Protein 2W9M (pdb70)

Solvent-accessible surface area: 43325 Å² total; per-residue (Å²): 132,61,150,134,136,8,10,88,3,0,72,103,0,1,60,16,30,59,7,43,117,192,90,5,159,28,10,77,37,0,0,164,14,18,101,131,66,186,74,143,70,46,82,146,13,48,195,39,8,10,62,40,0,46,83,11,51,208,78,48,54,8,48,5,39,99,35,2,38,8,12,2,5,10,10,0,19,34,0,69,46,5,162,65,21,20,40,131,48,2,94,39,0,6,97,37,11,0,21,6,9,6,63,0,5,58,0,17,65,86,40,70,0,28,69,43,200,64,13,34,82,184,32,6,62,69,7,36,85,6,1,33,117,49,2,100,82,56,125,35,3,14,0,32,0,0,12,6,0,2,92,56,8,21,53,45,0,96,125,11,68,37,30,61,4,3,10,1,70,22,0,10,19,20,0,74,1,2,13,4,2,0,32,21,70,50,104,48,0,48,82,104,9,100,102,11,79,83,131,74,0,29,32,74,44,38,2,0,44,2,30,0,0,20,4,87,65,100,5,22,0,0,4,24,0,26,54,2,8,51,22,7,11,28,76,6,62,52,25,0,105,14,73,32,8,71,6,68,44,61,11,1,29,96,80,147,86,117,51,86,1,61,70,13,37,57,0,10,143,38,3,126,42,74,96,18,11,17,34,2,3,3,21,54,0,46,131,81,31,134,104,20,23,83,41,98,101,4,0,58,54,67,43,0,111,0,0,2,0,4,1,5,75,43,3,0,9,8,4,40,1,125,97,2,1,73,18,1,74,118,56,66,17,63,3,2,0,4,0,3,5,0,137,44,0,92,19,0,51,13,1,30,57,113,68,3,106,104,1,16,86,54,3,143,106,6,56,188,82,59,25,35,0,0,6,1,1,2,0,5,0,64,57,82,1,30,22,26,5,59,89,111,9,0,46,89,8,44,0,0,0,0,0,2,8,38,63,43,134,25,93,22,49,104,0,15,118,2,1,59,134,0,0,55,29,79,36,0,1,0,0,1,2,1,12,1,22,4,27,67,100,56,58,23,12,33,2,14,6,19,30,0,0,23,14,0,70,94,21,43,3,2,0,0,1,0,0,18,0,17,14,2,2,1,10,2,41,1,0,14,83,10,30,139,127,12,69,0,0,0,0,0,7,3,13,1,39,38,3,2,146,12,0,94,15,0,7,39,2,0,42,2,0,0,0,23,42,86,37,1,1,3,25,48,5,67,76,87,3,56,87,42,7,56,163,13,55,78,70,41,128,191,59,16,48,68,92,123,0,6,65,0,0,60,105,1,0,49,22,12,50,2,37,28,86,44,117,140,83,2,145,31,25,107,17,0,3,106,14,4,89,135,42,143,42,70,3,95,101,7,39,88,73,65,0,92,56,24,99,132,11,46,183,47,19,8,45,47,0,6,30,6,7,81,69,47,54,6,48,8,32,87,36,1,38,8,14,3,6,8,10,3,22,33,0,71,45,5,162,65,21,21,26,132,47,1,92,38,0,9,98,38,10,0,22,6,8,6,65,0,4,58,0,16,65,86,39,70,0,27,69,42,201,64,12,32,82,185,32,7,63,68,6,37,86,6,1,33,118,50,2,100,83,56,181,83,2,13,0,32,0,0,11,6,0,1,92,55,7,22,54,45,0,93,125,12,68,35,31,61,3,3,9,1,70,33,0,22,18,21,0,103,2,1,13,4,2,0,32,21,70,38,105,49,0,49,83,105,9,102,102,11,77,68,93,30,131,24,22,0,29,32,76,44,37,2,0,47,2,30,0,0,9,4,89,66,101,4,22,0,0,2,24,0,26,52,2,8,166,72,7,13,38,78,6,62,60,25,0,122,87,105,52,9,72,6,69,34,61,10,1,29,107,79,149,86,116,52,83,1,62,71,14,36,55,0,9,143,38,3,125,42,73,96,17,9,18,33,2,4,4,62,76,0,43,142,79,32,132,102,19,23,83,40,98,100,4,0,60,54,68,43,0,111,0,1,2,0,4,1,5,76,45,2,2,6,9,4,40,1,125,96,1,1,71,17,1,74,117,56,65,17,65,2,3,0,5,0,3,6,0,122,43,0,85,44,0,48,13,1,31,13,87,68,3,43,104,1,16,82,53,3,93,108,6,56,189,81,59,26,34,0,0,5,1,2,2,0,3,0,22,12,14,1,25,17,22,6,14,59,15,7,0,15,31,8,43,0,0,0,0,0,2,8,38,63,43,134,24,93,49,78,45,0,17,64,2,0,50,66,0,0,26,28,60,8,0,1,0,0,1,2,1,27,1,44,4,29,77,124,53,117,24,12,62,34,75,24,58,36,0,0,23,12,0,67,86,20,42,3,2,0,0,0,0,0,19,0,17,14,2,2,1,23,1,71,45,0,14,146,10,30,136,126,12,69,0,0,0,0,1,7,2,15,1,39,36,4,2,148,13,0,93,14,0,8,38,2,0,40,2,0,0,0,24,41,86,38,1,2,4,24,48,4,66,78,88,3,55,87,42,7,55,162,14,51,80,70,39,92

Secondary structure (DSSP, 8-state):
--HHHHHHHHHHHHHHHHH---SHHHHHHHHHHHHS----SSTT--HHHHHHHHHHHHHSS-HHHHHHHHHS-HHHHHHTTSTT--HHHHHHHHHTT--SHHHHHHHHHHTTTTTSTT--HHHHHHHHHHHHHHHHH-SSEEHHHHHHHHHHHHHHTGGG--EE-HHHHHT-SEESSEEEEEES-HHHHHHH-TT-EE--EEEEETTEEEEEEEE-TTTHHHHHHHTS-HHHHHHHHHHHHTTT-EEETTEEEETTEEE---SHHHHHHHTT-----GGG-SGGGTTTTTTSPPGGGS--GGG--EEEEE--TTTT-SS-HHHHHHHHHHTT-SEEEE-EEBTT-GGGTPBPHHHHHHHHHHHHHHHHTT--EE-EEEEEB-TTS-BSS-HHHHTTSSEEEEE--S-TTS-HHHHHHHHHHHHT-SS--EE-STT--BTTTBPPPP--HHHHHHHHHHHTPEEEEE-STTT-BS-HHHHHHHTTT--EEEE---SSGGGGGGHHHHHHHHHHTT--GGGBGGGS-HHHHHHHHHHHHHT--/-PPPHHHHHHHHHHHHHHHHHH---SSHHHHHHHHHTTTTS-SS-HHHHHHTTT-S-TT--HHHHHHHHHHHHHS--HHHHHHHHHS-HHHHHHTTSTT--HHHHHHHHHTT--SHHHHHHHHHHTTTTTSTT--HHHHHHHHHHHHHHHHH-SSEEHHHHHHHHHHHHHHTGGG--EE-HHHHHT-SEESSEEEEEES-HHHHHHH-TT-EE-STTEEEEEETTEEEEEEEE-TTTHHHHHHHTS-HHHHHHHHHHHHTTT-EEETTEEEETTEEE---SHHHHHHHTT-----GGG-SGGGTTTTTTSPPGGGS--GGG--EEEEE--TTTT-SS-HHHHHHHHHHTT-SEEEE-EEBTT-GGGTPBPHHHHHHHHHHHHHHHHTT--EE-EEEEEB-TTS-BSS-HHHHTTSSEEEEE--S-TTS-HHHHHHHHHHHHT-SS--EE-STT--BTTTBPPPP--HHHHHHHHHHHTPEEEEE-STTT-BS-HHHHHHHTTT--EEEE---SSGGGGGGHHHHHHHHHHTT--GGGBGGGS-HHHHHHHHHHHHHT--

B-factor: mean 41.31, std 17.37, range [10.77, 123.45]

Structure (mmCIF, N/CA/C/O backbone):
data_2W9M
#
_entry.id   2W9M
#
_cell.length_a   58.930
_cell.length_b   138.250
_cell.length_c   67.750
_cell.angle_alpha   90.00
_cell.angle_beta   92.25
_cell.angle_gamma   90.00
#
_symmetry.space_group_name_H-M   'P 1 21 1'
#
loop_
_entity.id
_entity.type
_entity.pdbx_description
1 polymer 'POLYMERASE X'
2 non-polymer 'ZINC ION'
3 non-polymer 'MERCURY (II) ION'
4 water water
#
loop_
_atom_site.group_PDB
_atom_site.id
_atom_site.type_symbol
_atom_site.label_atom_id
_atom_site.label_alt_id
_atom_site.label_comp_id
_atom_site.label_asym_id
_atom_site.label_entity_id
_atom_site.label_seq_id
_atom_site.pdbx_PDB_ins_code
_atom_site.Cartn_x
_atom_site.Cartn_y
_atom_site.Cartn_z
_atom_site.occupancy
_atom_site.B_iso_or_equiv
_atom_site.auth_seq_id
_atom_site.auth_comp_id
_atom_site.auth_asym_id
_atom_site.auth_atom_id
_atom_site.pdbx_PDB_model_num
ATOM 1 N N . PRO A 1 8 ? -14.841 145.601 21.388 1.00 74.08 8 PRO A N 1
ATOM 2 C CA . PRO A 1 8 ? -15.677 146.718 21.839 1.00 75.86 8 PRO A CA 1
ATOM 3 C C . PRO A 1 8 ? -17.062 146.261 22.291 1.00 82.30 8 PRO A C 1
ATOM 4 O O . PRO A 1 8 ? -17.454 146.541 23.424 1.00 78.24 8 PRO A O 1
ATOM 8 N N . SER A 1 9 ? -17.784 145.572 21.412 1.00 80.76 9 SER A N 1
ATOM 9 C CA . SER A 1 9 ? -19.137 145.096 21.699 1.00 67.15 9 SER A CA 1
ATOM 10 C C . SER A 1 9 ? -19.338 144.704 23.163 1.00 71.65 9 SER A C 1
ATOM 11 O O . SER A 1 9 ? -18.574 143.914 23.712 1.00 91.41 9 SER A O 1
ATOM 14 N N . ARG A 1 10 ? -20.368 145.263 23.788 1.00 57.69 10 ARG A N 1
ATOM 15 C CA . ARG A 1 10 ? -20.688 144.949 25.177 1.00 58.29 10 ARG A CA 1
ATOM 16 C C . ARG A 1 10 ? -21.122 143.496 25.315 1.00 64.55 10 ARG A C 1
ATOM 17 O O . ARG A 1 10 ? -20.931 142.876 26.361 1.00 67.05 10 ARG A O 1
ATOM 25 N N . HIS A 1 11 ? -21.718 142.963 24.254 1.00 76.28 11 HIS A N 1
ATOM 26 C CA . HIS A 1 11 ? -22.096 141.557 24.209 1.00 73.85 11 HIS A CA 1
ATOM 27 C C . HIS A 1 11 ? -20.846 140.680 24.178 1.00 71.84 11 HIS A C 1
ATOM 28 O O . HIS A 1 11 ? -20.877 139.516 24.581 1.00 67.02 11 HIS A O 1
ATOM 35 N N . ARG A 1 12 ? -19.744 141.253 23.705 1.00 60.29 12 ARG A N 1
ATOM 36 C CA . ARG A 1 12 ? -18.470 140.545 23.650 1.00 78.47 12 ARG A CA 1
ATOM 37 C C . ARG A 1 12 ? -17.802 140.484 25.028 1.00 69.84 12 ARG A C 1
ATOM 38 O O . ARG A 1 12 ? -17.142 139.499 25.365 1.00 72.34 12 ARG A O 1
ATOM 46 N N . LEU A 1 13 ? -17.972 141.546 25.810 1.00 57.68 13 LEU A N 1
ATOM 47 C CA . LEU A 1 13 ? -17.466 141.596 27.178 1.00 49.52 13 LEU A CA 1
ATOM 48 C C . LEU A 1 13 ? -18.175 140.553 28.040 1.00 59.52 13 LEU A C 1
ATOM 49 O O . LEU A 1 13 ? -17.552 139.875 28.861 1.00 43.10 13 LEU A O 1
ATOM 54 N N . VAL A 1 14 ? -19.484 140.428 27.852 1.00 49.55 14 VAL A N 1
ATOM 55 C CA . VAL A 1 14 ? -20.254 139.442 28.594 1.00 44.72 14 VAL A CA 1
ATOM 56 C C . VAL A 1 14 ? -19.727 138.036 28.321 1.00 55.67 14 VAL A C 1
ATOM 57 O O . VAL A 1 14 ? -19.716 137.186 29.210 1.00 62.85 14 VAL A O 1
ATOM 61 N N . HIS A 1 15 ? -19.279 137.801 27.090 1.00 57.16 15 HIS A N 1
ATOM 62 C CA . HIS A 1 15 ? -18.804 136.481 26.682 1.00 54.28 15 HIS A CA 1
ATOM 63 C C . HIS A 1 15 ? -17.450 136.140 27.306 1.00 48.77 15 HIS A C 1
ATOM 64 O O . HIS A 1 15 ? -17.226 135.016 27.754 1.00 47.44 15 HIS A O 1
ATOM 71 N N . ALA A 1 16 ? -16.546 137.112 27.321 1.00 40.27 16 ALA A N 1
ATOM 72 C CA . ALA A 1 16 ? -15.248 136.936 27.962 1.00 49.95 16 ALA A CA 1
ATOM 73 C C . ALA A 1 16 ? -15.422 136.691 29.456 1.00 46.99 16 ALA A C 1
ATOM 74 O O . ALA A 1 16 ? -14.775 135.815 30.025 1.00 58.16 16 ALA A O 1
ATOM 76 N N . LEU A 1 17 ? -16.301 137.467 30.086 1.00 56.04 17 LEU A N 1
ATOM 77 C CA . LEU A 1 17 ? -16.598 137.291 31.507 1.00 53.88 17 LEU A CA 1
ATOM 78 C C . LEU A 1 17 ? -17.180 135.910 31.772 1.00 47.71 17 LEU A C 1
ATOM 79 O O . LEU A 1 17 ? -16.868 135.284 32.782 1.00 47.00 17 LEU A O 1
ATOM 84 N N . GLU A 1 18 ? -18.023 135.441 30.856 1.00 53.94 18 GLU A N 1
ATOM 85 C CA . GLU A 1 18 ? -18.636 134.120 30.968 1.00 53.20 18 GLU A CA 1
ATOM 86 C C . GLU A 1 18 ? -17.662 132.988 30.652 1.00 54.72 18 GLU A C 1
ATOM 87 O O . GLU A 1 18 ? -17.853 131.857 31.097 1.00 55.73 18 GLU A O 1
ATOM 93 N N . ARG A 1 19 ? -16.621 133.290 29.881 1.00 53.85 19 ARG A N 1
ATOM 94 C CA . ARG A 1 19 ? -15.631 132.279 29.525 1.00 47.00 19 ARG A CA 1
ATOM 95 C C . ARG A 1 19 ? -14.587 132.113 30.629 1.00 46.20 19 ARG A C 1
ATOM 96 O O . ARG A 1 19 ? -13.948 131.066 30.732 1.00 54.29 19 ARG A O 1
ATOM 104 N N . THR A 1 20 ? -14.426 133.148 31.452 1.00 37.43 20 THR A N 1
ATOM 105 C CA . THR A 1 20 ? -13.482 133.123 32.568 1.00 30.13 20 THR A CA 1
ATOM 106 C C . THR A 1 20 ? -14.013 132.311 33.748 1.00 41.50 20 THR A C 1
ATOM 107 O O . THR A 1 20 ? -13.251 131.639 34.446 1.00 52.74 20 THR A O 1
ATOM 111 N N . ALA A 1 21 ? -15.319 132.384 33.978 1.00 41.17 21 ALA A N 1
ATOM 112 C CA . ALA A 1 21 ? -15.938 131.611 35.044 1.00 49.76 21 ALA A CA 1
ATOM 113 C C . ALA A 1 21 ? -15.918 130.135 34.679 1.00 44.57 21 ALA A C 1
ATOM 114 O O . ALA A 1 21 ? -15.707 129.283 35.536 1.00 50.95 21 ALA A O 1
ATOM 116 N N . ASP A 1 22 ? -16.138 129.843 33.399 1.00 45.67 22 ASP A N 1
ATOM 117 C CA . ASP A 1 22 ? -16.095 128.471 32.901 1.00 46.94 22 ASP A CA 1
ATOM 118 C C . ASP A 1 22 ? -14.705 127.866 33.075 1.00 44.39 22 ASP A C 1
ATOM 119 O O . ASP A 1 22 ? -14.570 126.697 33.439 1.00 43.46 22 ASP A O 1
ATOM 124 N N . LEU A 1 23 ? -13.677 128.672 32.815 1.00 49.59 23 LEU A N 1
ATOM 125 C CA . LEU A 1 23 ? -12.286 128.252 32.985 1.00 46.15 23 LEU A CA 1
ATOM 126 C C . LEU A 1 23 ? -11.936 127.987 34.453 1.00 45.56 23 LEU A C 1
ATOM 127 O O . LEU A 1 23 ? -11.246 127.015 34.767 1.00 55.44 23 LEU A O 1
ATOM 132 N N . LEU A 1 24 ? -12.410 128.857 35.343 1.00 47.33 24 LEU A N 1
ATOM 133 C CA . LEU A 1 24 ? -12.217 128.674 36.781 1.00 46.01 24 LEU A CA 1
ATOM 134 C C . LEU A 1 24 ? -13.017 127.478 37.293 1.00 47.45 24 LEU A C 1
ATOM 135 O O . LEU A 1 24 ? -12.588 126.778 38.210 1.00 52.51 24 LEU A O 1
ATOM 140 N N . ASP A 1 25 ? -14.179 127.248 36.687 1.00 58.41 25 ASP A N 1
ATOM 141 C CA . ASP A 1 25 ? -14.999 126.080 36.995 1.00 59.31 25 ASP A CA 1
ATOM 142 C C . ASP A 1 25 ? -14.254 124.778 36.711 1.00 50.92 25 ASP A C 1
ATOM 143 O O . ASP A 1 25 ? -14.356 123.818 37.474 1.00 48.77 25 ASP A O 1
ATOM 148 N N . ILE A 1 26 ? -13.514 124.749 35.606 1.00 45.58 26 ILE A N 1
ATOM 149 C CA . ILE A 1 26 ? -12.816 123.537 35.181 1.00 42.96 26 ILE A CA 1
ATOM 150 C C . ILE A 1 26 ? -11.977 122.901 36.292 1.00 41.25 26 ILE A C 1
ATOM 151 O O . ILE A 1 26 ? -12.031 121.689 36.496 1.00 38.96 26 ILE A O 1
ATOM 156 N N . LEU A 1 27 ? -11.214 123.719 37.011 1.00 48.02 27 LEU A N 1
ATOM 157 C CA . LEU A 1 27 ? -10.328 123.212 38.057 1.00 42.36 27 LEU A CA 1
ATOM 158 C C . LEU A 1 27 ? -10.937 123.364 39.445 1.00 52.46 27 LEU A C 1
ATOM 159 O O . LEU A 1 27 ? -10.916 122.428 40.245 1.00 57.12 27 LEU A O 1
ATOM 164 N N . ASP A 1 31 ? -14.982 130.159 42.650 1.00 93.57 31 ASP A N 1
ATOM 165 C CA . ASP A 1 31 ? -16.185 130.228 43.470 1.00 90.93 31 ASP A CA 1
ATOM 166 C C . ASP A 1 31 ? -16.262 131.576 44.183 1.00 91.72 31 ASP A C 1
ATOM 167 O O . ASP A 1 31 ? -17.347 132.058 44.512 1.00 92.45 31 ASP A O 1
ATOM 172 N N . PHE A 1 32 ? -15.101 132.178 44.423 1.00 85.89 32 PHE A N 1
ATOM 173 C CA . PHE A 1 32 ? -15.045 133.539 44.943 1.00 90.60 32 PHE A CA 1
ATOM 174 C C . PHE A 1 32 ? -14.677 134.530 43.842 1.00 86.89 32 PHE A C 1
ATOM 175 O O . PHE A 1 32 ? -14.701 135.743 44.049 1.00 86.66 32 PHE A O 1
ATOM 183 N N . LYS A 1 33 ? -14.331 134.001 42.673 1.00 82.23 33 LYS A N 1
ATOM 184 C CA . LYS A 1 33 ? -14.198 134.823 41.476 1.00 83.46 33 LYS A CA 1
ATOM 185 C C . LYS A 1 33 ? -14.819 134.130 40.268 1.00 82.87 33 LYS A C 1
ATOM 186 O O . LYS A 1 33 ? -15.085 134.767 39.251 1.00 92.16 33 LYS A O 1
ATOM 192 N N . SER A 1 34 ? -15.055 132.826 40.380 1.00 65.52 34 SER A N 1
ATOM 193 C CA . SER A 1 34 ? -15.828 132.129 39.362 1.00 63.97 34 SER A CA 1
ATOM 194 C C . SER A 1 34 ? -17.264 132.627 39.464 1.00 64.95 34 SER A C 1
ATOM 195 O O . SER A 1 34 ? -17.887 132.979 38.461 1.00 61.38 34 SER A O 1
ATOM 198 N N . ARG A 1 35 ? -17.778 132.666 40.690 1.00 67.04 35 ARG A N 1
ATOM 199 C CA . ARG A 1 35 ? -19.077 133.264 40.955 1.00 59.45 35 ARG A CA 1
ATOM 200 C C . ARG A 1 35 ? -19.038 134.758 40.669 1.00 51.12 35 ARG A C 1
ATOM 201 O O . ARG A 1 35 ? -19.980 135.313 40.108 1.00 46.51 35 ARG A O 1
ATOM 209 N N . ALA A 1 36 ? -17.939 135.401 41.053 1.00 40.45 36 ALA A N 1
ATOM 210 C CA . ALA A 1 36 ? -17.783 136.839 40.856 1.00 52.61 36 ALA A CA 1
ATOM 211 C C . ALA A 1 36 ? -17.784 137.223 39.378 1.00 69.80 36 ALA A C 1
ATOM 212 O O . ALA A 1 36 ? -18.324 138.263 39.002 1.00 75.36 36 ALA A O 1
ATOM 214 N N . TYR A 1 37 ? -17.176 136.387 38.541 1.00 58.72 37 TYR A N 1
ATOM 215 C CA . TYR A 1 37 ? -17.153 136.644 37.105 1.00 62.90 37 TYR A CA 1
ATOM 216 C C . TYR A 1 37 ? -18.477 136.267 36.444 1.00 50.98 37 TYR A C 1
ATOM 217 O O . TYR A 1 37 ? -18.920 136.924 35.502 1.00 55.31 37 TYR A O 1
ATOM 226 N N . ARG A 1 38 ? -19.108 135.214 36.949 1.00 41.45 38 ARG A N 1
ATOM 227 C CA . ARG A 1 38 ? -20.373 134.749 36.397 1.00 52.18 38 ARG A CA 1
ATOM 228 C C . ARG A 1 38 ? -21.487 135.749 36.690 1.00 72.95 38 ARG A C 1
ATOM 229 O O . ARG A 1 38 ? -22.341 136.007 35.841 1.00 79.61 38 ARG A O 1
ATOM 237 N N . SER A 1 39 ? -21.467 136.313 37.896 1.00 75.29 39 SER A N 1
ATOM 238 C CA . SER A 1 39 ? -22.472 137.292 38.303 1.00 85.13 39 SER A CA 1
ATOM 239 C C . SER A 1 39 ? -22.268 138.627 37.591 1.00 67.77 39 SER A C 1
ATOM 240 O O . SER A 1 39 ? -23.233 139.325 37.282 1.00 66.44 39 SER A O 1
ATOM 243 N N . ALA A 1 40 ? -21.013 138.980 37.332 1.00 59.31 40 ALA A N 1
ATOM 244 C CA . ALA A 1 40 ? -20.709 140.200 36.591 1.00 74.83 40 ALA A CA 1
ATOM 245 C C . ALA A 1 40 ? -21.197 140.086 35.149 1.00 75.90 40 ALA A C 1
ATOM 246 O O . ALA A 1 40 ? -21.511 141.088 34.507 1.00 67.64 40 ALA A O 1
ATOM 248 N N . ALA A 1 41 ? -21.262 138.859 34.646 1.00 67.77 41 ALA A N 1
ATOM 249 C CA . ALA A 1 41 ? -21.721 138.617 33.285 1.00 67.77 41 ALA A CA 1
ATOM 250 C C . ALA A 1 41 ? -23.233 138.764 33.189 1.00 78.51 41 ALA A C 1
ATOM 251 O O . ALA A 1 41 ? -23.755 139.258 32.190 1.00 81.00 41 ALA A O 1
ATOM 253 N N . ARG A 1 42 ? -23.932 138.332 34.234 1.00 76.28 42 ARG A N 1
ATOM 254 C CA . ARG A 1 42 ? -25.388 138.404 34.262 1.00 71.73 42 ARG A CA 1
ATOM 255 C C . ARG A 1 42 ? -25.877 139.836 34.462 1.00 74.43 42 ARG A C 1
ATOM 256 O O . ARG A 1 42 ? -27.003 140.169 34.101 1.00 91.46 42 ARG A O 1
ATOM 264 N N . SER A 1 43 ? -25.025 140.678 35.041 1.00 76.73 43 SER A N 1
ATOM 265 C CA . SER A 1 43 ? -25.359 142.083 35.264 1.00 58.08 43 SER A CA 1
ATOM 266 C C . SER A 1 43 ? -25.146 142.911 33.998 1.00 69.18 43 SER A C 1
ATOM 267 O O . SER A 1 43 ? -25.983 143.740 33.643 1.00 80.10 43 SER A O 1
ATOM 270 N N . LEU A 1 44 ? -24.025 142.685 33.319 1.00 80.64 44 LEU A N 1
ATOM 271 C CA . LEU A 1 44 ? -23.770 143.334 32.037 1.00 75.71 44 LEU A CA 1
ATOM 272 C C . LEU A 1 44 ? -24.830 142.933 31.022 1.00 83.24 44 LEU A C 1
ATOM 273 O O . LEU A 1 44 ? -24.989 143.580 29.986 1.00 81.24 44 LEU A O 1
ATOM 278 N N . GLU A 1 45 ? -25.548 141.858 31.329 1.00 67.87 45 GLU A N 1
ATOM 279 C CA . GLU A 1 45 ? -26.642 141.396 30.487 1.00 79.35 45 GLU A CA 1
ATOM 280 C C . GLU A 1 45 ? -27.685 142.500 30.324 1.00 91.31 45 GLU A C 1
ATOM 281 O O . GLU A 1 45 ? -27.730 143.173 29.293 1.00 88.20 45 GLU A O 1
ATOM 287 N N . GLU A 1 46 ? -28.516 142.685 31.348 1.00 86.26 46 GLU A N 1
ATOM 288 C CA . GLU A 1 46 ? -29.555 143.713 31.322 1.00 87.72 46 GLU A CA 1
ATOM 289 C C . GLU A 1 46 ? -28.976 145.097 31.603 1.00 80.04 46 GLU A C 1
ATOM 290 O O . GLU A 1 46 ? -28.946 145.545 32.749 1.00 82.55 46 GLU A O 1
ATOM 296 N N . LEU A 1 47 ? -28.522 145.766 30.549 1.00 59.21 47 LEU A N 1
ATOM 297 C CA . LEU A 1 47 ? -27.934 147.096 30.664 1.00 76.35 47 LEU A CA 1
ATOM 298 C C . LEU A 1 47 ? -27.983 147.810 29.322 1.00 80.61 47 LEU A C 1
ATOM 299 O O . LEU A 1 47 ? -27.142 147.578 28.453 1.00 71.47 47 LEU A O 1
ATOM 304 N N . ASN A 1 48 ? -28.972 148.680 29.156 1.00 84.12 48 ASN A N 1
ATOM 305 C CA . ASN A 1 48 ? -29.136 149.404 27.904 1.00 85.75 48 ASN A CA 1
ATOM 306 C C . ASN A 1 48 ? -27.925 150.278 27.595 1.00 70.31 48 ASN A C 1
ATOM 307 O O . ASN A 1 48 ? -27.616 150.536 26.433 1.00 78.02 48 ASN A O 1
ATOM 312 N N . PHE A 1 59 ? -18.081 151.118 33.767 1.00 88.32 59 PHE A N 1
ATOM 313 C CA . PHE A 1 59 ? -17.934 149.905 34.556 1.00 71.02 59 PHE A CA 1
ATOM 314 C C . PHE A 1 59 ? -17.798 150.263 36.029 1.00 83.20 59 PHE A C 1
ATOM 315 O O . PHE A 1 59 ? -18.057 149.443 36.913 1.00 72.70 59 PHE A O 1
ATOM 323 N N . THR A 1 60 ? -17.402 151.505 36.278 1.00 86.48 60 THR A N 1
ATOM 324 C CA . THR A 1 60 ? -17.241 152.012 37.634 1.00 100.22 60 THR A CA 1
ATOM 325 C C . THR A 1 60 ? -18.573 152.144 38.380 1.00 87.09 60 THR A C 1
ATOM 326 O O . THR A 1 60 ? -18.598 152.204 39.610 1.00 75.45 60 THR A O 1
ATOM 330 N N . GLY A 1 61 ? -19.676 152.178 37.639 1.00 81.43 61 GLY A N 1
ATOM 331 C CA . GLY A 1 61 ? -20.989 152.332 38.241 1.00 72.96 61 GLY A CA 1
ATOM 332 C C . GLY A 1 61 ? -21.799 151.051 38.310 1.00 79.10 61 GLY A C 1
ATOM 333 O O . GLY A 1 61 ? -22.578 150.850 39.243 1.00 82.30 61 GLY A O 1
ATOM 334 N N . ILE A 1 62 ? -21.612 150.181 37.321 1.00 89.90 62 ILE A N 1
ATOM 335 C CA . ILE A 1 62 ? -22.386 148.944 37.208 1.00 91.97 62 ILE A CA 1
ATOM 336 C C . ILE A 1 62 ? -22.465 148.180 38.528 1.00 85.28 62 ILE A C 1
ATOM 337 O O . ILE A 1 62 ? -21.527 148.212 39.326 1.00 88.57 62 ILE A O 1
ATOM 342 N N . PRO A 1 63 ? -23.598 147.504 38.767 1.00 69.41 63 PRO A N 1
ATOM 343 C CA . PRO A 1 63 ? -23.755 146.588 39.903 1.00 66.79 63 PRO A CA 1
ATOM 344 C C . PRO A 1 63 ? -22.911 145.322 39.766 1.00 74.43 63 PRO A C 1
ATOM 345 O O . PRO A 1 63 ? -22.682 144.846 38.652 1.00 86.01 63 PRO A O 1
ATOM 349 N N . LYS A 1 64 ? -22.455 144.796 40.901 1.00 81.98 64 LYS A N 1
ATOM 350 C CA . LYS A 1 64 ? -21.754 143.511 40.967 1.00 80.16 64 LYS A CA 1
ATOM 351 C C . LYS A 1 64 ? -20.382 143.493 40.288 1.00 74.05 64 LYS A C 1
ATOM 352 O O . LYS A 1 64 ? -19.745 142.444 40.192 1.00 68.47 64 LYS A O 1
ATOM 358 N N . VAL A 1 65 ? -19.926 144.652 39.827 1.00 65.96 65 VAL A N 1
ATOM 359 C CA . VAL A 1 65 ? -18.617 144.744 39.195 1.00 65.33 65 VAL A CA 1
ATOM 360 C C . VAL A 1 65 ? -17.625 145.482 40.091 1.00 87.22 65 VAL A C 1
ATOM 361 O O . VAL A 1 65 ? -17.339 146.662 39.884 1.00 82.22 65 VAL A O 1
ATOM 365 N N . GLY A 1 66 ? -17.102 144.774 41.089 1.00 95.05 66 GLY A N 1
ATOM 366 C CA . GLY A 1 66 ? -16.149 145.349 42.021 1.00 88.86 66 GLY A CA 1
ATOM 367 C C . GLY A 1 66 ? -14.933 145.948 41.339 1.00 83.94 66 GLY A C 1
ATOM 368 O O . GLY A 1 66 ? -14.812 145.903 40.113 1.00 74.52 66 GLY A O 1
ATOM 369 N N . LYS A 1 67 ? -14.030 146.511 42.138 1.00 95.61 67 LYS A N 1
ATOM 370 C CA . LYS A 1 67 ? -12.810 147.127 41.620 1.00 88.86 67 LYS A CA 1
ATOM 371 C C . LYS A 1 67 ? -12.128 146.252 40.572 1.00 83.29 67 LYS A C 1
ATOM 372 O O . LYS A 1 67 ? -11.532 146.758 39.618 1.00 82.84 67 LYS A O 1
ATOM 378 N N . GLY A 1 68 ? -12.227 144.938 40.753 1.00 77.94 68 GLY A N 1
ATOM 379 C CA . GLY A 1 68 ? -11.588 143.986 39.862 1.00 72.60 68 GLY A CA 1
ATOM 380 C C . GLY A 1 68 ? -12.136 143.996 38.448 1.00 81.64 68 GLY A C 1
ATOM 381 O O . GLY A 1 68 ? -11.462 144.438 37.514 1.00 64.36 68 GLY A O 1
ATOM 382 N N . ILE A 1 69 ? -13.363 143.508 38.294 1.00 82.58 69 ILE A N 1
ATOM 383 C CA . ILE A 1 69 ? -13.991 143.373 36.980 1.00 74.55 69 ILE A CA 1
ATOM 384 C C . ILE A 1 69 ? -14.011 144.678 36.180 1.00 81.88 69 ILE A C 1
ATOM 385 O O . ILE A 1 69 ? -13.790 144.675 34.967 1.00 72.09 69 ILE A O 1
ATOM 390 N N . ALA A 1 70 ? -14.272 145.791 36.859 1.00 80.13 70 ALA A N 1
ATOM 391 C CA . ALA A 1 70 ? -14.348 147.088 36.195 1.00 69.17 70 ALA A CA 1
ATOM 392 C C . ALA A 1 70 ? -13.053 147.436 35.466 1.00 82.49 70 ALA A C 1
ATOM 393 O O . ALA A 1 70 ? -13.070 147.804 34.289 1.00 78.26 70 ALA A O 1
ATOM 395 N N . ALA A 1 71 ? -11.932 147.316 36.169 1.00 77.91 71 ALA A N 1
ATOM 396 C CA . ALA A 1 71 ? -10.642 147.730 35.629 1.00 66.53 71 ALA A CA 1
ATOM 397 C C . ALA A 1 71 ? -10.266 146.962 34.365 1.00 79.94 71 ALA A C 1
ATOM 398 O O . ALA A 1 71 ? -9.833 147.555 33.376 1.00 81.02 71 ALA A O 1
ATOM 400 N N . GLU A 1 72 ? -10.432 145.643 34.406 1.00 82.06 72 GLU A N 1
ATOM 401 C CA . GLU A 1 72 ? -10.064 144.780 33.286 1.00 79.38 72 GLU A CA 1
ATOM 402 C C . GLU A 1 72 ? -10.896 145.076 32.044 1.00 79.43 72 GLU A C 1
ATOM 403 O O . GLU A 1 72 ? -10.375 145.083 30.929 1.00 74.59 72 GLU A O 1
ATOM 409 N N . LEU A 1 73 ? -12.190 145.312 32.242 1.00 76.78 73 LEU A N 1
ATOM 410 C CA . LEU A 1 73 ? -13.090 145.606 31.131 1.00 73.34 73 LEU A CA 1
ATOM 411 C C . LEU A 1 73 ? -12.642 146.853 30.376 1.00 74.69 73 LEU A C 1
ATOM 412 O O . LEU A 1 73 ? -12.528 146.840 29.150 1.00 75.43 73 LEU A O 1
ATOM 417 N N . SER A 1 74 ? -12.383 147.929 31.111 1.00 79.70 74 SER A N 1
ATOM 418 C CA . SER A 1 74 ? -11.863 149.144 30.498 1.00 78.98 74 SER A CA 1
ATOM 419 C C . SER A 1 74 ? -10.616 148.839 29.673 1.00 75.14 74 SER A C 1
ATOM 420 O O . SER A 1 74 ? -10.452 149.360 28.569 1.00 78.32 74 SER A O 1
ATOM 423 N N . ASP A 1 75 ? -9.747 147.983 30.205 1.00 76.40 75 ASP A N 1
ATOM 424 C CA . ASP A 1 75 ? -8.550 147.561 29.480 1.00 93.27 75 ASP A CA 1
ATOM 425 C C . ASP A 1 75 ? -8.895 146.671 28.293 1.00 96.54 75 ASP A C 1
ATOM 426 O O . ASP A 1 75 ? -8.183 146.662 27.289 1.00 80.96 75 ASP A O 1
ATOM 431 N N . PHE A 1 76 ? -9.984 145.919 28.413 1.00 81.68 76 PHE A N 1
ATOM 432 C CA . PHE A 1 76 ? -10.441 145.078 27.315 1.00 75.37 76 PHE A CA 1
ATOM 433 C C . PHE A 1 76 ? -11.005 145.965 26.208 1.00 85.05 76 PHE A C 1
ATOM 434 O O . PHE A 1 76 ? -10.754 145.736 25.022 1.00 80.29 76 PHE A O 1
ATOM 442 N N . ALA A 1 77 ? -11.750 146.992 26.605 1.00 80.27 77 ALA A N 1
ATOM 443 C CA . ALA A 1 77 ? -12.234 147.994 25.666 1.00 77.66 77 ALA A CA 1
ATOM 444 C C . ALA A 1 77 ? -11.048 148.664 24.977 1.00 95.34 77 ALA A C 1
ATOM 445 O O . ALA A 1 77 ? -11.007 148.772 23.750 1.00 93.50 77 ALA A O 1
ATOM 447 N N . ARG A 1 78 ? -10.084 149.103 25.782 1.00 82.46 78 ARG A N 1
ATOM 448 C CA . ARG A 1 78 ? -8.863 149.725 25.281 1.00 80.69 78 ARG A CA 1
ATOM 449 C C . ARG A 1 78 ? -8.011 148.736 24.485 1.00 95.91 78 ARG A C 1
ATOM 450 O O . ARG A 1 78 ? -8.007 148.748 23.253 1.00 84.32 78 ARG A O 1
ATOM 458 N N . SER A 1 79 ? -7.291 147.885 25.212 1.00 90.81 79 SER A N 1
ATOM 459 C CA . SER A 1 79 ? -6.361 146.922 24.627 1.00 91.17 79 SER A CA 1
ATOM 460 C C . SER A 1 79 ? -6.961 146.124 23.471 1.00 100.60 79 SER A C 1
ATOM 461 O O . SER A 1 79 ? -6.316 145.934 22.437 1.00 93.82 79 SER A O 1
ATOM 464 N N . GLY A 1 80 ? -8.197 145.667 23.645 1.00 92.73 80 GLY A N 1
ATOM 465 C CA . GLY A 1 80 ? -8.791 144.729 22.711 1.00 89.46 80 GLY A CA 1
ATOM 466 C C . GLY A 1 80 ? -8.306 143.339 23.071 1.00 94.88 80 GLY A C 1
ATOM 467 O O . GLY A 1 80 ? -8.095 142.486 22.207 1.00 76.39 80 GLY A O 1
ATOM 468 N N . THR A 1 81 ? -8.123 143.129 24.372 1.00 100.78 81 THR A N 1
ATOM 469 C CA . THR A 1 81 ? -7.578 141.889 24.910 1.00 100.81 81 THR A CA 1
ATOM 470 C C . THR A 1 81 ? -7.942 141.758 26.387 1.00 83.03 81 THR A C 1
ATOM 471 O O . THR A 1 81 ? -7.497 142.555 27.214 1.00 78.33 81 THR A O 1
ATOM 475 N N . PHE A 1 82 ? -8.753 140.754 26.713 1.00 69.80 82 PHE A N 1
ATOM 476 C CA . PHE A 1 82 ? -9.219 140.561 28.084 1.00 61.58 82 PHE A CA 1
ATOM 477 C C . PHE A 1 82 ? -8.119 139.975 28.961 1.00 66.43 82 PHE A C 1
ATOM 478 O O . PHE A 1 82 ? -7.633 138.872 28.710 1.00 65.14 82 PHE A O 1
ATOM 486 N N . ALA A 1 83 ? -7.736 140.721 29.992 1.00 73.84 83 ALA A N 1
ATOM 487 C CA . ALA A 1 83 ? -6.604 140.351 30.837 1.00 72.24 83 ALA A CA 1
ATOM 488 C C . ALA A 1 83 ? -6.716 138.943 31.426 1.00 64.48 83 ALA A C 1
ATOM 489 O O . ALA A 1 83 ? -5.847 138.104 31.187 1.00 60.10 83 ALA A O 1
ATOM 491 N N . PRO A 1 84 ? -7.784 138.682 32.197 1.00 43.30 84 PRO A N 1
ATOM 492 C CA . PRO A 1 84 ? -7.961 137.380 32.852 1.00 52.50 84 PRO A CA 1
ATOM 493 C C . PRO A 1 84 ? -7.702 136.171 31.943 1.00 44.00 84 PRO A C 1
ATOM 494 O O . PRO A 1 84 ? -7.139 135.180 32.413 1.00 37.49 84 PRO A O 1
ATOM 498 N N . LEU A 1 85 ? -8.100 136.245 30.675 1.00 33.89 85 LEU A N 1
ATOM 499 C CA . LEU A 1 85 ? -7.880 135.131 29.754 1.00 37.62 85 LEU A CA 1
ATOM 500 C C . LEU A 1 85 ? -6.408 134.969 29.384 1.00 36.17 85 LEU A C 1
ATOM 501 O O . LEU A 1 85 ? -5.936 133.851 29.165 1.00 42.85 85 LEU A O 1
ATOM 506 N N . GLU A 1 86 ? -5.683 136.082 29.320 1.00 35.95 86 GLU A N 1
ATOM 507 C CA . GLU A 1 86 ? -4.250 136.039 29.046 1.00 38.44 86 GLU A CA 1
ATOM 508 C C . GLU A 1 86 ? -3.484 135.415 30.206 1.00 33.18 86 GLU A C 1
ATOM 509 O O . GLU A 1 86 ? -2.543 134.652 30.000 1.00 35.09 86 GLU A O 1
ATOM 515 N N . ALA A 1 87 ? -3.896 135.748 31.424 1.00 28.60 87 ALA A N 1
ATOM 516 C CA . ALA A 1 87 ? -3.315 135.153 32.620 1.00 29.78 87 ALA A CA 1
ATOM 517 C C . ALA A 1 87 ? -3.479 133.642 32.573 1.00 35.42 87 ALA A C 1
ATOM 518 O O . ALA A 1 87 ? -2.529 132.900 32.817 1.00 47.57 87 ALA A O 1
ATOM 520 N N . ALA A 1 88 ? -4.686 133.189 32.245 1.00 30.49 88 ALA A N 1
ATOM 521 C CA . ALA A 1 88 ? -4.977 131.760 32.188 1.00 31.71 88 ALA A CA 1
ATOM 522 C C . ALA A 1 88 ? -4.152 131.031 31.124 1.00 39.07 88 ALA A C 1
ATOM 523 O O . ALA A 1 88 ? -3.725 129.891 31.335 1.00 34.72 88 ALA A O 1
ATOM 525 N N . ALA A 1 89 ? -3.929 131.681 29.984 1.00 25.30 89 ALA A N 1
ATOM 526 C CA . ALA A 1 89 ? -3.138 131.067 28.923 1.00 34.69 89 ALA A CA 1
ATOM 527 C C . ALA A 1 89 ? -1.738 130.730 29.423 1.00 33.35 89 ALA A C 1
ATOM 528 O O . ALA A 1 89 ? -1.132 129.752 28.987 1.00 36.53 89 ALA A O 1
ATOM 530 N N . GLY A 1 90 ? -1.233 131.539 30.348 1.00 30.88 90 GLY A N 1
ATOM 531 C CA . GLY A 1 90 ? 0.112 131.358 30.862 1.00 32.34 90 GLY A CA 1
ATOM 532 C C . GLY A 1 90 ? 0.199 130.426 32.056 1.00 38.12 90 GLY A C 1
ATOM 533 O O . GLY A 1 90 ? 1.287 129.965 32.409 1.00 35.50 90 GLY A O 1
ATOM 534 N N . GLN A 1 91 ? -0.943 130.137 32.675 1.00 33.72 91 GLN A N 1
ATOM 535 C CA . GLN A 1 91 ? -0.958 129.324 33.887 1.00 36.10 91 GLN A CA 1
ATOM 536 C C . GLN A 1 91 ? -1.410 127.893 33.637 1.00 32.38 91 GLN A C 1
ATOM 537 O O . GLN A 1 91 ? -0.912 126.955 34.266 1.00 43.12 91 GLN A O 1
ATOM 543 N N . LEU A 1 92 ? -2.356 127.730 32.717 1.00 30.17 92 LEU A N 1
ATOM 544 C CA . LEU A 1 92 ? -2.941 126.423 32.447 1.00 31.52 92 LEU A CA 1
ATOM 545 C C . LEU A 1 92 ? -1.987 125.485 31.706 1.00 29.42 92 LEU A C 1
ATOM 546 O O . LEU A 1 92 ? -1.111 125.935 30.965 1.00 32.70 92 LEU A O 1
ATOM 551 N N . PRO A 1 93 ? -2.147 124.170 31.923 1.00 29.46 93 PRO A N 1
ATOM 552 C CA . PRO A 1 93 ? -1.332 123.150 31.258 1.00 30.03 93 PRO A CA 1
ATOM 553 C C . PRO A 1 93 ? -1.588 123.155 29.757 1.00 32.31 93 PRO A C 1
ATOM 554 O O . PRO A 1 93 ? -2.711 123.425 29.341 1.00 32.27 93 PRO A O 1
ATOM 558 N N . PRO A 1 94 ? -0.558 122.854 28.955 1.00 30.69 94 PRO A N 1
ATOM 559 C CA . PRO A 1 94 ? -0.646 122.836 27.491 1.00 37.24 94 PRO A CA 1
ATOM 560 C C . PRO A 1 94 ? -1.783 121.955 26.979 1.00 32.05 94 PRO A C 1
ATOM 561 O O . PRO A 1 94 ? -2.504 122.354 26.069 1.00 39.70 94 PRO A O 1
ATOM 565 N N . GLY A 1 95 ? -1.932 120.770 27.559 1.00 29.38 95 GLY A N 1
ATOM 566 C CA . GLY A 1 95 ? -2.951 119.833 27.125 1.00 35.13 95 GLY A CA 1
ATOM 567 C C . GLY A 1 95 ? -4.367 120.295 27.417 1.00 39.71 95 GLY A C 1
ATOM 568 O O . GLY A 1 95 ? -5.301 119.933 26.706 1.00 44.26 95 GLY A O 1
ATOM 569 N N . LEU A 1 96 ? -4.534 121.089 28.469 1.00 30.48 96 LEU A N 1
ATOM 570 C CA . LEU A 1 96 ? -5.845 121.626 28.792 1.00 30.47 96 LEU A CA 1
ATOM 571 C C . LEU A 1 96 ? -6.216 122.726 27.807 1.00 43.90 96 LEU A C 1
ATOM 572 O O . LEU A 1 96 ? -7.365 122.818 27.372 1.00 44.79 96 LEU A O 1
ATOM 577 N N . LEU A 1 97 ? -5.241 123.563 27.462 1.00 39.43 97 LEU A N 1
ATOM 578 C CA . LEU A 1 97 ? -5.443 124.609 26.461 1.00 42.47 97 LEU A CA 1
ATOM 579 C C . LEU A 1 97 ? -5.879 123.998 25.134 1.00 39.24 97 LEU A C 1
ATOM 580 O O . LEU A 1 97 ? -6.632 124.610 24.377 1.00 36.77 97 LEU A O 1
ATOM 585 N N . ASP A 1 98 ? -5.398 122.786 24.864 1.00 28.87 98 ASP A N 1
ATOM 586 C CA . ASP A 1 98 ? -5.762 122.053 23.659 1.00 31.37 98 ASP A CA 1
ATOM 587 C C . ASP A 1 98 ? -7.203 121.558 23.699 1.00 36.49 98 ASP A C 1
ATOM 588 O O . ASP A 1 98 ? -7.964 121.772 22.755 1.00 32.81 98 ASP A O 1
ATOM 593 N N . LEU A 1 99 ? -7.568 120.893 24.792 1.00 42.20 99 LEU A N 1
ATOM 594 C CA . LEU A 1 99 ? -8.923 120.377 24.968 1.00 35.13 99 LEU A CA 1
ATOM 595 C C . LEU A 1 99 ? -9.957 121.495 24.871 1.00 28.27 99 LEU A C 1
ATOM 596 O O . LEU A 1 99 ? -11.072 121.276 24.400 1.00 36.83 99 LEU A O 1
ATOM 601 N N . LEU A 1 100 ? -9.579 122.690 25.320 1.00 37.76 100 LEU A N 1
ATOM 602 C CA . LEU A 1 100 ? -10.462 123.853 25.265 1.00 40.40 100 LEU A CA 1
ATOM 603 C C . LEU A 1 100 ? -10.702 124.309 23.827 1.00 39.21 100 LEU A C 1
ATOM 604 O O . LEU A 1 100 ? -11.513 125.200 23.576 1.00 47.40 100 LEU A O 1
ATOM 609 N N . GLY A 1 101 ? -9.994 123.694 22.886 1.00 39.33 101 GLY A N 1
ATOM 610 C CA . GLY A 1 101 ? -10.152 124.017 21.479 1.00 30.61 101 GLY A CA 1
ATOM 611 C C . GLY A 1 101 ? -10.895 122.943 20.705 1.00 36.94 101 GLY A C 1
ATOM 612 O O . GLY A 1 101 ? -11.134 123.085 19.504 1.00 38.32 101 GLY A O 1
ATOM 613 N N . VAL A 1 102 ? -11.256 121.862 21.392 1.00 36.19 102 VAL A N 1
ATOM 614 C CA . VAL A 1 102 ? -12.023 120.781 20.782 1.00 33.63 102 VAL A CA 1
ATOM 615 C C . VAL A 1 102 ? -13.508 121.133 20.728 1.00 49.60 102 VAL A C 1
ATOM 616 O O . VAL A 1 102 ? -14.195 121.132 21.754 1.00 57.25 102 VAL A O 1
ATOM 620 N N . ARG A 1 103 ? -13.997 121.436 19.530 1.00 41.78 103 ARG A N 1
ATOM 621 C CA . ARG A 1 103 ? -15.397 121.801 19.341 1.00 51.82 103 ARG A CA 1
ATOM 622 C C . ARG A 1 103 ? -16.321 120.744 19.943 1.00 49.38 103 ARG A C 1
ATOM 623 O O . ARG A 1 103 ? -16.225 119.564 19.605 1.00 43.98 103 ARG A O 1
ATOM 631 N N . GLY A 1 104 ? -17.203 121.166 20.845 1.00 45.45 104 GLY A N 1
ATOM 632 C CA . GLY A 1 104 ? -18.169 120.260 21.441 1.00 42.08 104 GLY A CA 1
ATOM 633 C C . GLY A 1 104 ? -17.886 119.829 22.873 1.00 65.04 104 GLY A C 1
ATOM 634 O O . GLY A 1 104 ? -18.692 119.121 23.480 1.00 69.25 104 GLY A O 1
ATOM 635 N N . LEU A 1 105 ? -16.747 120.243 23.421 1.00 55.94 105 LEU A N 1
ATOM 636 C CA . LEU A 1 105 ? -16.418 119.918 24.809 1.00 53.41 105 LEU A CA 1
ATOM 637 C C . LEU A 1 105 ? -16.766 121.061 25.765 1.00 59.01 105 LEU A C 1
ATOM 638 O O . LEU A 1 105 ? -16.126 122.117 25.750 1.00 53.88 105 LEU A O 1
ATOM 643 N N . GLY A 1 106 ? -17.782 120.843 26.595 1.00 55.40 106 GLY A N 1
ATOM 644 C CA . GLY A 1 106 ? -18.166 121.816 27.601 1.00 52.92 106 GLY A CA 1
ATOM 645 C C . GLY A 1 106 ? -17.264 121.761 28.823 1.00 62.64 106 GLY A C 1
ATOM 646 O O . GLY A 1 106 ? -16.430 120.862 28.945 1.00 62.54 106 GLY A O 1
ATOM 647 N N . PRO A 1 107 ? -17.427 122.725 29.740 1.00 63.43 107 PRO A N 1
ATOM 648 C CA . PRO A 1 107 ? -16.622 122.792 30.965 1.00 54.11 107 PRO A CA 1
ATOM 649 C C . PRO A 1 107 ? -16.708 121.506 31.780 1.00 52.20 107 PRO A C 1
ATOM 650 O O . PRO A 1 107 ? -15.686 121.002 32.248 1.00 52.64 107 PRO A O 1
ATOM 654 N N . LYS A 1 108 ? -17.922 120.989 31.940 1.00 57.41 108 LYS A N 1
ATOM 655 C CA . LYS A 1 108 ? -18.163 119.792 32.741 1.00 62.15 108 LYS A CA 1
ATOM 656 C C . LYS A 1 108 ? -17.499 118.553 32.142 1.00 52.70 108 LYS A C 1
ATOM 657 O O . LYS A 1 108 ? -17.032 117.674 32.869 1.00 55.12 108 LYS A O 1
ATOM 663 N N . LYS A 1 109 ? -17.460 118.489 30.814 1.00 47.84 109 LYS A N 1
ATOM 664 C CA . LYS A 1 109 ? -16.851 117.362 30.121 1.00 47.02 109 LYS A CA 1
ATOM 665 C C . LYS A 1 109 ? -15.329 117.443 30.181 1.00 44.61 109 LYS A C 1
ATOM 666 O O . LYS A 1 109 ? -14.656 116.449 30.453 1.00 36.95 109 LYS A O 1
ATOM 672 N N . ILE A 1 110 ? -14.790 118.631 29.928 1.00 43.67 110 ILE A N 1
ATOM 673 C CA . ILE A 1 110 ? -13.352 118.835 30.018 1.00 30.30 110 ILE A CA 1
ATOM 674 C C . ILE A 1 110 ? -12.864 118.516 31.424 1.00 36.62 110 ILE A C 1
ATOM 675 O O . ILE A 1 110 ? -11.774 117.982 31.608 1.00 37.13 110 ILE A O 1
ATOM 680 N N . ARG A 1 111 ? -13.688 118.827 32.416 1.00 38.07 111 ARG A N 1
ATOM 681 C CA . ARG A 1 111 ? -13.335 118.542 33.797 1.00 39.61 111 ARG A CA 1
ATOM 682 C C . ARG A 1 111 ? -13.384 117.049 34.109 1.00 33.81 111 ARG A C 1
ATOM 683 O O . ARG A 1 111 ? -12.582 116.551 34.895 1.00 43.19 111 ARG A O 1
ATOM 691 N N . SER A 1 112 ? -14.314 116.330 33.491 1.00 31.47 112 SER A N 1
ATOM 692 C CA . SER A 1 112 ? -14.419 114.896 33.737 1.00 35.10 112 SER A CA 1
ATOM 693 C C . SER A 1 112 ? -13.361 114.119 32.953 1.00 38.25 112 SER A C 1
ATOM 694 O O . SER A 1 112 ? -12.922 113.047 33.380 1.00 43.92 112 SER A O 1
ATOM 697 N N . LEU A 1 113 ? -12.951 114.659 31.808 1.00 27.40 113 LEU A N 1
ATOM 698 C CA . LEU A 1 113 ? -11.845 114.071 31.060 1.00 32.39 113 LEU A CA 1
ATOM 699 C C . LEU A 1 113 ? -10.568 114.186 31.889 1.00 34.45 113 LEU A C 1
ATOM 700 O O . LEU A 1 113 ? -9.811 113.222 32.028 1.00 30.80 113 LEU A O 1
ATOM 705 N N . TRP A 1 114 ? -10.346 115.371 32.452 1.00 25.31 114 TRP A N 1
ATOM 706 C CA . TRP A 1 114 ? -9.174 115.620 33.283 1.00 29.00 114 TRP A CA 1
ATOM 707 C C . TRP A 1 114 ? -9.139 114.660 34.472 1.00 32.94 114 TRP A C 1
ATOM 708 O O . TRP A 1 114 ? -8.111 114.036 34.738 1.00 30.33 114 TRP A O 1
ATOM 719 N N . LEU A 1 115 ? -10.262 114.530 35.177 1.00 25.87 115 LEU A N 1
ATOM 720 C CA . LEU A 1 115 ? -10.317 113.650 36.341 1.00 28.36 115 LEU A CA 1
ATOM 721 C C . LEU A 1 115 ? -10.190 112.185 35.937 1.00 30.25 115 LEU A C 1
ATOM 722 O O . LEU A 1 115 ? -9.851 111.334 36.759 1.00 42.19 115 LEU A O 1
ATOM 727 N N . ALA A 1 116 ? -10.453 111.897 34.667 1.00 31.84 116 ALA A N 1
ATOM 728 C CA . ALA A 1 116 ? -10.339 110.536 34.149 1.00 28.41 116 ALA A CA 1
ATOM 729 C C . ALA A 1 116 ? -8.936 110.234 33.616 1.00 34.09 116 ALA A C 1
ATOM 730 O O . ALA A 1 116 ? -8.670 109.126 33.148 1.00 40.44 116 ALA A O 1
ATOM 732 N N . GLY A 1 117 ? -8.049 111.224 33.675 1.00 28.71 117 GLY A N 1
ATOM 733 C CA . GLY A 1 117 ? -6.670 111.042 33.258 1.00 22.73 117 GLY A CA 1
ATOM 734 C C . GLY A 1 117 ? -6.403 111.336 31.791 1.00 35.96 117 GLY A C 1
ATOM 735 O O . GLY A 1 117 ? -5.358 110.953 31.255 1.00 33.39 117 GLY A O 1
ATOM 736 N N . ILE A 1 118 ? -7.348 112.008 31.138 1.00 27.53 118 ILE A N 1
ATOM 737 C CA . ILE A 1 118 ? -7.185 112.391 29.739 1.00 27.64 118 ILE A CA 1
ATOM 738 C C . ILE A 1 118 ? -6.767 113.856 29.660 1.00 33.17 118 ILE A C 1
ATOM 739 O O . ILE A 1 118 ? -7.578 114.755 29.875 1.00 39.63 118 ILE A O 1
ATOM 744 N N . ASP A 1 119 ? -5.497 114.087 29.343 1.00 29.50 119 ASP A N 1
ATOM 745 C CA . ASP A 1 119 ? -4.893 115.403 29.506 1.00 28.88 119 ASP A CA 1
ATOM 746 C C . ASP A 1 119 ? -4.333 116.013 28.222 1.00 39.26 119 ASP A C 1
ATOM 747 O O . ASP A 1 119 ? -3.718 117.078 28.267 1.00 41.00 119 ASP A O 1
ATOM 752 N N . SER A 1 120 ? -4.523 115.349 27.085 1.00 31.56 120 SER A N 1
ATOM 753 C CA . SER A 1 120 ? -4.025 115.893 25.822 1.00 29.23 120 SER A CA 1
ATOM 754 C C . SER A 1 120 ? -4.815 115.412 24.617 1.00 27.80 120 SER A C 1
ATOM 755 O O . SER A 1 120 ? -5.545 114.428 24.692 1.00 39.51 120 SER A O 1
ATOM 758 N N . LEU A 1 121 ? -4.668 116.123 23.506 1.00 29.87 121 LEU A N 1
ATOM 759 C CA . LEU A 1 121 ? -5.314 115.744 22.259 1.00 26.81 121 LEU A CA 1
ATOM 760 C C . LEU A 1 121 ? -4.996 114.304 21.879 1.00 32.64 121 LEU A C 1
ATOM 761 O O . LEU A 1 121 ? -5.884 113.530 21.514 1.00 28.20 121 LEU A O 1
ATOM 766 N N . GLU A 1 122 ? -3.721 113.951 21.967 1.00 22.09 122 GLU A N 1
ATOM 767 C CA . GLU A 1 122 ? -3.284 112.608 21.618 1.00 31.71 122 GLU A CA 1
ATOM 768 C C . GLU A 1 122 ? -3.897 111.546 22.529 1.00 29.16 122 GLU A C 1
ATOM 769 O O . GLU A 1 122 ? -4.345 110.499 22.063 1.00 38.68 122 GLU A O 1
ATOM 775 N N . ARG A 1 123 ? -3.907 111.821 23.829 1.00 28.35 123 ARG A N 1
ATOM 776 C CA . ARG A 1 123 ? -4.477 110.903 24.813 1.00 34.58 123 ARG A CA 1
ATOM 777 C C . ARG A 1 123 ? -6.005 110.807 24.684 1.00 34.68 123 ARG A C 1
ATOM 778 O O . ARG A 1 123 ? -6.597 109.766 24.979 1.00 31.25 123 ARG A O 1
ATOM 786 N N . LEU A 1 124 ? -6.633 111.895 24.243 1.00 26.86 124 LEU A N 1
ATOM 787 C CA . LEU A 1 124 ? -8.063 111.902 23.960 1.00 25.28 124 LEU A CA 1
ATOM 788 C C . LEU A 1 124 ? -8.330 111.013 22.755 1.00 31.34 124 LEU A C 1
ATOM 789 O O . LEU A 1 124 ? -9.295 110.248 22.734 1.00 34.50 124 LEU A O 1
ATOM 794 N N . ARG A 1 125 ? -7.468 111.117 21.748 1.00 33.14 125 ARG A N 1
ATOM 795 C CA . ARG A 1 125 ? -7.628 110.337 20.526 1.00 27.54 125 ARG A CA 1
ATOM 796 C C . ARG A 1 125 ? -7.509 108.843 20.802 1.00 32.60 125 ARG A C 1
ATOM 797 O O . ARG A 1 125 ? -8.217 108.033 20.206 1.00 47.94 125 ARG A O 1
ATOM 805 N N . GLU A 1 126 ? -6.613 108.483 21.710 1.00 26.95 126 GLU A N 1
ATOM 806 C CA . GLU A 1 126 ? -6.462 107.089 22.103 1.00 32.59 126 GLU A CA 1
ATOM 807 C C . GLU A 1 126 ? -7.675 106.611 22.896 1.00 37.93 126 GLU A C 1
ATOM 808 O O . GLU A 1 126 ? -8.134 105.479 22.725 1.00 37.10 126 GLU A O 1
ATOM 814 N N . ALA A 1 127 ? -8.193 107.476 23.763 1.00 33.55 127 ALA A N 1
ATOM 815 C CA . ALA A 1 127 ? -9.359 107.132 24.570 1.00 34.76 127 ALA A CA 1
ATOM 816 C C . ALA A 1 127 ? -10.558 106.846 23.680 1.00 32.80 127 ALA A C 1
ATOM 817 O O . ALA A 1 127 ? -11.346 105.947 23.962 1.00 36.20 127 ALA A O 1
ATOM 819 N N . ALA A 1 128 ? -10.685 107.612 22.602 1.00 32.67 128 ALA A N 1
ATOM 820 C CA . ALA A 1 128 ? -11.753 107.393 21.636 1.00 35.84 128 ALA A CA 1
ATOM 821 C C . ALA A 1 128 ? -11.547 106.048 20.944 1.00 37.05 128 ALA A C 1
ATOM 822 O O . ALA A 1 128 ? -12.482 105.264 20.783 1.00 50.45 128 ALA A O 1
ATOM 824 N N . GLU A 1 129 ? -10.306 105.796 20.547 1.00 46.09 129 GLU A N 1
ATOM 825 C CA . GLU A 1 129 ? -9.917 104.573 19.857 1.00 38.91 129 GLU A CA 1
ATOM 826 C C . GLU A 1 129 ? -10.296 103.321 20.651 1.00 44.32 129 GLU A C 1
ATOM 827 O O . GLU A 1 129 ? -10.797 102.348 20.093 1.00 44.15 129 GLU A O 1
ATOM 833 N N . SER A 1 130 ? -10.056 103.357 21.958 1.00 34.45 130 SER A N 1
ATOM 834 C CA . SER A 1 130 ? -10.108 102.152 22.783 1.00 36.60 130 SER A CA 1
ATOM 835 C C . SER A 1 130 ? -11.453 101.888 23.451 1.00 46.78 130 SER A C 1
ATOM 836 O O . SER A 1 130 ? -11.635 100.856 24.097 1.00 47.72 130 SER A O 1
ATOM 839 N N . GLY A 1 131 ? -12.388 102.820 23.306 1.00 46.55 131 GLY A N 1
ATOM 840 C CA . GLY A 1 131 ? -13.680 102.700 23.953 1.00 28.41 131 GLY A CA 1
ATOM 841 C C . GLY A 1 131 ? -13.681 103.312 25.343 1.00 42.20 131 GLY A C 1
ATOM 842 O O . GLY A 1 131 ? -14.726 103.440 25.979 1.00 38.25 131 GLY A O 1
ATOM 843 N N . GLU A 1 132 ? -12.500 103.692 25.819 1.00 44.95 132 GLU A N 1
ATOM 844 C CA . GLU A 1 132 ? -12.368 104.289 27.145 1.00 41.93 132 GLU A CA 1
ATOM 845 C C . GLU A 1 132 ? -13.198 105.567 27.272 1.00 39.34 132 GLU A C 1
ATOM 846 O O . GLU A 1 132 ? -13.827 105.816 28.303 1.00 38.08 132 GLU A O 1
ATOM 852 N N . LEU A 1 133 ? -13.198 106.368 26.210 1.00 39.26 133 LEU A N 1
ATOM 853 C CA . LEU A 1 133 ? -13.923 107.631 26.188 1.00 31.36 133 LEU A CA 1
ATOM 854 C C . LEU A 1 133 ? -15.416 107.384 26.326 1.00 37.04 133 LEU A C 1
ATOM 855 O O . LEU A 1 133 ? -16.077 107.983 27.176 1.00 42.43 133 LEU A O 1
ATOM 860 N N . ALA A 1 134 ? -15.943 106.499 25.485 1.00 38.13 134 ALA A N 1
ATOM 861 C CA . ALA A 1 134 ? -17.368 106.182 25.499 1.00 41.16 134 ALA A CA 1
ATOM 862 C C . ALA A 1 134 ? -17.805 105.662 26.867 1.00 44.18 134 ALA A C 1
ATOM 863 O O . ALA A 1 134 ? -18.941 105.875 27.285 1.00 35.50 134 ALA A O 1
ATOM 865 N N . GLY A 1 135 ? -16.887 104.995 27.563 1.00 44.61 135 GLY A N 1
ATOM 866 C CA . GLY A 1 135 ? -17.184 104.383 28.846 1.00 27.25 135 GLY A CA 1
ATOM 867 C C . GLY A 1 135 ? -17.374 105.366 29.984 1.00 40.38 135 GLY A C 1
ATOM 868 O O . GLY A 1 135 ? -17.816 104.988 31.070 1.00 52.03 135 GLY A O 1
ATOM 869 N N . LEU A 1 136 ? -17.038 106.628 29.743 1.00 38.33 136 LEU A N 1
ATOM 870 C CA . LEU A 1 136 ? -17.220 107.669 30.750 1.00 49.68 136 LEU A CA 1
ATOM 871 C C . LEU A 1 136 ? -18.676 108.120 30.864 1.00 51.28 136 LEU A C 1
ATOM 872 O O . LEU A 1 136 ? -19.428 108.079 29.888 1.00 47.63 136 LEU A O 1
ATOM 877 N N . LYS A 1 137 ? -19.060 108.554 32.063 1.00 52.28 137 LYS A N 1
ATOM 878 C CA . LYS A 1 137 ? -20.342 109.216 32.274 1.00 39.74 137 LYS A CA 1
ATOM 879 C C . LYS A 1 137 ? -20.445 110.452 31.391 1.00 53.38 137 LYS A C 1
ATOM 880 O O . LYS A 1 137 ? -19.570 111.320 31.428 1.00 65.80 137 LYS A O 1
ATOM 886 N N . GLY A 1 138 ? -21.516 110.539 30.608 1.00 58.00 138 GLY A N 1
ATOM 887 C CA . GLY A 1 138 ? -21.747 111.701 29.766 1.00 40.53 138 GLY A CA 1
ATOM 888 C C . GLY A 1 138 ? -21.287 111.496 28.336 1.00 55.68 138 GLY A C 1
ATOM 889 O O . GLY A 1 138 ? -21.674 112.241 27.434 1.00 46.06 138 GLY A O 1
ATOM 890 N N . PHE A 1 139 ? -20.446 110.486 28.133 1.00 51.06 139 PHE A N 1
ATOM 891 C CA . PHE A 1 139 ? -20.022 110.096 26.796 1.00 45.46 139 PHE A CA 1
ATOM 892 C C . PHE A 1 139 ? -20.573 108.718 26.465 1.00 50.67 139 PHE A C 1
ATOM 893 O O . PHE A 1 139 ? -20.701 107.860 27.340 1.00 58.48 139 PHE A O 1
ATOM 901 N N . GLY A 1 140 ? -20.893 108.511 25.195 1.00 44.76 140 GLY A N 1
ATOM 902 C CA . GLY A 1 140 ? -21.288 107.205 24.709 1.00 35.90 140 GLY A CA 1
ATOM 903 C C . GLY A 1 140 ? -20.555 106.947 23.415 1.00 39.40 140 GLY A C 1
ATOM 904 O O . GLY A 1 140 ? -19.721 107.756 23.014 1.00 46.42 140 GLY A O 1
ATOM 905 N N . ALA A 1 141 ? -20.863 105.834 22.758 1.00 37.69 141 ALA A N 1
ATOM 906 C CA . ALA A 1 141 ? -20.215 105.496 21.498 1.00 31.38 141 ALA A CA 1
ATOM 907 C C . ALA A 1 141 ? -20.314 106.641 20.495 1.00 37.69 141 ALA A C 1
ATOM 908 O O . ALA A 1 141 ? -19.345 106.964 19.805 1.00 49.20 141 ALA A O 1
ATOM 910 N N . LYS A 1 142 ? -21.486 107.260 20.424 1.00 36.23 142 LYS A N 1
ATOM 911 C CA . LYS A 1 142 ? -21.736 108.295 19.427 1.00 39.18 142 LYS A CA 1
ATOM 912 C C . LYS A 1 142 ? -20.956 109.588 19.672 1.00 40.84 142 LYS A C 1
ATOM 913 O O . LYS A 1 142 ? -20.334 110.123 18.753 1.00 47.20 142 LYS A O 1
ATOM 919 N N . SER A 1 143 ? -20.988 110.088 20.902 1.00 36.72 143 SER A N 1
ATOM 920 C CA . SER A 1 143 ? -20.257 111.305 21.235 1.00 37.89 143 SER A CA 1
ATOM 921 C C . SER A 1 143 ? -18.746 111.075 21.178 1.00 37.77 143 SER A C 1
ATOM 922 O O . SER A 1 143 ? -17.979 111.990 20.876 1.00 38.49 143 SER A O 1
ATOM 925 N N . ALA A 1 144 ? -18.325 109.848 21.463 1.00 29.08 144 ALA A N 1
ATOM 926 C CA . ALA A 1 144 ? -16.911 109.489 21.394 1.00 41.20 144 ALA A CA 1
ATOM 927 C C . ALA A 1 144 ? -16.374 109.531 19.964 1.00 40.45 144 ALA A C 1
ATOM 928 O O . ALA A 1 144 ? -15.180 109.736 19.751 1.00 44.51 144 ALA A O 1
ATOM 930 N N . ALA A 1 145 ? -17.253 109.333 18.987 1.00 35.34 145 ALA A N 1
ATOM 931 C CA . ALA A 1 145 ? -16.850 109.369 17.585 1.00 31.95 145 ALA A CA 1
ATOM 932 C C . ALA A 1 145 ? -16.897 110.795 17.045 1.00 38.24 145 ALA A C 1
ATOM 933 O O . ALA A 1 145 ? -16.143 111.152 16.138 1.00 35.46 145 ALA A O 1
ATOM 935 N N . THR A 1 146 ? -17.791 111.605 17.604 1.00 36.60 146 THR A N 1
ATOM 936 C CA . THR A 1 146 ? -17.901 113.003 17.215 1.00 39.05 146 THR A CA 1
ATOM 937 C C . THR A 1 146 ? -16.657 113.730 17.701 1.00 41.96 146 THR A C 1
ATOM 938 O O . THR A 1 146 ? -16.058 114.524 16.975 1.00 31.52 146 THR A O 1
ATOM 942 N N . ILE A 1 147 ? -16.265 113.436 18.934 1.00 31.04 147 ILE A N 1
ATOM 943 C CA . ILE A 1 147 ? -15.080 114.041 19.512 1.00 29.64 147 ILE A CA 1
ATOM 944 C C . ILE A 1 147 ? -13.825 113.635 18.738 1.00 36.57 147 ILE A C 1
ATOM 945 O O . ILE A 1 147 ? -12.940 114.458 18.505 1.00 35.37 147 ILE A O 1
ATOM 950 N N . LEU A 1 148 ? -13.757 112.373 18.329 1.00 35.04 148 LEU A N 1
ATOM 951 C CA . LEU A 1 148 ? -12.625 111.900 17.544 1.00 32.87 148 LEU A CA 1
ATOM 952 C C . LEU A 1 148 ? -12.556 112.635 16.209 1.00 35.57 148 LEU A C 1
ATOM 953 O O . LEU A 1 148 ? -11.474 112.970 15.727 1.00 38.37 148 LEU A O 1
ATOM 958 N N . GLU A 1 149 ? -13.718 112.881 15.615 1.00 35.39 149 GLU A N 1
ATOM 959 C CA . GLU A 1 149 ? -13.801 113.665 14.391 1.00 34.93 149 GLU A CA 1
ATOM 960 C C . GLU A 1 149 ? -13.245 115.068 14.620 1.00 39.15 149 GLU A C 1
ATOM 961 O O . GLU A 1 149 ? -12.458 115.572 13.821 1.00 32.86 149 GLU A O 1
ATOM 967 N N . ASN A 1 150 ? -13.651 115.691 15.723 1.00 35.20 150 ASN A N 1
ATOM 968 C CA . ASN A 1 150 ? -13.225 117.051 16.026 1.00 35.90 150 ASN A CA 1
ATOM 969 C C . ASN A 1 150 ? -11.738 117.160 16.350 1.00 36.19 150 ASN A C 1
ATOM 970 O O . ASN A 1 150 ? -11.119 118.186 16.082 1.00 37.80 150 ASN A O 1
ATOM 975 N N . VAL A 1 151 ? -11.169 116.102 16.924 1.00 37.01 151 VAL A N 1
ATOM 976 C CA . VAL A 1 151 ? -9.734 116.063 17.192 1.00 30.04 151 VAL A CA 1
ATOM 977 C C . VAL A 1 151 ? -8.966 115.924 15.883 1.00 33.58 151 VAL A C 1
ATOM 978 O O . VAL A 1 151 ? -7.906 116.526 15.710 1.00 34.51 151 VAL A O 1
ATOM 982 N N . VAL A 1 152 ? -9.509 115.141 14.956 1.00 26.38 152 VAL A N 1
ATOM 983 C CA . VAL A 1 152 ? -8.902 115.008 13.635 1.00 28.04 152 VAL A CA 1
ATOM 984 C C . VAL A 1 152 ? -8.782 116.362 12.934 1.00 33.83 152 VAL A C 1
ATOM 985 O O . VAL A 1 152 ? -7.840 116.597 12.184 1.00 38.41 152 VAL A O 1
ATOM 989 N N . PHE A 1 153 ? -9.734 117.253 13.186 1.00 34.45 153 PHE A N 1
ATOM 990 C CA . PHE A 1 153 ? -9.692 118.586 12.598 1.00 31.92 153 PHE A CA 1
ATOM 991 C C . PHE A 1 153 ? -8.532 119.400 13.159 1.00 42.87 153 PHE A C 1
ATOM 992 O O . PHE A 1 153 ? -7.831 120.082 12.409 1.00 36.91 153 PHE A O 1
ATOM 1000 N N . LEU A 1 154 ? -8.337 119.336 14.476 1.00 37.88 154 LEU A N 1
ATOM 1001 C CA . LEU A 1 154 ? -7.243 120.062 15.110 1.00 31.11 154 LEU A CA 1
ATOM 1002 C C . LEU A 1 154 ? -5.910 119.623 14.514 1.00 38.06 154 LEU A C 1
ATOM 1003 O O . LEU A 1 154 ? -5.056 120.456 14.203 1.00 38.20 154 LEU A O 1
ATOM 1008 N N . PHE A 1 155 ? -5.747 118.314 14.343 1.00 32.49 155 PHE A N 1
ATOM 1009 C CA . PHE A 1 155 ? -4.501 117.755 13.831 1.00 30.33 155 PHE A CA 1
ATOM 1010 C C . PHE A 1 155 ? -4.202 118.172 12.392 1.00 39.48 155 PHE A C 1
ATOM 1011 O O . PHE A 1 155 ? -3.057 118.469 12.053 1.00 41.79 155 PHE A O 1
ATOM 1019 N N . GLU A 1 156 ? -5.225 118.189 11.547 1.00 42.23 156 GLU A N 1
ATOM 1020 C CA . GLU A 1 156 ? -5.031 118.526 10.139 1.00 40.95 156 GLU A CA 1
ATOM 1021 C C . GLU A 1 156 ? -4.717 120.007 9.941 1.00 38.56 156 GLU A C 1
ATOM 1022 O O . GLU A 1 156 ? -4.112 120.391 8.944 1.00 53.66 156 GLU A O 1
ATOM 1028 N N . ALA A 1 157 ? -5.118 120.828 10.905 1.00 40.83 157 ALA A N 1
ATOM 1029 C CA . ALA A 1 157 ? -4.822 122.255 10.878 1.00 44.46 157 ALA A CA 1
ATOM 1030 C C . ALA A 1 157 ? -3.320 122.499 10.994 1.00 51.53 157 ALA A C 1
ATOM 1031 O O . ALA A 1 157 ? -2.727 123.205 10.177 1.00 66.72 157 ALA A O 1
ATOM 1033 N N . ARG A 1 158 ? -2.718 121.911 12.023 1.00 47.87 158 ARG A N 1
ATOM 1034 C CA . ARG A 1 158 ? -1.280 122.000 12.262 1.00 45.20 158 ARG A CA 1
ATOM 1035 C C . ARG A 1 158 ? -0.459 121.674 11.011 1.00 50.16 158 ARG A C 1
ATOM 1036 O O . ARG A 1 158 ? -0.819 120.791 10.230 1.00 47.18 158 ARG A O 1
ATOM 1044 N N . GLN A 1 159 ? 0.640 122.397 10.818 1.00 52.76 159 GLN A N 1
ATOM 1045 C CA . GLN A 1 159 ? 1.555 122.099 9.722 1.00 59.16 159 GLN A CA 1
ATOM 1046 C C . GLN A 1 159 ? 2.498 120.986 10.144 1.00 56.89 159 GLN A C 1
ATOM 1047 O O . GLN A 1 159 ? 2.934 120.177 9.329 1.00 53.70 159 GLN A O 1
ATOM 1053 N N . ARG A 1 160 ? 2.810 120.961 11.433 1.00 42.56 160 ARG A N 1
ATOM 1054 C CA . ARG A 1 160 ? 3.654 119.924 12.000 1.00 34.19 160 ARG A CA 1
ATOM 1055 C C . ARG A 1 160 ? 3.002 119.346 13.257 1.00 40.29 160 ARG A C 1
ATOM 1056 O O . ARG A 1 160 ? 2.268 120.041 13.962 1.00 51.17 160 ARG A O 1
ATOM 1064 N N . GLN A 1 161 ? 3.254 118.069 13.521 1.00 35.13 161 GLN A N 1
ATOM 1065 C CA . GLN A 1 161 ? 2.647 117.377 14.653 1.00 26.68 161 GLN A CA 1
ATOM 1066 C C . GLN A 1 161 ? 3.586 117.345 15.854 1.00 31.44 161 GLN A C 1
ATOM 1067 O O . GLN A 1 161 ? 4.796 117.493 15.706 1.00 32.93 161 GLN A O 1
ATOM 1073 N N . SER A 1 162 ? 3.026 117.154 17.045 1.00 30.45 162 SER A N 1
ATOM 1074 C CA . SER A 1 162 ? 3.840 117.013 18.244 1.00 25.67 162 SER A CA 1
ATOM 1075 C C . SER A 1 162 ? 4.533 115.661 18.211 1.00 24.37 162 SER A C 1
ATOM 1076 O O . SER A 1 162 ? 4.049 114.730 17.570 1.00 24.71 162 SER A O 1
ATOM 1079 N N . LEU A 1 163 ? 5.668 115.557 18.894 1.00 29.95 163 LEU A N 1
ATOM 1080 C CA . LEU A 1 163 ? 6.392 114.294 18.966 1.00 22.58 163 LEU A CA 1
ATOM 1081 C C . LEU A 1 163 ? 5.498 113.190 19.518 1.00 36.85 163 LEU A C 1
ATOM 1082 O O . LEU A 1 163 ? 5.627 112.029 19.135 1.00 33.67 163 LEU A O 1
ATOM 1087 N N . ARG A 1 164 ? 4.590 113.558 20.419 1.00 32.13 164 ARG A N 1
ATOM 1088 C CA . ARG A 1 164 ? 3.696 112.590 21.048 1.00 28.96 164 ARG A CA 1
ATOM 1089 C C . ARG A 1 164 ? 2.755 111.935 20.036 1.00 30.09 164 ARG A C 1
ATOM 1090 O O . ARG A 1 164 ? 2.678 110.714 19.961 1.00 30.38 164 ARG A O 1
ATOM 1098 N N . ALA A 1 165 ? 2.044 112.753 19.264 1.00 28.46 165 ALA A N 1
ATOM 1099 C CA . ALA A 1 165 ? 1.118 112.247 18.251 1.00 30.02 165 ALA A CA 1
ATOM 1100 C C . ALA A 1 165 ? 1.823 111.426 17.175 1.00 23.89 165 ALA A C 1
ATOM 1101 O O . ALA A 1 165 ? 1.376 110.336 16.826 1.00 36.36 165 ALA A O 1
ATOM 1103 N N . GLY A 1 166 ? 2.922 111.953 16.647 1.00 25.88 166 GLY A N 1
ATOM 1104 C CA . GLY A 1 166 ? 3.679 111.254 15.623 1.00 28.37 166 GLY A CA 1
ATOM 1105 C C . GLY A 1 166 ? 4.206 109.909 16.094 1.00 29.18 166 GLY A C 1
ATOM 1106 O O . GLY A 1 166 ? 4.153 108.916 15.372 1.00 32.80 166 GLY A O 1
ATOM 1107 N N . LEU A 1 167 ? 4.717 109.875 17.317 1.00 21.32 167 LEU A N 1
ATOM 1108 C CA . LEU A 1 167 ? 5.291 108.652 17.870 1.00 30.82 167 LEU A CA 1
ATOM 1109 C C . LEU A 1 167 ? 4.206 107.628 18.194 1.00 36.08 167 LEU A C 1
ATOM 1110 O O . LEU A 1 167 ? 4.366 106.439 17.924 1.00 34.34 167 LEU A O 1
ATOM 1115 N N . ALA A 1 168 ? 3.102 108.096 18.772 1.00 32.39 168 ALA A N 1
ATOM 1116 C CA . ALA A 1 168 ? 1.966 107.228 19.076 1.00 27.43 168 ALA A CA 1
ATOM 1117 C C . ALA A 1 168 ? 1.408 106.576 17.814 1.00 27.45 168 ALA A C 1
ATOM 1118 O O . ALA A 1 168 ? 1.162 105.373 17.789 1.00 30.29 168 ALA A O 1
ATOM 1120 N N . VAL A 1 169 ? 1.209 107.373 16.769 1.00 26.47 169 VAL A N 1
ATOM 1121 C CA . VAL A 1 169 ? 0.675 106.854 15.514 1.00 32.42 169 VAL A CA 1
ATOM 1122 C C . VAL A 1 169 ? 1.635 105.862 14.855 1.00 31.34 169 VAL A C 1
ATOM 1123 O O . VAL A 1 169 ? 1.213 104.809 14.379 1.00 32.75 169 VAL A O 1
ATOM 1127 N N . ALA A 1 170 ? 2.923 106.186 14.839 1.00 26.63 170 ALA A N 1
ATOM 1128 C CA . ALA A 1 170 ? 3.912 105.268 14.279 1.00 27.74 170 ALA A CA 1
ATOM 1129 C C . ALA A 1 170 ? 3.949 103.955 15.060 1.00 25.65 170 ALA A C 1
ATOM 1130 O O . ALA A 1 170 ? 4.034 102.875 14.472 1.00 27.92 170 ALA A O 1
ATOM 1132 N N . GLU A 1 171 ? 3.881 104.046 16.384 1.00 25.98 171 GLU A N 1
ATOM 1133 C CA . GLU A 1 171 ? 3.842 102.848 17.226 1.00 27.22 171 GLU A CA 1
ATOM 1134 C C . GLU A 1 171 ? 2.597 101.997 16.961 1.00 34.30 171 GLU A C 1
ATOM 1135 O O . GLU A 1 171 ? 2.674 100.770 16.922 1.00 31.09 171 GLU A O 1
ATOM 1141 N N . GLU A 1 172 ? 1.459 102.654 16.758 1.00 34.54 172 GLU A N 1
ATOM 1142 C CA . GLU A 1 172 ? 0.203 101.961 16.489 1.00 28.68 172 GLU A CA 1
ATOM 1143 C C . GLU A 1 172 ? 0.210 101.250 15.135 1.00 32.76 172 GLU A C 1
ATOM 1144 O O . GLU A 1 172 ? -0.221 100.101 15.034 1.00 34.18 172 GLU A O 1
ATOM 1150 N N . LEU A 1 173 ? 0.687 101.934 14.097 1.00 33.91 173 LEU A N 1
ATOM 1151 C CA . LEU A 1 173 ? 0.736 101.351 12.755 1.00 30.90 173 LEU A CA 1
ATOM 1152 C C . LEU A 1 173 ? 1.741 100.212 12.670 1.00 30.22 173 LEU A C 1
ATOM 1153 O O . LEU A 1 173 ? 1.545 99.261 11.916 1.00 35.28 173 LEU A O 1
ATOM 1158 N N . ALA A 1 174 ? 2.822 100.312 13.437 1.00 28.20 174 ALA A N 1
ATOM 1159 C CA . ALA A 1 174 ? 3.789 99.226 13.505 1.00 25.53 174 ALA A CA 1
ATOM 1160 C C . ALA A 1 174 ? 3.079 97.949 13.942 1.00 37.68 174 ALA A C 1
ATOM 1161 O O . ALA A 1 174 ? 3.373 96.860 13.442 1.00 38.89 174 ALA A O 1
ATOM 1163 N N . GLY A 1 175 ? 2.132 98.095 14.867 1.00 39.29 175 GLY A N 1
ATOM 1164 C CA . GLY A 1 175 ? 1.339 96.977 15.351 1.00 19.89 175 GLY A CA 1
ATOM 1165 C C . GLY A 1 175 ? 0.691 96.171 14.238 1.00 37.79 175 GLY A C 1
ATOM 1166 O O . GLY A 1 175 ? 0.555 94.951 14.344 1.00 41.51 175 GLY A O 1
ATOM 1167 N N . ALA A 1 176 ? 0.296 96.851 13.164 1.00 34.12 176 ALA A N 1
ATOM 1168 C CA . ALA A 1 176 ? -0.369 96.197 12.038 1.00 38.97 176 ALA A CA 1
ATOM 1169 C C . ALA A 1 176 ? 0.621 95.663 11.004 1.00 35.22 176 ALA A C 1
ATOM 1170 O O . ALA A 1 176 ? 0.234 94.966 10.067 1.00 40.99 176 ALA A O 1
ATOM 1172 N N . LEU A 1 177 ? 1.897 95.988 11.189 1.00 42.51 177 LEU A N 1
ATOM 1173 C CA . LEU A 1 177 ? 2.943 95.627 10.236 1.00 41.88 177 LEU A CA 1
ATOM 1174 C C . LEU A 1 177 ? 3.980 94.703 10.858 1.00 43.06 177 LEU A C 1
ATOM 1175 O O . LEU A 1 177 ? 5.136 94.685 10.432 1.00 43.56 177 LEU A O 1
ATOM 1180 N N . THR A 1 178 ? 3.561 93.929 11.855 1.00 51.49 178 THR A N 1
ATOM 1181 C CA . THR A 1 178 ? 4.493 93.185 12.709 1.00 50.36 178 THR A CA 1
ATOM 1182 C C . THR A 1 178 ? 5.489 92.286 11.965 1.00 57.21 178 THR A C 1
ATOM 1183 O O . THR A 1 178 ? 6.682 92.277 12.288 1.00 51.66 178 THR A O 1
ATOM 1187 N N . ASP A 1 179 ? 5.010 91.527 10.982 1.00 44.26 179 ASP A N 1
ATOM 1188 C CA . ASP A 1 179 ? 5.883 90.585 10.278 1.00 41.61 179 ASP A CA 1
ATOM 1189 C C . ASP A 1 179 ? 6.762 91.220 9.200 1.00 54.33 179 ASP A C 1
ATOM 1190 O O . ASP A 1 179 ? 7.513 90.519 8.521 1.00 45.60 179 ASP A O 1
ATOM 1195 N N . LEU A 1 180 ? 6.666 92.540 9.052 1.00 55.66 180 LEU A N 1
ATOM 1196 C CA . LEU A 1 180 ? 7.514 93.277 8.120 1.00 34.44 180 LEU A CA 1
ATOM 1197 C C . LEU A 1 180 ? 8.636 93.976 8.878 1.00 31.96 180 LEU A C 1
ATOM 1198 O O . LEU A 1 180 ? 9.348 94.811 8.326 1.00 36.67 180 LEU A O 1
ATOM 1203 N N . SER A 1 181 ? 8.779 93.629 10.153 1.00 35.02 181 SER A N 1
ATOM 1204 C CA . SER A 1 181 ? 9.838 94.184 10.998 1.00 41.36 181 SER A CA 1
ATOM 1205 C C . SER A 1 181 ? 9.845 95.710 11.055 1.00 35.64 181 SER A C 1
ATOM 1206 O O . SER A 1 181 ? 10.848 96.335 10.718 1.00 31.92 181 SER A O 1
ATOM 1209 N N . PRO A 1 182 ? 8.740 96.309 11.530 1.00 43.27 182 PRO A N 1
ATOM 1210 C CA . PRO A 1 182 ? 8.565 97.767 11.540 1.00 30.95 182 PRO A CA 1
ATOM 1211 C C . PRO A 1 182 ? 9.614 98.454 12.402 1.00 31.12 182 PRO A C 1
ATOM 1212 O O . PRO A 1 182 ? 10.140 97.836 13.327 1.00 37.72 182 PRO A O 1
ATOM 1216 N N . ALA A 1 183 ? 9.901 99.719 12.104 1.00 29.97 183 ALA A N 1
ATOM 1217 C CA . ALA A 1 183 ? 10.832 100.516 12.897 1.00 32.51 183 ALA A CA 1
ATOM 1218 C C . ALA A 1 183 ? 10.589 102.000 12.654 1.00 38.13 183 ALA A C 1
ATOM 1219 O O . ALA A 1 183 ? 10.491 102.432 11.506 1.00 37.56 183 ALA A O 1
ATOM 1221 N N . PRO A 1 184 ? 10.479 102.787 13.735 1.00 38.71 184 PRO A N 1
ATOM 1222 C CA . PRO A 1 184 ? 10.304 104.236 13.584 1.00 34.38 184 PRO A CA 1
ATOM 1223 C C . PRO A 1 184 ? 11.405 104.818 12.705 1.00 28.67 184 PRO A C 1
ATOM 1224 O O . PRO A 1 184 ? 12.536 104.338 12.747 1.00 28.65 184 PRO A O 1
ATOM 1228 N N . ALA A 1 185 ? 11.077 105.832 11.915 1.00 27.86 185 ALA A N 1
ATOM 1229 C CA . ALA A 1 185 ? 12.069 106.455 11.057 1.00 22.03 185 ALA A CA 1
ATOM 1230 C C . ALA A 1 185 ? 11.956 107.966 11.128 1.00 38.88 185 ALA A C 1
ATOM 1231 O O . ALA A 1 185 ? 11.088 108.502 11.821 1.00 37.19 185 ALA A O 1
ATOM 1233 N N . GLY A 1 186 ? 12.843 108.647 10.411 1.00 30.84 186 GLY A N 1
ATOM 1234 C CA . GLY A 1 186 ? 12.799 110.091 10.310 1.00 33.45 186 GLY A CA 1
ATOM 1235 C C . GLY A 1 186 ? 12.672 110.809 11.638 1.00 31.68 186 GLY A C 1
ATOM 1236 O O . GLY A 1 186 ? 13.401 110.525 12.587 1.00 28.63 186 GLY A O 1
ATOM 1237 N N . ASP A 1 187 ? 11.727 111.739 11.699 1.00 35.12 187 ASP A N 1
ATOM 1238 C CA . ASP A 1 187 ? 11.631 112.670 12.817 1.00 30.48 187 ASP A CA 1
ATOM 1239 C C . ASP A 1 187 ? 11.273 112.016 14.153 1.00 30.43 187 ASP A C 1
ATOM 1240 O O . ASP A 1 187 ? 11.856 112.358 15.180 1.00 39.76 187 ASP A O 1
ATOM 1245 N N . VAL A 1 188 ? 10.333 111.074 14.146 1.00 22.62 188 VAL A N 1
ATOM 1246 C CA . VAL A 1 188 ? 9.945 110.401 15.386 1.00 31.87 188 VAL A CA 1
ATOM 1247 C C . VAL A 1 188 ? 11.074 109.527 15.940 1.00 31.97 188 VAL A C 1
ATOM 1248 O O . VAL A 1 188 ? 11.251 109.429 17.155 1.00 36.64 188 VAL A O 1
ATOM 1252 N N . ARG A 1 189 ? 11.845 108.911 15.048 1.00 34.97 189 ARG A N 1
ATOM 1253 C CA . ARG A 1 189 ? 12.936 108.031 15.462 1.00 31.58 189 ARG A CA 1
ATOM 1254 C C . ARG A 1 189 ? 14.063 108.757 16.203 1.00 35.05 189 ARG A C 1
ATOM 1255 O O . ARG A 1 189 ? 14.711 108.175 17.075 1.00 37.58 189 ARG A O 1
ATOM 1263 N N . ARG A 1 190 ? 14.309 110.017 15.856 1.00 32.09 190 ARG A N 1
ATOM 1264 C CA . ARG A 1 190 ? 15.393 110.753 16.497 1.00 46.46 190 ARG A CA 1
ATOM 1265 C C . ARG A 1 190 ? 14.913 111.838 17.462 1.00 47.53 190 ARG A C 1
ATOM 1266 O O . ARG A 1 190 ? 15.718 112.597 18.005 1.00 43.70 190 ARG A O 1
ATOM 1274 N N . GLY A 1 191 ? 13.602 111.898 17.675 1.00 47.71 191 GLY A N 1
ATOM 1275 C CA . GLY A 1 191 ? 13.038 112.681 18.762 1.00 35.96 191 GLY A CA 1
ATOM 1276 C C . GLY A 1 191 ? 12.841 114.160 18.505 1.00 34.17 191 GLY A C 1
ATOM 1277 O O . GLY A 1 191 ? 12.826 114.960 19.439 1.00 39.06 191 GLY A O 1
ATOM 1278 N N . LEU A 1 192 ? 12.683 114.529 17.242 1.00 31.47 192 LEU A N 1
ATOM 1279 C CA . LEU A 1 192 ? 12.436 115.919 16.903 1.00 49.54 192 LEU A CA 1
ATOM 1280 C C . LEU A 1 192 ? 11.249 116.425 17.724 1.00 45.03 192 LEU A C 1
ATOM 1281 O O . LEU A 1 192 ? 10.172 115.834 17.690 1.00 48.31 192 LEU A O 1
ATOM 1286 N N . GLU A 1 193 ? 11.450 117.508 18.471 1.00 47.54 193 GLU A N 1
ATOM 1287 C CA . GLU A 1 193 ? 10.390 118.066 19.315 1.00 50.37 193 GLU A CA 1
ATOM 1288 C C . GLU A 1 193 ? 9.094 118.277 18.529 1.00 35.11 193 GLU A C 1
ATOM 1289 O O . GLU A 1 193 ? 7.995 118.165 19.071 1.00 44.61 193 GLU A O 1
ATOM 1295 N N . THR A 1 194 ? 9.240 118.578 17.247 1.00 36.82 194 THR A N 1
ATOM 1296 C CA . THR A 1 194 ? 8.108 118.693 16.343 1.00 34.44 194 THR A CA 1
ATOM 1297 C C . THR A 1 194 ? 8.359 117.785 15.136 1.00 46.40 194 THR A C 1
ATOM 1298 O O . THR A 1 194 ? 9.507 117.573 14.746 1.00 42.39 194 THR A O 1
ATOM 1302 N N . VAL A 1 195 ? 7.291 117.241 14.557 1.00 38.86 195 VAL A N 1
ATOM 1303 C CA . VAL A 1 195 ? 7.414 116.151 13.591 1.00 29.83 195 VAL A CA 1
ATOM 1304 C C . VAL A 1 195 ? 6.559 116.337 12.335 1.00 38.68 195 VAL A C 1
ATOM 1305 O O . VAL A 1 195 ? 5.367 116.637 12.423 1.00 43.47 195 VAL A O 1
ATOM 1309 N N . ARG A 1 196 ? 7.166 116.144 11.166 1.00 31.49 196 ARG A N 1
ATOM 1310 C CA . ARG A 1 196 ? 6.459 116.344 9.902 1.00 42.13 196 ARG A CA 1
ATOM 1311 C C . ARG A 1 196 ? 5.446 115.241 9.612 1.00 37.44 196 ARG A C 1
ATOM 1312 O O . ARG A 1 196 ? 4.430 115.478 8.958 1.00 35.41 196 ARG A O 1
ATOM 1320 N N . ALA A 1 197 ? 5.728 114.036 10.094 1.00 33.77 197 ALA A N 1
ATOM 1321 C CA . ALA A 1 197 ? 4.832 112.909 9.876 1.00 28.34 197 ALA A CA 1
ATOM 1322 C C . ALA A 1 197 ? 5.188 111.713 10.748 1.00 30.63 197 ALA A C 1
ATOM 1323 O O . ALA A 1 197 ? 6.290 111.630 11.288 1.00 34.05 197 ALA A O 1
ATOM 1325 N N . ALA A 1 198 ? 4.243 110.788 10.886 1.00 32.32 198 ALA A N 1
ATOM 1326 C CA . ALA A 1 198 ? 4.535 109.496 11.490 1.00 32.81 198 ALA A CA 1
ATOM 1327 C C . ALA A 1 198 ? 5.275 108.652 10.460 1.00 35.34 198 ALA A C 1
ATOM 1328 O O . ALA A 1 198 ? 4.663 108.091 9.552 1.00 34.96 198 ALA A O 1
ATOM 1330 N N . GLU A 1 199 ? 6.595 108.582 10.595 1.00 24.15 199 GLU A N 1
ATOM 1331 C CA . GLU A 1 199 ? 7.424 107.856 9.643 1.00 35.26 199 GLU A CA 1
ATOM 1332 C C . GLU A 1 199 ? 7.825 106.484 10.172 1.00 37.20 199 GLU A C 1
ATOM 1333 O O . GLU A 1 199 ? 8.228 106.334 11.326 1.00 37.11 199 GLU A O 1
ATOM 1339 N N . LEU A 1 200 ? 7.714 105.484 9.310 1.00 33.16 200 LEU A N 1
ATOM 1340 C CA . LEU A 1 200 ? 7.991 104.107 9.680 1.00 27.73 200 LEU A CA 1
ATOM 1341 C C . LEU A 1 200 ? 8.889 103.496 8.611 1.00 29.04 200 LEU A C 1
ATOM 1342 O O . LEU A 1 200 ? 8.854 103.894 7.447 1.00 23.71 200 LEU A O 1
ATOM 1347 N N . THR A 1 201 ? 9.705 102.533 9.005 1.00 34.41 201 THR A N 1
ATOM 1348 C CA . THR A 1 201 ? 10.511 101.807 8.038 1.00 29.02 201 THR A CA 1
ATOM 1349 C C . THR A 1 201 ? 10.141 100.321 8.110 1.00 32.95 201 THR A C 1
ATOM 1350 O O . THR A 1 201 ? 9.713 99.829 9.153 1.00 39.42 201 THR A O 1
ATOM 1354 N N . VAL A 1 202 ? 10.287 99.614 6.997 1.00 35.65 202 VAL A N 1
ATOM 1355 C CA . VAL A 1 202 ? 9.706 98.281 6.861 1.00 22.40 202 VAL A CA 1
ATOM 1356 C C . VAL A 1 202 ? 10.424 97.486 5.761 1.00 37.44 202 VAL A C 1
ATOM 1357 O O . VAL A 1 202 ? 10.855 98.064 4.763 1.00 32.52 202 VAL A O 1
ATOM 1361 N N . THR A 1 203 ? 10.575 96.174 5.944 1.00 30.56 203 THR A N 1
ATOM 1362 C CA . THR A 1 203 ? 11.084 95.322 4.868 1.00 29.50 203 THR A CA 1
ATOM 1363 C C . THR A 1 203 ? 9.934 94.574 4.200 1.00 37.99 203 THR A C 1
ATOM 1364 O O . THR A 1 203 ? 9.046 94.049 4.872 1.00 46.42 203 THR A O 1
ATOM 1368 N N . GLY A 1 204 ? 9.956 94.526 2.874 1.00 34.09 204 GLY A N 1
ATOM 1369 C CA . GLY A 1 204 ? 8.873 93.924 2.122 1.00 31.83 204 GLY A CA 1
ATOM 1370 C C . GLY A 1 204 ? 8.513 94.811 0.950 1.00 38.77 204 GLY A C 1
ATOM 1371 O O . GLY A 1 204 ? 9.249 95.736 0.624 1.00 40.94 204 GLY A O 1
ATOM 1372 N N . THR A 1 205 ? 7.379 94.535 0.320 1.00 40.21 205 THR A N 1
ATOM 1373 C CA . THR A 1 205 ? 6.959 95.290 -0.854 1.00 42.23 205 THR A CA 1
ATOM 1374 C C . THR A 1 205 ? 5.719 96.134 -0.553 1.00 44.96 205 THR A C 1
ATOM 1375 O O . THR A 1 205 ? 4.981 95.845 0.391 1.00 44.72 205 THR A O 1
ATOM 1379 N N . PRO A 1 206 ? 5.490 97.186 -1.356 1.00 44.36 206 PRO A N 1
ATOM 1380 C CA . PRO A 1 206 ? 4.334 98.074 -1.163 1.00 42.64 206 PRO A CA 1
ATOM 1381 C C . PRO A 1 206 ? 3.001 97.322 -1.121 1.00 53.29 206 PRO A C 1
ATOM 1382 O O . PRO A 1 206 ? 2.004 97.866 -0.645 1.00 53.78 206 PRO A O 1
ATOM 1386 N N . ASP A 1 207 ? 2.984 96.089 -1.617 1.00 59.74 207 ASP A N 1
ATOM 1387 C CA . ASP A 1 207 ? 1.784 95.259 -1.569 1.00 52.37 207 ASP A CA 1
ATOM 1388 C C . ASP A 1 207 ? 1.650 94.597 -0.200 1.00 54.27 207 ASP A C 1
ATOM 1389 O O . ASP A 1 207 ? 0.544 94.423 0.310 1.00 56.65 207 ASP A O 1
ATOM 1394 N N . ASP A 1 208 ? 2.782 94.219 0.385 1.00 51.14 208 ASP A N 1
ATOM 1395 C CA . ASP A 1 208 ? 2.802 93.668 1.733 1.00 46.28 208 ASP A CA 1
ATOM 1396 C C . ASP A 1 208 ? 2.194 94.672 2.706 1.00 57.12 208 ASP A C 1
ATOM 1397 O O . ASP A 1 208 ? 1.373 94.316 3.552 1.00 59.27 208 ASP A O 1
ATOM 1402 N N . VAL A 1 209 ? 2.604 95.931 2.569 1.00 47.40 209 VAL A N 1
ATOM 1403 C CA . VAL A 1 209 ? 2.117 97.013 3.414 1.00 38.28 209 VAL A CA 1
ATOM 1404 C C . VAL A 1 209 ? 0.665 97.344 3.094 1.00 48.92 209 VAL A C 1
ATOM 1405 O O . VAL A 1 209 ? -0.136 97.618 3.988 1.00 52.95 209 VAL A O 1
ATOM 1409 N N . LEU A 1 210 ? 0.334 97.313 1.809 1.00 47.93 210 LEU A N 1
ATOM 1410 C CA . LEU A 1 210 ? -0.998 97.674 1.345 1.00 47.09 210 LEU A CA 1
ATOM 1411 C C . LEU A 1 210 ? -2.039 96.637 1.774 1.00 52.97 210 LEU A C 1
ATOM 1412 O O . LEU A 1 210 ? -3.238 96.919 1.799 1.00 63.63 210 LEU A O 1
ATOM 1417 N N . ALA A 1 211 ? -1.570 95.441 2.120 1.00 52.42 211 ALA A N 1
ATOM 1418 C CA . ALA A 1 211 ? -2.450 94.351 2.533 1.00 45.15 211 ALA A CA 1
ATOM 1419 C C . ALA A 1 211 ? -2.845 94.446 4.007 1.00 55.01 211 ALA A C 1
ATOM 1420 O O . ALA A 1 211 ? -3.869 93.894 4.416 1.00 54.03 211 ALA A O 1
ATOM 1422 N N . ARG A 1 212 ? -2.030 95.136 4.802 1.00 53.04 212 ARG A N 1
ATOM 1423 C CA . ARG A 1 212 ? -2.313 95.302 6.227 1.00 43.54 212 ARG A CA 1
ATOM 1424 C C . ARG A 1 212 ? -2.824 96.711 6.500 1.00 42.36 212 ARG A C 1
ATOM 1425 O O . ARG A 1 212 ? -3.508 96.955 7.495 1.00 51.10 212 ARG A O 1
ATOM 1433 N N . LEU A 1 213 ? -2.487 97.634 5.604 1.00 45.86 213 LEU A N 1
ATOM 1434 C CA . LEU A 1 213 ? -2.991 99.001 5.667 1.00 42.86 213 LEU A CA 1
ATOM 1435 C C . LEU A 1 213 ? -3.487 99.415 4.289 1.00 54.85 213 LEU A C 1
ATOM 1436 O O . LEU A 1 213 ? -2.758 100.047 3.523 1.00 51.29 213 LEU A O 1
ATOM 1441 N N . PRO A 1 214 ? -4.736 99.052 3.966 1.00 67.11 214 PRO A N 1
ATOM 1442 C CA . PRO A 1 214 ? -5.318 99.288 2.637 1.00 61.61 214 PRO A CA 1
ATOM 1443 C C . PRO A 1 214 ? -5.487 100.775 2.333 1.00 57.47 214 PRO A C 1
ATOM 1444 O O . PRO A 1 214 ? -5.504 101.174 1.168 1.00 57.90 214 PRO A O 1
ATOM 1448 N N . GLU A 1 215 ? -5.605 101.578 3.384 1.00 60.02 215 GLU A N 1
ATOM 1449 C CA . GLU A 1 215 ? -5.846 103.013 3.261 1.00 52.45 215 GLU A CA 1
ATOM 1450 C C . GLU A 1 215 ? -4.784 103.711 2.412 1.00 57.29 215 GLU A C 1
ATOM 1451 O O . GLU A 1 215 ? -5.101 104.516 1.537 1.00 72.61 215 GLU A O 1
ATOM 1457 N N . LEU A 1 216 ? -3.524 103.395 2.689 1.00 53.74 216 LEU A N 1
ATOM 1458 C CA . LEU A 1 216 ? -2.389 104.125 2.135 1.00 41.53 216 LEU A CA 1
ATOM 1459 C C . LEU A 1 216 ? -2.365 104.180 0.610 1.00 46.20 216 LEU A C 1
ATOM 1460 O O . LEU A 1 216 ? -3.076 103.438 -0.068 1.00 44.95 216 LEU A O 1
ATOM 1465 N N . THR A 1 217 ? -1.534 105.077 0.087 1.00 39.15 217 THR A N 1
ATOM 1466 C CA . THR A 1 217 ? -1.376 105.275 -1.349 1.00 33.68 217 THR A CA 1
ATOM 1467 C C . THR A 1 217 ? 0.095 105.190 -1.723 1.00 44.84 217 THR A C 1
ATOM 1468 O O . THR A 1 217 ? 0.934 105.853 -1.113 1.00 41.06 217 THR A O 1
ATOM 1472 N N . VAL A 1 218 ? 0.414 104.383 -2.729 1.00 49.53 218 VAL A N 1
ATOM 1473 C CA . VAL A 1 218 ? 1.809 104.233 -3.125 1.00 52.25 218 VAL A CA 1
ATOM 1474 C C . VAL A 1 218 ? 2.323 105.404 -3.956 1.00 54.51 218 VAL A C 1
ATOM 1475 O O . VAL A 1 218 ? 1.671 105.850 -4.898 1.00 68.26 218 VAL A O 1
ATOM 1479 N N . GLN A 1 219 ? 3.478 105.929 -3.559 1.00 53.86 219 GLN A N 1
ATOM 1480 C CA . GLN A 1 219 ? 4.102 107.036 -4.270 1.00 52.48 219 GLN A CA 1
ATOM 1481 C C . GLN A 1 219 ? 5.303 106.537 -5.058 1.00 60.18 219 GLN A C 1
ATOM 1482 O O . GLN A 1 219 ? 6.154 107.324 -5.462 1.00 71.16 219 GLN A O 1
ATOM 1488 N N . VAL A 1 223 ? 8.007 103.871 -1.427 1.00 35.80 223 VAL A N 1
ATOM 1489 C CA . VAL A 1 223 ? 7.326 104.453 -0.276 1.00 39.76 223 VAL A CA 1
ATOM 1490 C C . VAL A 1 223 ? 5.818 104.581 -0.456 1.00 43.47 223 VAL A C 1
ATOM 1491 O O . VAL A 1 223 ? 5.323 104.711 -1.573 1.00 50.00 223 VAL A O 1
ATOM 1495 N N . LEU A 1 224 ? 5.101 104.525 0.664 1.00 37.46 224 LEU A N 1
ATOM 1496 C CA . LEU A 1 224 ? 3.659 104.726 0.688 1.00 32.67 224 LEU A CA 1
ATOM 1497 C C . LEU A 1 224 ? 3.332 105.842 1.674 1.00 38.68 224 LEU A C 1
ATOM 1498 O O . LEU A 1 224 ? 4.049 106.041 2.656 1.00 34.50 224 LEU A O 1
ATOM 1503 N N . SER A 1 225 ? 2.255 106.575 1.412 1.00 40.45 225 SER A N 1
ATOM 1504 C CA . SER A 1 225 ? 1.860 107.671 2.289 1.00 33.89 225 SER A CA 1
ATOM 1505 C C . SER A 1 225 ? 0.345 107.746 2.460 1.00 39.16 225 SER A C 1
ATOM 1506 O O . SER A 1 225 ? -0.409 107.088 1.743 1.00 37.45 225 SER A O 1
ATOM 1509 N N . GLY A 1 226 ? -0.094 108.552 3.418 1.00 32.51 226 GLY A N 1
ATOM 1510 C CA . GLY A 1 226 ? -1.502 108.649 3.741 1.00 22.76 226 GLY A CA 1
ATOM 1511 C C . GLY A 1 226 ? -1.737 109.547 4.937 1.00 36.49 226 GLY A C 1
ATOM 1512 O O . GLY A 1 226 ? -0.913 110.404 5.255 1.00 37.19 226 GLY A O 1
ATOM 1513 N N . ASP A 1 227 ? -2.861 109.338 5.612 1.00 40.70 227 ASP A N 1
ATOM 1514 C CA . ASP A 1 227 ? -3.261 110.185 6.722 1.00 27.85 227 ASP A CA 1
ATOM 1515 C C . ASP A 1 227 ? -4.030 109.328 7.714 1.00 37.46 227 ASP A C 1
ATOM 1516 O O . ASP A 1 227 ? -5.124 108.849 7.408 1.00 51.91 227 ASP A O 1
ATOM 1521 N N . TYR A 1 228 ? -3.460 109.120 8.896 1.00 27.26 228 TYR A N 1
ATOM 1522 C CA . TYR A 1 228 ? -4.162 108.372 9.930 1.00 26.89 228 TYR A CA 1
ATOM 1523 C C . TYR A 1 228 ? -4.710 109.285 11.025 1.00 40.46 228 TYR A C 1
ATOM 1524 O O . TYR A 1 228 ? -3.964 109.762 11.883 1.00 39.23 228 TYR A O 1
ATOM 1533 N N . GLU A 1 229 ? -6.019 109.518 10.983 1.00 26.04 229 GLU A N 1
ATOM 1534 C CA . GLU A 1 229 ? -6.691 110.372 11.954 1.00 32.89 229 GLU A CA 1
ATOM 1535 C C . GLU A 1 229 ? -6.028 111.739 12.089 1.00 27.74 229 GLU A C 1
ATOM 1536 O O . GLU A 1 229 ? -5.754 112.200 13.197 1.00 24.42 229 GLU A O 1
ATOM 1542 N N . GLY A 1 230 ? -5.774 112.377 10.947 1.00 33.60 230 GLY A N 1
ATOM 1543 C CA . GLY A 1 230 ? -5.221 113.720 10.918 1.00 28.92 230 GLY A CA 1
ATOM 1544 C C . GLY A 1 230 ? -3.705 113.768 10.922 1.00 27.88 230 GLY A C 1
ATOM 1545 O O . GLY A 1 230 ? -3.111 114.789 10.576 1.00 36.31 230 GLY A O 1
ATOM 1546 N N . VAL A 1 231 ? -3.078 112.664 11.317 1.00 32.06 231 VAL A N 1
ATOM 1547 C CA . VAL A 1 231 ? -1.625 112.587 11.389 1.00 24.63 231 VAL A CA 1
ATOM 1548 C C . VAL A 1 231 ? -1.048 112.012 10.098 1.00 28.33 231 VAL A C 1
ATOM 1549 O O . VAL A 1 231 ? -1.288 110.848 9.774 1.00 27.96 231 VAL A O 1
ATOM 1553 N N . PRO A 1 232 ? -0.287 112.830 9.352 1.00 30.60 232 PRO A N 1
ATOM 1554 C CA . PRO A 1 232 ? 0.341 112.379 8.103 1.00 30.05 232 PRO A CA 1
ATOM 1555 C C . PRO A 1 232 ? 1.246 111.168 8.338 1.00 37.73 232 PRO A C 1
ATOM 1556 O O . PRO A 1 232 ? 1.964 111.110 9.341 1.00 27.44 232 PRO A O 1
ATOM 1560 N N . VAL A 1 233 ? 1.204 110.211 7.417 1.00 33.44 233 VAL A N 1
ATOM 1561 C CA . VAL A 1 233 ? 1.938 108.965 7.573 1.00 28.50 233 VAL A CA 1
ATOM 1562 C C . VAL A 1 233 ? 2.786 108.657 6.348 1.00 30.95 233 VAL A C 1
ATOM 1563 O O . VAL A 1 233 ? 2.343 108.842 5.219 1.00 37.15 233 VAL A O 1
ATOM 1567 N N . GLU A 1 234 ? 4.008 108.190 6.582 1.00 24.86 234 GLU A N 1
ATOM 1568 C CA . GLU A 1 234 ? 4.877 107.738 5.503 1.00 40.06 234 GLU A CA 1
ATOM 1569 C C . GLU A 1 234 ? 5.528 106.418 5.869 1.00 37.87 234 GLU A C 1
ATOM 1570 O O . GLU A 1 234 ? 6.131 106.285 6.932 1.00 34.23 234 GLU A O 1
ATOM 1576 N N . ILE A 1 235 ? 5.399 105.442 4.981 1.00 34.64 235 ILE A N 1
ATOM 1577 C CA . ILE A 1 235 ? 5.994 104.138 5.199 1.00 34.17 235 ILE A CA 1
ATOM 1578 C C . ILE A 1 235 ? 6.876 103.815 4.010 1.00 30.12 235 ILE A C 1
ATOM 1579 O O . ILE A 1 235 ? 6.420 103.818 2.870 1.00 39.25 235 ILE A O 1
ATOM 1584 N N . ALA A 1 236 ? 8.154 103.581 4.279 1.00 27.79 236 ALA A N 1
ATOM 1585 C CA . ALA A 1 236 ? 9.099 103.233 3.231 1.00 27.73 236 ALA A CA 1
ATOM 1586 C C . ALA A 1 236 ? 9.542 101.797 3.433 1.00 27.67 236 ALA A C 1
ATOM 1587 O O . ALA A 1 236 ? 9.864 101.395 4.550 1.00 34.64 236 ALA A O 1
ATOM 1589 N N . CYS A 1 237 ? 9.553 101.024 2.354 1.00 34.35 237 CYS A N 1
ATOM 1590 C CA . CYS A 1 237 ? 9.935 99.622 2.435 1.00 32.02 237 CYS A CA 1
ATOM 1591 C C . CYS A 1 237 ? 11.119 99.283 1.530 1.00 36.77 237 CYS A C 1
ATOM 1592 O O . CYS A 1 237 ? 11.502 100.073 0.668 1.00 35.98 237 CYS A O 1
ATOM 1595 N N . ALA A 1 238 ? 11.691 98.101 1.742 1.00 42.09 238 ALA A N 1
ATOM 1596 C CA . ALA A 1 238 ? 12.876 97.660 1.018 1.00 33.21 238 ALA A CA 1
ATOM 1597 C C . ALA A 1 238 ? 13.047 96.154 1.178 1.00 41.12 238 ALA A C 1
ATOM 1598 O O . ALA A 1 238 ? 12.515 95.565 2.120 1.00 35.57 238 ALA A O 1
ATOM 1600 N N . PRO A 1 239 ? 13.778 95.522 0.250 1.00 42.59 239 PRO A N 1
ATOM 1601 C CA . PRO A 1 239 ? 14.137 94.109 0.399 1.00 29.93 239 PRO A CA 1
ATOM 1602 C C . PRO A 1 239 ? 15.025 93.934 1.619 1.00 30.44 239 PRO A C 1
ATOM 1603 O O . PRO A 1 239 ? 15.721 94.875 1.991 1.00 43.80 239 PRO A O 1
ATOM 1607 N N . ALA A 1 240 ? 15.007 92.753 2.228 1.00 29.92 240 ALA A N 1
ATOM 1608 C CA . ALA A 1 240 ? 15.789 92.507 3.435 1.00 36.40 240 ALA A CA 1
ATOM 1609 C C . ALA A 1 240 ? 17.249 92.932 3.285 1.00 31.30 240 ALA A C 1
ATOM 1610 O O . ALA A 1 240 ? 17.878 93.356 4.251 1.00 45.78 240 ALA A O 1
ATOM 1612 N N . GLU A 1 241 ? 17.779 92.819 2.072 1.00 35.12 241 GLU A N 1
ATOM 1613 C CA . GLU A 1 241 ? 19.194 93.097 1.821 1.00 54.43 241 GLU A CA 1
ATOM 1614 C C . GLU A 1 241 ? 19.499 94.585 1.675 1.00 53.14 241 GLU A C 1
ATOM 1615 O O . GLU A 1 241 ? 20.663 94.993 1.680 1.00 44.83 241 GLU A O 1
ATOM 1621 N N . ALA A 1 242 ? 18.453 95.392 1.534 1.00 47.14 242 ALA A N 1
ATOM 1622 C CA . ALA A 1 242 ? 18.622 96.831 1.367 1.00 36.71 242 ALA A CA 1
ATOM 1623 C C . ALA A 1 242 ? 18.167 97.599 2.600 1.00 33.90 242 ALA A C 1
ATOM 1624 O O . ALA A 1 242 ? 18.442 98.794 2.726 1.00 29.42 242 ALA A O 1
ATOM 1626 N N . ARG A 1 243 ? 17.484 96.907 3.510 1.00 32.30 243 ARG A N 1
ATOM 1627 C CA . ARG A 1 243 ? 16.908 97.547 4.690 1.00 27.76 243 ARG A CA 1
ATOM 1628 C C . ARG A 1 243 ? 17.887 98.487 5.390 1.00 33.59 243 ARG A C 1
ATOM 1629 O O . ARG A 1 243 ? 17.528 99.609 5.738 1.00 33.47 243 ARG A O 1
ATOM 1637 N N . GLY A 1 244 ? 19.121 98.033 5.586 1.00 42.52 244 GLY A N 1
ATOM 1638 C CA . GLY A 1 244 ? 20.128 98.841 6.253 1.00 36.03 244 GLY A CA 1
ATOM 1639 C C . GLY A 1 244 ? 20.330 100.204 5.618 1.00 34.00 244 GLY A C 1
ATOM 1640 O O . GLY A 1 244 ? 20.511 101.194 6.322 1.00 37.60 244 GLY A O 1
ATOM 1641 N N . ALA A 1 245 ? 20.299 100.253 4.286 1.00 36.20 245 ALA A N 1
ATOM 1642 C CA . ALA A 1 245 ? 20.503 101.499 3.547 1.00 35.57 245 ALA A CA 1
ATOM 1643 C C . ALA A 1 245 ? 19.260 102.374 3.610 1.00 38.32 245 ALA A C 1
ATOM 1644 O O . ALA A 1 245 ? 19.352 103.595 3.737 1.00 33.72 245 ALA A O 1
ATOM 1646 N N . LEU A 1 246 ? 18.098 101.738 3.503 1.00 38.58 246 LEU A N 1
ATOM 1647 C CA . LEU A 1 246 ? 16.824 102.427 3.641 1.00 32.38 246 LEU A CA 1
ATOM 1648 C C . LEU A 1 246 ? 16.750 103.121 5.000 1.00 36.21 246 LEU A C 1
ATOM 1649 O O . LEU A 1 246 ? 16.281 104.251 5.105 1.00 30.36 246 LEU A O 1
ATOM 1654 N N . ASP A 1 247 ? 17.227 102.440 6.038 1.00 28.58 247 ASP A N 1
ATOM 1655 C CA . ASP A 1 247 ? 17.182 102.979 7.391 1.00 28.30 247 ASP A CA 1
ATOM 1656 C C . ASP A 1 247 ? 18.066 104.210 7.545 1.00 34.73 247 ASP A C 1
ATOM 1657 O O . ASP A 1 247 ? 17.702 105.158 8.238 1.00 43.81 247 ASP A O 1
ATOM 1662 N N . LEU A 1 248 ? 19.224 104.201 6.894 1.00 40.01 248 LEU A N 1
ATOM 1663 C CA . LEU A 1 248 ? 20.112 105.357 6.930 1.00 35.77 248 LEU A CA 1
ATOM 1664 C C . LEU A 1 248 ? 19.490 106.540 6.196 1.00 31.71 248 LEU A C 1
ATOM 1665 O O . LEU A 1 248 ? 19.454 107.654 6.717 1.00 35.41 248 LEU A O 1
ATOM 1670 N N . LEU A 1 249 ? 18.996 106.292 4.987 1.00 31.79 249 LEU A N 1
ATOM 1671 C CA . LEU A 1 249 ? 18.432 107.358 4.161 1.00 36.80 249 LEU A CA 1
ATOM 1672 C C . LEU A 1 249 ? 17.177 107.987 4.761 1.00 30.27 249 LEU A C 1
ATOM 1673 O O . LEU A 1 249 ? 16.936 109.177 4.581 1.00 39.56 249 LEU A O 1
ATOM 1678 N N . ARG A 1 250 ? 16.388 107.194 5.479 1.00 33.87 250 ARG A N 1
ATOM 1679 C CA . ARG A 1 250 ? 15.161 107.695 6.093 1.00 29.17 250 ARG A CA 1
ATOM 1680 C C . ARG A 1 250 ? 15.383 108.131 7.547 1.00 34.47 250 ARG A C 1
ATOM 1681 O O . ARG A 1 250 ? 14.525 107.912 8.399 1.00 47.91 250 ARG A O 1
ATOM 1689 N N . SER A 1 251 ? 16.526 108.754 7.825 1.00 43.76 251 SER A N 1
ATOM 1690 C CA . SER A 1 251 ? 16.868 109.175 9.187 1.00 36.60 251 SER A CA 1
ATOM 1691 C C . SER A 1 251 ? 16.361 110.555 9.638 1.00 44.41 251 SER A C 1
ATOM 1692 O O . SER A 1 251 ? 15.888 110.682 10.768 1.00 64.68 251 SER A O 1
ATOM 1695 N N . GLY A 1 252 ? 16.463 111.586 8.796 1.00 42.87 252 GLY A N 1
ATOM 1696 C CA . GLY A 1 252 ? 17.005 111.483 7.457 1.00 43.10 252 GLY A CA 1
ATOM 1697 C C . GLY A 1 252 ? 17.555 112.777 6.876 1.00 44.97 252 GLY A C 1
ATOM 1698 O O . GLY A 1 252 ? 18.730 113.087 7.062 1.00 53.56 252 GLY A O 1
ATOM 1699 N N . GLU A 1 253 ? 16.699 113.537 6.193 1.00 38.91 253 GLU A N 1
ATOM 1700 C CA . GLU A 1 253 ? 17.132 114.598 5.266 1.00 45.33 253 GLU A CA 1
ATOM 1701 C C . GLU A 1 253 ? 18.570 115.108 5.408 1.00 44.74 253 GLU A C 1
ATOM 1702 O O . GLU A 1 253 ? 19.405 114.835 4.546 1.00 47.75 253 GLU A O 1
ATOM 1708 N N . HIS A 1 254 ? 18.866 115.841 6.476 1.00 37.34 254 HIS A N 1
ATOM 1709 C CA . HIS A 1 254 ? 20.217 116.369 6.641 1.00 36.46 254 HIS A CA 1
ATOM 1710 C C . HIS A 1 254 ? 21.262 115.261 6.663 1.00 49.31 254 HIS A C 1
ATOM 1711 O O . HIS A 1 254 ? 22.273 115.338 5.963 1.00 54.15 254 HIS A O 1
ATOM 1718 N N . PHE A 1 255 ? 21.022 114.240 7.477 1.00 36.92 255 PHE A N 1
ATOM 1719 C CA . PHE A 1 255 ? 21.958 113.130 7.592 1.00 40.34 255 PHE A CA 1
ATOM 1720 C C . PHE A 1 255 ? 22.053 112.324 6.292 1.00 35.20 255 PHE A C 1
ATOM 1721 O O . PHE A 1 255 ? 23.141 111.923 5.883 1.00 34.50 255 PHE A O 1
ATOM 1729 N N . ALA A 1 256 ? 20.910 112.085 5.657 1.00 35.78 256 ALA A N 1
ATOM 1730 C CA . ALA A 1 256 ? 20.863 111.360 4.393 1.00 34.67 256 ALA A CA 1
ATOM 1731 C C . ALA A 1 256 ? 21.819 111.976 3.377 1.00 37.61 256 ALA A C 1
ATOM 1732 O O . ALA A 1 256 ? 22.612 111.274 2.752 1.00 36.88 256 ALA A O 1
ATOM 1734 N N . GLY A 1 257 ? 21.736 113.293 3.210 1.00 42.32 257 GLY A N 1
ATOM 1735 C CA . GLY A 1 257 ? 22.627 114.000 2.311 1.00 31.97 257 GLY A CA 1
ATOM 1736 C C . GLY A 1 257 ? 24.075 113.808 2.716 1.00 36.37 257 GLY A C 1
ATOM 1737 O O . GLY A 1 257 ? 24.949 113.622 1.873 1.00 48.73 257 GLY A O 1
ATOM 1738 N N . GLN A 1 258 ? 24.325 113.848 4.018 1.00 38.41 258 GLN A N 1
ATOM 1739 C CA . GLN A 1 258 ? 25.668 113.663 4.548 1.00 44.48 258 GLN A CA 1
ATOM 1740 C C . GLN A 1 258 ? 26.242 112.301 4.165 1.00 35.37 258 GLN A C 1
ATOM 1741 O O . GLN A 1 258 ? 27.367 112.206 3.682 1.00 43.42 258 GLN A O 1
ATOM 1747 N N . VAL A 1 259 ? 25.458 111.250 4.382 1.00 34.84 259 VAL A N 1
ATOM 1748 C CA . VAL A 1 259 ? 25.945 109.886 4.226 1.00 35.53 259 VAL A CA 1
ATOM 1749 C C . VAL A 1 259 ? 26.066 109.490 2.755 1.00 36.74 259 VAL A C 1
ATOM 1750 O O . VAL A 1 259 ? 26.889 108.648 2.395 1.00 43.74 259 VAL A O 1
ATOM 1754 N N . GLN A 1 260 ? 25.244 110.102 1.910 1.00 38.19 260 GLN A N 1
ATOM 1755 C CA . GLN A 1 260 ? 25.346 109.903 0.471 1.00 48.11 260 GLN A CA 1
ATOM 1756 C C . GLN A 1 260 ? 26.602 110.578 -0.068 1.00 43.30 260 GLN A C 1
ATOM 1757 O O . GLN A 1 260 ? 27.337 109.997 -0.866 1.00 57.14 260 GLN A O 1
ATOM 1763 N N . ALA A 1 261 ? 26.840 111.808 0.379 1.00 40.14 261 ALA A N 1
ATOM 1764 C CA . ALA A 1 261 ? 28.058 112.534 0.042 1.00 50.17 261 ALA A CA 1
ATOM 1765 C C . ALA A 1 261 ? 29.277 111.699 0.406 1.00 49.50 261 ALA A C 1
ATOM 1766 O O . ALA A 1 261 ? 30.230 111.598 -0.366 1.00 46.45 261 ALA A O 1
ATOM 1768 N N . ALA A 1 262 ? 29.230 111.099 1.591 1.00 42.22 262 ALA A N 1
ATOM 1769 C CA . ALA A 1 262 ? 30.313 110.266 2.090 1.00 47.53 262 ALA A CA 1
ATOM 1770 C C . ALA A 1 262 ? 30.498 109.026 1.226 1.00 49.75 262 ALA A C 1
ATOM 1771 O O . ALA A 1 262 ? 31.621 108.580 1.008 1.00 55.20 262 ALA A O 1
ATOM 1773 N N . ALA A 1 263 ? 29.392 108.476 0.737 1.00 41.97 263 ALA A N 1
ATOM 1774 C CA . ALA A 1 263 ? 29.436 107.270 -0.079 1.00 48.28 263 ALA A CA 1
ATOM 1775 C C . ALA A 1 263 ? 30.033 107.556 -1.453 1.00 54.43 263 ALA A C 1
ATOM 1776 O O . ALA A 1 263 ? 30.944 106.856 -1.896 1.00 54.93 263 ALA A O 1
ATOM 1778 N N . GLN A 1 264 ? 29.519 108.586 -2.120 1.00 48.21 264 GLN A N 1
ATOM 1779 C CA . GLN A 1 264 ? 30.011 108.977 -3.437 1.00 57.16 264 GLN A CA 1
ATOM 1780 C C . GLN A 1 264 ? 31.494 109.343 -3.415 1.00 48.86 264 GLN A C 1
ATOM 1781 O O . GLN A 1 264 ? 32.227 109.057 -4.360 1.00 55.36 264 GLN A O 1
ATOM 1787 N N . ALA A 1 265 ? 31.927 109.976 -2.331 1.00 48.35 265 ALA A N 1
ATOM 1788 C CA . ALA A 1 265 ? 33.318 110.382 -2.183 1.00 48.82 265 ALA A CA 1
ATOM 1789 C C . ALA A 1 265 ? 34.241 109.171 -2.119 1.00 50.74 265 ALA A C 1
ATOM 1790 O O . ALA A 1 265 ? 35.461 109.313 -2.129 1.00 53.09 265 ALA A O 1
ATOM 1792 N N . ARG A 1 266 ? 33.652 107.982 -2.061 1.00 48.15 266 ARG A N 1
ATOM 1793 C CA . ARG A 1 266 ? 34.426 106.757 -1.902 1.00 53.09 266 ARG A CA 1
ATOM 1794 C C . ARG A 1 266 ? 34.130 105.724 -2.981 1.00 47.41 266 ARG A C 1
ATOM 1795 O O . ARG A 1 266 ? 34.576 104.578 -2.892 1.00 52.29 266 ARG A O 1
ATOM 1803 N N . GLY A 1 267 ? 33.375 106.133 -3.996 1.00 36.09 267 GLY A N 1
ATOM 1804 C CA . GLY A 1 267 ? 33.139 105.291 -5.155 1.00 41.86 267 GLY A CA 1
ATOM 1805 C C . GLY A 1 267 ? 31.860 104.486 -5.093 1.00 52.40 267 GLY A C 1
ATOM 1806 O O . GLY A 1 267 ? 31.550 103.731 -6.016 1.00 55.63 267 GLY A O 1
ATOM 1807 N N . PHE A 1 268 ? 31.113 104.643 -4.005 1.00 50.40 268 PHE A N 1
ATOM 1808 C CA . PHE A 1 268 ? 29.847 103.938 -3.848 1.00 51.18 268 PHE A CA 1
ATOM 1809 C C . PHE A 1 268 ? 28.684 104.817 -4.274 1.00 39.30 268 PHE A C 1
ATOM 1810 O O . PHE A 1 268 ? 28.812 106.037 -4.348 1.00 45.23 268 PHE A O 1
ATOM 1818 N N . THR A 1 269 ? 27.550 104.187 -4.557 1.00 47.14 269 THR A N 1
ATOM 1819 C CA . THR A 1 269 ? 26.297 104.906 -4.739 1.00 57.33 269 THR A CA 1
ATOM 1820 C C . THR A 1 269 ? 25.280 104.387 -3.725 1.00 52.53 269 THR A C 1
ATOM 1821 O O . THR A 1 269 ? 24.890 103.219 -3.773 1.00 53.40 269 THR A O 1
ATOM 1825 N N . LEU A 1 270 ? 24.868 105.249 -2.797 1.00 56.74 270 LEU A N 1
ATOM 1826 C CA . LEU A 1 270 ? 23.920 104.852 -1.756 1.00 45.46 270 LEU A CA 1
ATOM 1827 C C . LEU A 1 270 ? 22.499 105.228 -2.156 1.00 40.94 270 LEU A C 1
ATOM 1828 O O . LEU A 1 270 ? 22.210 106.387 -2.442 1.00 51.03 270 LEU A O 1
ATOM 1833 N N . THR A 1 271 ? 21.617 104.236 -2.173 1.00 46.45 271 THR A N 1
ATOM 1834 C CA . THR A 1 271 ? 20.233 104.435 -2.583 1.00 41.34 271 THR A CA 1
ATOM 1835 C C . THR A 1 271 ? 19.318 103.568 -1.721 1.00 44.89 271 THR A C 1
ATOM 1836 O O . THR A 1 271 ? 19.776 102.619 -1.086 1.00 48.28 271 THR A O 1
ATOM 1840 N N . ALA A 1 272 ? 18.032 103.906 -1.682 1.00 59.56 272 ALA A N 1
ATOM 1841 C CA . ALA A 1 272 ? 17.050 103.100 -0.963 1.00 48.45 272 ALA A CA 1
ATOM 1842 C C . ALA A 1 272 ? 17.050 101.675 -1.497 1.00 49.83 272 ALA A C 1
ATOM 1843 O O . ALA A 1 272 ? 16.625 100.744 -0.817 1.00 50.46 272 ALA A O 1
ATOM 1845 N N . GLY A 1 273 ? 17.536 101.518 -2.724 1.00 52.05 273 GLY A N 1
ATOM 1846 C CA . GLY A 1 273 ? 17.643 100.215 -3.352 1.00 42.47 273 GLY A CA 1
ATOM 1847 C C . GLY A 1 273 ? 18.855 99.437 -2.880 1.00 41.65 273 GLY A C 1
ATOM 1848 O O . GLY A 1 273 ? 18.983 98.244 -3.156 1.00 58.86 273 GLY A O 1
ATOM 1849 N N . GLY A 1 274 ? 19.752 100.114 -2.173 1.00 37.27 274 GLY A N 1
ATOM 1850 C CA . GLY A 1 274 ? 20.906 99.455 -1.594 1.00 43.08 274 GLY A CA 1
ATOM 1851 C C . GLY A 1 274 ? 22.216 100.184 -1.815 1.00 42.44 274 GLY A C 1
ATOM 1852 O O . GLY A 1 274 ? 22.249 101.285 -2.367 1.00 35.74 274 GLY A O 1
ATOM 1853 N N . LEU A 1 275 ? 23.302 99.560 -1.370 1.00 38.37 275 LEU A N 1
ATOM 1854 C CA . LEU A 1 275 ? 24.639 100.107 -1.545 1.00 43.77 275 LEU A CA 1
ATOM 1855 C C . LEU A 1 275 ? 25.318 99.422 -2.728 1.00 53.86 275 LEU A C 1
ATOM 1856 O O . LEU A 1 275 ? 25.336 98.193 -2.814 1.00 53.94 275 LEU A O 1
ATOM 1861 N N . SER A 1 276 ? 25.872 100.212 -3.642 1.00 55.66 276 SER A N 1
ATOM 1862 C CA . SER A 1 276 ? 26.511 99.648 -4.828 1.00 60.79 276 SER A CA 1
ATOM 1863 C C . SER A 1 276 ? 27.888 100.248 -5.098 1.00 61.28 276 SER A C 1
ATOM 1864 O O . SER A 1 276 ? 28.300 101.206 -4.444 1.00 56.35 276 SER A O 1
ATOM 1867 N N . ARG A 1 277 ? 28.587 99.669 -6.071 1.00 71.15 277 ARG A N 1
ATOM 1868 C CA . ARG A 1 277 ? 29.918 100.119 -6.464 1.00 72.87 277 ARG A CA 1
ATOM 1869 C C . ARG A 1 277 ? 30.212 99.680 -7.895 1.00 67.34 277 ARG A C 1
ATOM 1870 O O . ARG A 1 277 ? 30.863 98.661 -8.118 1.00 68.12 277 ARG A O 1
ATOM 1878 N N . GLY A 1 278 ? 29.730 100.451 -8.863 1.00 63.77 278 GLY A N 1
ATOM 1879 C CA . GLY A 1 278 ? 29.811 100.051 -10.255 1.00 74.24 278 GLY A CA 1
ATOM 1880 C C . GLY A 1 278 ? 28.966 98.813 -10.486 1.00 85.13 278 GLY A C 1
ATOM 1881 O O . GLY A 1 278 ? 27.741 98.861 -10.378 1.00 81.90 278 GLY A O 1
ATOM 1882 N N . ASP A 1 279 ? 29.621 97.701 -10.804 1.00 90.79 279 ASP A N 1
ATOM 1883 C CA . ASP A 1 279 ? 28.936 96.416 -10.913 1.00 97.89 279 ASP A CA 1
ATOM 1884 C C . ASP A 1 279 ? 28.489 95.945 -9.538 1.00 79.59 279 ASP A C 1
ATOM 1885 O O . ASP A 1 279 ? 27.387 95.428 -9.373 1.00 70.50 279 ASP A O 1
ATOM 1890 N N . GLU A 1 280 ? 29.363 96.137 -8.555 1.00 77.50 280 GLU A N 1
ATOM 1891 C CA . GLU A 1 280 ? 29.170 95.598 -7.214 1.00 85.63 280 GLU A CA 1
ATOM 1892 C C . GLU A 1 280 ? 27.870 96.034 -6.544 1.00 69.70 280 GLU A C 1
ATOM 1893 O O . GLU A 1 280 ? 27.547 97.218 -6.487 1.00 63.87 280 GLU A O 1
ATOM 1899 N N . VAL A 1 281 ? 27.128 95.054 -6.041 1.00 53.63 281 VAL A N 1
ATOM 1900 C CA . VAL A 1 281 ? 25.992 95.313 -5.173 1.00 61.63 281 VAL A CA 1
ATOM 1901 C C . VAL A 1 281 ? 26.252 94.649 -3.828 1.00 58.80 281 VAL A C 1
ATOM 1902 O O . VAL A 1 281 ? 26.084 93.438 -3.682 1.00 64.75 281 VAL A O 1
ATOM 1906 N N . LEU A 1 282 ? 26.680 95.442 -2.852 1.00 41.90 282 LEU A N 1
ATOM 1907 C CA . LEU A 1 282 ? 26.985 94.917 -1.525 1.00 62.31 282 LEU A CA 1
ATOM 1908 C C . LEU A 1 282 ? 25.719 94.732 -0.685 1.00 53.45 282 LEU A C 1
ATOM 1909 O O . LEU A 1 282 ? 24.896 95.640 -0.587 1.00 53.45 282 LEU A O 1
ATOM 1914 N N . PRO A 1 283 ? 25.560 93.544 -0.081 1.00 53.94 283 PRO A N 1
ATOM 1915 C CA . PRO A 1 283 ? 24.419 93.273 0.797 1.00 51.09 283 PRO A CA 1
ATOM 1916 C C . PRO A 1 283 ? 24.417 94.230 1.981 1.00 55.60 283 PRO A C 1
ATOM 1917 O O . PRO A 1 283 ? 25.445 94.406 2.636 1.00 40.10 283 PRO A O 1
ATOM 1921 N N . THR A 1 284 ? 23.267 94.840 2.248 1.00 52.01 284 THR A N 1
ATOM 1922 C CA . THR A 1 284 ? 23.152 95.832 3.306 1.00 51.59 284 THR A CA 1
ATOM 1923 C C . THR A 1 284 ? 21.934 95.549 4.189 1.00 51.20 284 THR A C 1
ATOM 1924 O O . THR A 1 284 ? 20.898 96.204 4.065 1.00 59.76 284 THR A O 1
ATOM 1928 N N . PRO A 1 285 ? 22.051 94.553 5.080 1.00 44.70 285 PRO A N 1
ATOM 1929 C CA . PRO A 1 285 ? 20.935 94.137 5.939 1.00 42.88 285 PRO A CA 1
ATOM 1930 C C . PRO A 1 285 ? 20.724 95.076 7.125 1.00 42.61 285 PRO A C 1
ATOM 1931 O O . PRO A 1 285 ? 19.596 95.213 7.599 1.00 42.79 285 PRO A O 1
ATOM 1935 N N . THR A 1 286 ? 21.798 95.710 7.590 1.00 48.99 286 THR A N 1
ATOM 1936 C CA . THR A 1 286 ? 21.743 96.562 8.772 1.00 43.29 286 THR A CA 1
ATOM 1937 C C . THR A 1 286 ? 22.506 97.858 8.542 1.00 46.67 286 THR A C 1
ATOM 1938 O O . THR A 1 286 ? 23.433 97.902 7.733 1.00 47.25 286 THR A O 1
ATOM 1942 N N . GLU A 1 287 ? 22.109 98.911 9.251 1.00 37.77 287 GLU A N 1
ATOM 1943 C CA . GLU A 1 287 ? 22.844 100.168 9.221 1.00 38.30 287 GLU A CA 1
ATOM 1944 C C . GLU A 1 287 ? 24.332 99.919 9.443 1.00 41.23 287 GLU A C 1
ATOM 1945 O O . GLU A 1 287 ? 25.175 100.399 8.684 1.00 42.20 287 GLU A O 1
ATOM 1951 N N . ALA A 1 288 ? 24.648 99.160 10.488 1.00 49.01 288 ALA A N 1
ATOM 1952 C CA . ALA A 1 288 ? 26.037 98.906 10.867 1.00 49.53 288 ALA A CA 1
ATOM 1953 C C . ALA A 1 288 ? 26.881 98.426 9.689 1.00 47.77 288 ALA A C 1
ATOM 1954 O O . ALA A 1 288 ? 28.057 98.774 9.571 1.00 41.81 288 ALA A O 1
ATOM 1956 N N . VAL A 1 289 ? 26.274 97.623 8.823 1.00 38.35 289 VAL A N 1
ATOM 1957 C CA . VAL A 1 289 ? 26.979 97.064 7.675 1.00 36.95 289 VAL A CA 1
ATOM 1958 C C . VAL A 1 289 ? 27.386 98.151 6.676 1.00 52.32 289 VAL A C 1
ATOM 1959 O O . VAL A 1 289 ? 28.482 98.108 6.115 1.00 55.25 289 VAL A O 1
ATOM 1963 N N . VAL A 1 290 ? 26.506 99.126 6.459 1.00 48.99 290 VAL A N 1
ATOM 1964 C CA . VAL A 1 290 ? 26.802 100.237 5.557 1.00 39.17 290 VAL A CA 1
ATOM 1965 C C . VAL A 1 290 ? 27.987 101.052 6.057 1.00 45.75 290 VAL A C 1
ATOM 1966 O O . VAL A 1 290 ? 28.865 101.425 5.282 1.00 46.08 290 VAL A O 1
ATOM 1970 N N . PHE A 1 291 ? 28.003 101.336 7.354 1.00 47.16 291 PHE A N 1
ATOM 1971 C CA . PHE A 1 291 ? 29.112 102.072 7.950 1.00 48.00 291 PHE A CA 1
ATOM 1972 C C . PHE A 1 291 ? 30.426 101.311 7.777 1.00 55.01 291 PHE A C 1
ATOM 1973 O O . PHE A 1 291 ? 31.446 101.900 7.423 1.00 64.63 291 PHE A O 1
ATOM 1981 N N . HIS A 1 292 ? 30.399 100.004 8.027 1.00 49.03 292 HIS A N 1
ATOM 1982 C CA . HIS A 1 292 ? 31.587 99.171 7.846 1.00 61.44 292 HIS A CA 1
ATOM 1983 C C . HIS A 1 292 ? 32.096 99.237 6.412 1.00 56.41 292 HIS A C 1
ATOM 1984 O O . HIS A 1 292 ? 33.299 99.324 6.176 1.00 60.84 292 HIS A O 1
ATOM 1991 N N . ALA A 1 293 ? 31.170 99.198 5.460 1.00 50.41 293 ALA A N 1
ATOM 1992 C CA . ALA A 1 293 ? 31.514 99.196 4.041 1.00 50.91 293 ALA A CA 1
ATOM 1993 C C . ALA A 1 293 ? 32.159 100.504 3.586 1.00 47.09 293 ALA A C 1
ATOM 1994 O O . ALA A 1 293 ? 32.945 100.521 2.641 1.00 55.64 293 ALA A O 1
ATOM 1996 N N . LEU A 1 294 ? 31.817 101.598 4.257 1.00 53.45 294 LEU A N 1
ATOM 1997 C CA . LEU A 1 294 ? 32.354 102.904 3.906 1.00 48.68 294 LEU A CA 1
ATOM 1998 C C . LEU A 1 294 ? 33.518 103.253 4.823 1.00 52.65 294 LEU A C 1
ATOM 1999 O O . LEU A 1 294 ? 34.026 104.373 4.790 1.00 51.68 294 LEU A O 1
ATOM 2004 N N . ASP A 1 295 ? 33.937 102.284 5.636 1.00 48.96 295 ASP A N 1
ATOM 2005 C CA . ASP A 1 295 ? 34.975 102.505 6.645 1.00 61.59 295 ASP A CA 1
ATOM 2006 C C . ASP A 1 295 ? 34.694 103.745 7.492 1.00 61.48 295 ASP A C 1
ATOM 2007 O O . ASP A 1 295 ? 35.567 104.592 7.688 1.00 63.08 295 ASP A O 1
ATOM 2012 N N . LEU A 1 296 ? 33.466 103.835 7.990 1.00 59.75 296 LEU A N 1
ATOM 2013 C CA . LEU A 1 296 ? 33.036 104.950 8.822 1.00 48.19 296 LEU A CA 1
ATOM 2014 C C . LEU A 1 296 ? 32.670 104.469 10.219 1.00 44.00 296 LEU A C 1
ATOM 2015 O O . LEU A 1 296 ? 32.209 103.338 10.392 1.00 45.34 296 LEU A O 1
ATOM 2020 N N . PRO A 1 297 ? 32.892 105.324 11.226 1.00 49.46 297 PRO A N 1
ATOM 2021 C CA . PRO A 1 297 ? 32.451 105.047 12.599 1.00 44.35 297 PRO A CA 1
ATOM 2022 C C . PRO A 1 297 ? 30.932 105.115 12.688 1.00 45.02 297 PRO A C 1
ATOM 2023 O O . PRO A 1 297 ? 30.329 106.016 12.106 1.00 50.79 297 PRO A O 1
ATOM 2027 N N . PHE A 1 298 ? 30.319 104.174 13.399 1.00 47.11 298 PHE A N 1
ATOM 2028 C CA . PHE A 1 298 ? 28.869 104.166 13.533 1.00 40.84 298 PHE A CA 1
ATOM 2029 C C . PHE A 1 298 ? 28.402 105.428 14.236 1.00 43.16 298 PHE A C 1
ATOM 2030 O O . PHE A 1 298 ? 28.932 105.792 15.286 1.00 46.65 298 PHE A O 1
ATOM 2038 N N . ARG A 1 299 ? 27.415 106.094 13.645 1.00 41.36 299 ARG A N 1
ATOM 2039 C CA . ARG A 1 299 ? 26.871 107.333 14.196 1.00 39.79 299 ARG A CA 1
ATOM 2040 C C . ARG A 1 299 ? 25.438 107.111 14.673 1.00 40.84 299 ARG A C 1
ATOM 2041 O O . ARG A 1 299 ? 24.519 106.978 13.860 1.00 35.06 299 ARG A O 1
ATOM 2049 N N . PRO A 1 300 ? 25.246 107.066 16.002 1.00 47.59 300 PRO A N 1
ATOM 2050 C CA . PRO A 1 300 ? 23.948 106.766 16.624 1.00 41.25 300 PRO A CA 1
ATOM 2051 C C . PRO A 1 300 ? 22.858 107.736 16.172 1.00 39.49 300 PRO A C 1
ATOM 2052 O O . PRO A 1 300 ? 23.134 108.923 15.999 1.00 38.23 300 PRO A O 1
ATOM 2056 N N . ALA A 1 301 ? 21.638 107.235 15.990 1.00 41.43 301 ALA A N 1
ATOM 2057 C CA . ALA A 1 301 ? 20.528 108.060 15.517 1.00 42.00 301 ALA A CA 1
ATOM 2058 C C . ALA A 1 301 ? 20.312 109.297 16.385 1.00 42.37 301 ALA A C 1
ATOM 2059 O O . ALA A 1 301 ? 19.797 110.310 15.911 1.00 36.27 301 ALA A O 1
ATOM 2061 N N . GLU A 1 302 ? 20.705 109.209 17.653 1.00 39.27 302 GLU A N 1
ATOM 2062 C CA . GLU A 1 302 ? 20.573 110.336 18.570 1.00 34.45 302 GLU A CA 1
ATOM 2063 C C . GLU A 1 302 ? 21.432 111.518 18.136 1.00 38.05 302 GLU A C 1
ATOM 2064 O O . GLU A 1 302 ? 21.124 112.664 18.463 1.00 36.45 302 GLU A O 1
ATOM 2070 N N . TYR A 1 303 ? 22.510 111.233 17.405 1.00 42.24 303 TYR A N 1
ATOM 2071 C CA . TYR A 1 303 ? 23.494 112.256 17.048 1.00 36.18 303 TYR A CA 1
ATOM 2072 C C . TYR A 1 303 ? 23.477 112.658 15.573 1.00 34.46 303 TYR A C 1
ATOM 2073 O O . TYR A 1 303 ? 24.475 113.162 15.058 1.00 44.91 303 TYR A O 1
ATOM 2082 N N . ARG A 1 304 ? 22.352 112.450 14.896 1.00 31.97 304 ARG A N 1
ATOM 2083 C CA . ARG A 1 304 ? 22.279 112.711 13.459 1.00 29.96 304 ARG A CA 1
ATOM 2084 C C . ARG A 1 304 ? 21.602 114.029 13.101 1.00 32.15 304 ARG A C 1
ATOM 2085 O O . ARG A 1 304 ? 21.017 114.157 12.028 1.00 34.08 304 ARG A O 1
ATOM 2093 N N . GLU A 1 305 ? 21.689 115.007 13.996 1.00 34.37 305 GLU A N 1
ATOM 2094 C CA . GLU A 1 305 ? 21.201 116.353 13.715 1.00 35.96 305 GLU A CA 1
ATOM 2095 C C . GLU A 1 305 ? 22.354 117.214 13.214 1.00 35.59 305 GLU A C 1
ATOM 2096 O O . GLU A 1 305 ? 23.517 116.898 13.461 1.00 43.73 305 GLU A O 1
ATOM 2102 N N . PRO A 1 306 ? 22.040 118.313 12.516 1.00 40.16 306 PRO A N 1
ATOM 2103 C CA . PRO A 1 306 ? 23.099 119.220 12.059 1.00 34.34 306 PRO A CA 1
ATOM 2104 C C . PRO A 1 306 ? 24.014 119.683 13.197 1.00 37.90 306 PRO A C 1
ATOM 2105 O O . PRO A 1 306 ? 25.231 119.706 13.029 1.00 43.95 306 PRO A O 1
ATOM 2109 N N . GLU A 1 307 ? 23.435 120.038 14.340 1.00 46.73 307 GLU A N 1
ATOM 2110 C CA . GLU A 1 307 ? 24.202 120.577 15.465 1.00 31.74 307 GLU A CA 1
ATOM 2111 C C . GLU A 1 307 ? 25.244 119.587 15.984 1.00 33.96 307 GLU A C 1
ATOM 2112 O O . GLU A 1 307 ? 26.130 119.955 16.760 1.00 37.36 307 GLU A O 1
ATOM 2118 N N . HIS A 1 308 ? 25.130 118.334 15.556 1.00 30.98 308 HIS A N 1
ATOM 2119 C CA . HIS A 1 308 ? 26.033 117.273 15.998 1.00 34.86 308 HIS A CA 1
ATOM 2120 C C . HIS A 1 308 ? 27.223 117.056 15.055 1.00 39.56 308 HIS A C 1
ATOM 2121 O O . HIS A 1 308 ? 28.193 116.393 15.420 1.00 44.69 308 HIS A O 1
ATOM 2128 N N . ASP A 1 309 ? 27.142 117.602 13.846 1.00 33.74 309 ASP A N 1
ATOM 2129 C CA . ASP A 1 309 ? 28.120 117.306 12.795 1.00 41.01 309 ASP A CA 1
ATOM 2130 C C . ASP A 1 309 ? 29.583 117.339 13.244 1.00 40.95 309 ASP A C 1
ATOM 2131 O O . ASP A 1 309 ? 30.374 116.483 12.851 1.00 37.37 309 ASP A O 1
ATOM 2136 N N . ASP A 1 310 ? 29.943 118.319 14.064 1.00 39.91 310 ASP A N 1
ATOM 2137 C CA . ASP A 1 310 ? 31.335 118.478 14.478 1.00 47.79 310 ASP A CA 1
ATOM 2138 C C . ASP A 1 310 ? 31.588 118.038 15.923 1.00 53.44 310 ASP A C 1
ATOM 2139 O O . ASP A 1 310 ? 32.733 118.006 16.376 1.00 60.15 310 ASP A O 1
ATOM 2144 N N . LEU A 1 311 ? 30.520 117.688 16.637 1.00 49.71 311 LEU A N 1
ATOM 2145 C CA . LEU A 1 311 ? 30.609 117.368 18.062 1.00 36.88 311 LEU A CA 1
ATOM 2146 C C . LEU A 1 311 ? 30.485 115.880 18.390 1.00 37.85 311 LEU A C 1
ATOM 2147 O O . LEU A 1 311 ? 31.071 115.408 19.361 1.00 37.64 311 LEU A O 1
ATOM 2152 N N . TRP A 1 312 ? 29.717 115.148 17.588 1.00 42.50 312 TRP A N 1
ATOM 2153 C CA . TRP A 1 312 ? 29.166 113.861 18.021 1.00 34.35 312 TRP A CA 1
ATOM 2154 C C . TRP A 1 312 ? 30.141 112.771 18.493 1.00 31.68 312 TRP A C 1
ATOM 2155 O O . TRP A 1 312 ? 29.724 111.854 19.204 1.00 40.01 312 TRP A O 1
ATOM 2166 N N . GLN A 1 313 ? 31.418 112.860 18.118 1.00 48.51 313 GLN A N 1
ATOM 2167 C CA . GLN A 1 313 ? 32.410 111.863 18.546 1.00 44.18 313 GLN A CA 1
ATOM 2168 C C . GLN A 1 313 ? 32.992 112.196 19.924 1.00 45.39 313 GLN A C 1
ATOM 2169 O O . GLN A 1 313 ? 33.750 111.416 20.507 1.00 46.06 313 GLN A O 1
ATOM 2175 N N . THR A 1 314 ? 32.612 113.362 20.434 1.00 38.55 314 THR A N 1
ATOM 2176 C CA . THR A 1 314 ? 32.969 113.804 21.775 1.00 31.74 314 THR A CA 1
ATOM 2177 C C . THR A 1 314 ? 31.965 113.278 22.802 1.00 36.62 314 THR A C 1
ATOM 2178 O O . THR A 1 314 ? 32.266 113.175 23.991 1.00 35.94 314 THR A O 1
ATOM 2182 N N . LEU A 1 315 ? 30.773 112.933 22.326 1.00 35.41 315 LEU A N 1
ATOM 2183 C CA . LEU A 1 315 ? 29.669 112.548 23.199 1.00 32.87 315 LEU A CA 1
ATOM 2184 C C . LEU A 1 315 ? 29.699 111.069 23.575 1.00 37.96 315 LEU A C 1
ATOM 2185 O O . LEU A 1 315 ? 30.286 110.249 22.861 1.00 43.33 315 LEU A O 1
ATOM 2190 N N . PRO A 1 316 ? 29.054 110.724 24.701 1.00 38.45 316 PRO A N 1
ATOM 2191 C CA . PRO A 1 316 ? 29.044 109.364 25.255 1.00 36.01 316 PRO A CA 1
ATOM 2192 C C . PRO A 1 316 ? 28.446 108.331 24.307 1.00 43.82 316 PRO A C 1
ATOM 2193 O O . PRO A 1 316 ? 27.643 108.665 23.433 1.00 35.66 316 PRO A O 1
ATOM 2197 N N . ASP A 1 317 ? 28.854 107.079 24.488 1.00 38.97 317 ASP A N 1
ATOM 2198 C CA . ASP A 1 317 ? 28.253 105.955 23.786 1.00 37.15 317 ASP A CA 1
ATOM 2199 C C . ASP A 1 317 ? 26.800 105.863 24.232 1.00 41.71 317 ASP A C 1
ATOM 2200 O O . ASP A 1 317 ? 26.490 106.108 25.396 1.00 37.50 317 ASP A O 1
ATOM 2205 N N . PRO A 1 318 ? 25.899 105.528 23.302 1.00 38.07 318 PRO A N 1
ATOM 2206 C CA . PRO A 1 318 ? 24.472 105.434 23.620 1.00 40.70 318 PRO A CA 1
ATOM 2207 C C . PRO A 1 318 ? 24.196 104.632 24.892 1.00 37.13 318 PRO A C 1
ATOM 2208 O O . PRO A 1 318 ? 23.298 104.990 25.657 1.00 44.66 318 PRO A O 1
ATOM 2212 N N . ALA A 1 319 ? 24.964 103.572 25.116 1.00 41.86 319 ALA A N 1
ATOM 2213 C CA . ALA A 1 319 ? 24.760 102.702 26.272 1.00 38.29 319 ALA A CA 1
ATOM 2214 C C . ALA A 1 319 ? 25.097 103.378 27.602 1.00 37.58 319 ALA A C 1
ATOM 2215 O O . ALA A 1 319 ? 24.804 102.836 28.668 1.00 44.95 319 ALA A O 1
ATOM 2217 N N . GLU A 1 320 ? 25.707 104.558 27.537 1.00 31.55 320 GLU A N 1
ATOM 2218 C CA . GLU A 1 320 ? 26.046 105.320 28.738 1.00 36.06 320 GLU A CA 1
ATOM 2219 C C . GLU A 1 320 ? 25.022 106.413 29.035 1.00 31.84 320 GLU A C 1
ATOM 2220 O O . GLU A 1 320 ? 25.002 106.965 30.132 1.00 30.65 320 GLU A O 1
ATOM 2226 N N . LEU A 1 321 ? 24.180 106.726 28.054 1.00 33.33 321 LEU A N 1
ATOM 2227 C CA . LEU A 1 321 ? 23.235 107.834 28.177 1.00 30.67 321 LEU A CA 1
ATOM 2228 C C . LEU A 1 321 ? 22.040 107.502 29.077 1.00 30.08 321 LEU A C 1
ATOM 2229 O O . LEU A 1 321 ? 21.702 106.335 29.283 1.00 23.74 321 LEU A O 1
ATOM 2234 N N . VAL A 1 322 ? 21.407 108.540 29.612 1.00 19.61 322 VAL A N 1
ATOM 2235 C CA . VAL A 1 322 ? 20.276 108.360 30.513 1.00 29.10 322 VAL A CA 1
ATOM 2236 C C . VAL A 1 322 ? 19.116 107.636 29.824 1.00 37.87 322 VAL A C 1
ATOM 2237 O O . VAL A 1 322 ? 18.918 107.767 28.614 1.00 31.62 322 VAL A O 1
ATOM 2241 N N . THR A 1 323 ? 18.366 106.859 30.599 1.00 36.21 323 THR A N 1
ATOM 2242 C CA . THR A 1 323 ? 17.164 106.198 30.101 1.00 29.64 323 THR A CA 1
ATOM 2243 C C . THR A 1 323 ? 16.023 106.420 31.082 1.00 30.96 323 THR A C 1
ATOM 2244 O O . THR A 1 323 ? 16.250 106.853 32.212 1.00 37.48 323 THR A O 1
ATOM 2248 N N . VAL A 1 324 ? 14.800 106.122 30.653 1.00 33.74 324 VAL A N 1
ATOM 2249 C CA . VAL A 1 324 ? 13.631 106.277 31.514 1.00 32.07 324 VAL A CA 1
ATOM 2250 C C . VAL A 1 324 ? 13.799 105.478 32.807 1.00 33.26 324 VAL A C 1
ATOM 2251 O O . VAL A 1 324 ? 13.303 105.874 33.866 1.00 35.81 324 VAL A O 1
ATOM 2255 N N . GLY A 1 325 ? 14.517 104.363 32.720 1.00 36.63 325 GLY A N 1
ATOM 2256 C CA . GLY A 1 325 ? 14.757 103.516 33.876 1.00 32.73 325 GLY A CA 1
ATOM 2257 C C . GLY A 1 325 ? 15.729 104.103 34.887 1.00 38.29 325 GLY A C 1
ATOM 2258 O O . GLY A 1 325 ? 15.770 103.663 36.034 1.00 47.21 325 GLY A O 1
ATOM 2259 N N . ASP A 1 326 ? 16.512 105.093 34.464 1.00 30.82 326 ASP A N 1
ATOM 2260 C CA . ASP A 1 326 ? 17.477 105.752 35.342 1.00 28.32 326 ASP A CA 1
ATOM 2261 C C . ASP A 1 326 ? 16.822 106.842 36.181 1.00 38.31 326 ASP A C 1
ATOM 2262 O O . ASP A 1 326 ? 17.468 107.467 37.020 1.00 37.20 326 ASP A O 1
ATOM 2267 N N . LEU A 1 327 ? 15.540 107.079 35.941 1.00 33.74 327 LEU A N 1
ATOM 2268 C CA . LEU A 1 327 ? 14.826 108.131 36.645 1.00 33.54 327 LEU A CA 1
ATOM 2269 C C . LEU A 1 327 ? 14.165 107.584 37.906 1.00 32.49 327 LEU A C 1
ATOM 2270 O O . LEU A 1 327 ? 12.989 107.229 37.899 1.00 35.02 327 LEU A O 1
ATOM 2275 N N . ARG A 1 328 ? 14.932 107.513 38.985 1.00 34.17 328 ARG A N 1
ATOM 2276 C CA . ARG A 1 328 ? 14.407 107.028 40.255 1.00 33.12 328 ARG A CA 1
ATOM 2277 C C . ARG A 1 328 ? 13.391 108.005 40.836 1.00 28.75 328 ARG A C 1
ATOM 2278 O O . ARG A 1 328 ? 12.333 107.603 41.317 1.00 32.53 328 ARG A O 1
ATOM 2286 N N . GLY A 1 329 ? 13.713 109.291 40.785 1.00 25.45 329 GLY A N 1
ATOM 2287 C CA . GLY A 1 329 ? 12.844 110.309 41.341 1.00 23.72 329 GLY A CA 1
ATOM 2288 C C . GLY A 1 329 ? 12.031 111.024 40.284 1.00 30.91 329 GLY A C 1
ATOM 2289 O O . GLY A 1 329 ? 12.591 111.602 39.351 1.00 25.73 329 GLY A O 1
ATOM 2290 N N . MET A 1 330 ? 10.710 110.982 40.429 1.00 25.51 330 MET A N 1
ATOM 2291 C CA . MET A 1 330 ? 9.810 111.671 39.506 1.00 28.01 330 MET A CA 1
ATOM 2292 C C . MET A 1 330 ? 9.284 112.966 40.117 1.00 29.70 330 MET A C 1
ATOM 2293 O O . MET A 1 330 ? 8.210 112.992 40.718 1.00 26.57 330 MET A O 1
ATOM 2298 N N . ILE A 1 331 ? 10.044 114.044 39.961 1.00 25.57 331 ILE A N 1
ATOM 2299 C CA . ILE A 1 331 ? 9.705 115.295 40.631 1.00 30.69 331 ILE A CA 1
ATOM 2300 C C . ILE A 1 331 ? 8.969 116.269 39.719 1.00 35.08 331 ILE A C 1
ATOM 2301 O O . ILE A 1 331 ? 8.871 116.055 38.506 1.00 29.29 331 ILE A O 1
ATOM 2306 N N . HIS A 1 332 ? 8.454 117.335 40.325 1.00 24.58 332 HIS A N 1
ATOM 2307 C CA . HIS A 1 332 ? 7.638 118.320 39.629 1.00 22.36 332 HIS A CA 1
ATOM 2308 C C . HIS A 1 332 ? 6.396 117.679 39.004 1.00 23.16 332 HIS A C 1
ATOM 2309 O O . HIS A 1 332 ? 6.262 117.603 37.789 1.00 23.52 332 HIS A O 1
ATOM 2316 N N . THR A 1 333 ? 5.495 117.211 39.860 1.00 27.68 333 THR A N 1
ATOM 2317 C CA . THR A 1 333 ? 4.226 116.648 39.423 1.00 20.69 333 THR A CA 1
ATOM 2318 C C . THR A 1 333 ? 3.095 117.448 40.065 1.00 32.20 333 THR A C 1
ATOM 2319 O O . THR A 1 333 ? 3.301 118.102 41.086 1.00 31.02 333 THR A O 1
ATOM 2323 N N . HIS A 1 334 ? 1.907 117.408 39.469 1.00 29.42 334 HIS A N 1
ATOM 2324 C CA . HIS A 1 334 ? 0.771 118.156 40.004 1.00 26.98 334 HIS A CA 1
ATOM 2325 C C . HIS A 1 334 ? -0.359 117.239 40.455 1.00 31.54 334 HIS A C 1
ATOM 2326 O O . HIS A 1 334 ? -0.538 116.148 39.919 1.00 38.40 334 HIS A O 1
ATOM 2333 N N . SER A 1 335 ? -1.111 117.693 41.452 1.00 22.94 335 SER A N 1
ATOM 2334 C CA . SER A 1 335 ? -2.194 116.906 42.023 1.00 25.87 335 SER A CA 1
ATOM 2335 C C . SER A 1 335 ? -3.496 117.696 42.039 1.00 32.50 335 SER A C 1
ATOM 2336 O O . SER A 1 335 ? -3.555 118.844 41.595 1.00 28.47 335 SER A O 1
ATOM 2339 N N . THR A 1 336 ? -4.534 117.070 42.578 1.00 36.67 336 THR A N 1
ATOM 2340 C CA . THR A 1 336 ? -5.834 117.706 42.748 1.00 33.93 336 THR A CA 1
ATOM 2341 C C . THR A 1 336 ? -5.772 119.002 43.567 1.00 34.56 336 THR A C 1
ATOM 2342 O O . THR A 1 336 ? -6.599 119.896 43.379 1.00 31.77 336 THR A O 1
ATOM 2346 N N . TRP A 1 337 ? -4.787 119.105 44.460 1.00 31.78 337 TRP A N 1
ATOM 2347 C CA . TRP A 1 337 ? -4.572 120.325 45.241 1.00 29.65 337 TRP A CA 1
ATOM 2348 C C . TRP A 1 337 ? -4.422 121.559 44.352 1.00 34.04 337 TRP A C 1
ATOM 2349 O O . TRP A 1 337 ? -4.814 122.663 44.729 1.00 29.45 337 TRP A O 1
ATOM 2360 N N . SER A 1 338 ? -3.839 121.366 43.174 1.00 30.39 338 SER A N 1
ATOM 2361 C CA . SER A 1 338 ? -3.585 122.460 42.247 1.00 31.35 338 SER A CA 1
ATOM 2362 C C . SER A 1 338 ? -4.493 122.324 41.022 1.00 38.77 338 SER A C 1
ATOM 2363 O O . SER A 1 338 ? -5.721 122.376 41.133 1.00 34.96 338 SER A O 1
ATOM 2366 N N . ASP A 1 339 ? -3.881 122.137 39.856 1.00 27.54 339 ASP A N 1
ATOM 2367 C CA . ASP A 1 339 ? -4.630 121.922 38.629 1.00 25.55 339 ASP A CA 1
ATOM 2368 C C . ASP A 1 339 ? -4.387 120.530 38.045 1.00 20.39 339 ASP A C 1
ATOM 2369 O O . ASP A 1 339 ? -4.509 120.327 36.844 1.00 25.46 339 ASP A O 1
ATOM 2374 N N . GLY A 1 340 ? -4.051 119.574 38.904 1.00 21.31 340 GLY A N 1
ATOM 2375 C CA . GLY A 1 340 ? -3.920 118.188 38.489 1.00 15.95 340 GLY A CA 1
ATOM 2376 C C . GLY A 1 340 ? -5.258 117.475 38.514 1.00 25.43 340 GLY A C 1
ATOM 2377 O O . GLY A 1 340 ? -6.268 118.048 38.929 1.00 33.97 340 GLY A O 1
ATOM 2378 N N . GLY A 1 341 ? -5.273 116.222 38.073 1.00 25.71 341 GLY A N 1
ATOM 2379 C CA . GLY A 1 341 ? -6.512 115.467 37.994 1.00 30.43 341 GLY A CA 1
ATOM 2380 C C . GLY A 1 341 ? -6.573 114.261 38.915 1.00 35.69 341 GLY A C 1
ATOM 2381 O O . GLY A 1 341 ? -7.574 113.545 38.949 1.00 37.79 341 GLY A O 1
ATOM 2382 N N . ALA A 1 342 ? -5.499 114.031 39.660 1.00 29.00 342 ALA A N 1
ATOM 2383 C CA . ALA A 1 342 ? -5.432 112.899 40.570 1.00 33.29 342 ALA A CA 1
ATOM 2384 C C . ALA A 1 342 ? -4.930 113.332 41.945 1.00 34.87 342 ALA A C 1
ATOM 2385 O O . ALA A 1 342 ? -4.296 114.377 42.083 1.00 37.54 342 ALA A O 1
ATOM 2387 N N . SER A 1 343 ? -5.223 112.526 42.960 1.00 35.34 343 SER A N 1
ATOM 2388 C CA . SER A 1 343 ? -4.737 112.796 44.305 1.00 31.92 343 SER A CA 1
ATOM 2389 C C . SER A 1 343 ? -3.251 112.491 44.361 1.00 30.36 343 SER A C 1
ATOM 2390 O O . SER A 1 343 ? -2.712 111.846 43.464 1.00 39.17 343 SER A O 1
ATOM 2393 N N . ILE A 1 344 ? -2.594 112.949 45.420 1.00 28.90 344 ILE A N 1
ATOM 2394 C CA . ILE A 1 344 ? -1.178 112.670 45.624 1.00 25.94 344 ILE A CA 1
ATOM 2395 C C . ILE A 1 344 ? -0.918 111.169 45.755 1.00 32.55 344 ILE A C 1
ATOM 2396 O O . ILE A 1 344 ? 0.114 110.671 45.301 1.00 39.63 344 ILE A O 1
ATOM 2401 N N . ARG A 1 345 ? -1.856 110.448 46.366 1.00 35.17 345 ARG A N 1
ATOM 2402 C CA . ARG A 1 345 ? -1.705 109.004 46.531 1.00 41.29 345 ARG A CA 1
ATOM 2403 C C . ARG A 1 345 ? -1.737 108.280 45.186 1.00 35.60 345 ARG A C 1
ATOM 2404 O O . ARG A 1 345 ? -0.899 107.420 44.930 1.00 40.17 345 ARG A O 1
ATOM 2412 N N . GLU A 1 346 ? -2.699 108.626 44.333 1.00 24.64 346 GLU A N 1
ATOM 2413 C CA . GLU A 1 346 ? -2.803 108.012 43.011 1.00 39.30 346 GLU A CA 1
ATOM 2414 C C . GLU A 1 346 ? -1.521 108.251 42.211 1.00 38.48 346 GLU A C 1
ATOM 2415 O O . GLU A 1 346 ? -1.007 107.342 41.559 1.00 27.51 346 GLU A O 1
ATOM 2421 N N . MET A 1 347 ? -1.008 109.478 42.270 1.00 30.21 347 MET A N 1
ATOM 2422 C CA . MET A 1 347 ? 0.230 109.830 41.577 1.00 27.49 347 MET A CA 1
ATOM 2423 C C . MET A 1 347 ? 1.422 109.043 42.120 1.00 33.48 347 MET A C 1
ATOM 2424 O O . MET A 1 347 ? 2.206 108.495 41.349 1.00 38.07 347 MET A O 1
ATOM 2429 N N . ALA A 1 348 ? 1.554 108.974 43.442 1.00 29.25 348 ALA A N 1
ATOM 2430 C CA . ALA A 1 348 ? 2.641 108.210 44.054 1.00 26.24 348 ALA A CA 1
ATOM 2431 C C . ALA A 1 348 ? 2.575 106.726 43.689 1.00 29.20 348 ALA A C 1
ATOM 2432 O O . ALA A 1 348 ? 3.576 106.138 43.283 1.00 35.39 348 ALA A O 1
ATOM 2434 N N . GLU A 1 349 ? 1.398 106.124 43.843 1.00 30.85 349 GLU A N 1
ATOM 2435 C CA . GLU A 1 349 ? 1.180 104.744 43.412 1.00 35.29 349 GLU A CA 1
ATOM 2436 C C . GLU A 1 349 ? 1.560 104.575 41.947 1.00 29.32 349 GLU A C 1
ATOM 2437 O O . GLU A 1 349 ? 2.177 103.583 41.569 1.00 42.12 349 GLU A O 1
ATOM 2443 N N . ALA A 1 350 ? 1.183 105.550 41.126 1.00 31.18 350 ALA A N 1
ATOM 2444 C CA . ALA A 1 350 ? 1.474 105.503 39.698 1.00 35.46 350 ALA A CA 1
ATOM 2445 C C . ALA A 1 350 ? 2.978 105.474 39.412 1.00 42.92 350 ALA A C 1
ATOM 2446 O O . ALA A 1 350 ? 3.432 104.706 38.558 1.00 40.66 350 ALA A O 1
ATOM 2448 N N . THR A 1 351 ? 3.755 106.298 40.117 1.00 29.50 351 THR A N 1
ATOM 2449 C CA . THR A 1 351 ? 5.191 106.357 39.840 1.00 32.89 351 THR A CA 1
ATOM 2450 C C . THR A 1 351 ? 5.885 105.071 40.275 1.00 33.78 351 THR A C 1
ATOM 2451 O O . THR A 1 351 ? 6.954 104.736 39.771 1.00 38.90 351 THR A O 1
ATOM 2455 N N . LEU A 1 352 ? 5.265 104.350 41.204 1.00 38.17 352 LEU A N 1
ATOM 2456 C CA . LEU A 1 352 ? 5.810 103.081 41.673 1.00 30.11 352 LEU A CA 1
ATOM 2457 C C . LEU A 1 352 ? 5.548 101.945 40.686 1.00 34.81 352 LEU A C 1
ATOM 2458 O O . LEU A 1 352 ? 6.427 101.121 40.441 1.00 34.18 352 LEU A O 1
ATOM 2463 N N . THR A 1 353 ? 4.346 101.897 40.117 1.00 34.02 353 THR A N 1
ATOM 2464 C CA . THR A 1 353 ? 4.017 100.824 39.178 1.00 40.25 353 THR A CA 1
ATOM 2465 C C . THR A 1 353 ? 4.632 101.066 37.798 1.00 44.90 353 THR A C 1
ATOM 2466 O O . THR A 1 353 ? 4.580 100.195 36.929 1.00 37.63 353 THR A O 1
ATOM 2470 N N . LEU A 1 354 ? 5.212 102.249 37.604 1.00 40.89 354 LEU A N 1
ATOM 2471 C CA . LEU A 1 354 ? 5.935 102.554 36.373 1.00 34.66 354 LEU A CA 1
ATOM 2472 C C . LEU A 1 354 ? 7.412 102.207 36.526 1.00 44.56 354 LEU A C 1
ATOM 2473 O O . LEU A 1 354 ? 8.168 102.225 35.554 1.00 37.22 354 LEU A O 1
ATOM 2478 N N . GLY A 1 355 ? 7.816 101.901 37.755 1.00 36.06 355 GLY A N 1
ATOM 2479 C CA . GLY A 1 355 ? 9.156 101.405 38.016 1.00 27.27 355 GLY A CA 1
ATOM 2480 C C . GLY A 1 355 ? 10.106 102.391 38.665 1.00 37.12 355 GLY A C 1
ATOM 2481 O O . GLY A 1 355 ? 11.307 102.141 38.740 1.00 42.54 355 GLY A O 1
ATOM 2482 N N . HIS A 1 356 ? 9.580 103.515 39.137 1.00 33.23 356 HIS A N 1
ATOM 2483 C CA . HIS A 1 356 ? 10.424 104.539 39.739 1.00 21.17 356 HIS A CA 1
ATOM 2484 C C . HIS A 1 356 ? 10.442 104.396 41.257 1.00 31.78 356 HIS A C 1
ATOM 2485 O O . HIS A 1 356 ? 9.773 103.526 41.813 1.00 35.14 356 HIS A O 1
ATOM 2492 N N . GLU A 1 357 ? 11.206 105.252 41.924 1.00 31.30 357 GLU A N 1
ATOM 2493 C CA . GLU A 1 357 ? 11.449 105.100 43.353 1.00 22.43 357 GLU A CA 1
ATOM 2494 C C . GLU A 1 357 ? 10.622 106.035 44.235 1.00 28.98 357 GLU A C 1
ATOM 2495 O O . GLU A 1 357 ? 10.069 105.602 45.241 1.00 46.24 357 GLU A O 1
ATOM 2501 N N . PHE A 1 358 ? 10.535 107.309 43.869 1.00 24.99 358 PHE A N 1
ATOM 2502 C CA . PHE A 1 358 ? 9.800 108.267 44.693 1.00 32.72 358 PHE A CA 1
ATOM 2503 C C . PHE A 1 358 ? 9.148 109.389 43.882 1.00 28.74 358 PHE A C 1
ATOM 2504 O O . PHE A 1 358 ? 9.532 109.653 42.743 1.00 30.93 358 PHE A O 1
ATOM 2512 N N . LEU A 1 359 ? 8.151 110.034 44.483 1.00 38.53 359 LEU A N 1
ATOM 2513 C CA . LEU A 1 359 ? 7.393 111.089 43.817 1.00 31.06 359 LEU A CA 1
ATOM 2514 C C . LEU A 1 359 ? 7.741 112.461 44.369 1.00 35.61 359 LEU A C 1
ATOM 2515 O O . LEU A 1 359 ? 7.847 112.650 45.577 1.00 34.82 359 LEU A O 1
ATOM 2520 N N . GLY A 1 360 ? 7.908 113.420 43.469 1.00 40.58 360 GLY A N 1
ATOM 2521 C CA . GLY A 1 360 ? 8.147 114.794 43.854 1.00 28.19 360 GLY A CA 1
ATOM 2522 C C . GLY A 1 360 ? 6.913 115.650 43.661 1.00 33.25 360 GLY A C 1
ATOM 2523 O O . GLY A 1 360 ? 6.493 115.931 42.538 1.00 36.68 360 GLY A O 1
ATOM 2524 N N . THR A 1 361 ? 6.324 116.056 44.775 1.00 33.22 361 THR A N 1
ATOM 2525 C CA . THR A 1 361 ? 5.180 116.954 44.782 1.00 30.21 361 THR A CA 1
ATOM 2526 C C . THR A 1 361 ? 5.610 118.355 44.358 1.00 30.59 361 THR A C 1
ATOM 2527 O O . THR A 1 361 ? 6.713 118.785 44.684 1.00 36.91 361 THR A O 1
ATOM 2531 N N . ALA A 1 362 ? 4.749 119.063 43.630 1.00 26.40 362 ALA A N 1
ATOM 2532 C CA . ALA A 1 362 ? 5.078 120.413 43.164 1.00 23.11 362 ALA A CA 1
ATOM 2533 C C . ALA A 1 362 ? 3.893 121.155 42.544 1.00 26.53 362 ALA A C 1
ATOM 2534 O O . ALA A 1 362 ? 3.907 121.479 41.357 1.00 31.87 362 ALA A O 1
ATOM 2536 N N . ASP A 1 363 ? 2.876 121.432 43.352 1.00 26.08 363 ASP A N 1
ATOM 2537 C CA . ASP A 1 363 ? 1.700 122.161 42.884 1.00 25.41 363 ASP A CA 1
ATOM 2538 C C . ASP A 1 363 ? 1.977 123.663 42.830 1.00 22.65 363 ASP A C 1
ATOM 2539 O O . ASP A 1 363 ? 2.931 124.143 43.442 1.00 22.69 363 ASP A O 1
ATOM 2544 N N . HIS A 1 364 ? 1.158 124.403 42.086 1.00 19.60 364 HIS A N 1
ATOM 2545 C CA . HIS A 1 364 ? 1.376 125.837 41.926 1.00 19.64 364 HIS A CA 1
ATOM 2546 C C . HIS A 1 364 ? 1.114 126.584 43.221 1.00 28.66 364 HIS A C 1
ATOM 2547 O O . HIS A 1 364 ? 0.563 126.031 44.175 1.00 28.89 364 HIS A O 1
ATOM 2554 N N . SER A 1 365 ? 1.483 127.860 43.227 1.00 24.25 365 SER A N 1
ATOM 2555 C CA . SER A 1 365 ? 1.332 128.704 44.401 1.00 32.09 365 SER A CA 1
ATOM 2556 C C . SER A 1 365 ? 0.330 129.832 44.173 1.00 30.26 365 SER A C 1
ATOM 2557 O O . SER A 1 365 ? -0.074 130.087 43.042 1.00 36.78 365 SER A O 1
ATOM 2560 N N . ARG A 1 366 ? -0.073 130.479 45.266 1.00 36.81 366 ARG A N 1
ATOM 2561 C CA . ARG A 1 366 ? -0.883 131.703 45.252 1.00 31.00 366 ARG A CA 1
ATOM 2562 C C . ARG A 1 366 ? -1.125 132.305 43.869 1.00 36.85 366 ARG A C 1
ATOM 2563 O O . ARG A 1 366 ? -2.230 132.240 43.334 1.00 37.81 366 ARG A O 1
ATOM 2571 N N . ALA A 1 367 ? -0.078 132.901 43.305 1.00 31.58 367 ALA A N 1
ATOM 2572 C CA . ALA A 1 367 ? -0.198 133.738 42.113 1.00 39.06 367 ALA A CA 1
ATOM 2573 C C . ALA A 1 367 ? -0.900 133.068 40.930 1.00 36.60 367 ALA A C 1
ATOM 2574 O O . ALA A 1 367 ? -1.634 133.724 40.189 1.00 35.60 367 ALA A O 1
ATOM 2576 N N . ALA A 1 368 ? -0.663 131.774 40.742 1.00 32.56 368 ALA A N 1
ATOM 2577 C CA . ALA A 1 368 ? -1.316 131.038 39.666 1.00 36.58 368 ALA A CA 1
ATOM 2578 C C . ALA A 1 368 ? -2.787 130.840 40.005 1.00 29.37 368 ALA A C 1
ATOM 2579 O O . ALA A 1 368 ? -3.201 129.756 40.411 1.00 27.78 368 ALA A O 1
ATOM 2581 N N . TYR A 1 369 ? -3.570 131.899 39.823 1.00 37.04 369 TYR A N 1
ATOM 2582 C CA . TYR A 1 369 ? -4.972 131.919 40.223 1.00 39.24 369 TYR A CA 1
ATOM 2583 C C . TYR A 1 369 ? -5.863 131.005 39.381 1.00 38.17 369 TYR A C 1
ATOM 2584 O O . TYR A 1 369 ? -6.749 130.333 39.909 1.00 39.77 369 TYR A O 1
ATOM 2593 N N . TYR A 1 370 ? -5.629 130.983 38.074 1.00 37.62 370 TYR A N 1
ATOM 2594 C CA . TYR A 1 370 ? -6.469 130.208 37.170 1.00 34.70 370 TYR A CA 1
ATOM 2595 C C . TYR A 1 370 ? -6.059 128.744 37.126 1.00 33.11 370 TYR A C 1
ATOM 2596 O O . TYR A 1 370 ? -6.673 127.942 36.426 1.00 49.34 370 TYR A O 1
ATOM 2605 N N . ALA A 1 371 ? -5.025 128.401 37.887 1.00 36.46 371 ALA A N 1
ATOM 2606 C CA . ALA A 1 371 ? -4.561 127.021 37.975 1.00 21.86 371 ALA A CA 1
ATOM 2607 C C . ALA A 1 371 ? -4.746 126.471 39.389 1.00 33.76 371 ALA A C 1
ATOM 2608 O O . ALA A 1 371 ? -4.136 125.469 39.760 1.00 28.62 371 ALA A O 1
ATOM 2610 N N . ASN A 1 372 ? -5.587 127.142 40.173 1.00 36.01 372 ASN A N 1
ATOM 2611 C CA . ASN A 1 372 ? -5.917 126.701 41.523 1.00 24.88 372 ASN A CA 1
ATOM 2612 C C . ASN A 1 372 ? -4.695 126.616 42.433 1.00 24.38 372 ASN A C 1
ATOM 2613 O O . ASN A 1 372 ? -4.523 125.645 43.170 1.00 26.91 372 ASN A O 1
ATOM 2618 N N . GLY A 1 373 ? -3.851 127.640 42.375 1.00 22.41 373 GLY A N 1
ATOM 2619 C CA . GLY A 1 373 ? -2.639 127.682 43.170 1.00 21.90 373 GLY A CA 1
ATOM 2620 C C . GLY A 1 373 ? -2.918 127.641 44.661 1.00 28.49 373 GLY A C 1
ATOM 2621 O O . GLY A 1 373 ? -3.990 128.026 45.111 1.00 29.22 373 GLY A O 1
ATOM 2622 N N . LEU A 1 374 ? -1.935 127.182 45.428 1.00 29.15 374 LEU A N 1
ATOM 2623 C CA . LEU A 1 374 ? -2.082 127.019 46.866 1.00 25.03 374 LEU A CA 1
ATOM 2624 C C . LEU A 1 374 ? -1.692 128.263 47.665 1.00 27.34 374 LEU A C 1
ATOM 2625 O O . LEU A 1 374 ? -0.581 128.765 47.543 1.00 31.80 374 LEU A O 1
ATOM 2630 N N . THR A 1 375 ? -2.617 128.751 48.485 1.00 28.38 375 THR A N 1
ATOM 2631 C CA . THR A 1 375 ? -2.298 129.755 49.489 1.00 24.66 375 THR A CA 1
ATOM 2632 C C . THR A 1 375 ? -1.340 129.131 50.501 1.00 33.54 375 THR A C 1
ATOM 2633 O O . THR A 1 375 ? -1.110 127.919 50.478 1.00 33.49 375 THR A O 1
ATOM 2637 N N . ILE A 1 376 ? -0.780 129.944 51.390 1.00 33.16 376 ILE A N 1
ATOM 2638 C CA . ILE A 1 376 ? 0.111 129.417 52.421 1.00 28.73 376 ILE A CA 1
ATOM 2639 C C . ILE A 1 376 ? -0.615 128.402 53.304 1.00 30.35 376 ILE A C 1
ATOM 2640 O O . ILE A 1 376 ? -0.075 127.346 53.624 1.00 35.71 376 ILE A O 1
ATOM 2645 N N . GLU A 1 377 ? -1.847 128.725 53.682 1.00 34.33 377 GLU A N 1
ATOM 2646 C CA . GLU A 1 377 ? -2.650 127.855 54.539 1.00 35.91 377 GLU A CA 1
ATOM 2647 C C . GLU A 1 377 ? -2.993 126.517 53.882 1.00 28.74 377 GLU A C 1
ATOM 2648 O O . GLU A 1 377 ? -2.948 125.472 54.530 1.00 29.72 377 GLU A O 1
ATOM 2654 N N . ARG A 1 378 ? -3.337 126.547 52.599 1.00 25.19 378 ARG A N 1
ATOM 2655 C CA . ARG A 1 378 ? -3.619 125.311 51.873 1.00 34.58 378 ARG A CA 1
ATOM 2656 C C . ARG A 1 378 ? -2.359 124.468 51.678 1.00 34.72 378 ARG A C 1
ATOM 2657 O O . ARG A 1 378 ? -2.420 123.238 51.657 1.00 31.32 378 ARG A O 1
ATOM 2665 N N . LEU A 1 379 ? -1.218 125.132 51.526 1.00 30.96 379 LEU A N 1
ATOM 2666 C CA . LEU A 1 379 ? 0.051 124.424 51.429 1.00 32.57 379 LEU A CA 1
ATOM 2667 C C . LEU A 1 379 ? 0.341 123.669 52.722 1.00 34.81 379 LEU A C 1
ATOM 2668 O O . LEU A 1 379 ? 0.836 122.544 52.694 1.00 33.41 379 LEU A O 1
ATOM 2673 N N . ARG A 1 380 ? 0.034 124.291 53.858 1.00 26.63 380 ARG A N 1
ATOM 2674 C CA . ARG A 1 380 ? 0.267 123.647 55.145 1.00 32.99 380 ARG A CA 1
ATOM 2675 C C . ARG A 1 380 ? -0.614 122.412 55.275 1.00 33.83 380 ARG A C 1
ATOM 2676 O O . ARG A 1 380 ? -0.188 121.389 55.812 1.00 32.19 380 ARG A O 1
ATOM 2684 N N . GLU A 1 381 ? -1.837 122.506 54.758 1.00 28.83 381 GLU A N 1
ATOM 2685 C CA . GLU A 1 381 ? -2.747 121.365 54.727 1.00 34.42 381 GLU A CA 1
ATOM 2686 C C . GLU A 1 381 ? -2.245 120.243 53.815 1.00 35.43 381 GLU A C 1
ATOM 2687 O O . GLU A 1 381 ? -2.388 119.062 54.140 1.00 41.90 381 GLU A O 1
ATOM 2693 N N . GLN A 1 382 ? -1.657 120.606 52.679 1.00 31.54 382 GLN A N 1
ATOM 2694 C CA . GLN A 1 382 ? -1.082 119.601 51.789 1.00 33.49 382 GLN A CA 1
ATOM 2695 C C . GLN A 1 382 ? 0.059 118.860 52.483 1.00 31.83 382 GLN A C 1
ATOM 2696 O O . GLN A 1 382 ? 0.169 117.637 52.385 1.00 32.02 382 GLN A O 1
ATOM 2702 N N . LEU A 1 383 ? 0.901 119.610 53.189 1.00 28.07 383 LEU A N 1
ATOM 2703 C CA . LEU A 1 383 ? 2.045 119.030 53.884 1.00 30.11 383 LEU A CA 1
ATOM 2704 C C . LEU A 1 383 ? 1.606 118.030 54.955 1.00 40.52 383 LEU A C 1
ATOM 2705 O O . LEU A 1 383 ? 2.249 116.996 55.143 1.00 43.91 383 LEU A O 1
ATOM 2710 N N . LYS A 1 384 ? 0.506 118.329 55.644 1.00 33.93 384 LYS A N 1
ATOM 2711 C CA . LYS A 1 384 ? -0.057 117.385 56.606 1.00 39.23 384 LYS A CA 1
ATOM 2712 C C . LYS A 1 384 ? -0.458 116.085 55.912 1.00 44.74 384 LYS A C 1
ATOM 2713 O O . LYS A 1 384 ? -0.153 114.994 56.395 1.00 39.35 384 LYS A O 1
ATOM 2719 N N . GLU A 1 385 ? -1.141 116.206 54.777 1.00 36.26 385 GLU A N 1
ATOM 2720 C CA . GLU A 1 385 ? -1.536 115.032 54.003 1.00 35.95 385 GLU A CA 1
ATOM 2721 C C . GLU A 1 385 ? -0.334 114.218 53.538 1.00 35.54 385 GLU A C 1
ATOM 2722 O O . GLU A 1 385 ? -0.356 112.990 53.586 1.00 34.72 385 GLU A O 1
ATOM 2728 N N . ILE A 1 386 ? 0.715 114.902 53.089 1.00 38.63 386 ILE A N 1
ATOM 2729 C CA . ILE A 1 386 ? 1.921 114.216 52.636 1.00 40.27 386 ILE A CA 1
ATOM 2730 C C . ILE A 1 386 ? 2.582 113.435 53.773 1.00 35.75 386 ILE A C 1
ATOM 2731 O O . ILE A 1 386 ? 3.054 112.314 53.569 1.00 38.30 386 ILE A O 1
ATOM 2736 N N . ARG A 1 387 ? 2.609 114.023 54.965 1.00 40.77 387 ARG A N 1
ATOM 2737 C CA . ARG A 1 387 ? 3.151 113.334 56.135 1.00 46.27 387 ARG A CA 1
ATOM 2738 C C . ARG A 1 387 ? 2.403 112.028 56.414 1.00 43.19 387 ARG A C 1
ATOM 2739 O O . ARG A 1 387 ? 3.018 111.013 56.742 1.00 42.32 387 ARG A O 1
ATOM 2747 N N . GLU A 1 388 ? 1.080 112.060 56.271 1.00 27.94 388 GLU A N 1
ATOM 2748 C CA . GLU A 1 388 ? 0.250 110.872 56.465 1.00 43.99 388 GLU A CA 1
ATOM 2749 C C . GLU A 1 388 ? 0.572 109.767 55.459 1.00 38.78 388 GLU A C 1
ATOM 2750 O O . GLU A 1 388 ? 0.784 108.618 55.844 1.00 44.75 388 GLU A O 1
ATOM 2756 N N . LEU A 1 389 ? 0.608 110.119 54.175 1.00 40.09 389 LEU A N 1
ATOM 2757 C CA . LEU A 1 389 ? 0.980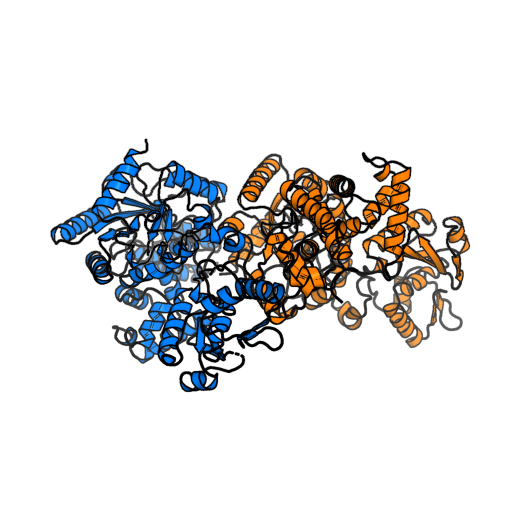 109.173 53.122 1.00 31.51 389 LEU A CA 1
ATOM 2758 C C . LEU A 1 389 ? 2.361 108.562 53.358 1.00 44.92 389 LEU A C 1
ATOM 2759 O O . LEU A 1 389 ? 2.595 107.396 53.043 1.00 47.76 389 LEU A O 1
ATOM 2764 N N . GLN A 1 390 ? 3.275 109.358 53.904 1.00 32.82 390 GLN A N 1
ATOM 2765 C CA . GLN A 1 390 ? 4.608 108.872 54.236 1.00 28.72 390 GLN A CA 1
ATOM 2766 C C . GLN A 1 390 ? 4.582 107.850 55.375 1.00 44.76 390 GLN A C 1
ATOM 2767 O O . GLN A 1 390 ? 5.274 106.833 55.314 1.00 45.71 390 GLN A O 1
ATOM 2773 N N . ARG A 1 391 ? 3.789 108.120 56.411 1.00 45.19 391 ARG A N 1
ATOM 2774 C CA . ARG A 1 391 ? 3.602 107.157 57.495 1.00 42.36 391 ARG A CA 1
ATOM 2775 C C . ARG A 1 391 ? 3.129 105.828 56.925 1.00 46.23 391 ARG A C 1
ATOM 2776 O O . ARG A 1 391 ? 3.573 104.762 57.351 1.00 53.82 391 ARG A O 1
ATOM 2784 N N . ALA A 1 392 ? 2.219 105.905 55.959 1.00 37.58 392 ALA A N 1
ATOM 2785 C CA . ALA A 1 392 ? 1.660 104.720 55.319 1.00 43.04 392 ALA A CA 1
ATOM 2786 C C . ALA A 1 392 ? 2.646 104.039 54.365 1.00 42.75 392 ALA A C 1
ATOM 2787 O O . ALA A 1 392 ? 2.311 103.046 53.724 1.00 57.32 392 ALA A O 1
ATOM 2789 N N . GLY A 1 393 ? 3.855 104.584 54.266 1.00 37.67 393 GLY A N 1
ATOM 2790 C CA . GLY A 1 393 ? 4.912 103.947 53.503 1.00 46.64 393 GLY A CA 1
ATOM 2791 C C . GLY A 1 393 ? 5.084 104.410 52.066 1.00 53.23 393 GLY A C 1
ATOM 2792 O O . GLY A 1 393 ? 5.765 103.747 51.284 1.00 53.35 393 GLY A O 1
ATOM 2793 N N . LEU A 1 394 ? 4.480 105.540 51.709 1.00 41.71 394 LEU A N 1
ATOM 2794 C CA . LEU A 1 394 ? 4.637 106.089 50.362 1.00 39.47 394 LEU A CA 1
ATOM 2795 C C . LEU A 1 394 ? 5.859 107.003 50.246 1.00 46.12 394 LEU A C 1
ATOM 2796 O O . LEU A 1 394 ? 6.030 107.922 51.048 1.00 47.26 394 LEU A O 1
ATOM 2801 N N . PRO A 1 395 ? 6.710 106.753 49.238 1.00 34.49 395 PRO A N 1
ATOM 2802 C CA . PRO A 1 395 ? 7.958 107.500 49.048 1.00 33.81 395 PRO A CA 1
ATOM 2803 C C . PRO A 1 395 ? 7.703 108.848 48.381 1.00 34.11 395 PRO A C 1
ATOM 2804 O O . PRO A 1 395 ? 7.617 108.909 47.155 1.00 36.58 395 PRO A O 1
ATOM 2808 N N . ILE A 1 396 ? 7.590 109.908 49.179 1.00 34.83 396 ILE A N 1
ATOM 2809 C CA . ILE A 1 396 ? 7.272 111.234 48.664 1.00 28.64 396 ILE A CA 1
ATOM 2810 C C . ILE A 1 396 ? 8.234 112.305 49.181 1.00 35.94 396 ILE A C 1
ATOM 2811 O O . ILE A 1 396 ? 8.705 112.245 50.317 1.00 32.96 396 ILE A O 1
ATOM 2816 N N . VAL A 1 397 ? 8.514 113.282 48.326 1.00 42.93 397 VAL A N 1
ATOM 2817 C CA . VAL A 1 397 ? 9.299 114.452 48.688 1.00 30.61 397 VAL A CA 1
ATOM 2818 C C . VAL A 1 397 ? 8.433 115.686 48.415 1.00 32.10 397 VAL A C 1
ATOM 2819 O O . VAL A 1 397 ? 7.911 115.853 47.318 1.00 37.97 397 VAL A O 1
ATOM 2823 N N . ALA A 1 398 ? 8.255 116.536 49.420 1.00 32.02 398 ALA A N 1
ATOM 2824 C CA . ALA A 1 398 ? 7.334 117.661 49.297 1.00 27.77 398 ALA A CA 1
ATOM 2825 C C . ALA A 1 398 ? 7.983 118.870 48.647 1.00 27.22 398 ALA A C 1
ATOM 2826 O O . ALA A 1 398 ? 9.026 119.350 49.089 1.00 30.21 398 ALA A O 1
ATOM 2828 N N . GLY A 1 399 ? 7.355 119.367 47.594 1.00 26.25 399 GLY A N 1
ATOM 2829 C CA . GLY A 1 399 ? 7.850 120.554 46.933 1.00 28.74 399 GLY A CA 1
ATOM 2830 C C . GLY A 1 399 ? 6.731 121.493 46.544 1.00 29.36 399 GLY A C 1
ATOM 2831 O O . GLY A 1 399 ? 5.568 121.289 46.901 1.00 30.95 399 GLY A O 1
ATOM 2832 N N . SER A 1 400 ? 7.090 122.535 45.807 1.00 21.79 400 SER A N 1
ATOM 2833 C CA . SER A 1 400 ? 6.113 123.478 45.294 1.00 20.64 400 SER A CA 1
ATOM 2834 C C . SER A 1 400 ? 6.666 124.119 44.035 1.00 23.47 400 SER A C 1
ATOM 2835 O O . SER A 1 400 ? 7.872 124.318 43.920 1.00 27.77 400 SER A O 1
ATOM 2838 N N . GLU A 1 401 ? 5.797 124.426 43.080 1.00 29.34 401 GLU A N 1
ATOM 2839 C CA . GLU A 1 401 ? 6.228 125.207 41.930 1.00 21.06 401 GLU A CA 1
ATOM 2840 C C . GLU A 1 401 ? 5.923 126.671 42.197 1.00 19.68 401 GLU A C 1
ATOM 2841 O O . GLU A 1 401 ? 4.824 127.146 41.918 1.00 29.93 401 GLU A O 1
ATOM 2847 N N . VAL A 1 402 ? 6.909 127.373 42.746 1.00 20.47 402 VAL A N 1
ATOM 2848 C CA . VAL A 1 402 ? 6.745 128.753 43.170 1.00 19.55 402 VAL A CA 1
ATOM 2849 C C . VAL A 1 402 ? 6.825 129.701 41.979 1.00 30.56 402 VAL A C 1
ATOM 2850 O O . VAL A 1 402 ? 7.802 129.684 41.227 1.00 29.81 402 VAL A O 1
ATOM 2854 N N . ASP A 1 403 ? 5.790 130.519 41.810 1.00 26.80 403 ASP A N 1
ATOM 2855 C CA . ASP A 1 403 ? 5.735 131.476 40.712 1.00 25.78 403 ASP A CA 1
ATOM 2856 C C . ASP A 1 403 ? 6.755 132.582 40.955 1.00 33.15 403 ASP A C 1
ATOM 2857 O O . ASP A 1 403 ? 6.950 133.015 42.088 1.00 29.76 403 ASP A O 1
ATOM 2862 N N . ILE A 1 404 ? 7.418 133.018 39.888 1.00 29.82 404 ILE A N 1
ATOM 2863 C CA . ILE A 1 404 ? 8.352 134.133 39.960 1.00 21.76 404 ILE A CA 1
ATOM 2864 C C . ILE A 1 404 ? 7.612 135.428 39.642 1.00 31.18 404 ILE A C 1
ATOM 2865 O O . ILE A 1 404 ? 7.176 135.638 38.508 1.00 28.78 404 ILE A O 1
ATOM 2870 N N . LEU A 1 405 ? 7.449 136.286 40.646 1.00 29.57 405 LEU A N 1
ATOM 2871 C CA . LEU A 1 405 ? 6.761 137.559 40.451 1.00 25.82 405 LEU A CA 1
ATOM 2872 C C . LEU A 1 405 ? 7.527 138.391 39.429 1.00 40.89 405 LEU A C 1
ATOM 2873 O O . LEU A 1 405 ? 8.710 138.141 39.187 1.00 35.89 405 LEU A O 1
ATOM 2878 N N . ASP A 1 406 ? 6.856 139.368 38.824 1.00 50.71 406 ASP A N 1
ATOM 2879 C CA . ASP A 1 406 ? 7.422 140.083 37.679 1.00 43.47 406 ASP A CA 1
ATOM 2880 C C . ASP A 1 406 ? 8.707 140.849 37.989 1.00 48.89 406 ASP A C 1
ATOM 2881 O O . ASP A 1 406 ? 9.402 141.286 37.074 1.00 55.65 406 ASP A O 1
ATOM 2886 N N . ASP A 1 407 ? 9.028 141.002 39.270 1.00 34.64 407 ASP A N 1
ATOM 2887 C CA . ASP A 1 407 ? 10.247 141.710 39.655 1.00 36.55 407 ASP A CA 1
ATOM 2888 C C . ASP A 1 407 ? 11.406 140.771 40.004 1.00 38.58 407 ASP A C 1
ATOM 2889 O O . ASP A 1 407 ? 12.519 141.224 40.276 1.00 46.32 407 ASP A O 1
ATOM 2894 N N . GLY A 1 408 ? 11.146 139.467 39.991 1.00 31.86 408 GLY A N 1
ATOM 2895 C CA . GLY A 1 408 ? 12.176 138.485 40.284 1.00 30.21 408 GLY A CA 1
ATOM 2896 C C . GLY A 1 408 ? 12.029 137.807 41.636 1.00 33.22 408 GLY A C 1
ATOM 2897 O O . GLY A 1 408 ? 12.712 136.823 41.925 1.00 29.70 408 GLY A O 1
ATOM 2898 N N . SER A 1 409 ? 11.134 138.330 42.468 1.00 23.92 409 SER A N 1
ATOM 2899 C CA . SER A 1 409 ? 10.897 137.760 43.790 1.00 28.72 409 SER A CA 1
ATOM 2900 C C . SER A 1 409 ? 9.982 136.539 43.703 1.00 28.54 409 SER A C 1
ATOM 2901 O O . SER A 1 409 ? 9.328 136.321 42.686 1.00 29.66 409 SER A O 1
ATOM 2904 N N . LEU A 1 410 ? 9.941 135.751 44.775 1.00 32.79 410 LEU A N 1
ATOM 2905 C CA . LEU A 1 410 ? 9.200 134.490 44.787 1.00 27.43 410 LEU A CA 1
ATOM 2906 C C . LEU A 1 410 ? 7.824 134.602 45.453 1.00 31.60 410 LEU A C 1
ATOM 2907 O O . LEU A 1 410 ? 7.618 135.403 46.365 1.00 31.46 410 LEU A O 1
ATOM 2912 N N . ASP A 1 411 ? 6.891 133.777 44.987 1.00 29.51 411 ASP A N 1
ATOM 2913 C CA . ASP A 1 411 ? 5.495 133.842 45.411 1.00 29.18 411 ASP A CA 1
ATOM 2914 C C . ASP A 1 411 ? 5.269 133.477 46.889 1.00 30.52 411 ASP A C 1
ATOM 2915 O O . ASP A 1 411 ? 4.291 133.910 47.496 1.00 44.68 411 ASP A O 1
ATOM 2920 N N . PHE A 1 412 ? 6.167 132.681 47.462 1.00 27.47 412 PHE A N 1
ATOM 2921 C CA . PHE A 1 412 ? 6.076 132.317 48.877 1.00 31.26 412 PHE A CA 1
ATOM 2922 C C . PHE A 1 412 ? 7.183 132.974 49.698 1.00 29.76 412 PHE A C 1
ATOM 2923 O O . PHE A 1 412 ? 8.288 133.184 49.202 1.00 32.37 412 PHE A O 1
ATOM 2931 N N . PRO A 1 413 ? 6.889 133.296 50.966 1.00 42.59 413 PRO A N 1
ATOM 2932 C CA . PRO A 1 413 ? 7.900 133.854 51.871 1.00 33.10 413 PRO A CA 1
ATOM 2933 C C . PRO A 1 413 ? 8.995 132.825 52.153 1.00 35.49 413 PRO A C 1
ATOM 2934 O O . PRO A 1 413 ? 8.750 131.625 52.016 1.00 41.02 413 PRO A O 1
ATOM 2938 N N . ASP A 1 414 ? 10.179 133.285 52.546 1.00 30.96 414 ASP A N 1
ATOM 2939 C CA . ASP A 1 414 ? 11.313 132.391 52.793 1.00 25.95 414 ASP A CA 1
ATOM 2940 C C . ASP A 1 414 ? 11.027 131.318 53.844 1.00 36.08 414 ASP A C 1
ATOM 2941 O O . ASP A 1 414 ? 11.461 130.176 53.701 1.00 36.13 414 ASP A O 1
ATOM 2946 N N . ASP A 1 415 ? 10.312 131.686 54.903 1.00 28.45 415 ASP A N 1
ATOM 2947 C CA . ASP A 1 415 ? 10.013 130.735 55.971 1.00 39.02 415 ASP A CA 1
ATOM 2948 C C . ASP A 1 415 ? 9.121 129.599 55.478 1.00 36.30 415 ASP A C 1
ATOM 2949 O O . ASP A 1 415 ? 9.265 128.460 55.915 1.00 38.22 415 ASP A O 1
ATOM 2954 N N . VAL A 1 416 ? 8.203 129.916 54.569 1.00 29.42 416 VAL A N 1
ATOM 2955 C CA . VAL A 1 416 ? 7.336 128.908 53.973 1.00 26.41 416 VAL A CA 1
ATOM 2956 C C . VAL A 1 416 ? 8.125 127.980 53.052 1.00 41.19 416 VAL A C 1
ATOM 2957 O O . VAL A 1 416 ? 7.939 126.763 53.085 1.00 35.52 416 VAL A O 1
ATOM 2961 N N . LEU A 1 417 ? 9.001 128.560 52.234 1.00 26.43 417 LEU A N 1
ATOM 2962 C CA . LEU A 1 417 ? 9.869 127.786 51.352 1.00 26.63 417 LEU A CA 1
ATOM 2963 C C . LEU A 1 417 ? 10.778 126.866 52.156 1.00 28.93 417 LEU A C 1
ATOM 2964 O O . LEU A 1 417 ? 11.277 125.865 51.639 1.00 31.87 417 LEU A O 1
ATOM 2969 N N . GLY A 1 418 ? 10.999 127.217 53.420 1.00 30.37 418 GLY A N 1
ATOM 2970 C CA . GLY A 1 418 ? 11.878 126.452 54.290 1.00 17.41 418 GLY A CA 1
ATOM 2971 C C . GLY A 1 418 ? 11.282 125.144 54.782 1.00 28.05 418 GLY A C 1
ATOM 2972 O O . GLY A 1 418 ? 12.010 124.260 55.233 1.00 30.02 418 GLY A O 1
ATOM 2973 N N . GLU A 1 419 ? 9.958 125.021 54.702 1.00 27.49 419 GLU A N 1
ATOM 2974 C CA . GLU A 1 419 ? 9.268 123.801 55.113 1.00 34.64 419 GLU A CA 1
ATOM 2975 C C . GLU A 1 419 ? 9.364 122.709 54.051 1.00 41.15 419 GLU A C 1
ATOM 2976 O O . GLU A 1 419 ? 9.132 121.532 54.332 1.00 39.70 419 GLU A O 1
ATOM 2982 N N . LEU A 1 420 ? 9.702 123.107 52.830 1.00 22.90 420 LEU A N 1
ATOM 2983 C CA . LEU A 1 420 ? 9.679 122.199 51.691 1.00 24.97 420 LEU A CA 1
ATOM 2984 C C . LEU A 1 420 ? 10.978 121.401 51.558 1.00 29.62 420 LEU A C 1
ATOM 2985 O O . LEU A 1 420 ? 12.052 121.850 51.967 1.00 29.28 420 LEU A O 1
ATOM 2990 N N . ASP A 1 421 ? 10.873 120.211 50.982 1.00 20.66 421 ASP A N 1
ATOM 2991 C CA . ASP A 1 421 ? 12.048 119.391 50.727 1.00 26.84 421 ASP A CA 1
ATOM 2992 C C . ASP A 1 421 ? 12.808 119.909 49.511 1.00 30.56 421 ASP A C 1
ATOM 2993 O O . ASP A 1 421 ? 14.026 119.767 49.425 1.00 29.45 421 ASP A O 1
ATOM 2998 N N . TYR A 1 422 ? 12.077 120.513 48.577 1.00 24.65 422 TYR A N 1
ATOM 2999 C CA . TYR A 1 422 ? 12.683 121.134 47.406 1.00 30.30 422 TYR A CA 1
ATOM 3000 C C . TYR A 1 422 ? 11.746 122.161 46.777 1.00 27.82 422 TYR A C 1
ATOM 3001 O O . TYR A 1 422 ? 10.526 122.055 46.898 1.00 32.63 422 TYR A O 1
ATOM 3010 N N . VAL A 1 423 ? 12.334 123.154 46.113 1.00 19.86 423 VAL A N 1
ATOM 3011 C CA . VAL A 1 423 ? 11.592 124.247 45.503 1.00 20.23 423 VAL A CA 1
ATOM 3012 C C . VAL A 1 423 ? 11.859 124.357 44.004 1.00 24.56 423 VAL A C 1
ATOM 3013 O O . VAL A 1 423 ? 13.008 124.436 43.581 1.00 27.66 423 VAL A O 1
ATOM 3017 N N . VAL A 1 424 ? 10.794 124.367 43.207 1.00 28.29 424 VAL A N 1
ATOM 3018 C CA . VAL A 1 424 ? 10.898 124.658 41.780 1.00 14.57 424 VAL A CA 1
ATOM 3019 C C . VAL A 1 424 ? 10.433 126.091 41.552 1.00 23.71 424 VAL A C 1
ATOM 3020 O O . VAL A 1 424 ? 9.426 126.510 42.123 1.00 26.54 424 VAL A O 1
ATOM 3024 N N . VAL A 1 425 ? 11.163 126.848 40.736 1.00 20.25 425 VAL A N 1
ATOM 3025 C CA . VAL A 1 425 ? 10.723 128.192 40.360 1.00 18.63 425 VAL A CA 1
ATOM 3026 C C . VAL A 1 425 ? 10.398 128.262 38.876 1.00 20.98 425 VAL A C 1
ATOM 3027 O O . VAL A 1 425 ? 11.046 127.611 38.057 1.00 27.72 425 VAL A O 1
ATOM 3031 N N . SER A 1 426 ? 9.387 129.052 38.530 1.00 18.09 426 SER A N 1
ATOM 3032 C CA . SER A 1 426 ? 8.892 129.086 37.160 1.00 21.82 426 SER A CA 1
ATOM 3033 C C . SER A 1 426 ? 8.172 130.386 36.849 1.00 25.19 426 SER A C 1
ATOM 3034 O O . SER A 1 426 ? 7.627 131.031 37.744 1.00 33.28 426 SER A O 1
ATOM 3037 N N . VAL A 1 427 ? 8.167 130.755 35.573 1.00 22.73 427 VAL A N 1
ATOM 3038 C CA . VAL A 1 427 ? 7.387 131.887 35.091 1.00 21.02 427 VAL A CA 1
ATOM 3039 C C . VAL A 1 427 ? 6.037 131.401 34.570 1.00 22.44 427 VAL A C 1
ATOM 3040 O O . VAL A 1 427 ? 5.971 130.458 33.783 1.00 26.90 427 VAL A O 1
ATOM 3044 N N . HIS A 1 428 ? 4.965 132.043 35.022 1.00 32.06 428 HIS A N 1
ATOM 3045 C CA . HIS A 1 428 ? 3.615 131.723 34.568 1.00 37.14 428 HIS A CA 1
ATOM 3046 C C . HIS A 1 428 ? 2.808 133.001 34.326 1.00 35.30 428 HIS A C 1
ATOM 3047 O O . HIS A 1 428 ? 1.582 132.966 34.183 1.00 47.71 428 HIS A O 1
ATOM 3054 N N . SER A 1 429 ? 3.511 134.127 34.283 1.00 34.17 429 SER A N 1
ATOM 3055 C CA . SER A 1 429 ? 2.893 135.431 34.105 1.00 30.81 429 SER A CA 1
ATOM 3056 C C . SER A 1 429 ? 3.896 136.387 33.470 1.00 38.16 429 SER A C 1
ATOM 3057 O O . SER A 1 429 ? 5.102 136.149 33.522 1.00 33.93 429 SER A O 1
ATOM 3060 N N . ASN A 1 430 ? 3.394 137.466 32.873 1.00 40.41 430 ASN A N 1
ATOM 3061 C CA . ASN A 1 430 ? 4.252 138.498 32.292 1.00 37.70 430 ASN A CA 1
ATOM 3062 C C . ASN A 1 430 ? 5.191 137.984 31.206 1.00 31.46 430 ASN A C 1
ATOM 3063 O O . ASN A 1 430 ? 6.410 138.078 31.333 1.00 36.48 430 ASN A O 1
ATOM 3068 N N . PHE A 1 431 ? 4.623 137.453 30.132 1.00 33.03 431 PHE A N 1
ATOM 3069 C CA . PHE A 1 431 ? 5.434 136.900 29.054 1.00 43.18 431 PHE A CA 1
ATOM 3070 C C . PHE A 1 431 ? 5.928 137.974 28.089 1.00 45.12 431 PHE A C 1
ATOM 3071 O O . PHE A 1 431 ? 6.728 137.694 27.194 1.00 40.19 431 PHE A O 1
ATOM 3079 N N . THR A 1 432 ? 5.457 139.203 28.271 1.00 38.61 432 THR A N 1
ATOM 3080 C CA . THR A 1 432 ? 5.773 140.267 27.323 1.00 46.32 432 THR A CA 1
ATOM 3081 C C . THR A 1 432 ? 6.699 141.357 27.874 1.00 47.69 432 THR A C 1
ATOM 3082 O O . THR A 1 432 ? 6.884 142.400 27.245 1.00 42.99 432 THR A O 1
ATOM 3086 N N . LEU A 1 433 ? 7.284 141.115 29.041 1.00 35.77 433 LEU A N 1
ATOM 3087 C CA . LEU A 1 433 ? 8.334 141.989 29.541 1.00 25.72 433 LEU A CA 1
ATOM 3088 C C . LEU A 1 433 ? 9.451 142.070 28.503 1.00 39.92 433 LEU A C 1
ATOM 3089 O O . LEU A 1 433 ? 9.705 141.104 27.782 1.00 39.53 433 LEU A O 1
ATOM 3094 N N . ASP A 1 434 ? 10.116 143.218 28.420 1.00 32.39 434 ASP A N 1
ATOM 3095 C CA . ASP A 1 434 ? 11.256 143.358 27.518 1.00 34.42 434 ASP A CA 1
ATOM 3096 C C . ASP A 1 434 ? 12.383 142.412 27.929 1.00 44.11 434 ASP A C 1
ATOM 3097 O O . ASP A 1 434 ? 12.465 142.009 29.089 1.00 34.42 434 ASP A O 1
ATOM 3102 N N . ALA A 1 435 ? 13.245 142.064 26.976 1.00 27.08 435 ALA A N 1
ATOM 3103 C CA . ALA A 1 435 ? 14.303 141.089 27.216 1.00 25.36 435 ALA A CA 1
ATOM 3104 C C . ALA A 1 435 ? 15.119 141.365 28.481 1.00 29.87 435 ALA A C 1
ATOM 3105 O O . ALA A 1 435 ? 15.333 140.467 29.295 1.00 43.30 435 ALA A O 1
ATOM 3107 N N . ALA A 1 436 ? 15.573 142.604 28.646 1.00 29.18 436 ALA A N 1
ATOM 3108 C CA . ALA A 1 436 ? 16.450 142.952 29.764 1.00 39.34 436 ALA A CA 1
ATOM 3109 C C . ALA A 1 436 ? 15.759 142.845 31.127 1.00 34.04 436 ALA A C 1
ATOM 3110 O O . ALA A 1 436 ? 16.380 142.459 32.120 1.00 30.43 436 ALA A O 1
ATOM 3112 N N . ARG A 1 437 ? 14.478 143.192 31.174 1.00 25.90 437 ARG A N 1
ATOM 3113 C CA . ARG A 1 437 ? 13.704 143.042 32.402 1.00 32.28 437 ARG A CA 1
ATOM 3114 C C . ARG A 1 437 ? 13.442 141.572 32.728 1.00 36.94 437 ARG A C 1
ATOM 3115 O O . ARG A 1 437 ? 13.479 141.165 33.890 1.00 42.09 437 ARG A O 1
ATOM 3123 N N . GLN A 1 438 ? 13.184 140.780 31.692 1.00 30.17 438 GLN A N 1
ATOM 3124 C CA . GLN A 1 438 ? 12.884 139.364 31.853 1.00 24.24 438 GLN A CA 1
ATOM 3125 C C . GLN A 1 438 ? 14.115 138.596 32.326 1.00 35.09 438 GLN A C 1
ATOM 3126 O O . GLN A 1 438 ? 14.023 137.725 33.193 1.00 35.78 438 GLN A O 1
ATOM 3132 N N . THR A 1 439 ? 15.265 138.919 31.744 1.00 22.84 439 THR A N 1
ATOM 3133 C CA . THR A 1 439 ? 16.521 138.292 32.131 1.00 29.14 439 THR A CA 1
ATOM 3134 C C . THR A 1 439 ? 16.858 138.571 33.596 1.00 36.53 439 THR A C 1
ATOM 3135 O O . THR A 1 439 ? 17.222 137.658 34.341 1.00 30.95 439 THR A O 1
ATOM 3139 N N . GLU A 1 440 ? 16.739 139.833 34.002 1.00 33.02 440 GLU A N 1
ATOM 3140 C CA . GLU A 1 440 ? 17.009 140.223 35.383 1.00 44.46 440 GLU A CA 1
ATOM 3141 C C . GLU A 1 440 ? 16.080 139.478 36.338 1.00 37.15 440 GLU A C 1
ATOM 3142 O O . GLU A 1 440 ? 16.486 139.061 37.420 1.00 32.90 440 GLU A O 1
ATOM 3148 N N . ARG A 1 441 ? 14.832 139.311 35.913 1.00 34.97 441 ARG A N 1
ATOM 3149 C CA . ARG A 1 441 ? 13.820 138.607 36.691 1.00 28.27 441 ARG A CA 1
ATOM 3150 C C . ARG A 1 441 ? 14.243 137.174 37.009 1.00 31.21 441 ARG A C 1
ATOM 3151 O O . ARG A 1 441 ? 14.199 136.743 38.161 1.00 31.96 441 ARG A O 1
ATOM 3159 N N . LEU A 1 442 ? 14.662 136.443 35.984 1.00 25.77 442 LEU A N 1
ATOM 3160 C CA . LEU A 1 442 ? 15.023 135.039 36.145 1.00 28.74 442 LEU A CA 1
ATOM 3161 C C . LEU A 1 442 ? 16.369 134.841 36.847 1.00 33.03 442 LEU A C 1
ATOM 3162 O O . LEU A 1 442 ? 16.535 133.890 37.616 1.00 25.18 442 LEU A O 1
ATOM 3167 N N . ILE A 1 443 ? 17.322 135.733 36.588 1.00 29.16 443 ILE A N 1
ATOM 3168 C CA . ILE A 1 443 ? 18.604 135.693 37.286 1.00 26.04 443 ILE A CA 1
ATOM 3169 C C . ILE A 1 443 ? 18.382 135.851 38.785 1.00 26.41 443 ILE A C 1
ATOM 3170 O O . ILE A 1 443 ? 18.998 135.154 39.594 1.00 28.07 443 ILE A O 1
ATOM 3175 N N . ARG A 1 444 ? 17.492 136.773 39.140 1.00 24.65 444 ARG A N 1
ATOM 3176 C CA . ARG A 1 444 ? 17.131 137.020 40.529 1.00 26.09 444 ARG A CA 1
ATOM 3177 C C . ARG A 1 444 ? 16.516 135.780 41.178 1.00 31.17 444 ARG A C 1
ATOM 3178 O O . ARG A 1 444 ? 16.854 135.430 42.309 1.00 40.23 444 ARG A O 1
ATOM 3186 N N . ALA A 1 445 ? 15.623 135.111 40.456 1.00 22.29 445 ALA A N 1
ATOM 3187 C CA . ALA A 1 445 ? 14.926 133.944 40.992 1.00 21.88 445 ALA A CA 1
ATOM 3188 C C . ALA A 1 445 ? 15.827 132.721 41.155 1.00 28.87 445 ALA A C 1
ATOM 3189 O O . ALA A 1 445 ? 15.722 132.009 42.150 1.00 29.96 445 ALA A O 1
ATOM 3191 N N . VAL A 1 446 ? 16.703 132.470 40.185 1.00 24.65 446 VAL A N 1
ATOM 3192 C CA . VAL A 1 446 ? 17.592 131.311 40.259 1.00 24.60 446 VAL A CA 1
ATOM 3193 C C . VAL A 1 446 ? 18.773 131.563 41.192 1.00 26.26 446 VAL A C 1
ATOM 3194 O O . VAL A 1 446 ? 19.569 130.664 41.449 1.00 26.27 446 VAL A O 1
ATOM 3198 N N . SER A 1 447 ? 18.877 132.787 41.700 1.00 26.83 447 SER A N 1
ATOM 3199 C CA . SER A 1 447 ? 19.942 133.144 42.635 1.00 27.64 447 SER A CA 1
ATOM 3200 C C . SER A 1 447 ? 19.491 133.021 44.090 1.00 27.12 447 SER A C 1
ATOM 3201 O O . SER A 1 447 ? 20.275 133.246 45.013 1.00 31.39 447 SER A O 1
ATOM 3204 N N . HIS A 1 448 ? 18.223 132.673 44.289 1.00 28.27 448 HIS A N 1
ATOM 3205 C CA . HIS A 1 448 ? 17.658 132.548 45.631 1.00 30.22 448 HIS A CA 1
ATOM 3206 C C . HIS A 1 448 ? 18.372 131.421 46.374 1.00 21.54 448 HIS A C 1
ATOM 3207 O O . HIS A 1 448 ? 18.760 130.427 45.771 1.00 31.28 448 HIS A O 1
ATOM 3214 N N . PRO A 1 449 ? 18.570 131.583 47.686 1.00 28.87 449 PRO A N 1
ATOM 3215 C CA . PRO A 1 449 ? 19.271 130.575 48.494 1.00 32.04 449 PRO A CA 1
ATOM 3216 C C . PRO A 1 449 ? 18.531 129.237 48.587 1.00 29.82 449 PRO A C 1
ATOM 3217 O O . PRO A 1 449 ? 19.175 128.206 48.771 1.00 34.94 449 PRO A O 1
ATOM 3221 N N . LEU A 1 450 ? 17.207 129.252 48.465 1.00 29.68 450 LEU A N 1
ATOM 3222 C CA . LEU A 1 450 ? 16.411 128.046 48.689 1.00 32.95 450 LEU A CA 1
ATOM 3223 C C . LEU A 1 450 ? 15.958 127.333 47.406 1.00 34.86 450 LEU A C 1
ATOM 3224 O O . LEU A 1 450 ? 15.495 126.195 47.453 1.00 40.38 450 LEU A O 1
ATOM 3229 N N . VAL A 1 451 ? 16.096 127.998 46.266 1.00 33.98 451 VAL A N 1
ATOM 3230 C CA . VAL A 1 451 ? 15.674 127.429 44.990 1.00 29.77 451 VAL A CA 1
ATOM 3231 C C . VAL A 1 451 ? 16.520 126.225 44.614 1.00 35.11 451 VAL A C 1
ATOM 3232 O O . VAL A 1 451 ? 17.740 126.276 44.710 1.00 43.75 451 VAL A O 1
ATOM 3236 N N . THR A 1 452 ? 15.881 125.146 44.173 1.00 23.39 452 THR A N 1
ATOM 3237 C CA . THR A 1 452 ? 16.637 123.974 43.747 1.00 19.85 452 THR A CA 1
ATOM 3238 C C . THR A 1 452 ? 16.580 123.706 42.240 1.00 29.63 452 THR A C 1
ATOM 3239 O O . THR A 1 452 ? 17.583 123.318 41.646 1.00 22.55 452 THR A O 1
ATOM 3243 N N . VAL A 1 453 ? 15.421 123.930 41.624 1.00 29.11 453 VAL A N 1
ATOM 3244 C CA . VAL A 1 453 ? 15.263 123.703 40.190 1.00 12.02 453 VAL A CA 1
ATOM 3245 C C . VAL A 1 453 ? 14.579 124.868 39.480 1.00 20.17 453 VAL A C 1
ATOM 3246 O O . VAL A 1 453 ? 13.616 125.438 39.993 1.00 30.33 453 VAL A O 1
ATOM 3250 N N . LEU A 1 454 ? 15.080 125.211 38.295 1.00 22.57 454 LEU A N 1
ATOM 3251 C CA . LEU A 1 454 ? 14.412 126.160 37.407 1.00 24.52 454 LEU A CA 1
ATOM 3252 C C . LEU A 1 454 ? 13.474 125.425 36.440 1.00 22.68 454 LEU A C 1
ATOM 3253 O O . LEU A 1 454 ? 13.931 124.655 35.595 1.00 30.41 454 LEU A O 1
ATOM 3258 N N . GLY A 1 455 ? 12.169 125.661 36.562 1.00 18.50 455 GLY A N 1
ATOM 3259 C CA . GLY A 1 455 ? 11.193 125.013 35.696 1.00 22.54 455 GLY A CA 1
ATOM 3260 C C . GLY A 1 455 ? 11.170 125.574 34.278 1.00 26.50 455 GLY A C 1
ATOM 3261 O O . GLY A 1 455 ? 11.464 126.751 34.079 1.00 30.93 455 GLY A O 1
ATOM 3262 N N . HIS A 1 456 ? 10.816 124.730 33.306 1.00 23.77 456 HIS A N 1
ATOM 3263 C CA . HIS A 1 456 ? 10.764 125.091 31.879 1.00 28.11 456 HIS A CA 1
ATOM 3264 C C . HIS A 1 456 ? 11.289 126.492 31.548 1.00 25.53 456 HIS A C 1
ATOM 3265 O O . HIS A 1 456 ? 10.510 127.416 31.316 1.00 26.74 456 HIS A O 1
ATOM 3272 N N . ALA A 1 457 ? 12.611 126.629 31.503 1.00 20.83 457 ALA A N 1
ATOM 3273 C CA . ALA A 1 457 ? 13.274 127.936 31.413 1.00 29.29 457 ALA A CA 1
ATOM 3274 C C . ALA A 1 457 ? 12.614 128.982 30.507 1.00 33.45 457 ALA A C 1
ATOM 3275 O O . ALA A 1 457 ? 12.494 130.150 30.883 1.00 28.85 457 ALA A O 1
ATOM 3277 N N . THR A 1 458 ? 12.187 128.561 29.323 1.00 27.23 458 THR A N 1
ATOM 3278 C CA . THR A 1 458 ? 11.821 129.497 28.262 1.00 26.25 458 THR A CA 1
ATOM 3279 C C . THR A 1 458 ? 10.329 129.822 28.155 1.00 33.53 458 THR A C 1
ATOM 3280 O O . THR A 1 458 ? 9.949 130.832 27.560 1.00 35.51 458 THR A O 1
ATOM 3284 N N . GLY A 1 459 ? 9.487 128.973 28.734 1.00 22.48 459 GLY A N 1
ATOM 3285 C CA . GLY A 1 459 ? 8.053 129.195 28.706 1.00 27.77 459 GLY A CA 1
ATOM 3286 C C . GLY A 1 459 ? 7.419 128.862 27.366 1.00 34.78 459 GLY A C 1
ATOM 3287 O O . GLY A 1 459 ? 6.223 129.071 27.162 1.00 39.13 459 GLY A O 1
ATOM 3288 N N . ARG A 1 460 ? 8.227 128.348 26.447 1.00 33.51 460 ARG A N 1
ATOM 3289 C CA . ARG A 1 460 ? 7.751 127.962 25.123 1.00 30.91 460 ARG A CA 1
ATOM 3290 C C . ARG A 1 460 ? 6.660 126.888 25.188 1.00 27.04 460 ARG A C 1
ATOM 3291 O O . ARG A 1 460 ? 6.672 126.038 26.075 1.00 29.21 460 ARG A O 1
ATOM 3299 N N . LEU A 1 461 ? 5.719 126.934 24.247 1.00 27.23 461 LEU A N 1
ATOM 3300 C CA . LEU A 1 461 ? 4.750 125.854 24.061 1.00 24.55 461 LEU A CA 1
ATOM 3301 C C . LEU A 1 461 ? 4.689 125.437 22.594 1.00 16.50 461 LEU A C 1
ATOM 3302 O O . LEU A 1 461 ? 4.118 126.144 21.771 1.00 26.97 461 LEU A O 1
ATOM 3307 N N . LEU A 1 462 ? 5.274 124.288 22.272 1.00 19.68 462 LEU A N 1
ATOM 3308 C CA . LEU A 1 462 ? 5.340 123.823 20.888 1.00 25.36 462 LEU A CA 1
ATOM 3309 C C . LEU A 1 462 ? 3.991 123.893 20.163 1.00 31.40 462 LEU A C 1
ATOM 3310 O O . LEU A 1 462 ? 2.992 123.364 20.646 1.00 24.48 462 LEU A O 1
ATOM 3315 N N . LEU A 1 463 ? 3.986 124.541 18.999 1.00 33.23 463 LEU A N 1
ATOM 3316 C CA . LEU A 1 463 ? 2.808 124.629 18.132 1.00 31.92 463 LEU A CA 1
ATOM 3317 C C . LEU A 1 463 ? 1.741 125.598 18.633 1.00 26.00 463 LEU A C 1
ATOM 3318 O O . LEU A 1 463 ? 0.631 125.619 18.105 1.00 44.24 463 LEU A O 1
ATOM 3323 N N . ARG A 1 464 ? 2.070 126.396 19.644 1.00 31.87 464 ARG A N 1
ATOM 3324 C CA . ARG A 1 464 ? 1.108 127.349 20.196 1.00 23.17 464 ARG A CA 1
ATOM 3325 C C . ARG A 1 464 ? 1.681 128.757 20.356 1.00 21.40 464 ARG A C 1
ATOM 3326 O O . ARG A 1 464 ? 1.116 129.725 19.852 1.00 31.33 464 ARG A O 1
ATOM 3334 N N . ARG A 1 465 ? 2.800 128.865 21.065 1.00 23.53 465 ARG A N 1
ATOM 3335 C CA . ARG A 1 465 ? 3.455 130.150 21.289 1.00 26.90 465 ARG A CA 1
ATOM 3336 C C . ARG A 1 465 ? 4.947 129.951 21.540 1.00 23.82 465 ARG A C 1
ATOM 3337 O O . ARG A 1 465 ? 5.342 129.026 22.244 1.00 33.79 465 ARG A O 1
ATOM 3345 N N . PRO A 1 466 ? 5.785 130.817 20.956 1.00 32.22 466 PRO A N 1
ATOM 3346 C CA . PRO A 1 466 ? 7.218 130.820 21.271 1.00 27.83 466 PRO A CA 1
ATOM 3347 C C . PRO A 1 466 ? 7.441 131.230 22.724 1.00 32.91 466 PRO A C 1
ATOM 3348 O O . PRO A 1 466 ? 6.512 131.715 23.369 1.00 33.33 466 PRO A O 1
ATOM 3352 N N . GLY A 1 467 ? 8.654 131.038 23.232 1.00 33.57 467 GLY A N 1
ATOM 3353 C CA . GLY A 1 467 ? 8.974 131.442 24.588 1.00 24.91 467 GLY A CA 1
ATOM 3354 C C . GLY A 1 467 ? 9.111 132.947 24.683 1.00 33.44 467 GLY A C 1
ATOM 3355 O O . GLY A 1 467 ? 9.156 133.635 23.661 1.00 32.69 467 GLY A O 1
ATOM 3356 N N . TYR A 1 468 ? 9.173 133.467 25.904 1.00 31.77 468 TYR A N 1
ATOM 3357 C CA . TYR A 1 468 ? 9.381 134.897 26.094 1.00 23.21 468 TYR A CA 1
ATOM 3358 C C . TYR A 1 468 ? 10.798 135.285 25.700 1.00 29.59 468 TYR A C 1
ATOM 3359 O O . TYR A 1 468 ? 11.705 134.449 25.691 1.00 37.74 468 TYR A O 1
ATOM 3368 N N . ALA A 1 469 ? 10.977 136.559 25.368 1.00 33.82 469 ALA A N 1
ATOM 3369 C CA . ALA A 1 469 ? 12.280 137.086 24.991 1.00 38.71 469 ALA A CA 1
ATOM 3370 C C . ALA A 1 469 ? 13.176 137.251 26.215 1.00 37.72 469 ALA A C 1
ATOM 3371 O O . ALA A 1 469 ? 12.862 138.020 27.126 1.00 40.75 469 ALA A O 1
ATOM 3373 N N . LEU A 1 470 ? 14.287 136.522 26.234 1.00 28.44 470 LEU A N 1
ATOM 3374 C CA . LEU A 1 470 ? 15.267 136.650 27.310 1.00 33.56 470 LEU A CA 1
ATOM 3375 C C . LEU A 1 470 ? 16.652 136.237 26.823 1.00 34.98 470 LEU A C 1
ATOM 3376 O O . LEU A 1 470 ? 16.801 135.697 25.725 1.00 39.36 470 LEU A O 1
ATOM 3381 N N . ASP A 1 471 ? 17.660 136.503 27.647 1.00 34.18 471 ASP A N 1
ATOM 3382 C CA . ASP A 1 471 ? 19.030 136.112 27.348 1.00 31.31 471 ASP A CA 1
ATOM 3383 C C . ASP A 1 471 ? 19.371 134.820 28.081 1.00 35.01 471 ASP A C 1
ATOM 3384 O O . ASP A 1 471 ? 19.889 134.846 29.197 1.00 37.41 471 ASP A O 1
ATOM 3389 N N . LEU A 1 472 ? 19.086 133.691 27.442 1.00 31.38 472 LEU A N 1
ATOM 3390 C CA . LEU A 1 472 ? 19.195 132.396 28.101 1.00 26.96 472 LEU A CA 1
ATOM 3391 C C . LEU A 1 472 ? 20.573 132.166 28.722 1.00 34.29 472 LEU A C 1
ATOM 3392 O O . LEU A 1 472 ? 20.677 131.679 29.849 1.00 42.37 472 LEU A O 1
ATOM 3397 N N . ASP A 1 473 ? 21.627 132.522 27.995 1.00 33.99 473 ASP A N 1
ATOM 3398 C CA . ASP A 1 473 ? 22.995 132.294 28.468 1.00 36.71 473 ASP A CA 1
ATOM 3399 C C . ASP A 1 473 ? 23.298 133.009 29.784 1.00 36.12 473 ASP A C 1
ATOM 3400 O O . ASP A 1 473 ? 23.974 132.459 30.655 1.00 32.02 473 ASP A O 1
ATOM 3405 N N . ALA A 1 474 ? 22.804 134.235 29.924 1.00 29.73 474 ALA A N 1
ATOM 3406 C CA . ALA A 1 474 ? 22.947 134.968 31.176 1.00 25.12 474 ALA A CA 1
ATOM 3407 C C . ALA A 1 474 ? 22.241 134.229 32.310 1.00 33.14 474 ALA A C 1
ATOM 3408 O O . ALA A 1 474 ? 22.802 134.058 33.397 1.00 31.91 474 ALA A O 1
ATOM 3410 N N . VAL A 1 475 ? 21.011 133.789 32.051 1.00 23.95 475 VAL A N 1
ATOM 3411 C CA . VAL A 1 475 ? 20.222 133.091 33.064 1.00 26.59 475 VAL A CA 1
ATOM 3412 C C . VAL A 1 475 ? 20.878 131.775 33.469 1.00 26.70 475 VAL A C 1
ATOM 3413 O O . VAL A 1 475 ? 21.012 131.483 34.657 1.00 29.61 475 VAL A O 1
ATOM 3417 N N . LEU A 1 476 ? 21.291 130.991 32.477 1.00 29.58 476 LEU A N 1
ATOM 3418 C CA . LEU A 1 476 ? 21.956 129.718 32.734 1.00 25.58 476 LEU A CA 1
ATOM 3419 C C . LEU A 1 476 ? 23.253 129.917 33.514 1.00 24.61 476 LEU A C 1
ATOM 3420 O O . LEU A 1 476 ? 23.599 129.108 34.374 1.00 26.63 476 LEU A O 1
ATOM 3425 N N . GLY A 1 477 ? 23.966 130.996 33.211 1.00 39.26 477 GLY A N 1
ATOM 3426 C CA . GLY A 1 477 ? 25.169 131.343 33.947 1.00 26.18 477 GLY A CA 1
ATOM 3427 C C . GLY A 1 477 ? 24.847 131.564 35.413 1.00 33.68 477 GLY A C 1
ATOM 3428 O O . GLY A 1 477 ? 25.580 131.117 36.297 1.00 27.36 477 GLY A O 1
ATOM 3429 N N . ALA A 1 478 ? 23.735 132.248 35.669 1.00 34.73 478 ALA A N 1
ATOM 3430 C CA . ALA A 1 478 ? 23.281 132.487 37.033 1.00 20.12 478 ALA A CA 1
ATOM 3431 C C . ALA A 1 478 ? 22.922 131.178 37.737 1.00 35.24 478 ALA A C 1
ATOM 3432 O O . ALA A 1 478 ? 23.092 131.050 38.950 1.00 32.26 478 ALA A O 1
ATOM 3434 N N . CYS A 1 479 ? 22.434 130.204 36.974 1.00 29.48 479 CYS A N 1
ATOM 3435 C CA . CYS A 1 479 ? 22.130 128.886 37.529 1.00 30.10 479 CYS A CA 1
ATOM 3436 C C . CYS A 1 479 ? 23.415 128.193 37.952 1.00 33.63 479 CYS A C 1
ATOM 3437 O O . CYS A 1 479 ? 23.498 127.620 39.040 1.00 30.51 479 CYS A O 1
ATOM 3440 N N . GLU A 1 480 ? 24.413 128.246 37.076 1.00 29.11 480 GLU A N 1
ATOM 3441 C CA . GLU A 1 480 ? 25.701 127.621 37.339 1.00 31.07 480 GLU A CA 1
ATOM 3442 C C . GLU A 1 480 ? 26.333 128.206 38.597 1.00 30.96 480 GLU A C 1
ATOM 3443 O O . GLU A 1 480 ? 26.869 127.476 39.430 1.00 25.96 480 GLU A O 1
ATOM 3449 N N . ALA A 1 481 ? 26.251 129.527 38.730 1.00 27.70 481 ALA A N 1
ATOM 3450 C CA . ALA A 1 481 ? 26.866 130.242 39.844 1.00 24.25 481 ALA A CA 1
ATOM 3451 C C . ALA A 1 481 ? 26.187 129.935 41.174 1.00 34.87 481 ALA A C 1
ATOM 3452 O O . ALA A 1 481 ? 26.800 130.052 42.234 1.00 41.18 481 ALA A O 1
ATOM 3454 N N . ASN A 1 482 ? 24.918 129.549 41.119 1.00 36.93 482 ASN A N 1
ATOM 3455 C CA . ASN A 1 482 ? 24.184 129.230 42.335 1.00 32.00 482 ASN A CA 1
ATOM 3456 C C . ASN A 1 482 ? 23.962 127.732 42.502 1.00 25.58 482 ASN A C 1
ATOM 3457 O O . ASN A 1 482 ? 23.334 127.290 43.458 1.00 25.24 482 ASN A O 1
ATOM 3462 N N . GLY A 1 483 ? 24.489 126.952 41.568 1.00 24.91 483 GLY A N 1
ATOM 3463 C CA . GLY A 1 483 ? 24.338 125.511 41.620 1.00 25.14 483 GLY A CA 1
ATOM 3464 C C . GLY A 1 483 ? 22.890 125.062 41.531 1.00 29.68 483 GLY A C 1
ATOM 3465 O O . GLY A 1 483 ? 22.553 123.952 41.941 1.00 27.84 483 GLY A O 1
ATOM 3466 N N . THR A 1 484 ? 22.025 125.917 40.998 1.00 16.92 484 THR A N 1
ATOM 3467 C CA . THR A 1 484 ? 20.639 125.523 40.795 1.00 23.81 484 THR A CA 1
ATOM 3468 C C . THR A 1 484 ? 20.480 124.683 39.528 1.00 28.72 484 THR A C 1
ATOM 3469 O O . THR A 1 484 ? 20.988 125.046 38.464 1.00 25.84 484 THR A O 1
ATOM 3473 N N . VAL A 1 485 ? 19.803 123.543 39.656 1.00 25.15 485 VAL A N 1
ATOM 3474 C CA . VAL A 1 485 ? 19.636 122.627 38.530 1.00 21.80 485 VAL A CA 1
ATOM 3475 C C . VAL A 1 485 ? 18.544 123.099 37.580 1.00 24.87 485 VAL A C 1
ATOM 3476 O O . VAL A 1 485 ? 17.524 123.625 38.011 1.00 27.54 485 VAL A O 1
ATOM 3480 N N . VAL A 1 486 ? 18.783 122.938 36.282 1.00 22.09 486 VAL A N 1
ATOM 3481 C CA . VAL A 1 486 ? 17.858 123.424 35.270 1.00 21.60 486 VAL A CA 1
ATOM 3482 C C . VAL A 1 486 ? 17.028 122.273 34.710 1.00 22.23 486 VAL A C 1
ATOM 3483 O O . VAL A 1 486 ? 17.543 121.182 34.461 1.00 22.47 486 VAL A O 1
ATOM 3487 N N . GLU A 1 487 ? 15.735 122.517 34.533 1.00 18.90 487 GLU A N 1
ATOM 3488 C CA . GLU A 1 487 ? 14.806 121.459 34.167 1.00 18.84 487 GLU A CA 1
ATOM 3489 C C . GLU A 1 487 ? 14.742 121.238 32.663 1.00 24.00 487 GLU A C 1
ATOM 3490 O O . GLU A 1 487 ? 14.746 122.186 31.880 1.00 20.75 487 GLU A O 1
ATOM 3496 N N . ILE A 1 488 ? 14.706 119.973 32.269 1.00 22.11 488 ILE A N 1
ATOM 3497 C CA . ILE A 1 488 ? 14.336 119.602 30.916 1.00 19.41 488 ILE A CA 1
ATOM 3498 C C . ILE A 1 488 ? 12.928 119.037 31.008 1.00 21.38 488 ILE A C 1
ATOM 3499 O O . ILE A 1 488 ? 12.733 117.869 31.342 1.00 19.76 488 ILE A O 1
ATOM 3504 N N . ASN A 1 489 ? 11.944 119.888 30.742 1.00 30.41 489 ASN A N 1
ATOM 3505 C CA . ASN A 1 489 ? 10.550 119.525 30.932 1.00 16.75 489 ASN A CA 1
ATOM 3506 C C . ASN A 1 489 ? 10.127 118.498 29.898 1.00 20.21 489 ASN A C 1
ATOM 3507 O O . ASN A 1 489 ? 10.120 118.773 28.698 1.00 28.36 489 ASN A O 1
ATOM 3512 N N . ALA A 1 490 ? 9.789 117.307 30.375 1.00 21.33 490 ALA A N 1
ATOM 3513 C CA . ALA A 1 490 ? 9.486 116.180 29.501 1.00 24.37 490 ALA A CA 1
ATOM 3514 C C . ALA A 1 490 ? 8.117 116.256 28.823 1.00 30.37 490 ALA A C 1
ATOM 3515 O O . ALA A 1 490 ? 7.849 115.495 27.895 1.00 29.37 490 ALA A O 1
ATOM 3517 N N . ASN A 1 491 ? 7.247 117.154 29.280 1.00 23.91 491 ASN A N 1
ATOM 3518 C CA . ASN A 1 491 ? 5.945 117.314 28.631 1.00 30.99 491 ASN A CA 1
ATOM 3519 C C . ASN A 1 491 ? 6.137 117.632 27.151 1.00 26.42 491 ASN A C 1
ATOM 3520 O O . ASN A 1 491 ? 6.849 118.572 26.807 1.00 30.73 491 ASN A O 1
ATOM 3525 N N . ALA A 1 492 ? 5.502 116.843 26.287 1.00 30.67 492 ALA A N 1
ATOM 3526 C CA . ALA A 1 492 ? 5.701 116.932 24.835 1.00 27.07 492 ALA A CA 1
ATOM 3527 C C . ALA A 1 492 ? 5.425 118.312 24.234 1.00 31.25 492 ALA A C 1
ATOM 3528 O O . ALA A 1 492 ? 5.896 118.619 23.138 1.00 34.50 492 ALA A O 1
ATOM 3530 N N . ALA A 1 493 ? 4.663 119.141 24.938 1.00 27.36 493 ALA A N 1
ATOM 3531 C CA . ALA A 1 493 ? 4.364 120.479 24.439 1.00 25.63 493 ALA A CA 1
ATOM 3532 C C . ALA A 1 493 ? 5.398 121.489 24.906 1.00 24.65 493 ALA A C 1
ATOM 3533 O O . ALA A 1 493 ? 5.362 122.654 24.509 1.00 36.35 493 ALA A O 1
ATOM 3535 N N . ARG A 1 494 ? 6.324 121.047 25.745 1.00 21.85 494 ARG A N 1
ATOM 3536 C CA . ARG A 1 494 ? 7.365 121.942 26.233 1.00 22.24 494 ARG A CA 1
ATOM 3537 C C . ARG A 1 494 ? 8.754 121.559 25.725 1.00 23.90 494 ARG A C 1
ATOM 3538 O O . ARG A 1 494 ? 9.372 122.321 24.978 1.00 25.88 494 ARG A O 1
ATOM 3546 N N . LEU A 1 495 ? 9.231 120.381 26.125 1.00 24.13 495 LEU A N 1
ATOM 3547 C CA . LEU A 1 495 ? 10.567 119.919 25.755 1.00 20.63 495 LEU A CA 1
ATOM 3548 C C . LEU A 1 495 ? 11.557 121.073 25.886 1.00 27.20 495 LEU A C 1
ATOM 3549 O O . LEU A 1 495 ? 12.222 121.470 24.928 1.00 31.60 495 LEU A O 1
ATOM 3554 N N . ASP A 1 496 ? 11.646 121.593 27.103 1.00 24.45 496 ASP A N 1
ATOM 3555 C CA . ASP A 1 496 ? 12.319 122.849 27.383 1.00 32.87 496 ASP A CA 1
ATOM 3556 C C . ASP A 1 496 ? 12.779 122.745 28.828 1.00 30.32 496 ASP A C 1
ATOM 3557 O O . ASP A 1 496 ? 11.959 122.458 29.696 1.00 36.59 496 ASP A O 1
ATOM 3562 N N . LEU A 1 497 ? 14.061 122.964 29.124 1.00 23.55 497 LEU A N 1
ATOM 3563 C CA . LEU A 1 497 ? 15.114 123.449 28.220 1.00 23.26 497 LEU A CA 1
ATOM 3564 C C . LEU A 1 497 ? 15.328 122.685 26.908 1.00 25.18 497 LEU A C 1
ATOM 3565 O O . LEU A 1 497 ? 15.364 121.455 26.889 1.00 28.51 497 LEU A O 1
ATOM 3570 N N . ASP A 1 498 ? 15.488 123.430 25.816 1.00 27.93 498 ASP A N 1
ATOM 3571 C CA . ASP A 1 498 ? 15.743 122.838 24.505 1.00 27.62 498 ASP A CA 1
ATOM 3572 C C . ASP A 1 498 ? 17.016 121.999 24.538 1.00 30.41 498 ASP A C 1
ATOM 3573 O O . ASP A 1 498 ? 17.982 122.366 25.208 1.00 27.81 498 ASP A O 1
ATOM 3578 N N . TRP A 1 499 ? 17.023 120.878 23.819 1.00 26.46 499 TRP A N 1
ATOM 3579 C CA . TRP A 1 499 ? 18.182 119.985 23.838 1.00 27.01 499 TRP A CA 1
ATOM 3580 C C . TRP A 1 499 ? 19.412 120.655 23.237 1.00 31.41 499 TRP A C 1
ATOM 3581 O O . TRP A 1 499 ? 20.540 120.290 23.556 1.00 30.32 499 TRP A O 1
ATOM 3592 N N . ARG A 1 500 ? 19.191 121.646 22.379 1.00 29.09 500 ARG A N 1
ATOM 3593 C CA . ARG A 1 500 ? 20.298 122.374 21.774 1.00 25.11 500 ARG A CA 1
ATOM 3594 C C . ARG A 1 500 ? 21.057 123.179 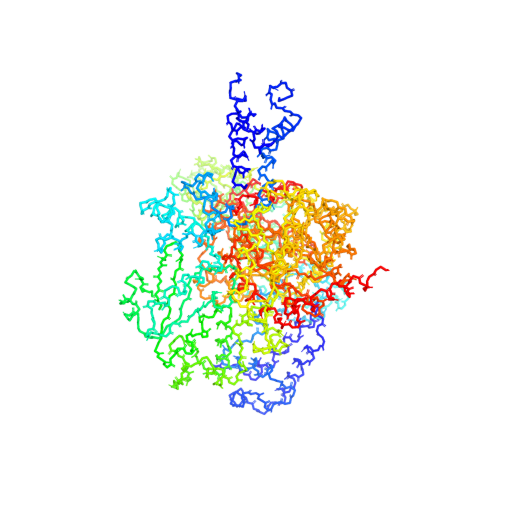22.812 1.00 20.99 500 ARG A C 1
ATOM 3595 O O . ARG A 1 500 ? 22.279 123.240 22.777 1.00 30.41 500 ARG A O 1
ATOM 3603 N N . GLU A 1 501 ? 20.333 123.795 23.739 1.00 28.32 501 GLU A N 1
ATOM 3604 C CA . GLU A 1 501 ? 20.967 124.565 24.805 1.00 21.73 501 GLU A CA 1
ATOM 3605 C C . GLU A 1 501 ? 21.592 123.653 25.860 1.00 21.52 501 GLU A C 1
ATOM 3606 O O . GLU A 1 501 ? 22.629 123.981 26.434 1.00 41.00 501 GLU A O 1
ATOM 3612 N N . ALA A 1 502 ? 20.961 122.509 26.104 1.00 22.21 502 ALA A N 1
ATOM 3613 C CA . ALA A 1 502 ? 21.506 121.499 27.007 1.00 28.02 502 ALA A CA 1
ATOM 3614 C C . ALA A 1 502 ? 22.820 120.933 26.472 1.00 26.88 502 ALA A C 1
ATOM 3615 O O . ALA A 1 502 ? 23.739 120.649 27.234 1.00 29.01 502 ALA A O 1
ATOM 3617 N N . LEU A 1 503 ? 22.895 120.763 25.156 1.00 31.22 503 LEU A N 1
ATOM 3618 C CA . LEU A 1 503 ? 24.111 120.281 24.507 1.00 34.29 503 LEU A CA 1
ATOM 3619 C C . LEU A 1 503 ? 25.269 121.241 24.758 1.00 28.07 503 LEU A C 1
ATOM 3620 O O . LEU A 1 503 ? 26.388 120.816 25.025 1.00 34.13 503 LEU A O 1
ATOM 3625 N N . ARG A 1 504 ? 24.988 122.537 24.679 1.00 25.61 504 ARG A N 1
ATOM 3626 C CA . ARG A 1 504 ? 26.011 123.557 24.883 1.00 24.00 504 ARG A CA 1
ATOM 3627 C C . ARG A 1 504 ? 26.458 123.677 26.337 1.00 24.51 504 ARG A C 1
ATOM 3628 O O . ARG A 1 504 ? 27.583 124.086 26.611 1.00 31.30 504 ARG A O 1
ATOM 3636 N N . TRP A 1 505 ? 25.574 123.325 27.268 1.00 37.04 505 TRP A N 1
ATOM 3637 C CA . TRP A 1 505 ? 25.823 123.550 28.693 1.00 28.95 505 TRP A CA 1
ATOM 3638 C C . TRP A 1 505 ? 26.031 122.265 29.492 1.00 26.48 505 TRP A C 1
ATOM 3639 O O . TRP A 1 505 ? 26.118 122.308 30.721 1.00 25.12 505 TRP A O 1
ATOM 3650 N N . ARG A 1 506 ? 26.117 121.132 28.800 1.00 27.07 506 ARG A N 1
ATOM 3651 C CA . ARG A 1 506 ? 26.204 119.831 29.465 1.00 27.73 506 ARG A CA 1
ATOM 3652 C C . ARG A 1 506 ? 27.375 119.692 30.434 1.00 30.42 506 ARG A C 1
ATOM 3653 O O . ARG A 1 506 ? 27.346 118.844 31.326 1.00 42.31 506 ARG A O 1
ATOM 3661 N N . GLU A 1 507 ? 28.400 120.517 30.258 1.00 38.96 507 GLU A N 1
ATOM 3662 C CA . GLU A 1 507 ? 29.588 120.451 31.101 1.00 37.63 507 GLU A CA 1
ATOM 3663 C C . GLU A 1 507 ? 29.438 121.314 32.345 1.00 35.35 507 GLU A C 1
ATOM 3664 O O . GLU A 1 507 ? 30.196 121.166 33.302 1.00 32.88 507 GLU A O 1
ATOM 3670 N N . ARG A 1 508 ? 28.456 122.212 32.333 1.00 31.14 508 ARG A N 1
ATOM 3671 C CA . ARG A 1 508 ? 28.379 123.257 33.351 1.00 32.54 508 ARG A CA 1
ATOM 3672 C C . ARG A 1 508 ? 27.146 123.195 34.258 1.00 32.54 508 ARG A C 1
ATOM 3673 O O . ARG A 1 508 ? 27.091 123.867 35.285 1.00 28.32 508 ARG A O 1
ATOM 3681 N N . LEU A 1 509 ? 26.160 122.390 33.887 1.00 29.13 509 LEU A N 1
ATOM 3682 C CA . LEU A 1 509 ? 24.932 122.316 34.670 1.00 31.93 509 LEU A CA 1
ATOM 3683 C C . LEU A 1 509 ? 24.571 120.885 35.042 1.00 27.11 509 LEU A C 1
ATOM 3684 O O . LEU A 1 509 ? 24.965 119.932 34.365 1.00 28.45 509 LEU A O 1
ATOM 3689 N N . LYS A 1 510 ? 23.829 120.747 36.136 1.00 28.15 510 LYS A N 1
ATOM 3690 C CA . LYS A 1 510 ? 23.121 119.513 36.422 1.00 24.69 510 LYS A CA 1
ATOM 3691 C C . LYS A 1 510 ? 21.693 119.709 35.945 1.00 20.11 510 LYS A C 1
ATOM 3692 O O . LYS A 1 510 ? 21.133 120.791 36.081 1.00 22.80 510 LYS A O 1
ATOM 3698 N N . PHE A 1 511 ? 21.101 118.672 35.376 1.00 18.34 511 PHE A N 1
ATOM 3699 C CA . PHE A 1 511 ? 19.761 118.802 34.825 1.00 18.38 511 PHE A CA 1
ATOM 3700 C C . PHE A 1 511 ? 18.760 117.943 35.578 1.00 26.67 511 PHE A C 1
ATOM 3701 O O . PHE A 1 511 ? 19.132 117.036 36.325 1.00 27.08 511 PHE A O 1
ATOM 3709 N N . ALA A 1 512 ? 17.483 118.241 35.375 1.00 20.29 512 ALA A N 1
ATOM 3710 C CA . ALA A 1 512 ? 16.417 117.418 35.909 1.00 24.43 512 ALA A CA 1
ATOM 3711 C C . ALA A 1 512 ? 15.399 117.122 34.806 1.00 21.07 512 ALA A C 1
ATOM 3712 O O . ALA A 1 512 ? 14.804 118.041 34.239 1.00 30.06 512 ALA A O 1
ATOM 3714 N N . ILE A 1 513 ? 15.213 115.846 34.490 1.00 18.84 513 ILE A N 1
ATOM 3715 C CA . ILE A 1 513 ? 14.206 115.452 33.513 1.00 23.96 513 ILE A CA 1
ATOM 3716 C C . ILE A 1 513 ? 12.868 115.253 34.214 1.00 20.28 513 ILE A C 1
ATOM 3717 O O . ILE A 1 513 ? 12.615 114.206 34.805 1.00 34.37 513 ILE A O 1
ATOM 3722 N N . ASN A 1 514 ? 12.020 116.275 34.147 1.00 25.77 514 ASN A N 1
ATOM 3723 C CA . ASN A 1 514 ? 10.754 116.294 34.880 1.00 20.02 514 ASN A CA 1
ATOM 3724 C C . ASN A 1 514 ? 9.546 116.259 33.949 1.00 29.76 514 ASN A C 1
ATOM 3725 O O . ASN A 1 514 ? 9.500 116.981 32.954 1.00 32.73 514 ASN A O 1
ATOM 3730 N N . THR A 1 515 ? 8.565 115.430 34.286 1.00 19.69 515 THR A N 1
ATOM 3731 C CA . THR A 1 515 ? 7.400 115.222 33.433 1.00 20.19 515 THR A CA 1
ATOM 3732 C C . THR A 1 515 ? 6.373 116.356 33.527 1.00 26.19 515 THR A C 1
ATOM 3733 O O . THR A 1 515 ? 5.623 116.605 32.578 1.00 23.70 515 THR A O 1
ATOM 3737 N N . ASP A 1 516 ? 6.336 117.037 34.670 1.00 23.96 516 ASP A N 1
ATOM 3738 C CA . ASP A 1 516 ? 5.322 118.056 34.918 1.00 19.33 516 ASP A CA 1
ATOM 3739 C C . ASP A 1 516 ? 3.926 117.452 34.785 1.00 18.93 516 ASP A C 1
ATOM 3740 O O . ASP A 1 516 ? 2.996 118.105 34.308 1.00 24.48 516 ASP A O 1
ATOM 3745 N N . ALA A 1 517 ? 3.788 116.199 35.210 1.00 21.41 517 ALA A N 1
ATOM 3746 C CA . ALA A 1 517 ? 2.529 115.463 35.082 1.00 26.94 517 ALA A CA 1
ATOM 3747 C C . ALA A 1 517 ? 1.357 116.112 35.823 1.00 23.91 517 ALA A C 1
ATOM 3748 O O . ALA A 1 517 ? 1.442 116.395 37.017 1.00 27.14 517 ALA A O 1
ATOM 3750 N N . HIS A 1 518 ? 0.262 116.339 35.107 1.00 22.58 518 HIS A N 1
ATOM 3751 C CA . HIS A 1 518 ? -0.964 116.833 35.722 1.00 35.34 518 HIS A CA 1
ATOM 3752 C C . HIS A 1 518 ? -1.979 115.703 35.884 1.00 20.60 518 HIS A C 1
ATOM 3753 O O . HIS A 1 518 ? -3.102 115.911 36.334 1.00 25.99 518 HIS A O 1
ATOM 3760 N N . VAL A 1 519 ? -1.543 114.503 35.530 1.00 30.55 519 VAL A N 1
ATOM 3761 C CA . VAL A 1 519 ? -2.388 113.326 35.475 1.00 25.78 519 VAL A CA 1
ATOM 3762 C C . VAL A 1 519 ? -1.454 112.118 35.551 1.00 29.17 519 VAL A C 1
ATOM 3763 O O . VAL A 1 519 ? -0.308 112.204 35.126 1.00 23.00 519 VAL A O 1
ATOM 3767 N N . PRO A 1 520 ? -1.927 110.996 36.116 1.00 30.95 520 PRO A N 1
ATOM 3768 C CA . PRO A 1 520 ? -1.048 109.833 36.311 1.00 33.36 520 PRO A CA 1
ATOM 3769 C C . PRO A 1 520 ? -0.359 109.378 35.018 1.00 29.40 520 PRO A C 1
ATOM 3770 O O . PRO A 1 520 ? 0.822 109.032 35.029 1.00 32.50 520 PRO A O 1
ATOM 3774 N N . GLY A 1 521 ? -1.092 109.383 33.912 1.00 28.49 521 GLY A N 1
ATOM 3775 C CA . GLY A 1 521 ? -0.528 108.986 32.637 1.00 26.03 521 GLY A CA 1
ATOM 3776 C C . GLY A 1 521 ? 0.547 109.947 32.174 1.00 35.78 521 GLY A C 1
ATOM 3777 O O . GLY A 1 521 ? 1.351 109.619 31.304 1.00 40.26 521 GLY A O 1
ATOM 3778 N N . GLY A 1 522 ? 0.560 111.140 32.759 1.00 24.27 522 GLY A N 1
ATOM 3779 C CA . GLY A 1 522 ? 1.542 112.154 32.422 1.00 22.79 522 GLY A CA 1
ATOM 3780 C C . GLY A 1 522 ? 2.951 111.742 32.807 1.00 32.68 522 GLY A C 1
ATOM 3781 O O . GLY A 1 522 ? 3.930 112.293 32.302 1.00 31.14 522 GLY A O 1
ATOM 3782 N N . LEU A 1 523 ? 3.053 110.765 33.702 1.00 24.67 523 LEU A N 1
ATOM 3783 C CA . LEU A 1 523 ? 4.348 110.272 34.162 1.00 30.51 523 LEU A CA 1
ATOM 3784 C C . LEU A 1 523 ? 5.054 109.476 33.070 1.00 23.27 523 LEU A C 1
ATOM 3785 O O . LEU A 1 523 ? 6.266 109.273 33.124 1.00 39.01 523 LEU A O 1
ATOM 3790 N N . ARG A 1 524 ? 4.291 109.033 32.076 1.00 29.43 524 ARG A N 1
ATOM 3791 C CA . ARG A 1 524 ? 4.857 108.298 30.948 1.00 35.09 524 ARG A CA 1
ATOM 3792 C C . ARG A 1 524 ? 5.456 109.245 29.904 1.00 31.02 524 ARG A C 1
ATOM 3793 O O . ARG A 1 524 ? 5.954 108.803 28.870 1.00 32.63 524 ARG A O 1
ATOM 3801 N N . ASP A 1 525 ? 5.401 110.545 30.176 1.00 28.12 525 ASP A N 1
ATOM 3802 C CA . ASP A 1 525 ? 6.000 111.530 29.285 1.00 29.01 525 ASP A CA 1
ATOM 3803 C C . ASP A 1 525 ? 7.516 111.552 29.446 1.00 27.66 525 ASP A C 1
ATOM 3804 O O . ASP A 1 525 ? 8.230 112.053 28.579 1.00 24.51 525 ASP A O 1
ATOM 3809 N N . ALA A 1 526 ? 7.999 111.006 30.559 1.00 25.38 526 ALA A N 1
ATOM 3810 C CA . ALA A 1 526 ? 9.432 110.966 30.843 1.00 23.40 526 ALA A CA 1
ATOM 3811 C C . ALA A 1 526 ? 10.220 110.527 29.614 1.00 26.66 526 ALA A C 1
ATOM 3812 O O . ALA A 1 526 ? 11.315 111.019 29.350 1.00 28.29 526 ALA A O 1
ATOM 3814 N N . ARG A 1 527 ? 9.638 109.597 28.868 1.00 23.96 527 ARG A N 1
ATOM 3815 C CA . ARG A 1 527 ? 10.224 109.061 27.647 1.00 26.57 527 ARG A CA 1
ATOM 3816 C C . ARG A 1 527 ? 10.553 110.132 26.602 1.00 31.42 527 ARG A C 1
ATOM 3817 O O . ARG A 1 527 ? 11.511 109.986 25.847 1.00 24.80 527 ARG A O 1
ATOM 3825 N N . TYR A 1 528 ? 9.768 111.205 26.565 1.00 25.03 528 TYR A N 1
ATOM 3826 C CA . TYR A 1 528 ? 10.017 112.298 25.626 1.00 18.58 528 TYR A CA 1
ATOM 3827 C C . TYR A 1 528 ? 11.148 113.203 26.101 1.00 18.76 528 TYR A C 1
ATOM 3828 O O . TYR A 1 528 ? 11.949 113.675 25.299 1.00 27.17 528 TYR A O 1
ATOM 3837 N N . GLY A 1 529 ? 11.201 113.450 27.405 1.00 19.34 529 GLY A N 1
ATOM 3838 C CA . GLY A 1 529 ? 12.284 114.217 27.991 1.00 20.15 529 GLY A CA 1
ATOM 3839 C C . GLY A 1 529 ? 13.611 113.500 27.830 1.00 24.81 529 GLY A C 1
ATOM 3840 O O . GLY A 1 529 ? 14.633 114.119 27.544 1.00 27.84 529 GLY A O 1
ATOM 3841 N N . VAL A 1 530 ? 13.590 112.185 28.012 1.00 20.30 530 VAL A N 1
ATOM 3842 C CA . VAL A 1 530 ? 14.792 111.372 27.865 1.00 22.60 530 VAL A CA 1
ATOM 3843 C C . VAL A 1 530 ? 15.346 111.418 26.436 1.00 30.22 530 VAL A C 1
ATOM 3844 O O . VAL A 1 530 ? 16.561 111.452 26.244 1.00 31.68 530 VAL A O 1
ATOM 3848 N N . MET A 1 531 ? 14.462 111.426 25.441 1.00 26.70 531 MET A N 1
ATOM 3849 C CA . MET A 1 531 ? 14.887 111.511 24.043 1.00 25.07 531 MET A CA 1
ATOM 3850 C C . MET A 1 531 ? 15.632 112.815 23.777 1.00 25.16 531 MET A C 1
ATOM 3851 O O . MET A 1 531 ? 16.589 112.844 23.005 1.00 31.51 531 MET A O 1
ATOM 3856 N N . GLN A 1 532 ? 15.181 113.891 24.417 1.00 23.95 532 GLN A N 1
ATOM 3857 C CA . GLN A 1 532 ? 15.844 115.187 24.317 1.00 24.00 532 GLN A CA 1
ATOM 3858 C C . GLN A 1 532 ? 17.186 115.173 25.055 1.00 30.17 532 GLN A C 1
ATOM 3859 O O . GLN A 1 532 ? 18.190 115.678 24.548 1.00 31.47 532 GLN A O 1
ATOM 3865 N N . ALA A 1 533 ? 17.198 114.596 26.253 1.00 21.63 533 ALA A N 1
ATOM 3866 C CA . ALA A 1 533 ? 18.418 114.520 27.053 1.00 29.57 533 ALA A CA 1
ATOM 3867 C C . ALA A 1 533 ? 19.517 113.717 26.352 1.00 29.64 533 ALA A C 1
ATOM 3868 O O . ALA A 1 533 ? 20.696 114.056 26.439 1.00 30.50 533 ALA A O 1
ATOM 3870 N N . ARG A 1 534 ? 19.128 112.656 25.655 1.00 21.82 534 ARG A N 1
ATOM 3871 C CA . ARG A 1 534 ? 20.101 111.795 24.990 1.00 32.79 534 ARG A CA 1
ATOM 3872 C C . ARG A 1 534 ? 20.772 112.477 23.794 1.00 33.49 534 ARG A C 1
ATOM 3873 O O . ARG A 1 534 ? 21.945 112.243 23.515 1.00 25.27 534 ARG A O 1
ATOM 3881 N N . LYS A 1 535 ? 20.031 113.329 23.099 1.00 29.38 535 LYS A N 1
ATOM 3882 C CA . LYS A 1 535 ? 20.614 114.105 22.012 1.00 27.95 535 LYS A CA 1
ATOM 3883 C C . LYS A 1 535 ? 21.615 115.119 22.557 1.00 34.37 535 LYS A C 1
ATOM 3884 O O . LYS A 1 535 ? 22.555 115.503 21.868 1.00 33.95 535 LYS A O 1
ATOM 3890 N N . ALA A 1 536 ? 21.414 115.548 23.798 1.00 26.66 536 ALA A N 1
ATOM 3891 C CA . ALA A 1 536 ? 22.335 116.483 24.422 1.00 22.04 536 ALA A CA 1
ATOM 3892 C C . ALA A 1 536 ? 23.550 115.741 24.977 1.00 26.09 536 ALA A C 1
ATOM 3893 O O . ALA A 1 536 ? 24.544 116.353 25.360 1.00 37.62 536 ALA A O 1
ATOM 3895 N N . GLY A 1 537 ? 23.466 114.416 25.015 1.00 29.18 537 GLY A N 1
ATOM 3896 C CA . GLY A 1 537 ? 24.575 113.599 25.478 1.00 34.20 537 GLY A CA 1
ATOM 3897 C C . GLY A 1 537 ? 24.635 113.440 26.989 1.00 32.49 537 GLY A C 1
ATOM 3898 O O . GLY A 1 537 ? 25.710 113.257 27.561 1.00 29.35 537 GLY A O 1
ATOM 3899 N N . LEU A 1 538 ? 23.479 113.491 27.640 1.00 22.19 538 LEU A N 1
ATOM 3900 C CA . LEU A 1 538 ? 23.440 113.419 29.095 1.00 28.34 538 LEU A CA 1
ATOM 3901 C C . LEU A 1 538 ? 23.455 111.980 29.598 1.00 29.22 538 LEU A C 1
ATOM 3902 O O . LEU A 1 538 ? 22.806 111.101 29.027 1.00 31.22 538 LEU A O 1
ATOM 3907 N N . THR A 1 539 ? 24.209 111.754 30.669 1.00 20.85 539 THR A N 1
ATOM 3908 C CA . THR A 1 539 ? 24.249 110.463 31.348 1.00 29.87 539 THR A CA 1
ATOM 3909 C C . THR A 1 539 ? 23.468 110.557 32.660 1.00 32.67 539 THR A C 1
ATOM 3910 O O . THR A 1 539 ? 23.088 111.651 33.083 1.00 28.23 539 THR A O 1
ATOM 3914 N N . PRO A 1 540 ? 23.222 109.413 33.314 1.00 32.81 540 PRO A N 1
ATOM 3915 C CA . PRO A 1 540 ? 22.534 109.476 34.607 1.00 27.85 540 PRO A CA 1
ATOM 3916 C C . PRO A 1 540 ? 23.238 110.415 35.581 1.00 30.06 540 PRO A C 1
ATOM 3917 O O . PRO A 1 540 ? 22.591 110.954 36.478 1.00 34.04 540 PRO A O 1
ATOM 3921 N N . ALA A 1 541 ? 24.542 110.615 35.401 1.00 32.05 541 ALA A N 1
ATOM 3922 C CA . ALA A 1 541 ? 25.313 111.465 36.307 1.00 32.08 541 ALA A CA 1
ATOM 3923 C C . ALA A 1 541 ? 25.049 112.959 36.099 1.00 32.03 541 ALA A C 1
ATOM 3924 O O . ALA A 1 541 ? 25.343 113.771 36.975 1.00 30.59 541 ALA A O 1
ATOM 3926 N N . HIS A 1 542 ? 24.498 113.315 34.941 1.00 30.25 542 HIS A N 1
ATOM 3927 C CA . HIS A 1 542 ? 24.139 114.703 34.655 1.00 26.01 542 HIS A CA 1
ATOM 3928 C C . HIS A 1 542 ? 22.748 115.036 35.184 1.00 24.21 542 HIS A C 1
ATOM 3929 O O . HIS A 1 542 ? 22.366 116.205 35.247 1.00 25.88 542 HIS A O 1
ATOM 3936 N N . VAL A 1 543 ? 21.992 114.005 35.552 1.00 18.73 543 VAL A N 1
ATOM 3937 C CA . VAL A 1 543 ? 20.584 114.161 35.900 1.00 22.28 543 VAL A CA 1
ATOM 3938 C C . VAL A 1 543 ? 20.297 113.800 37.360 1.00 27.45 543 VAL A C 1
ATOM 3939 O O . VAL A 1 543 ? 20.452 112.644 37.755 1.00 27.53 543 VAL A O 1
ATOM 3943 N N . VAL A 1 544 ? 19.857 114.779 38.150 1.00 24.59 544 VAL A N 1
ATOM 3944 C CA . VAL A 1 544 ? 19.555 114.548 39.567 1.00 30.70 544 VAL A CA 1
ATOM 3945 C C . VAL A 1 544 ? 18.475 113.492 39.809 1.00 30.08 544 VAL A C 1
ATOM 3946 O O . VAL A 1 544 ? 18.471 112.850 40.852 1.00 40.70 544 VAL A O 1
ATOM 3950 N N . ASN A 1 545 ? 17.561 113.316 38.858 1.00 26.16 545 ASN A N 1
ATOM 3951 C CA . ASN A 1 545 ? 16.509 112.309 38.990 1.00 25.23 545 ASN A CA 1
ATOM 3952 C C . ASN A 1 545 ? 17.054 110.899 39.198 1.00 30.30 545 ASN A C 1
ATOM 3953 O O . ASN A 1 545 ? 16.326 110.010 39.640 1.00 40.09 545 ASN A O 1
ATOM 3958 N N . SER A 1 546 ? 18.324 110.693 38.862 1.00 23.75 546 SER A N 1
ATOM 3959 C CA . SER A 1 546 ? 18.932 109.367 38.940 1.00 29.50 546 SER A CA 1
ATOM 3960 C C . SER A 1 546 ? 19.316 109.011 40.374 1.00 27.57 546 SER A C 1
ATOM 3961 O O . SER A 1 546 ? 19.699 107.879 40.664 1.00 32.71 546 SER A O 1
ATOM 3964 N N . LEU A 1 547 ? 19.214 109.993 41.263 1.00 30.23 547 LEU A N 1
ATOM 3965 C CA . LEU A 1 547 ? 19.498 109.800 42.678 1.00 28.79 547 LEU A CA 1
ATOM 3966 C C . LEU A 1 547 ? 18.297 109.184 43.380 1.00 27.54 547 LEU A C 1
ATOM 3967 O O . LEU A 1 547 ? 17.153 109.508 43.060 1.00 35.58 547 LEU A O 1
ATOM 3972 N N . GLY A 1 548 ? 18.560 108.297 44.335 1.00 35.68 548 GLY A N 1
ATOM 3973 C CA . GLY A 1 548 ? 17.507 107.738 45.164 1.00 27.14 548 GLY A CA 1
ATOM 3974 C C . GLY A 1 548 ? 16.963 108.811 46.087 1.00 25.96 548 GLY A C 1
ATOM 3975 O O . GLY A 1 548 ? 17.517 109.907 46.153 1.00 32.87 548 GLY A O 1
ATOM 3976 N N . ARG A 1 549 ? 15.888 108.502 46.804 1.00 26.88 549 ARG A N 1
ATOM 3977 C CA . ARG A 1 549 ? 15.215 109.503 47.628 1.00 26.43 549 ARG A CA 1
ATOM 3978 C C . ARG A 1 549 ? 16.157 110.161 48.633 1.00 29.15 549 ARG A C 1
ATOM 3979 O O . ARG A 1 549 ? 16.300 111.381 48.649 1.00 30.83 549 ARG A O 1
ATOM 3987 N N . ALA A 1 550 ? 16.803 109.350 49.463 1.00 37.31 550 ALA A N 1
ATOM 3988 C CA . ALA A 1 550 ? 17.703 109.873 50.487 1.00 32.18 550 ALA A CA 1
ATOM 3989 C C . ALA A 1 550 ? 18.902 110.602 49.878 1.00 33.09 550 ALA A C 1
ATOM 3990 O O . ALA A 1 550 ? 19.357 111.612 50.416 1.00 37.65 550 ALA A O 1
ATOM 3992 N N . GLU A 1 551 ? 19.415 110.084 48.764 1.00 32.71 551 GLU A N 1
ATOM 3993 C CA . GLU A 1 551 ? 20.499 110.744 48.036 1.00 28.76 551 GLU A CA 1
ATOM 3994 C C . GLU A 1 551 ? 20.046 112.108 47.526 1.00 30.78 551 GLU A C 1
ATOM 3995 O O . GLU A 1 551 ? 20.834 113.047 47.450 1.00 33.36 551 GLU A O 1
ATOM 4001 N N . PHE A 1 552 ? 18.768 112.209 47.173 1.00 31.97 552 PHE A N 1
ATOM 4002 C CA . PHE A 1 552 ? 18.215 113.452 46.655 1.00 24.58 552 PHE A CA 1
ATOM 4003 C C . PHE A 1 552 ? 18.103 114.493 47.755 1.00 27.92 552 PHE A C 1
ATOM 4004 O O . PHE A 1 552 ? 18.438 115.658 47.554 1.00 26.79 552 PHE A O 1
ATOM 4012 N N . LEU A 1 553 ? 17.634 114.067 48.923 1.00 33.31 553 LEU A N 1
ATOM 4013 C CA . LEU A 1 553 ? 17.392 114.993 50.020 1.00 31.32 553 LEU A CA 1
ATOM 4014 C C . LEU A 1 553 ? 18.668 115.661 50.528 1.00 30.20 553 LEU A C 1
ATOM 4015 O O . LEU A 1 553 ? 18.628 116.799 50.998 1.00 38.45 553 LEU A O 1
ATOM 4020 N N . ASP A 1 554 ? 19.803 114.975 50.432 1.00 25.44 554 ASP A N 1
ATOM 4021 C CA . ASP A 1 554 ? 21.047 115.597 50.870 1.00 42.52 554 ASP A CA 1
ATOM 4022 C C . ASP A 1 554 ? 21.825 116.240 49.719 1.00 41.12 554 ASP A C 1
ATOM 4023 O O . ASP A 1 554 ? 22.778 116.984 49.952 1.00 34.12 554 ASP A O 1
ATOM 4028 N N . PHE A 1 555 ? 21.414 115.968 48.483 1.00 35.92 555 PHE A N 1
ATOM 4029 C CA . PHE A 1 555 ? 21.926 116.735 47.355 1.00 28.24 555 PHE A CA 1
ATOM 4030 C C . PHE A 1 555 ? 21.501 118.184 47.506 1.00 31.60 555 PHE A C 1
ATOM 4031 O O . PHE A 1 555 ? 22.306 119.094 47.316 1.00 33.79 555 PHE A O 1
ATOM 4039 N N . VAL A 1 556 ? 20.227 118.395 47.836 1.00 27.47 556 VAL A N 1
ATOM 4040 C CA . VAL A 1 556 ? 19.706 119.749 48.018 1.00 30.74 556 VAL A CA 1
ATOM 4041 C C . VAL A 1 556 ? 20.170 120.364 49.335 1.00 30.21 556 VAL A C 1
ATOM 4042 O O . VAL A 1 556 ? 20.170 121.583 49.490 1.00 43.62 556 VAL A O 1
ATOM 4046 N N . ALA A 1 557 ? 20.589 119.522 50.273 1.00 38.84 557 ALA A N 1
ATOM 4047 C CA . ALA A 1 557 ? 21.150 120.020 51.523 1.00 29.96 557 ALA A CA 1
ATOM 4048 C C . ALA A 1 557 ? 22.561 120.521 51.263 1.00 39.81 557 ALA A C 1
ATOM 4049 O O . ALA A 1 557 ? 22.989 121.535 51.816 1.00 34.86 557 ALA A O 1
ATOM 4051 N N . ARG A 1 558 ? 23.277 119.794 50.412 1.00 36.91 558 ARG A N 1
ATOM 4052 C CA . ARG A 1 558 ? 24.627 120.167 50.014 1.00 39.50 558 ARG A CA 1
ATOM 4053 C C . ARG A 1 558 ? 24.556 121.392 49.104 1.00 41.78 558 ARG A C 1
ATOM 4054 O O . ARG A 1 558 ? 25.339 122.330 49.240 1.00 47.03 558 ARG A O 1
ATOM 4062 N N . GLN A 1 559 ? 23.601 121.373 48.181 1.00 40.36 559 GLN A N 1
ATOM 4063 C CA . GLN A 1 559 ? 23.363 122.489 47.271 1.00 28.37 559 GLN A CA 1
ATOM 4064 C C . GLN A 1 559 ? 23.120 123.793 48.033 1.00 32.69 559 GLN A C 1
ATOM 4065 O O . GLN A 1 559 ? 23.627 124.849 47.654 1.00 32.23 559 GLN A O 1
ATOM 4071 N N . ARG A 1 560 ? 22.334 123.720 49.105 1.00 37.24 560 ARG A N 1
ATOM 4072 C CA . ARG A 1 560 ? 22.009 124.908 49.889 1.00 35.74 560 ARG A CA 1
ATOM 4073 C C . ARG A 1 560 ? 23.157 125.308 50.808 1.00 44.30 560 ARG A C 1
ATOM 4074 O O . ARG A 1 560 ? 23.311 126.483 51.143 1.00 48.04 560 ARG A O 1
ATOM 4082 N N . ALA A 1 561 ? 23.960 124.325 51.210 1.00 48.47 561 ALA A N 1
ATOM 4083 C CA . ALA A 1 561 ? 25.119 124.567 52.065 1.00 39.82 561 ALA A CA 1
ATOM 4084 C C . ALA A 1 561 ? 26.235 125.251 51.287 1.00 49.18 561 ALA A C 1
ATOM 4085 O O . ALA A 1 561 ? 27.029 126.002 51.852 1.00 56.47 561 ALA A O 1
ATOM 4087 N N . ALA A 1 562 ? 26.285 124.993 49.985 1.00 43.23 562 ALA A N 1
ATOM 4088 C CA . ALA A 1 562 ? 27.343 125.534 49.138 1.00 44.53 562 ALA A CA 1
ATOM 4089 C C . ALA A 1 562 ? 27.205 127.032 48.865 1.00 47.97 562 ALA A C 1
ATOM 4090 O O . ALA A 1 562 ? 28.095 127.637 48.272 1.00 64.56 562 ALA A O 1
ATOM 4092 N N . ARG A 1 563 ? 26.098 127.632 49.289 1.00 33.22 563 ARG A N 1
ATOM 4093 C CA . ARG A 1 563 ? 25.905 129.063 49.075 1.00 31.83 563 ARG A CA 1
ATOM 4094 C C . ARG A 1 563 ? 25.785 129.870 50.369 1.00 45.51 563 ARG A C 1
ATOM 4095 O O . ARG A 1 563 ? 25.849 129.320 51.471 1.00 49.26 563 ARG A O 1
ATOM 4103 N N . GLY A 1 564 ? 25.631 131.182 50.226 1.00 43.44 564 GLY A N 1
ATOM 4104 C CA . GLY A 1 564 ? 25.578 132.072 51.371 1.00 62.84 564 GLY A CA 1
ATOM 4105 C C . GLY A 1 564 ? 26.939 132.264 52.015 1.00 60.24 564 GLY A C 1
ATOM 4106 O O . GLY A 1 564 ? 27.671 133.197 51.683 1.00 50.96 564 GLY A O 1
ATOM 4107 N N . ASP B 1 6 ? 36.482 113.248 -17.446 1.00 87.53 6 ASP B N 1
ATOM 4108 C CA . ASP B 1 6 ? 37.823 113.819 -17.341 1.00 74.65 6 ASP B CA 1
ATOM 4109 C C . ASP B 1 6 ? 38.081 114.438 -15.966 1.00 69.90 6 ASP B C 1
ATOM 4110 O O . ASP B 1 6 ? 37.861 115.634 -15.752 1.00 50.96 6 ASP B O 1
ATOM 4115 N N . ALA B 1 7 ? 38.550 113.604 -15.041 1.00 65.20 7 ALA B N 1
ATOM 4116 C CA . ALA B 1 7 ? 38.837 114.025 -13.672 1.00 72.20 7 ALA B CA 1
ATOM 4117 C C . ALA B 1 7 ? 39.788 115.211 -13.648 1.00 66.64 7 ALA B C 1
ATOM 4118 O O . ALA B 1 7 ? 40.597 115.377 -14.558 1.00 66.39 7 ALA B O 1
ATOM 4120 N N . PRO B 1 8 ? 39.698 116.041 -12.598 1.00 66.02 8 PRO B N 1
ATOM 4121 C CA . PRO B 1 8 ? 40.605 117.186 -12.487 1.00 56.26 8 PRO B CA 1
ATOM 4122 C C . PRO B 1 8 ? 42.049 116.697 -12.451 1.00 58.67 8 PRO B C 1
ATOM 4123 O O . PRO B 1 8 ? 42.324 115.644 -11.870 1.00 45.04 8 PRO B O 1
ATOM 4127 N N . SER B 1 9 ? 42.952 117.443 -13.078 1.00 54.75 9 SER B N 1
ATOM 4128 C CA . SER B 1 9 ? 44.361 117.079 -13.090 1.00 51.75 9 SER B CA 1
ATOM 4129 C C . SER B 1 9 ? 44.996 117.456 -11.762 1.00 54.26 9 SER B C 1
ATOM 4130 O O . SER B 1 9 ? 44.417 118.209 -10.979 1.00 43.16 9 SER B O 1
ATOM 4133 N N . ARG B 1 10 ? 46.195 116.941 -11.515 1.00 44.80 10 ARG B N 1
ATOM 4134 C CA . ARG B 1 10 ? 46.913 117.260 -10.291 1.00 48.16 10 ARG B CA 1
ATOM 4135 C C . ARG B 1 10 ? 47.032 118.774 -10.134 1.00 48.27 10 ARG B C 1
ATOM 4136 O O . ARG B 1 10 ? 46.961 119.299 -9.024 1.00 55.20 10 ARG B O 1
ATOM 4144 N N . HIS B 1 11 ? 47.207 119.469 -11.253 1.00 47.31 11 HIS B N 1
ATOM 4145 C CA . HIS B 1 11 ? 47.396 120.912 -11.243 1.00 53.75 11 HIS B CA 1
ATOM 4146 C C . HIS B 1 11 ? 46.104 121.588 -10.803 1.00 48.09 11 HIS B C 1
ATOM 4147 O O . HIS B 1 11 ? 46.122 122.674 -10.221 1.00 40.69 11 HIS B O 1
ATOM 4154 N N . ARG B 1 12 ? 44.985 120.931 -11.095 1.00 37.49 12 ARG B N 1
ATOM 4155 C CA . ARG B 1 12 ? 43.675 121.379 -10.640 1.00 42.56 12 ARG B CA 1
ATOM 4156 C C . ARG B 1 12 ? 43.525 121.223 -9.128 1.00 33.43 12 ARG B C 1
ATOM 4157 O O . ARG B 1 12 ? 43.030 122.124 -8.451 1.00 37.11 12 ARG B O 1
ATOM 4165 N N . LEU B 1 13 ? 43.961 120.082 -8.603 1.00 35.80 13 LEU B N 1
ATOM 4166 C CA . LEU B 1 13 ? 43.890 119.828 -7.168 1.00 34.53 13 LEU B CA 1
ATOM 4167 C C . LEU B 1 13 ? 44.748 120.826 -6.389 1.00 42.79 13 LEU B C 1
ATOM 4168 O O . LEU B 1 13 ? 44.327 121.353 -5.355 1.00 42.19 13 LEU B O 1
ATOM 4173 N N . VAL B 1 14 ? 45.951 121.078 -6.893 1.00 30.14 14 VAL B N 1
ATOM 4174 C CA . VAL B 1 14 ? 46.876 122.006 -6.253 1.00 40.00 14 VAL B CA 1
ATOM 4175 C C . VAL B 1 14 ? 46.321 123.430 -6.176 1.00 44.21 14 VAL B C 1
ATOM 4176 O O . VAL B 1 14 ? 46.389 124.070 -5.124 1.00 47.11 14 VAL B O 1
ATOM 4180 N N . HIS B 1 15 ? 45.772 123.921 -7.285 1.00 38.34 15 HIS B N 1
ATOM 4181 C CA . HIS B 1 15 ? 45.198 125.270 -7.322 1.00 52.20 15 HIS B CA 1
ATOM 4182 C C . HIS B 1 15 ? 43.956 125.403 -6.444 1.00 38.68 15 HIS B C 1
ATOM 4183 O O . HIS B 1 15 ? 43.682 126.469 -5.893 1.00 34.05 15 HIS B O 1
ATOM 4190 N N . ALA B 1 16 ? 43.203 124.318 -6.325 1.00 25.93 16 ALA B N 1
ATOM 4191 C CA . ALA B 1 16 ? 41.993 124.328 -5.524 1.00 34.60 16 ALA B CA 1
ATOM 4192 C C . ALA B 1 16 ? 42.353 124.492 -4.051 1.00 39.08 16 ALA B C 1
ATOM 4193 O O . ALA B 1 16 ? 41.704 125.249 -3.326 1.00 38.28 16 ALA B O 1
ATOM 4195 N N . LEU B 1 17 ? 43.392 123.782 -3.618 1.00 32.61 17 LEU B N 1
ATOM 4196 C CA . LEU B 1 17 ? 43.888 123.894 -2.252 1.00 28.06 17 LEU B CA 1
ATOM 4197 C C . LEU B 1 17 ? 44.448 125.292 -2.011 1.00 26.04 17 LEU B C 1
ATOM 4198 O O . LEU B 1 17 ? 44.162 125.909 -0.986 1.00 29.72 17 LEU B O 1
ATOM 4203 N N . GLU B 1 18 ? 45.240 125.785 -2.963 1.00 33.63 18 GLU B N 1
ATOM 4204 C CA . GLU B 1 18 ? 45.802 127.136 -2.886 1.00 32.11 18 GLU B CA 1
ATOM 4205 C C . GLU B 1 18 ? 44.699 128.177 -2.739 1.00 46.26 18 GLU B C 1
ATOM 4206 O O . GLU B 1 18 ? 44.710 128.986 -1.809 1.00 48.70 18 GLU B O 1
ATOM 4212 N N . ARG B 1 19 ? 43.748 128.151 -3.669 1.00 34.65 19 ARG B N 1
ATOM 4213 C CA . ARG B 1 19 ? 42.667 129.126 -3.688 1.00 32.19 19 ARG B CA 1
ATOM 4214 C C . ARG B 1 19 ? 41.849 129.048 -2.402 1.00 32.11 19 ARG B C 1
ATOM 4215 O O . ARG B 1 19 ? 41.311 130.053 -1.944 1.00 50.36 19 ARG B O 1
ATOM 4223 N N . THR B 1 20 ? 41.766 127.854 -1.817 1.00 36.75 20 THR B N 1
ATOM 4224 C CA . THR B 1 20 ? 41.074 127.668 -0.541 1.00 45.00 20 THR B CA 1
ATOM 4225 C C . THR B 1 20 ? 41.825 128.351 0.600 1.00 35.20 20 THR B C 1
ATOM 4226 O O . THR B 1 20 ? 41.222 129.009 1.447 1.00 36.45 20 THR B O 1
ATOM 4230 N N . ALA B 1 21 ? 43.142 128.185 0.619 1.00 34.68 21 ALA B N 1
ATOM 4231 C CA . ALA B 1 21 ? 43.978 128.827 1.625 1.00 34.40 21 ALA B CA 1
ATOM 4232 C C . ALA B 1 21 ? 43.841 130.345 1.556 1.00 43.02 21 ALA B C 1
ATOM 4233 O O . ALA B 1 21 ? 43.796 131.021 2.586 1.00 44.24 21 ALA B O 1
ATOM 4235 N N . ASP B 1 22 ? 43.774 130.875 0.337 1.00 42.84 22 ASP B N 1
ATOM 4236 C CA . ASP B 1 22 ? 43.642 132.313 0.128 1.00 42.88 22 ASP B CA 1
ATOM 4237 C C . ASP B 1 22 ? 42.342 132.845 0.714 1.00 45.72 22 ASP B C 1
ATOM 4238 O O . ASP B 1 22 ? 42.312 133.943 1.267 1.00 46.09 22 ASP B O 1
ATOM 4243 N N . LEU B 1 23 ? 41.268 132.071 0.586 1.00 34.53 23 LEU B N 1
ATOM 4244 C CA . LEU B 1 23 ? 39.985 132.466 1.161 1.00 49.47 23 LEU B CA 1
ATOM 4245 C C . LEU B 1 23 ? 40.051 132.493 2.684 1.00 52.98 23 LEU B C 1
ATOM 4246 O O . LEU B 1 23 ? 39.464 133.361 3.330 1.00 66.37 23 LEU B O 1
ATOM 4251 N N . LEU B 1 24 ? 40.774 131.534 3.249 1.00 54.04 24 LEU B N 1
ATOM 4252 C CA . LEU B 1 24 ? 40.955 131.457 4.690 1.00 49.44 24 LEU B CA 1
ATOM 4253 C C . LEU B 1 24 ? 41.835 132.596 5.197 1.00 50.79 24 LEU B C 1
ATOM 4254 O O . LEU B 1 24 ? 41.647 133.084 6.311 1.00 67.89 24 LEU B O 1
ATOM 4259 N N . ASP B 1 25 ? 42.793 133.019 4.376 1.00 39.99 25 ASP B N 1
ATOM 4260 C CA . ASP B 1 25 ? 43.624 134.178 4.704 1.00 55.53 25 ASP B CA 1
ATOM 4261 C C . ASP B 1 25 ? 42.810 135.469 4.692 1.00 53.78 25 ASP B C 1
ATOM 4262 O O . ASP B 1 25 ? 43.175 136.447 5.339 1.00 56.27 25 ASP B O 1
ATOM 4267 N N . ILE B 1 26 ? 41.703 135.464 3.957 1.00 54.53 26 ILE B N 1
ATOM 4268 C CA . ILE B 1 26 ? 40.995 136.704 3.644 1.00 56.04 26 ILE B CA 1
ATOM 4269 C C . ILE B 1 26 ? 40.187 137.347 4.774 1.00 67.28 26 ILE B C 1
ATOM 4270 O O . ILE B 1 26 ? 40.333 138.542 5.022 1.00 79.87 26 ILE B O 1
ATOM 4275 N N . LEU B 1 27 ? 39.340 136.583 5.458 1.00 60.88 27 LEU B N 1
ATOM 4276 C CA . LEU B 1 27 ? 38.316 137.228 6.290 1.00 74.23 27 LEU B CA 1
ATOM 4277 C C . LEU B 1 27 ? 38.565 137.490 7.789 1.00 88.37 27 LEU B C 1
ATOM 4278 O O . LEU B 1 27 ? 38.053 138.481 8.314 1.00 90.11 27 LEU B O 1
ATOM 4283 N N . GLY B 1 28 ? 39.307 136.641 8.498 1.00 88.32 28 GLY B N 1
ATOM 4284 C CA . GLY B 1 28 ? 39.823 135.369 8.035 1.00 70.56 28 GLY B CA 1
ATOM 4285 C C . GLY B 1 28 ? 39.952 134.519 9.289 1.00 79.74 28 GLY B C 1
ATOM 4286 O O . GLY B 1 28 ? 39.081 133.702 9.588 1.00 80.63 28 GLY B O 1
ATOM 4287 N N . GLY B 1 29 ? 41.030 134.728 10.040 1.00 48.49 29 GLY B N 1
ATOM 4288 C CA . GLY B 1 29 ? 41.158 134.143 11.365 1.00 60.92 29 GLY B CA 1
ATOM 4289 C C . GLY B 1 29 ? 41.907 132.826 11.443 1.00 78.48 29 GLY B C 1
ATOM 4290 O O . GLY B 1 29 ? 42.572 132.543 12.441 1.00 72.91 29 GLY B O 1
ATOM 4291 N N . GLU B 1 30 ? 41.799 132.017 10.393 1.00 82.50 30 GLU B N 1
ATOM 4292 C CA . GLU B 1 30 ? 42.438 130.707 10.368 1.00 62.69 30 GLU B CA 1
ATOM 4293 C C . GLU B 1 30 ? 43.862 130.806 9.835 1.00 65.16 30 GLU B C 1
ATOM 4294 O O . GLU B 1 30 ? 44.068 131.076 8.654 1.00 83.54 30 GLU B O 1
ATOM 4300 N N . ASP B 1 31 ? 44.842 130.598 10.707 1.00 63.77 31 ASP B N 1
ATOM 4301 C CA . ASP B 1 31 ? 46.231 130.468 10.275 1.00 84.13 31 ASP B CA 1
ATOM 4302 C C . ASP B 1 31 ? 46.691 129.027 10.436 1.00 81.51 31 ASP B C 1
ATOM 4303 O O . ASP B 1 31 ? 47.829 128.679 10.121 1.00 73.61 31 ASP B O 1
ATOM 4308 N N . PHE B 1 32 ? 45.789 128.194 10.940 1.00 74.55 32 PHE B N 1
ATOM 4309 C CA . PHE B 1 32 ? 46.052 126.774 11.071 1.00 71.21 32 PHE B CA 1
ATOM 4310 C C . PHE B 1 32 ? 45.604 126.069 9.799 1.00 60.97 32 PHE B C 1
ATOM 4311 O O . PHE B 1 32 ? 46.371 125.332 9.182 1.00 56.90 32 PHE B O 1
ATOM 4319 N N . LYS B 1 33 ? 44.356 126.309 9.410 1.00 56.69 33 LYS B N 1
ATOM 4320 C CA . LYS B 1 33 ? 43.797 125.685 8.219 1.00 48.36 33 LYS B CA 1
ATOM 4321 C C . LYS B 1 33 ? 44.472 126.167 6.933 1.00 50.41 33 LYS B C 1
ATOM 4322 O O . LYS B 1 33 ? 44.815 125.357 6.075 1.00 51.04 33 LYS B O 1
ATOM 4328 N N . SER B 1 34 ? 44.671 127.475 6.800 1.00 45.05 34 SER B N 1
ATOM 4329 C CA . SER B 1 34 ? 45.336 128.010 5.617 1.00 44.62 34 SER B CA 1
ATOM 4330 C C . SER B 1 34 ? 46.743 127.434 5.517 1.00 57.82 34 SER B C 1
ATOM 4331 O O . SER B 1 34 ? 47.216 127.116 4.425 1.00 50.44 34 SER B O 1
ATOM 4334 N N . ARG B 1 35 ? 47.401 127.310 6.668 1.00 67.54 35 ARG B N 1
ATOM 4335 C CA . ARG B 1 35 ? 48.710 126.668 6.772 1.00 50.74 35 ARG B CA 1
ATOM 4336 C C . ARG B 1 35 ? 48.639 125.204 6.341 1.00 43.41 35 ARG B C 1
ATOM 4337 O O . ARG B 1 35 ? 49.498 124.723 5.604 1.00 49.40 35 ARG B O 1
ATOM 4345 N N . ALA B 1 36 ? 47.612 124.505 6.817 1.00 54.69 36 ALA B N 1
ATOM 4346 C CA . ALA B 1 36 ? 47.405 123.094 6.501 1.00 40.95 36 ALA B CA 1
ATOM 4347 C C . ALA B 1 36 ? 47.073 122.884 5.025 1.00 43.22 36 ALA B C 1
ATOM 4348 O O . ALA B 1 36 ? 47.542 121.932 4.399 1.00 38.88 36 ALA B O 1
ATOM 4350 N N . TYR B 1 37 ? 46.245 123.771 4.482 1.00 46.31 37 TYR B N 1
ATOM 4351 C CA . TYR B 1 37 ? 45.858 123.701 3.080 1.00 42.73 37 TYR B CA 1
ATOM 4352 C C . TYR B 1 37 ? 47.015 124.073 2.167 1.00 38.35 37 TYR B C 1
ATOM 4353 O O . TYR B 1 37 ? 47.311 123.361 1.214 1.00 38.42 37 TYR B O 1
ATOM 4362 N N . ARG B 1 38 ? 47.673 125.185 2.464 1.00 36.59 38 ARG B N 1
ATOM 4363 C CA . ARG B 1 38 ? 48.772 125.642 1.631 1.00 35.96 38 ARG B CA 1
ATOM 4364 C C . ARG B 1 38 ? 49.935 124.655 1.666 1.00 47.01 38 ARG B C 1
ATOM 4365 O O . ARG B 1 38 ? 50.724 124.582 0.722 1.00 49.86 38 ARG B O 1
ATOM 4373 N N . SER B 1 39 ? 50.028 123.885 2.748 1.00 45.15 39 SER B N 1
ATOM 4374 C CA . SER B 1 39 ? 51.124 122.936 2.913 1.00 57.10 39 SER B CA 1
ATOM 4375 C C . SER B 1 39 ? 50.819 121.610 2.214 1.00 43.59 39 SER B C 1
ATOM 4376 O O . SER B 1 39 ? 51.729 120.898 1.785 1.00 40.24 39 SER B O 1
ATOM 4379 N N . ALA B 1 40 ? 49.534 121.288 2.097 1.00 42.28 40 ALA B N 1
ATOM 4380 C CA . ALA B 1 40 ? 49.097 120.127 1.327 1.00 36.09 40 ALA B CA 1
ATOM 4381 C C . ALA B 1 40 ? 49.215 120.422 -0.165 1.00 38.44 40 ALA B C 1
ATOM 4382 O O . ALA B 1 40 ? 49.386 119.518 -0.977 1.00 40.21 40 ALA B O 1
ATOM 4384 N N . ALA B 1 41 ? 49.119 121.698 -0.518 1.00 33.44 41 ALA B N 1
ATOM 4385 C CA . ALA B 1 41 ? 49.286 122.119 -1.898 1.00 36.81 41 ALA B CA 1
ATOM 4386 C C . ALA B 1 41 ? 50.730 121.914 -2.349 1.00 50.16 41 ALA B C 1
ATOM 4387 O O . ALA B 1 41 ? 50.975 121.511 -3.487 1.00 50.76 41 ALA B O 1
ATOM 4389 N N . ARG B 1 42 ? 51.690 122.179 -1.464 1.00 50.02 42 ARG B N 1
ATOM 4390 C CA . ARG B 1 42 ? 53.093 121.985 -1.833 1.00 56.01 42 ARG B CA 1
ATOM 4391 C C . ARG B 1 42 ? 53.581 120.548 -1.634 1.00 38.85 42 ARG B C 1
ATOM 4392 O O . ARG B 1 42 ? 54.739 120.243 -1.900 1.00 59.94 42 ARG B O 1
ATOM 4400 N N . SER B 1 43 ? 52.696 119.667 -1.181 1.00 43.01 43 SER B N 1
ATOM 4401 C CA . SER B 1 43 ? 53.006 118.240 -1.140 1.00 34.64 43 SER B CA 1
ATOM 4402 C C . SER B 1 43 ? 52.646 117.592 -2.468 1.00 48.88 43 SER B C 1
ATOM 4403 O O . SER B 1 43 ? 53.391 116.755 -2.976 1.00 55.80 43 SER B O 1
ATOM 4406 N N . LEU B 1 44 ? 51.496 117.971 -3.024 1.00 41.64 44 LEU B N 1
ATOM 4407 C CA . LEU B 1 44 ? 51.126 117.526 -4.363 1.00 48.29 44 LEU B CA 1
ATOM 4408 C C . LEU B 1 44 ? 51.955 118.308 -5.363 1.00 44.56 44 LEU B C 1
ATOM 4409 O O . LEU B 1 44 ? 51.975 117.993 -6.547 1.00 61.71 44 LEU B O 1
ATOM 4414 N N . GLU B 1 45 ? 52.623 119.348 -4.877 1.00 58.22 45 GLU B N 1
ATOM 4415 C CA . GLU B 1 45 ? 53.557 120.104 -5.692 1.00 58.09 45 GLU B CA 1
ATOM 4416 C C . GLU B 1 45 ? 54.578 119.134 -6.264 1.00 61.44 45 GLU B C 1
ATOM 4417 O O . GLU B 1 45 ? 54.725 119.024 -7.480 1.00 53.17 45 GLU B O 1
ATOM 4423 N N . GLU B 1 46 ? 55.276 118.432 -5.372 1.00 55.93 46 GLU B N 1
ATOM 4424 C CA . GLU B 1 46 ? 56.205 117.377 -5.761 1.00 46.35 46 GLU B CA 1
ATOM 4425 C C . GLU B 1 46 ? 55.422 116.162 -6.235 1.00 57.92 46 GLU B C 1
ATOM 4426 O O . GLU B 1 46 ? 55.258 115.185 -5.504 1.00 56.05 46 GLU B O 1
ATOM 4432 N N . LEU B 1 47 ? 54.940 116.220 -7.468 1.00 68.83 47 LEU B N 1
ATOM 4433 C CA . LEU B 1 47 ? 54.012 115.206 -7.935 1.00 66.30 47 LEU B CA 1
ATOM 4434 C C . LEU B 1 47 ? 54.587 114.325 -9.035 1.00 61.23 47 LEU B C 1
ATOM 4435 O O . LEU B 1 47 ? 54.615 114.698 -10.207 1.00 71.21 47 LEU B O 1
ATOM 4440 N N . ASN B 1 48 ? 55.062 113.151 -8.645 1.00 73.86 48 ASN B N 1
ATOM 4441 C CA . ASN B 1 48 ? 55.373 112.130 -9.626 1.00 91.06 48 ASN B CA 1
ATOM 4442 C C . ASN B 1 48 ? 54.061 111.706 -10.270 1.00 90.12 48 ASN B C 1
ATOM 4443 O O . ASN B 1 48 ? 53.903 111.744 -11.492 1.00 79.32 48 ASN B O 1
ATOM 4448 N N . GLU B 1 49 ? 53.106 111.351 -9.417 1.00 80.61 49 GLU B N 1
ATOM 4449 C CA . GLU B 1 49 ? 51.872 110.701 -9.835 1.00 68.75 49 GLU B CA 1
ATOM 4450 C C . GLU B 1 49 ? 50.799 111.674 -10.329 1.00 66.67 49 GLU B C 1
ATOM 4451 O O . GLU B 1 49 ? 50.858 112.873 -10.060 1.00 69.47 49 GLU B O 1
ATOM 4457 N N . GLU B 1 50 ? 49.827 111.141 -11.064 1.00 59.04 50 GLU B N 1
ATOM 4458 C CA . GLU B 1 50 ? 48.694 111.924 -11.548 1.00 63.62 50 GLU B CA 1
ATOM 4459 C C . GLU B 1 50 ? 47.396 111.405 -10.926 1.00 55.01 50 GLU B C 1
ATOM 4460 O O . GLU B 1 50 ? 47.363 110.300 -10.381 1.00 42.59 50 GLU B O 1
ATOM 4466 N N . THR B 1 51 ? 46.334 112.204 -11.016 1.00 44.73 51 THR B N 1
ATOM 4467 C CA . THR B 1 51 ? 45.065 111.921 -10.335 1.00 43.75 51 THR B CA 1
ATOM 4468 C C . THR B 1 51 ? 44.679 110.433 -10.233 1.00 48.98 51 THR B C 1
ATOM 4469 O O . THR B 1 51 ? 44.458 109.932 -9.130 1.00 53.44 51 THR B O 1
ATOM 4473 N N . PRO B 1 52 ? 44.596 109.723 -11.375 1.00 49.11 52 PRO B N 1
ATOM 4474 C CA . PRO B 1 52 ? 44.147 108.324 -11.314 1.00 36.35 52 PRO B CA 1
ATOM 4475 C C . PRO B 1 52 ? 44.995 107.468 -10.374 1.00 40.84 52 PRO B C 1
ATOM 4476 O O . PRO B 1 52 ? 44.442 106.648 -9.644 1.00 46.41 52 PRO B O 1
ATOM 4480 N N . GLU B 1 53 ? 46.313 107.655 -10.396 1.00 56.56 53 GLU B N 1
ATOM 4481 C CA . GLU B 1 53 ? 47.207 106.936 -9.490 1.00 55.33 53 GLU B CA 1
ATOM 4482 C C . GLU B 1 53 ? 46.911 107.284 -8.037 1.00 47.31 53 GLU B C 1
ATOM 4483 O O . GLU B 1 53 ? 46.871 106.411 -7.170 1.00 44.19 53 GLU B O 1
ATOM 4489 N N . LEU B 1 54 ? 46.719 108.572 -7.775 1.00 49.50 54 LEU B N 1
ATOM 4490 C CA . LEU B 1 54 ? 46.469 109.046 -6.421 1.00 51.15 54 LEU B CA 1
ATOM 4491 C C . LEU B 1 54 ? 45.097 108.601 -5.911 1.00 48.94 54 LEU B C 1
ATOM 4492 O O . LEU B 1 54 ? 44.959 108.227 -4.749 1.00 53.20 54 LEU B O 1
ATOM 4497 N N . LEU B 1 55 ? 44.093 108.622 -6.786 1.00 45.86 55 LEU B N 1
ATOM 4498 C CA . LEU B 1 55 ? 42.747 108.180 -6.424 1.00 39.37 55 LEU B CA 1
ATOM 4499 C C . LEU B 1 55 ? 42.748 106.712 -6.012 1.00 47.89 55 LEU B C 1
ATOM 4500 O O . LEU B 1 55 ? 42.000 106.309 -5.122 1.00 55.02 55 LEU B O 1
ATOM 4505 N N . ALA B 1 56 ? 43.587 105.915 -6.670 1.00 51.25 56 ALA B N 1
ATOM 4506 C CA . ALA B 1 56 ? 43.706 104.494 -6.353 1.00 56.48 56 ALA B CA 1
ATOM 4507 C C . ALA B 1 56 ? 44.251 104.307 -4.942 1.00 61.40 56 ALA B C 1
ATOM 4508 O O . ALA B 1 56 ? 43.821 103.412 -4.208 1.00 45.89 56 ALA B O 1
ATOM 4510 N N . ARG B 1 57 ? 45.201 105.159 -4.570 1.00 59.42 57 ARG B N 1
ATOM 4511 C CA . ARG B 1 57 ? 45.723 105.176 -3.211 1.00 54.15 57 ARG B CA 1
ATOM 4512 C C . ARG B 1 57 ? 44.748 105.946 -2.322 1.00 60.80 57 ARG B C 1
ATOM 4513 O O . ARG B 1 57 ? 44.918 106.019 -1.104 1.00 52.64 57 ARG B O 1
ATOM 4521 N N . GLU B 1 58 ? 43.718 106.510 -2.948 1.00 52.02 58 GLU B N 1
ATOM 4522 C CA . GLU B 1 58 ? 42.783 107.400 -2.267 1.00 38.94 58 GLU B CA 1
ATOM 4523 C C . GLU B 1 58 ? 43.522 108.453 -1.449 1.00 48.34 58 GLU B C 1
ATOM 4524 O O . GLU B 1 58 ? 43.108 108.807 -0.347 1.00 48.70 58 GLU B O 1
ATOM 4530 N N . PHE B 1 59 ? 44.628 108.934 -2.012 1.00 48.84 59 PHE B N 1
ATOM 4531 C CA . PHE B 1 59 ? 45.390 110.057 -1.468 1.00 48.79 59 PHE B CA 1
ATOM 4532 C C . PHE B 1 59 ? 45.930 109.818 -0.068 1.00 55.95 59 PHE B C 1
ATOM 4533 O O . PHE B 1 59 ? 46.258 110.770 0.640 1.00 63.12 59 PHE B O 1
ATOM 4541 N N . THR B 1 60 ? 46.030 108.556 0.330 1.00 50.00 60 THR B N 1
ATOM 4542 C CA . THR B 1 60 ? 46.441 108.237 1.694 1.00 67.77 60 THR B CA 1
ATOM 4543 C C . THR B 1 60 ? 47.891 108.619 1.984 1.00 76.12 60 THR B C 1
ATOM 4544 O O . THR B 1 60 ? 48.158 109.531 2.768 1.00 85.26 60 THR B O 1
ATOM 4548 N N . GLY B 1 61 ? 48.823 107.920 1.347 1.00 47.34 61 GLY B N 1
ATOM 4549 C CA . GLY B 1 61 ? 50.230 108.078 1.659 1.00 61.84 61 GLY B CA 1
ATOM 4550 C C . GLY B 1 61 ? 50.899 109.278 1.020 1.00 60.94 61 GLY B C 1
ATOM 4551 O O . GLY B 1 61 ? 51.863 109.127 0.269 1.00 66.48 61 GLY B O 1
ATOM 4552 N N . ILE B 1 62 ? 50.393 110.471 1.315 1.00 48.96 62 ILE B N 1
ATOM 4553 C CA . ILE B 1 62 ? 51.030 111.700 0.853 1.00 45.20 62 ILE B CA 1
ATOM 4554 C C . ILE B 1 62 ? 51.396 112.558 2.056 1.00 37.76 62 ILE B C 1
ATOM 4555 O O . ILE B 1 62 ? 50.552 112.840 2.900 1.00 46.70 62 ILE B O 1
ATOM 4560 N N . PRO B 1 63 ? 52.667 112.967 2.146 1.00 52.40 63 PRO B N 1
ATOM 4561 C CA . PRO B 1 63 ? 53.103 113.784 3.282 1.00 57.77 63 PRO B CA 1
ATOM 4562 C C . PRO B 1 63 ? 52.277 115.060 3.417 1.00 53.19 63 PRO B C 1
ATOM 4563 O O . PRO B 1 63 ? 52.069 115.772 2.435 1.00 56.36 63 PRO B O 1
ATOM 4567 N N . LYS B 1 64 ? 51.800 115.324 4.628 1.00 41.96 64 LYS B N 1
ATOM 4568 C CA . LYS B 1 64 ? 51.100 116.566 4.949 1.00 44.89 64 LYS B CA 1
ATOM 4569 C C . LYS B 1 64 ? 49.685 116.670 4.368 1.00 43.83 64 LYS B C 1
ATOM 4570 O O . LYS B 1 64 ? 49.091 117.750 4.342 1.00 45.78 64 LYS B O 1
ATOM 4576 N N . VAL B 1 65 ? 49.146 115.543 3.913 1.00 39.00 65 VAL B N 1
ATOM 4577 C CA . VAL B 1 65 ? 47.726 115.467 3.586 1.00 43.46 65 VAL B CA 1
ATOM 4578 C C . VAL B 1 65 ? 47.035 114.461 4.516 1.00 53.12 65 VAL B C 1
ATOM 4579 O O . VAL B 1 65 ? 47.262 113.253 4.433 1.00 49.19 65 VAL B O 1
ATOM 4583 N N . GLY B 1 66 ? 46.211 114.975 5.424 1.00 59.54 66 GLY B N 1
ATOM 4584 C CA . GLY B 1 66 ? 45.567 114.145 6.424 1.00 33.82 66 GLY B CA 1
ATOM 4585 C C . GLY B 1 66 ? 44.331 113.446 5.898 1.00 58.61 66 GLY B C 1
ATOM 4586 O O . GLY B 1 66 ? 44.062 113.462 4.697 1.00 60.29 66 GLY B O 1
ATOM 4587 N N . LYS B 1 67 ? 43.581 112.830 6.805 1.00 49.01 67 LYS B N 1
ATOM 4588 C CA . LYS B 1 67 ? 42.361 112.120 6.447 1.00 47.09 67 LYS B CA 1
ATOM 4589 C C . LYS B 1 67 ? 41.386 113.062 5.757 1.00 47.32 67 LYS B C 1
ATOM 4590 O O . LYS B 1 67 ? 40.759 112.707 4.759 1.00 51.52 67 LYS B O 1
ATOM 4596 N N . GLY B 1 68 ? 41.264 114.266 6.305 1.00 44.66 68 GLY B N 1
ATOM 4597 C CA . GLY B 1 68 ? 40.265 115.219 5.856 1.00 36.57 68 GLY B CA 1
ATOM 4598 C C . GLY B 1 68 ? 40.530 115.766 4.471 1.00 38.46 68 GLY B C 1
ATOM 4599 O O . GLY B 1 68 ? 39.654 115.727 3.608 1.00 39.14 68 GLY B O 1
ATOM 4600 N N . ILE B 1 69 ? 41.736 116.287 4.259 1.00 40.82 69 ILE B N 1
ATOM 4601 C CA . ILE B 1 69 ? 42.116 116.816 2.954 1.00 37.61 69 ILE B CA 1
ATOM 4602 C C . ILE B 1 69 ? 42.143 115.702 1.911 1.00 43.19 69 ILE B C 1
ATOM 4603 O O . ILE B 1 69 ? 41.770 115.915 0.758 1.00 53.33 69 ILE B O 1
ATOM 4608 N N . ALA B 1 70 ? 42.571 114.510 2.321 1.00 37.41 70 ALA B N 1
ATOM 4609 C CA . ALA B 1 70 ? 42.623 113.374 1.406 1.00 37.70 70 ALA B CA 1
ATOM 4610 C C . ALA B 1 70 ? 41.220 112.990 0.979 1.00 35.50 70 ALA B C 1
ATOM 4611 O O . ALA B 1 70 ? 41.000 112.551 -0.149 1.00 36.55 70 ALA B O 1
ATOM 4613 N N . ALA B 1 71 ? 40.275 113.165 1.893 1.00 28.80 71 ALA B N 1
ATOM 4614 C CA . ALA B 1 71 ? 38.880 112.841 1.633 1.00 39.20 71 ALA B CA 1
ATOM 4615 C C . ALA B 1 71 ? 38.231 113.875 0.713 1.00 28.01 71 ALA B C 1
ATOM 4616 O O . ALA B 1 71 ? 37.404 113.530 -0.130 1.00 37.51 71 ALA B O 1
ATOM 4618 N N . GLU B 1 72 ? 38.608 115.141 0.877 1.00 27.20 72 GLU B N 1
ATOM 4619 C CA . GLU B 1 72 ? 38.099 116.207 0.013 1.00 38.69 72 GLU B CA 1
ATOM 4620 C C . GLU B 1 72 ? 38.679 116.087 -1.391 1.00 39.04 72 GLU B C 1
ATOM 4621 O O . GLU B 1 72 ? 37.980 116.291 -2.386 1.00 33.42 72 GLU B O 1
ATOM 4627 N N . LEU B 1 73 ? 39.964 115.753 -1.458 1.00 27.26 73 LEU B N 1
ATOM 4628 C CA . LEU B 1 73 ? 40.638 115.548 -2.728 1.00 21.56 73 LEU B CA 1
ATOM 4629 C C . LEU B 1 73 ? 40.018 114.379 -3.482 1.00 25.92 73 LEU B C 1
ATOM 4630 O O . LEU B 1 73 ? 39.763 114.478 -4.674 1.00 32.88 73 LEU B O 1
ATOM 4635 N N . SER B 1 74 ? 39.767 113.274 -2.785 1.00 28.37 74 SER B N 1
ATOM 4636 C CA . SER B 1 74 ? 39.122 112.125 -3.413 1.00 27.09 74 SER B CA 1
ATOM 4637 C C . SER B 1 74 ? 37.783 112.528 -4.028 1.00 40.75 74 SER B C 1
ATOM 4638 O O . SER B 1 74 ? 37.535 112.280 -5.207 1.00 44.67 74 SER B O 1
ATOM 4641 N N . ASP B 1 75 ? 36.924 113.149 -3.224 1.00 40.47 75 ASP B N 1
ATOM 4642 C CA . ASP B 1 75 ? 35.628 113.616 -3.701 1.00 35.22 75 ASP B CA 1
ATOM 4643 C C . ASP B 1 75 ? 35.799 114.523 -4.919 1.00 35.12 75 ASP B C 1
ATOM 4644 O O . ASP B 1 75 ? 35.059 114.413 -5.897 1.00 39.44 75 ASP B O 1
ATOM 4649 N N . PHE B 1 76 ? 36.777 115.419 -4.853 1.00 35.16 76 PHE B N 1
ATOM 4650 C CA . PHE B 1 76 ? 37.059 116.323 -5.962 1.00 39.01 76 PHE B CA 1
ATOM 4651 C C . PHE B 1 76 ? 37.325 115.527 -7.236 1.00 36.69 76 PHE B C 1
ATOM 4652 O O . PHE B 1 76 ? 36.758 115.818 -8.288 1.00 35.61 76 PHE B O 1
ATOM 4660 N N . ALA B 1 77 ? 38.174 114.510 -7.118 1.00 30.50 77 ALA B N 1
ATOM 4661 C CA . ALA B 1 77 ? 38.559 113.661 -8.241 1.00 34.83 77 ALA B CA 1
ATOM 4662 C C . ALA B 1 77 ? 37.386 112.877 -8.832 1.00 36.87 77 ALA B C 1
ATOM 4663 O O . ALA B 1 77 ? 37.300 112.698 -10.048 1.00 39.81 77 ALA B O 1
ATOM 4665 N N . ARG B 1 78 ? 36.489 112.411 -7.969 1.00 36.58 78 ARG B N 1
ATOM 4666 C CA . ARG B 1 78 ? 35.352 111.602 -8.399 1.00 39.60 78 ARG B CA 1
ATOM 4667 C C . ARG B 1 78 ? 34.161 112.430 -8.889 1.00 51.18 78 ARG B C 1
ATOM 4668 O O . ARG B 1 78 ? 33.290 111.913 -9.588 1.00 47.89 78 ARG B O 1
ATOM 4676 N N . SER B 1 79 ? 34.124 113.710 -8.528 1.00 52.38 79 SER B N 1
ATOM 4677 C CA . SER B 1 79 ? 32.956 114.542 -8.812 1.00 45.91 79 SER B CA 1
ATOM 4678 C C . SER B 1 79 ? 33.254 115.760 -9.687 1.00 44.73 79 SER B C 1
ATOM 4679 O O . SER B 1 79 ? 32.364 116.273 -10.364 1.00 53.20 79 SER B O 1
ATOM 4682 N N . GLY B 1 80 ? 34.497 116.226 -9.666 1.00 48.14 80 GLY B N 1
ATOM 4683 C CA . GLY B 1 80 ? 34.871 117.422 -10.403 1.00 31.96 80 GLY B CA 1
ATOM 4684 C C . GLY B 1 80 ? 34.491 118.660 -9.617 1.00 42.20 80 GLY B C 1
ATOM 4685 O O . GLY B 1 80 ? 34.563 119.784 -10.116 1.00 32.43 80 GLY B O 1
ATOM 4686 N N . THR B 1 81 ? 34.086 118.436 -8.371 1.00 41.47 81 THR B N 1
ATOM 4687 C CA . THR B 1 81 ? 33.667 119.498 -7.466 1.00 33.82 81 THR B CA 1
ATOM 4688 C C . THR B 1 81 ? 34.482 119.464 -6.173 1.00 30.22 81 THR B C 1
ATOM 4689 O O . THR B 1 81 ? 34.594 118.419 -5.532 1.00 37.70 81 THR B O 1
ATOM 4693 N N . PHE B 1 82 ? 35.058 120.601 -5.795 1.00 20.25 82 PHE B N 1
ATOM 4694 C CA . PHE B 1 82 ? 35.838 120.677 -4.563 1.00 25.38 82 PHE B CA 1
ATOM 4695 C C . PHE B 1 82 ? 35.030 121.308 -3.420 1.00 39.65 82 PHE B C 1
ATOM 4696 O O . PHE B 1 82 ? 34.787 122.517 -3.413 1.00 29.32 82 PHE B O 1
ATOM 4704 N N . ALA B 1 83 ? 34.639 120.482 -2.450 1.00 24.64 83 ALA B N 1
ATOM 4705 C CA . ALA B 1 83 ? 33.665 120.873 -1.427 1.00 28.39 83 ALA B CA 1
ATOM 4706 C C . ALA B 1 83 ? 33.873 122.245 -0.771 1.00 26.24 83 ALA B C 1
ATOM 4707 O O . ALA B 1 83 ? 33.007 123.108 -0.868 1.00 32.70 83 ALA B O 1
ATOM 4709 N N . PRO B 1 84 ? 35.010 122.452 -0.091 1.00 21.52 84 PRO B N 1
ATOM 4710 C CA . PRO B 1 84 ? 35.200 123.730 0.605 1.00 31.26 84 PRO B CA 1
ATOM 4711 C C . PRO B 1 84 ? 35.009 124.951 -0.298 1.00 31.68 84 PRO B C 1
ATOM 4712 O O . PRO B 1 84 ? 34.471 125.965 0.148 1.00 36.67 84 PRO B O 1
ATOM 4716 N N . LEU B 1 85 ? 35.435 124.857 -1.552 1.00 32.29 85 LEU B N 1
ATOM 4717 C CA . LEU B 1 85 ? 35.301 125.982 -2.472 1.00 33.89 85 LEU B CA 1
ATOM 4718 C C . LEU B 1 85 ? 33.860 126.185 -2.936 1.00 31.21 85 LEU B C 1
ATOM 4719 O O . LEU B 1 85 ? 33.443 127.317 -3.178 1.00 37.13 85 LEU B O 1
ATOM 4724 N N . GLU B 1 86 ? 33.108 125.094 -3.065 1.00 24.87 86 GLU B N 1
ATOM 4725 C CA . GLU B 1 86 ? 31.707 125.177 -3.468 1.00 32.11 86 GLU B CA 1
ATOM 4726 C C . GLU B 1 86 ? 30.865 125.811 -2.365 1.00 37.12 86 GLU B C 1
ATOM 4727 O O . GLU B 1 86 ? 29.956 126.601 -2.635 1.00 35.71 86 GLU B O 1
ATOM 4733 N N . ALA B 1 87 ? 31.173 125.459 -1.121 1.00 27.33 87 ALA B N 1
ATOM 4734 C CA . ALA B 1 87 ? 30.527 126.071 0.030 1.00 28.35 87 ALA B CA 1
ATOM 4735 C C . ALA B 1 87 ? 30.742 127.576 0.010 1.00 35.43 87 ALA B C 1
ATOM 4736 O O . ALA B 1 87 ? 29.796 128.347 0.174 1.00 40.44 87 ALA B O 1
ATOM 4738 N N . ALA B 1 88 ? 31.988 127.991 -0.201 1.00 26.22 88 ALA B N 1
ATOM 4739 C CA . ALA B 1 88 ? 32.311 129.416 -0.241 1.00 34.77 88 ALA B CA 1
ATOM 4740 C C . ALA B 1 88 ? 31.591 130.177 -1.366 1.00 38.37 88 ALA B C 1
ATOM 4741 O O . ALA B 1 88 ? 31.178 131.323 -1.182 1.00 33.85 88 ALA B O 1
ATOM 4743 N N . ALA B 1 89 ? 31.439 129.545 -2.526 1.00 25.91 89 ALA B N 1
ATOM 4744 C CA . ALA B 1 89 ? 30.758 130.190 -3.64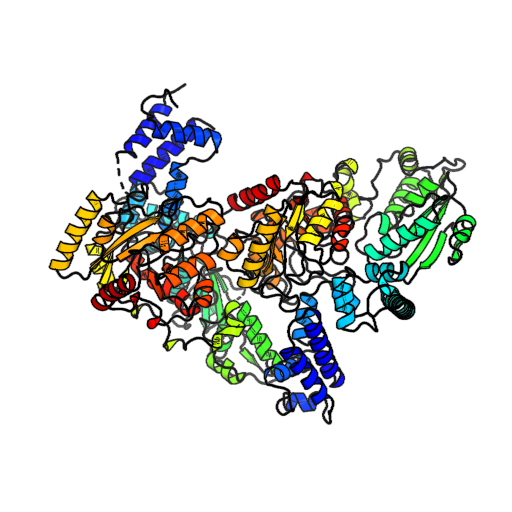3 1.00 33.08 89 ALA B CA 1
ATOM 4745 C C . ALA B 1 89 ? 29.337 130.565 -3.243 1.00 32.30 89 ALA B C 1
ATOM 4746 O O . ALA B 1 89 ? 28.796 131.573 -3.698 1.00 31.32 89 ALA B O 1
ATOM 4748 N N . GLY B 1 90 ? 28.740 129.755 -2.377 1.00 29.40 90 GLY B N 1
ATOM 4749 C CA . GLY B 1 90 ? 27.365 129.972 -1.967 1.00 31.36 90 GLY B CA 1
ATOM 4750 C C . GLY B 1 90 ? 27.203 130.904 -0.781 1.00 31.82 90 GLY B C 1
ATOM 4751 O O . GLY B 1 90 ? 26.108 131.393 -0.512 1.00 33.07 90 GLY B O 1
ATOM 4752 N N . GLN B 1 91 ? 28.294 131.160 -0.072 1.00 33.43 91 GLN B N 1
ATOM 4753 C CA . GLN B 1 91 ? 28.231 131.970 1.137 1.00 36.30 91 GLN B CA 1
ATOM 4754 C C . GLN B 1 91 ? 28.748 133.388 0.932 1.00 29.89 91 GLN B C 1
ATOM 4755 O O . GLN B 1 91 ? 28.228 134.337 1.517 1.00 46.91 91 GLN B O 1
ATOM 4761 N N . LEU B 1 92 ? 29.772 133.528 0.100 1.00 33.66 92 LEU B N 1
ATOM 4762 C CA . LEU B 1 92 ? 30.413 134.821 -0.111 1.00 34.87 92 LEU B CA 1
ATOM 4763 C C . LEU B 1 92 ? 29.540 135.789 -0.915 1.00 29.14 92 LEU B C 1
ATOM 4764 O O . LEU B 1 92 ? 28.699 135.368 -1.714 1.00 31.48 92 LEU B O 1
ATOM 4769 N N . PRO B 1 93 ? 29.731 137.094 -0.687 1.00 24.61 93 PRO B N 1
ATOM 4770 C CA . PRO B 1 93 ? 29.009 138.143 -1.413 1.00 27.57 93 PRO B CA 1
ATOM 4771 C C . PRO B 1 93 ? 29.384 138.132 -2.891 1.00 32.06 93 PRO B C 1
ATOM 4772 O O . PRO B 1 93 ? 30.528 137.834 -3.220 1.00 35.42 93 PRO B O 1
ATOM 4776 N N . PRO B 1 94 ? 28.428 138.462 -3.771 1.00 28.60 94 PRO B N 1
ATOM 4777 C CA . PRO B 1 94 ? 28.638 138.487 -5.223 1.00 36.27 94 PRO B CA 1
ATOM 4778 C C . PRO B 1 94 ? 29.841 139.336 -5.635 1.00 34.27 94 PRO B C 1
ATOM 4779 O O . PRO B 1 94 ? 30.628 138.920 -6.483 1.00 38.60 94 PRO B O 1
ATOM 4783 N N . GLY B 1 95 ? 29.973 140.516 -5.042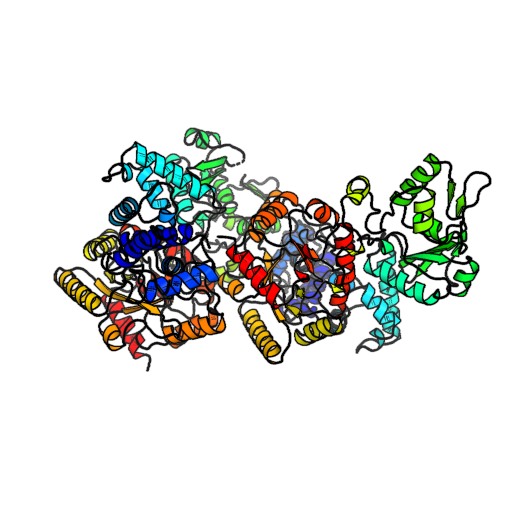 1.00 33.05 95 GLY B N 1
ATOM 4784 C CA . GLY B 1 95 ? 31.051 141.422 -5.391 1.00 32.26 95 GLY B CA 1
ATOM 4785 C C . GLY B 1 95 ? 32.418 140.914 -4.981 1.00 37.87 95 GLY B C 1
ATOM 4786 O O . GLY B 1 95 ? 33.418 141.250 -5.610 1.00 38.40 95 GLY B O 1
ATOM 4787 N N . LEU B 1 96 ? 32.472 140.113 -3.921 1.00 30.03 96 LEU B N 1
ATOM 4788 C CA . LEU B 1 96 ? 33.740 139.530 -3.491 1.00 40.10 96 LEU B CA 1
ATOM 4789 C C . LEU B 1 96 ? 34.166 138.416 -4.442 1.00 45.09 96 LEU B C 1
ATOM 4790 O O . LEU B 1 96 ? 35.345 138.287 -4.773 1.00 42.52 96 LEU B O 1
ATOM 4795 N N . LEU B 1 97 ? 33.200 137.611 -4.875 1.00 39.14 97 LEU B N 1
ATOM 4796 C CA . LEU B 1 97 ? 33.453 136.570 -5.867 1.00 41.78 97 LEU B CA 1
ATOM 4797 C C . LEU B 1 97 ? 34.007 137.177 -7.151 1.00 35.78 97 LEU B C 1
ATOM 4798 O O . LEU B 1 97 ? 34.792 136.545 -7.854 1.00 41.62 97 LEU B O 1
ATOM 4803 N N . ASP B 1 98 ? 33.581 138.400 -7.455 1.00 30.76 98 ASP B N 1
ATOM 4804 C CA . ASP B 1 98 ? 34.067 139.122 -8.624 1.00 32.55 98 ASP B CA 1
ATOM 4805 C C . ASP B 1 98 ? 35.520 139.562 -8.455 1.00 37.11 98 ASP B C 1
ATOM 4806 O O . ASP B 1 98 ? 36.352 139.297 -9.317 1.00 35.23 98 ASP B O 1
ATOM 4811 N N . LEU B 1 99 ? 35.813 140.234 -7.343 1.00 38.52 99 LEU B N 1
ATOM 4812 C CA . LEU B 1 99 ? 37.165 140.703 -7.047 1.00 37.28 99 LEU B CA 1
ATOM 4813 C C . LEU B 1 99 ? 38.175 139.558 -7.055 1.00 34.13 99 LEU B C 1
ATOM 4814 O O . LEU B 1 99 ? 39.330 139.743 -7.437 1.00 40.12 99 LEU B O 1
ATOM 4819 N N . LEU B 1 100 ? 37.735 138.379 -6.628 1.00 36.52 100 LEU B N 1
ATOM 4820 C CA . LEU B 1 100 ? 38.582 137.190 -6.638 1.00 35.53 100 LEU B CA 1
ATOM 4821 C C . LEU B 1 100 ? 38.916 136.728 -8.059 1.00 40.23 100 LEU B C 1
ATOM 4822 O O . LEU B 1 100 ? 39.702 135.803 -8.247 1.00 42.04 100 LEU B O 1
ATOM 4827 N N . GLY B 1 101 ? 38.310 137.370 -9.054 1.00 39.51 101 GLY B N 1
ATOM 4828 C CA . GLY B 1 101 ? 38.569 137.038 -10.442 1.00 31.68 101 GLY B CA 1
ATOM 4829 C C . GLY B 1 101 ? 39.406 138.088 -11.141 1.00 34.30 101 GLY B C 1
ATOM 4830 O O . GLY B 1 101 ? 39.737 137.938 -12.317 1.00 47.69 101 GLY B O 1
ATOM 4831 N N . VAL B 1 102 ? 39.747 139.151 -10.415 1.00 32.65 102 VAL B N 1
ATOM 4832 C CA . VAL B 1 102 ? 40.585 140.221 -10.954 1.00 38.42 102 VAL B CA 1
ATOM 4833 C C . VAL B 1 102 ? 42.057 139.827 -10.900 1.00 54.25 102 VAL B C 1
ATOM 4834 O O . VAL B 1 102 ? 42.662 139.804 -9.825 1.00 54.25 102 VAL B O 1
ATOM 4838 N N . ARG B 1 103 ? 42.626 139.512 -12.062 1.00 42.01 103 ARG B N 1
ATOM 4839 C CA . ARG B 1 103 ? 44.026 139.106 -12.144 1.00 53.34 103 ARG B CA 1
ATOM 4840 C C . ARG B 1 103 ? 44.928 140.133 -11.462 1.00 47.52 103 ARG B C 1
ATOM 4841 O O . ARG B 1 103 ? 44.897 141.316 -11.800 1.00 50.48 103 ARG B O 1
ATOM 4849 N N . GLY B 1 104 ? 45.720 139.680 -10.494 1.00 45.21 104 GLY B N 1
ATOM 4850 C CA . GLY B 1 104 ? 46.667 140.549 -9.817 1.00 38.78 104 GLY B CA 1
ATOM 4851 C C . GLY B 1 104 ? 46.278 140.985 -8.414 1.00 58.03 104 GLY B C 1
ATOM 4852 O O . GLY B 1 104 ? 47.048 141.670 -7.740 1.00 62.99 104 GLY B O 1
ATOM 4853 N N . LEU B 1 105 ? 45.087 140.600 -7.965 1.00 51.35 105 LEU B N 1
ATOM 4854 C CA . LEU B 1 105 ? 44.655 140.934 -6.608 1.00 57.96 105 LEU B CA 1
ATOM 4855 C C . LEU B 1 105 ? 44.888 139.782 -5.629 1.00 60.87 105 LEU B C 1
ATOM 4856 O O . LEU B 1 105 ? 44.228 138.745 -5.703 1.00 58.80 105 LEU B O 1
ATOM 4861 N N . GLY B 1 106 ? 45.831 139.972 -4.711 1.00 56.42 106 GLY B N 1
ATOM 4862 C CA . GLY B 1 106 ? 46.111 138.979 -3.690 1.00 54.13 106 GLY B CA 1
ATOM 4863 C C . GLY B 1 106 ? 45.114 139.054 -2.548 1.00 55.11 106 GLY B C 1
ATOM 4864 O O . GLY B 1 106 ? 44.302 139.973 -2.491 1.00 52.99 106 GLY B O 1
ATOM 4865 N N . PRO B 1 107 ? 45.172 138.084 -1.627 1.00 55.71 107 PRO B N 1
ATOM 4866 C CA . PRO B 1 107 ? 44.273 138.036 -0.469 1.00 47.29 107 PRO B CA 1
ATOM 4867 C C . PRO B 1 107 ? 44.334 139.315 0.363 1.00 49.28 107 PRO B C 1
ATOM 4868 O O . PRO B 1 107 ? 43.298 139.851 0.754 1.00 51.86 107 PRO B O 1
ATOM 4872 N N . LYS B 1 108 ? 45.545 139.792 0.628 1.00 56.17 108 LYS B N 1
ATOM 4873 C CA . LYS B 1 108 ? 45.755 140.983 1.448 1.00 57.14 108 LYS B CA 1
ATOM 4874 C C . LYS B 1 108 ? 45.178 142.245 0.805 1.00 51.41 108 LYS B C 1
ATOM 4875 O O . LYS B 1 108 ? 44.675 143.132 1.497 1.00 46.20 108 LYS B O 1
ATOM 4881 N N . LYS B 1 109 ? 45.257 142.322 -0.520 1.00 43.23 109 LYS B N 1
ATOM 4882 C CA . LYS B 1 109 ? 44.729 143.468 -1.253 1.00 49.70 109 LYS B CA 1
ATOM 4883 C C . LYS B 1 109 ? 43.205 143.420 -1.316 1.00 45.87 109 LYS B C 1
ATOM 4884 O O . LYS B 1 109 ? 42.531 144.426 -1.099 1.00 33.53 109 LYS B O 1
ATOM 4890 N N . ILE B 1 110 ? 42.662 142.247 -1.617 1.00 40.52 110 ILE B N 1
ATOM 4891 C CA . ILE B 1 110 ? 41.219 142.089 -1.651 1.00 38.24 110 ILE B CA 1
ATOM 4892 C C . ILE B 1 110 ? 40.630 142.422 -0.287 1.00 39.33 110 ILE B C 1
ATOM 4893 O O . ILE B 1 110 ? 39.543 142.989 -0.186 1.00 34.43 110 ILE B O 1
ATOM 4898 N N . ARG B 1 111 ? 41.366 142.088 0.764 1.00 40.58 111 ARG B N 1
ATOM 4899 C CA . ARG B 1 111 ? 40.905 142.377 2.112 1.00 40.29 111 ARG B CA 1
ATOM 4900 C C . ARG B 1 111 ? 40.968 143.868 2.436 1.00 38.27 111 ARG B C 1
ATOM 4901 O O . ARG B 1 111 ? 40.119 144.387 3.157 1.00 51.44 111 ARG B O 1
ATOM 4909 N N . SER B 1 112 ? 41.965 144.562 1.904 1.00 33.12 112 SER B N 1
ATOM 4910 C CA . SER B 1 112 ? 42.093 145.991 2.169 1.00 35.40 112 SER B CA 1
ATOM 4911 C C . SER B 1 112 ? 41.130 146.808 1.302 1.00 34.70 112 SER B C 1
ATOM 4912 O O . SER B 1 112 ? 40.694 147.890 1.697 1.00 38.76 112 SER B O 1
ATOM 4915 N N . LEU B 1 113 ? 40.798 146.289 0.124 1.00 27.37 113 LEU B N 1
ATOM 4916 C CA . LEU B 1 113 ? 39.771 146.905 -0.707 1.00 28.73 113 LEU B CA 1
ATOM 4917 C C . LEU B 1 113 ? 38.430 146.820 0.018 1.00 33.12 113 LEU B C 1
ATOM 4918 O O . LEU B 1 113 ? 37.687 147.799 0.090 1.00 27.93 113 LEU B O 1
ATOM 4923 N N . TRP B 1 114 ? 38.133 145.644 0.564 1.00 26.27 114 TRP B N 1
ATOM 4924 C CA . TRP B 1 114 ? 36.884 145.431 1.288 1.00 28.01 114 TRP B CA 1
ATOM 4925 C C . TRP B 1 114 ? 36.777 146.393 2.467 1.00 30.88 114 TRP B C 1
ATOM 4926 O O . TRP B 1 114 ? 35.761 147.067 2.637 1.00 24.87 114 TRP B O 1
ATOM 4937 N N . LEU B 1 115 ? 37.832 146.470 3.272 1.00 29.80 115 LEU B N 1
ATOM 4938 C CA . LEU B 1 115 ? 37.819 147.343 4.443 1.00 29.79 115 LEU B CA 1
ATOM 4939 C C . LEU B 1 115 ? 37.758 148.816 4.039 1.00 29.45 115 LEU B C 1
ATOM 4940 O O . LEU B 1 115 ? 37.368 149.673 4.831 1.00 36.66 115 LEU B O 1
ATOM 4945 N N . ALA B 1 116 ? 38.141 149.104 2.800 1.00 31.47 116 ALA B N 1
ATOM 4946 C CA . ALA B 1 116 ? 38.117 150.471 2.288 1.00 25.57 116 ALA B CA 1
ATOM 4947 C C . ALA B 1 116 ? 36.777 150.820 1.642 1.00 32.00 116 ALA B C 1
ATOM 4948 O O . ALA B 1 116 ? 36.584 151.940 1.170 1.00 39.44 116 ALA B O 1
ATOM 4950 N N . GLY B 1 117 ? 35.861 149.856 1.605 1.00 30.21 117 GLY B N 1
ATOM 4951 C CA . GLY B 1 117 ? 34.532 150.095 1.070 1.00 24.49 117 GLY B CA 1
ATOM 4952 C C . GLY B 1 117 ? 34.378 149.815 -0.414 1.00 31.75 117 GLY B C 1
ATOM 4953 O O . GLY B 1 117 ? 33.401 150.242 -1.037 1.00 27.87 117 GLY B O 1
ATOM 4954 N N . ILE B 1 118 ? 35.341 149.099 -0.985 1.00 23.56 118 ILE B N 1
ATOM 4955 C CA . ILE B 1 118 ? 35.278 148.725 -2.391 1.00 26.42 118 ILE B CA 1
ATOM 4956 C C . ILE B 1 118 ? 34.825 147.276 -2.516 1.00 29.08 118 ILE B C 1
ATOM 4957 O O . ILE B 1 118 ? 35.584 146.353 -2.236 1.00 33.10 118 ILE B O 1
ATOM 4962 N N . ASP B 1 119 ? 33.578 147.088 -2.937 1.00 26.73 119 ASP B N 1
ATOM 4963 C CA . ASP B 1 119 ? 32.921 145.792 -2.825 1.00 31.81 119 ASP B CA 1
ATOM 4964 C C . ASP B 1 119 ? 32.452 145.196 -4.149 1.00 36.12 119 ASP B C 1
ATOM 4965 O O . ASP B 1 119 ? 31.807 144.151 -4.158 1.00 47.86 119 ASP B O 1
ATOM 4970 N N . SER B 1 120 ? 32.757 145.850 -5.263 1.00 33.21 120 SER B N 1
ATOM 4971 C CA . SER B 1 120 ? 32.351 145.322 -6.565 1.00 32.24 120 SER B CA 1
ATOM 4972 C C . SER B 1 120 ? 33.262 145.787 -7.700 1.00 33.75 120 SER B C 1
ATOM 4973 O O . SER B 1 120 ? 34.016 146.751 -7.556 1.00 39.40 120 SER B O 1
ATOM 4976 N N . LEU B 1 121 ? 33.190 145.087 -8.826 1.00 32.94 121 LEU B N 1
ATOM 4977 C CA . LEU B 1 121 ? 33.943 145.461 -10.015 1.00 24.07 121 LEU B CA 1
ATOM 4978 C C . LEU B 1 121 ? 33.688 146.911 -10.404 1.00 32.98 121 LEU B C 1
ATOM 4979 O O . LEU B 1 121 ? 34.624 147.664 -10.670 1.00 33.22 121 LEU B O 1
ATOM 4984 N N . GLU B 1 122 ? 32.418 147.299 -10.433 1.00 25.59 122 GLU B N 1
ATOM 4985 C CA . GLU B 1 122 ? 32.049 148.656 -10.804 1.00 27.46 122 GLU B CA 1
ATOM 4986 C C . GLU B 1 122 ? 32.607 149.694 -9.830 1.00 29.22 122 GLU B C 1
ATOM 4987 O O . GLU B 1 122 ? 33.116 150.732 -10.248 1.00 39.42 122 GLU B O 1
ATOM 4993 N N . ARG B 1 123 ? 32.506 149.411 -8.536 1.00 27.49 123 ARG B N 1
ATOM 4994 C CA . ARG B 1 123 ? 33.026 150.307 -7.502 1.00 34.26 123 ARG B CA 1
ATOM 4995 C C . ARG B 1 123 ? 34.558 150.362 -7.510 1.00 30.47 123 ARG B C 1
ATOM 4996 O O . ARG B 1 123 ? 35.151 151.385 -7.162 1.00 27.56 123 ARG B O 1
ATOM 5004 N N . LEU B 1 124 ? 35.189 149.258 -7.907 1.00 27.27 124 LEU B N 1
ATOM 5005 C CA . LEU B 1 124 ? 36.642 149.206 -8.073 1.00 26.37 124 LEU B CA 1
ATOM 5006 C C . LEU B 1 124 ? 37.047 150.082 -9.255 1.00 30.37 124 LEU B C 1
ATOM 5007 O O . LEU B 1 124 ? 38.029 150.813 -9.190 1.00 29.64 124 LEU B O 1
ATOM 5012 N N . ARG B 1 125 ? 36.283 149.997 -10.338 1.00 29.07 125 ARG B N 1
ATOM 5013 C CA . ARG B 1 125 ? 36.552 150.789 -11.528 1.00 23.99 125 ARG B CA 1
ATOM 5014 C C . ARG B 1 125 ? 36.452 152.287 -11.245 1.00 31.63 125 ARG B C 1
ATOM 5015 O O . ARG B 1 125 ? 37.236 153.074 -11.769 1.00 44.95 125 ARG B O 1
ATOM 5023 N N . GLU B 1 126 ? 35.489 152.678 -10.417 1.00 29.23 126 GLU B N 1
ATOM 5024 C CA . GLU B 1 126 ? 35.342 154.076 -10.031 1.00 29.52 126 GLU B CA 1
ATOM 5025 C C . GLU B 1 126 ? 36.501 154.516 -9.142 1.00 33.43 126 GLU B C 1
ATOM 5026 O O . GLU B 1 126 ? 37.010 155.628 -9.278 1.00 34.28 126 GLU B O 1
ATOM 5032 N N . ALA B 1 127 ? 36.915 153.639 -8.232 1.00 31.15 127 ALA B N 1
ATOM 5033 C CA . ALA B 1 127 ? 38.021 153.941 -7.329 1.00 31.28 127 ALA B CA 1
ATOM 5034 C C . ALA B 1 127 ? 39.300 154.194 -8.124 1.00 35.62 127 ALA B C 1
ATOM 5035 O O . ALA B 1 127 ? 40.092 155.070 -7.782 1.00 36.46 127 ALA B O 1
ATOM 5037 N N . ALA B 1 128 ? 39.499 153.419 -9.185 1.00 36.38 128 ALA B N 1
ATOM 5038 C CA . ALA B 1 128 ? 40.643 153.612 -10.064 1.00 32.32 128 ALA B CA 1
ATOM 5039 C C . ALA B 1 128 ? 40.533 154.961 -10.768 1.00 35.86 128 ALA B C 1
ATOM 5040 O O . ALA B 1 128 ? 41.494 155.721 -10.836 1.00 49.18 128 ALA B O 1
ATOM 5042 N N . GLU B 1 129 ? 39.341 155.248 -11.277 1.00 42.37 129 GLU B N 1
ATOM 5043 C CA . GLU B 1 129 ? 39.045 156.497 -11.971 1.00 38.83 129 GLU B CA 1
ATOM 5044 C C . GLU B 1 129 ? 39.390 157.735 -11.142 1.00 39.22 129 GLU B C 1
ATOM 5045 O O . GLU B 1 129 ? 39.960 158.694 -11.650 1.00 40.53 129 GLU B O 1
ATOM 5051 N N . SER B 1 130 ? 39.032 157.708 -9.864 1.00 35.30 130 SER B N 1
ATOM 5052 C CA . SER B 1 130 ? 39.057 158.908 -9.038 1.00 40.90 130 SER B CA 1
ATOM 5053 C C . SER B 1 130 ? 40.362 159.130 -8.275 1.00 46.04 130 SER B C 1
ATOM 5054 O O . SER B 1 130 ? 40.529 160.156 -7.620 1.00 54.07 130 SER B O 1
ATOM 5057 N N . GLY B 1 131 ? 41.279 158.173 -8.353 1.00 34.90 131 GLY B N 1
ATOM 5058 C CA . GLY B 1 131 ? 42.505 158.242 -7.579 1.00 27.84 131 GLY B CA 1
ATOM 5059 C C . GLY B 1 131 ? 42.372 157.620 -6.198 1.00 42.06 131 GLY B C 1
ATOM 5060 O O . GLY B 1 131 ? 43.361 157.458 -5.481 1.00 41.77 131 GLY B O 1
ATOM 5061 N N . GLU B 1 132 ? 41.146 157.269 -5.823 1.00 38.71 132 GLU B N 1
ATOM 5062 C CA . GLU B 1 132 ? 40.891 156.673 -4.516 1.00 41.31 132 GLU B CA 1
ATOM 5063 C C . GLU B 1 132 ? 41.679 155.381 -4.335 1.00 37.44 132 GLU B C 1
ATOM 5064 O O . GLU B 1 132 ? 42.228 155.119 -3.263 1.00 41.09 132 GLU B O 1
ATOM 5070 N N . LEU B 1 133 ? 41.731 154.578 -5.393 1.00 29.91 133 LEU B N 1
ATOM 5071 C CA . LEU B 1 133 ? 42.427 153.297 -5.357 1.00 32.94 133 LEU B CA 1
ATOM 5072 C C . LEU B 1 133 ? 43.915 153.505 -5.092 1.00 31.22 133 LEU B C 1
ATOM 5073 O O . LEU B 1 133 ? 44.496 152.880 -4.208 1.00 35.63 133 LEU B O 1
ATOM 5078 N N . ALA B 1 134 ? 44.527 154.389 -5.871 1.00 35.69 134 ALA B N 1
ATOM 5079 C CA . ALA B 1 134 ? 45.953 154.657 -5.750 1.00 40.97 134 ALA B CA 1
ATOM 5080 C C . ALA B 1 134 ? 46.299 155.170 -4.355 1.00 42.38 134 ALA B C 1
ATOM 5081 O O . ALA B 1 134 ? 47.401 154.933 -3.853 1.00 38.53 134 ALA B O 1
ATOM 5083 N N . GLY B 1 135 ? 45.348 155.863 -3.732 1.00 40.63 135 GLY B N 1
ATOM 5084 C CA . GLY B 1 135 ? 45.553 156.452 -2.419 1.00 21.61 135 GLY B CA 1
ATOM 5085 C C . GLY B 1 135 ? 45.616 155.456 -1.273 1.00 36.74 135 GLY B C 1
ATOM 5086 O O . GLY B 1 135 ? 45.976 155.821 -0.153 1.00 48.37 135 GLY B O 1
ATOM 5087 N N . LEU B 1 136 ? 45.267 154.201 -1.545 1.00 35.68 136 LEU B N 1
ATOM 5088 C CA . LEU B 1 136 ? 45.334 153.149 -0.533 1.00 49.67 136 LEU B CA 1
ATOM 5089 C C . LEU B 1 136 ? 46.760 152.649 -0.306 1.00 46.01 136 LEU B C 1
ATOM 5090 O O . LEU B 1 136 ? 47.587 152.667 -1.218 1.00 49.41 136 LEU B O 1
ATOM 5095 N N . LYS B 1 137 ?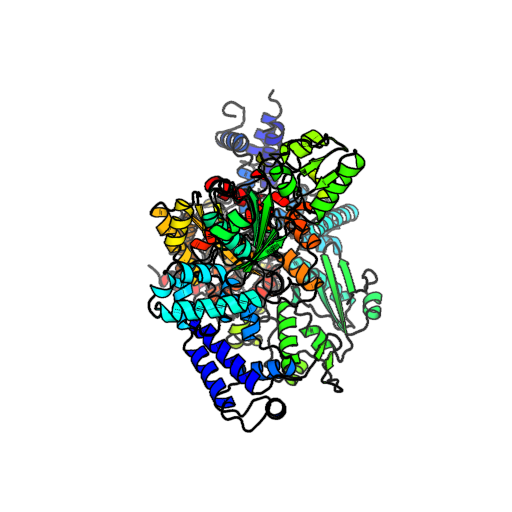 47.034 152.197 0.915 1.00 53.10 137 LYS B N 1
ATOM 5096 C CA . LYS B 1 137 ? 48.276 151.495 1.221 1.00 40.86 137 LYS B CA 1
ATOM 5097 C C . LYS B 1 137 ? 48.407 150.264 0.338 1.00 52.52 137 LYS B C 1
ATOM 5098 O O . LYS B 1 137 ? 47.507 149.423 0.299 1.00 64.79 137 LYS B O 1
ATOM 5104 N N . GLY B 1 138 ? 49.534 150.150 -0.359 1.00 60.48 138 GLY B N 1
ATOM 5105 C CA . GLY B 1 138 ? 49.799 148.983 -1.182 1.00 45.18 138 GLY B CA 1
ATOM 5106 C C . GLY B 1 138 ? 49.471 149.216 -2.642 1.00 52.40 138 GLY B C 1
ATOM 5107 O O . GLY B 1 138 ? 49.904 148.468 -3.519 1.00 56.78 138 GLY B O 1
ATOM 5108 N N . PHE B 1 139 ? 48.689 150.257 -2.900 1.00 43.27 139 PHE B N 1
ATOM 5109 C CA . PHE B 1 139 ? 48.378 150.655 -4.263 1.00 43.98 139 PHE B CA 1
ATOM 5110 C C . PHE B 1 139 ? 48.997 152.016 -4.541 1.00 49.24 139 PHE B C 1
ATOM 5111 O O . PHE B 1 139 ? 49.083 152.864 -3.654 1.00 52.15 139 PHE B O 1
ATOM 5119 N N . GLY B 1 140 ? 49.428 152.218 -5.778 1.00 42.21 140 GLY B N 1
ATOM 5120 C CA . GLY B 1 140 ? 49.888 153.517 -6.222 1.00 30.26 140 GLY B CA 1
ATOM 5121 C C . GLY B 1 140 ? 49.273 153.788 -7.575 1.00 33.55 140 GLY B C 1
ATOM 5122 O O . GLY B 1 140 ? 48.462 152.998 -8.052 1.00 35.55 140 GLY B O 1
ATOM 5123 N N . ALA B 1 141 ? 49.660 154.893 -8.199 1.00 36.57 141 ALA B N 1
ATOM 5124 C CA . ALA B 1 141 ? 49.132 155.254 -9.512 1.00 35.86 141 ALA B CA 1
ATOM 5125 C C . ALA B 1 141 ? 49.276 154.113 -10.512 1.00 35.85 141 ALA B C 1
ATOM 5126 O O . ALA B 1 141 ? 48.362 153.838 -11.291 1.00 50.24 141 ALA B O 1
ATOM 5128 N N . LYS B 1 142 ? 50.426 153.449 -10.482 1.00 32.71 142 LYS B N 1
ATOM 5129 C CA . LYS B 1 142 ? 50.736 152.413 -11.461 1.00 35.74 142 LYS B CA 1
ATOM 5130 C C . LYS B 1 142 ? 49.914 151.141 -11.291 1.00 38.97 142 LYS B C 1
ATOM 5131 O O . LYS B 1 142 ? 49.352 150.627 -12.258 1.00 45.24 142 LYS B O 1
ATOM 5137 N N . SER B 1 143 ? 49.838 150.634 -10.065 1.00 37.33 143 SER B N 1
ATOM 5138 C CA . SER B 1 143 ? 49.035 149.446 -9.798 1.00 37.79 143 SER B CA 1
ATOM 5139 C C . SER B 1 143 ? 47.538 149.724 -9.977 1.00 38.60 143 SER B C 1
ATOM 5140 O O . SER B 1 143 ? 46.774 148.827 -10.339 1.00 38.45 143 SER B O 1
ATOM 5143 N N . ALA B 1 144 ? 47.128 150.967 -9.731 1.00 27.70 144 ALA B N 1
ATOM 5144 C CA . ALA B 1 144 ? 45.731 151.362 -9.906 1.00 38.73 144 ALA B CA 1
ATOM 5145 C C . ALA B 1 144 ? 45.308 151.335 -11.377 1.00 39.96 144 ALA B C 1
ATOM 5146 O O . ALA B 1 144 ? 44.130 151.170 -11.690 1.00 44.59 144 ALA B O 1
ATOM 5148 N N . ALA B 1 145 ? 46.274 151.500 -12.277 1.00 36.41 145 ALA B N 1
ATOM 5149 C CA . ALA B 1 145 ? 45.993 151.488 -13.709 1.00 38.06 145 ALA B CA 1
ATOM 5150 C C . ALA B 1 145 ? 46.046 150.065 -14.248 1.00 33.15 145 ALA B C 1
ATOM 5151 O O . ALA B 1 145 ? 45.364 149.724 -15.211 1.00 33.28 145 ALA B O 1
ATOM 5153 N N . THR B 1 146 ? 46.873 149.237 -13.625 1.00 30.68 146 THR B N 1
ATOM 5154 C CA . THR B 1 146 ? 46.959 147.838 -13.998 1.00 39.37 146 THR B CA 1
ATOM 5155 C C . THR B 1 146 ? 45.656 147.146 -13.619 1.00 39.65 146 THR B C 1
ATOM 5156 O O . THR B 1 146 ? 45.097 146.372 -14.392 1.00 33.63 146 THR B O 1
ATOM 5160 N N . ILE B 1 147 ? 45.173 147.441 -12.420 1.00 31.33 147 ILE B N 1
ATOM 5161 C CA . ILE B 1 147 ? 43.920 146.878 -11.944 1.00 28.35 147 ILE B CA 1
ATOM 5162 C C . ILE B 1 147 ? 42.741 147.324 -12.808 1.00 33.01 147 ILE B C 1
ATOM 5163 O O . ILE B 1 147 ? 41.854 146.528 -13.115 1.00 31.91 147 ILE B O 1
ATOM 5168 N N . LEU B 1 148 ? 42.740 148.593 -13.210 1.00 35.43 148 LEU B N 1
ATOM 5169 C CA . LEU B 1 148 ? 41.696 149.101 -14.094 1.00 38.57 148 LEU B CA 1
ATOM 5170 C C . LEU B 1 148 ? 41.715 148.365 -15.432 1.00 39.01 148 LEU B C 1
ATOM 5171 O O . LEU B 1 148 ? 40.664 148.072 -16.006 1.00 34.95 148 LEU B O 1
ATOM 5176 N N . GLU B 1 149 ? 42.918 148.077 -15.924 1.00 33.46 149 GLU B N 1
ATOM 5177 C CA . GLU B 1 149 ? 43.083 147.303 -17.149 1.00 35.25 149 GLU B CA 1
ATOM 5178 C C . GLU B 1 149 ? 42.478 145.914 -16.982 1.00 37.57 149 GLU B C 1
ATOM 5179 O O . GLU B 1 149 ? 41.749 145.431 -17.848 1.00 36.76 149 GLU B O 1
ATOM 5185 N N . ASN B 1 150 ? 42.768 145.281 -15.851 1.00 32.19 150 ASN B N 1
ATOM 5186 C CA . ASN B 1 150 ? 42.270 143.936 -15.583 1.00 35.39 150 ASN B CA 1
ATOM 5187 C C . ASN B 1 150 ? 40.764 143.872 -15.366 1.00 37.89 150 ASN B C 1
ATOM 5188 O O . ASN B 1 150 ? 40.144 142.851 -15.657 1.00 43.55 150 ASN B O 1
ATOM 5193 N N . VAL B 1 151 ? 40.179 144.954 -14.855 1.00 31.61 151 VAL B N 1
ATOM 5194 C CA . VAL B 1 151 ? 38.729 145.029 -14.704 1.00 25.97 151 VAL B CA 1
ATOM 5195 C C . VAL B 1 151 ? 38.072 145.190 -16.073 1.00 35.72 151 VAL B C 1
ATOM 5196 O O . VAL B 1 151 ? 37.020 144.607 -16.340 1.00 28.94 151 VAL B O 1
ATOM 5200 N N . VAL B 1 152 ? 38.706 145.968 -16.947 1.00 31.20 152 VAL B N 1
ATOM 5201 C CA . VAL B 1 152 ? 38.216 146.121 -18.310 1.00 24.40 152 VAL B CA 1
ATOM 5202 C C . VAL B 1 152 ? 38.119 144.777 -19.027 1.00 32.37 152 VAL B C 1
ATOM 5203 O O . VAL B 1 152 ? 37.239 144.576 -19.862 1.00 42.96 152 VAL B O 1
ATOM 5207 N N . PHE B 1 153 ? 39.021 143.856 -18.702 1.00 32.24 153 PHE B N 1
ATOM 5208 C CA . PHE B 1 153 ? 38.985 142.522 -19.294 1.00 30.20 153 PHE B CA 1
ATOM 5209 C C . PHE B 1 153 ? 37.764 141.744 -18.833 1.00 37.12 153 PHE B C 1
ATOM 5210 O O . PHE B 1 153 ? 37.110 141.084 -19.636 1.00 43.52 153 PHE B O 1
ATOM 5218 N N . LEU B 1 154 ? 37.462 141.810 -17.540 1.00 31.36 154 LEU B N 1
ATOM 5219 C CA . LEU B 1 154 ? 36.298 141.106 -17.016 1.00 27.91 154 LEU B CA 1
ATOM 5220 C C . LEU B 1 154 ? 35.037 141.586 -17.719 1.00 35.54 154 LEU B C 1
ATOM 5221 O O . LEU B 1 154 ? 34.194 140.779 -18.105 1.00 40.00 154 LEU B O 1
ATOM 5226 N N . PHE B 1 155 ? 34.925 142.902 -17.894 1.00 30.95 155 PHE B N 1
ATOM 5227 C CA . PHE B 1 155 ? 33.741 143.506 -18.496 1.00 30.30 155 PHE B CA 1
ATOM 5228 C C . PHE B 1 155 ? 33.544 143.104 -19.957 1.00 37.37 155 PHE B C 1
ATOM 5229 O O . PHE B 1 155 ? 32.422 142.842 -20.388 1.00 39.39 155 PHE B O 1
ATOM 5237 N N . GLU B 1 156 ? 34.632 143.059 -20.717 1.00 40.68 156 GLU B N 1
ATOM 5238 C CA . GLU B 1 156 ? 34.545 142.734 -22.138 1.00 42.44 156 GLU B CA 1
ATOM 5239 C C . GLU B 1 156 ? 34.208 141.265 -22.374 1.00 39.87 156 GLU B C 1
ATOM 5240 O O . GLU B 1 156 ? 33.674 140.903 -23.422 1.00 50.20 156 GLU B O 1
ATOM 5246 N N . ALA B 1 157 ? 34.506 140.429 -21.386 1.00 41.74 157 ALA B N 1
ATOM 5247 C CA . ALA B 1 157 ? 34.162 139.012 -21.441 1.00 46.71 157 ALA B CA 1
ATOM 5248 C C . ALA B 1 157 ? 32.649 138.817 -21.450 1.00 53.00 157 ALA B C 1
ATOM 5249 O O . ALA B 1 157 ? 32.104 138.136 -22.319 1.00 69.12 157 ALA B O 1
ATOM 5251 N N . ARG B 1 158 ? 31.983 139.417 -20.467 1.00 52.97 158 ARG B N 1
ATOM 5252 C CA . ARG B 1 158 ? 30.529 139.372 -20.347 1.00 43.91 158 ARG B CA 1
ATOM 5253 C C . ARG B 1 158 ? 29.820 139.723 -21.659 1.00 48.13 158 ARG B C 1
ATOM 5254 O O . ARG B 1 158 ? 30.261 140.606 -22.394 1.00 49.90 158 ARG B O 1
ATOM 5262 N N . GLN B 1 159 ? 28.727 139.025 -21.952 1.00 51.45 159 GLN B N 1
ATOM 5263 C CA . GLN B 1 159 ? 27.906 139.366 -23.110 1.00 57.70 159 GLN B CA 1
ATOM 5264 C C . GLN B 1 159 ? 26.972 140.510 -22.756 1.00 58.28 159 GLN B C 1
ATOM 5265 O O . GLN B 1 159 ? 26.624 141.335 -23.600 1.00 58.56 159 GLN B O 1
ATOM 5271 N N . ARG B 1 160 ? 26.561 140.542 -21.495 1.00 39.36 160 ARG B N 1
ATOM 5272 C CA . ARG B 1 160 ? 25.704 141.602 -20.994 1.00 40.19 160 ARG B CA 1
ATOM 5273 C C . ARG B 1 160 ? 26.266 142.144 -19.680 1.00 43.03 160 ARG B C 1
ATOM 5274 O O . ARG B 1 160 ? 26.908 141.414 -18.922 1.00 46.75 160 ARG B O 1
ATOM 5282 N N . GLN B 1 161 ? 26.032 143.428 -19.425 1.00 40.96 161 GLN B N 1
ATOM 5283 C CA . GLN B 1 161 ? 26.565 144.097 -18.242 1.00 29.53 161 GLN B CA 1
ATOM 5284 C C . GLN B 1 161 ? 25.529 144.148 -17.130 1.00 33.94 161 GLN B C 1
ATOM 5285 O O . GLN B 1 161 ? 24.331 144.030 -17.383 1.00 34.84 161 GLN B O 1
ATOM 5291 N N . SER B 1 162 ? 25.993 144.319 -15.897 1.00 33.87 162 SER B N 1
ATOM 5292 C CA . SER B 1 162 ? 25.083 144.476 -14.775 1.00 26.49 162 SER B CA 1
ATOM 5293 C C . SER B 1 162 ? 24.426 145.843 -14.871 1.00 22.45 162 SER B C 1
ATOM 5294 O O . SER B 1 162 ? 24.975 146.757 -15.479 1.00 26.40 162 SER B O 1
ATOM 5297 N N . LEU B 1 163 ? 23.249 145.983 -14.278 1.00 32.70 163 LEU B N 1
ATOM 5298 C CA . LEU B 1 163 ? 22.571 147.271 -14.247 1.00 24.43 163 LEU B CA 1
ATOM 5299 C C . LEU B 1 163 ? 23.469 148.336 -13.622 1.00 31.68 163 LEU B C 1
ATOM 5300 O O . LEU B 1 163 ? 23.414 149.502 -14.008 1.00 30.02 163 LEU B O 1
ATOM 5305 N N . ARG B 1 164 ? 24.294 147.931 -12.659 1.00 24.36 164 ARG B N 1
ATOM 5306 C CA . ARG B 1 164 ? 25.147 148.872 -11.938 1.00 27.39 164 ARG B CA 1
ATOM 5307 C C . ARG B 1 164 ? 26.180 149.514 -12.862 1.00 33.26 164 ARG B C 1
ATOM 5308 O O . ARG B 1 164 ? 26.299 150.739 -12.917 1.00 30.12 164 ARG B O 1
ATOM 5316 N N . ALA B 1 165 ? 26.923 148.678 -13.584 1.00 28.39 165 ALA B N 1
ATOM 5317 C CA . ALA B 1 165 ? 27.941 149.154 -14.515 1.00 30.37 165 ALA B CA 1
ATOM 5318 C C . ALA B 1 165 ? 27.349 150.006 -15.633 1.00 23.97 165 ALA B C 1
ATOM 5319 O O . ALA B 1 165 ? 27.852 151.088 -15.931 1.00 37.95 165 ALA B O 1
ATOM 5321 N N . GLY B 1 166 ? 26.283 149.517 -16.254 1.00 25.54 166 GLY B N 1
ATOM 5322 C CA . GLY B 1 166 ? 25.641 150.245 -17.333 1.00 23.59 166 GLY B CA 1
ATOM 5323 C C . GLY B 1 166 ? 25.110 151.598 -16.893 1.00 30.66 166 GLY B C 1
ATOM 5324 O O . GLY B 1 166 ? 25.241 152.589 -17.609 1.00 30.97 166 GLY B O 1
ATOM 5325 N N . LEU B 1 167 ? 24.509 151.643 -15.709 1.00 23.33 167 LEU B N 1
ATOM 5326 C CA . LEU B 1 167 ? 23.931 152.880 -15.192 1.00 30.42 167 LEU B CA 1
ATOM 5327 C C . LEU B 1 167 ? 25.031 153.867 -14.787 1.00 35.65 167 LEU B C 1
ATOM 5328 O O . LEU B 1 167 ? 24.948 155.062 -15.074 1.00 29.85 167 LEU B O 1
ATOM 5333 N N . ALA B 1 168 ? 26.068 153.359 -14.131 1.00 32.84 168 ALA B N 1
ATOM 5334 C CA . ALA B 1 168 ? 27.192 154.194 -13.724 1.00 26.32 168 ALA B CA 1
ATOM 5335 C C . ALA B 1 168 ? 27.865 154.838 -14.933 1.00 27.53 168 ALA B C 1
ATOM 5336 O O . ALA B 1 168 ? 28.143 156.036 -14.937 1.00 27.42 168 ALA B O 1
ATOM 5338 N N . VAL B 1 169 ? 28.129 154.037 -15.959 1.00 22.48 169 VAL B N 1
ATOM 5339 C CA . VAL B 1 169 ? 28.772 154.547 -17.164 1.00 24.22 169 VAL B CA 1
ATOM 5340 C C . VAL B 1 169 ? 27.896 155.572 -17.894 1.00 34.08 169 VAL B C 1
ATOM 5341 O O . VAL B 1 169 ? 28.386 156.612 -18.332 1.00 35.12 169 VAL B O 1
ATOM 5345 N N . ALA B 1 170 ? 26.604 155.287 -18.020 1.00 26.92 170 ALA B N 1
ATOM 5346 C CA . ALA B 1 170 ? 25.692 156.235 -18.647 1.00 26.15 170 ALA B CA 1
ATOM 5347 C C . ALA B 1 170 ? 25.638 157.542 -17.859 1.00 26.79 170 ALA B C 1
ATOM 5348 O O . ALA B 1 170 ? 25.632 158.621 -18.446 1.00 32.36 170 ALA B O 1
ATOM 5350 N N . GLU B 1 171 ? 25.600 157.442 -16.532 1.00 27.19 171 GLU B N 1
ATOM 5351 C CA . GLU B 1 171 ? 25.592 158.631 -15.683 1.00 27.97 171 GLU B CA 1
ATOM 5352 C C . GLU B 1 171 ? 26.874 159.447 -15.843 1.00 30.43 171 GLU B C 1
ATOM 5353 O O . GLU B 1 171 ? 26.834 160.675 -15.870 1.00 30.27 171 GLU B O 1
ATOM 5359 N N . GLU B 1 172 ? 28.004 158.757 -15.973 1.00 33.44 172 GLU B N 1
ATOM 5360 C CA . GLU B 1 172 ? 29.301 159.416 -16.118 1.00 30.76 172 GLU B CA 1
ATOM 5361 C C . GLU B 1 172 ? 29.442 160.134 -17.460 1.00 33.24 172 GLU B C 1
ATOM 5362 O O . GLU B 1 172 ? 29.924 161.264 -17.511 1.00 35.44 172 GLU B O 1
ATOM 5368 N N . LEU B 1 173 ? 29.026 159.477 -18.541 1.00 35.92 173 LEU B N 1
ATOM 5369 C CA . LEU B 1 173 ? 29.094 160.072 -19.876 1.00 34.76 173 LEU B CA 1
ATOM 5370 C C . LEU B 1 173 ? 28.126 161.235 -20.031 1.00 29.89 173 LEU B C 1
ATOM 5371 O O . LEU B 1 173 ? 28.397 162.178 -20.767 1.00 33.43 173 LEU B O 1
ATOM 5376 N N . ALA B 1 174 ? 26.994 161.166 -19.343 1.00 27.60 174 ALA B N 1
ATOM 5377 C CA . ALA B 1 174 ? 26.052 162.275 -19.355 1.00 26.96 174 ALA B CA 1
ATOM 5378 C C . ALA B 1 174 ? 26.753 163.525 -18.850 1.00 30.26 174 ALA B C 1
ATOM 5379 O O . ALA B 1 174 ? 26.515 164.624 -19.349 1.00 34.19 174 ALA B O 1
ATOM 5381 N N . GLY B 1 175 ? 27.630 163.343 -17.865 1.00 30.37 175 GLY B N 1
ATOM 5382 C CA . GLY B 1 175 ? 28.407 164.437 -17.309 1.00 19.81 175 GLY B CA 1
ATOM 5383 C C . GLY B 1 175 ? 29.164 165.231 -18.363 1.00 36.07 175 GLY B C 1
ATOM 5384 O O . GLY B 1 175 ? 29.331 166.444 -18.239 1.00 40.46 175 GLY B O 1
ATOM 5385 N N . ALA B 1 176 ? 29.618 164.547 -19.408 1.00 30.09 176 ALA B N 1
ATOM 5386 C CA . ALA B 1 176 ? 30.391 165.190 -20.467 1.00 38.27 176 ALA B CA 1
ATOM 5387 C C . ALA B 1 176 ? 29.503 165.758 -21.575 1.00 32.47 176 ALA B C 1
ATOM 5388 O O . ALA B 1 176 ? 29.979 166.454 -22.467 1.00 36.47 176 ALA B O 1
ATOM 5390 N N . LEU B 1 177 ? 28.211 165.461 -21.503 1.00 41.23 177 LEU B N 1
ATOM 5391 C CA . LEU B 1 177 ? 27.255 165.871 -22.525 1.00 37.26 177 LEU B CA 1
ATOM 5392 C C . LEU B 1 177 ? 26.190 166.812 -21.960 1.00 36.58 177 LEU B C 1
ATOM 5393 O O . LEU B 1 177 ? 25.072 166.863 -22.462 1.00 38.34 177 LEU B O 1
ATOM 5398 N N . THR B 1 178 ? 26.545 167.562 -20.923 1.00 40.59 178 THR B N 1
ATOM 5399 C CA . THR B 1 178 ? 25.569 168.330 -20.155 1.00 34.43 178 THR B CA 1
ATOM 5400 C C . THR B 1 178 ? 24.681 169.264 -20.980 1.00 40.17 178 THR B C 1
ATOM 5401 O O . THR B 1 178 ? 23.474 169.312 -20.764 1.00 42.34 178 THR B O 1
ATOM 5405 N N . ASP B 1 179 ? 25.265 170.009 -21.915 1.00 37.95 179 ASP B N 1
ATOM 5406 C CA . ASP B 1 179 ? 24.485 170.983 -22.681 1.00 36.97 179 ASP B CA 1
ATOM 5407 C C . ASP B 1 179 ? 23.684 170.387 -23.833 1.00 46.38 179 ASP B C 1
ATOM 5408 O O . ASP B 1 179 ? 23.015 171.117 -24.569 1.00 42.42 179 ASP B O 1
ATOM 5413 N N . LEU B 1 180 ? 23.752 169.066 -23.982 1.00 39.28 180 LEU B N 1
ATOM 5414 C CA . LEU B 1 180 ? 22.948 168.364 -24.977 1.00 30.87 180 LEU B CA 1
ATOM 5415 C C . LEU B 1 180 ? 21.737 167.696 -24.312 1.00 27.62 180 LEU B C 1
ATOM 5416 O O . LEU B 1 180 ? 21.041 166.888 -24.925 1.00 35.95 180 LEU B O 1
ATOM 5421 N N . SER B 1 181 ? 21.496 168.047 -23.053 1.00 26.92 181 SER B N 1
ATOM 5422 C CA . SER B 1 181 ? 20.367 167.512 -22.289 1.00 37.75 181 SER B CA 1
ATOM 5423 C C . SER B 1 181 ? 20.313 165.988 -22.252 1.00 28.94 181 SER B C 1
ATOM 5424 O O . SER B 1 181 ? 19.325 165.396 -22.673 1.00 30.90 181 SER B O 1
ATOM 5427 N N . PRO B 1 182 ? 21.357 165.353 -21.701 1.00 30.15 182 PRO B N 1
ATOM 5428 C CA . PRO B 1 182 ? 21.486 163.892 -21.690 1.00 26.03 182 PRO B CA 1
ATOM 5429 C C . PRO B 1 182 ? 20.354 163.226 -20.912 1.00 28.76 182 PRO B C 1
ATOM 5430 O O . PRO B 1 182 ? 19.778 163.845 -20.017 1.00 29.97 182 PRO B O 1
ATOM 5434 N N . ALA B 1 183 ? 20.053 161.975 -21.245 1.00 27.90 183 ALA B N 1
ATOM 5435 C CA . ALA B 1 183 ? 19.037 161.197 -20.538 1.00 32.10 183 ALA B CA 1
ATOM 5436 C C . ALA B 1 183 ? 19.261 159.707 -20.770 1.00 32.39 183 ALA B C 1
ATOM 5437 O O . ALA B 1 183 ? 19.445 159.276 -21.905 1.00 30.19 183 ALA B O 1
ATOM 5439 N N . PRO B 1 184 ? 19.256 158.914 -19.690 1.00 34.95 184 PRO B N 1
ATOM 5440 C CA . PRO B 1 184 ? 19.388 157.460 -19.829 1.00 31.03 184 PRO B CA 1
ATOM 5441 C C . PRO B 1 184 ? 18.339 156.905 -20.790 1.00 28.78 184 PRO B C 1
ATOM 5442 O O . PRO B 1 184 ? 17.214 157.402 -20.832 1.00 24.96 184 PRO B O 1
ATOM 5446 N N . ALA B 1 185 ? 18.708 155.889 -21.560 1.00 27.21 185 ALA B N 1
ATOM 5447 C CA . ALA B 1 185 ? 17.789 155.303 -22.522 1.00 22.09 185 ALA B CA 1
ATOM 5448 C C . ALA B 1 185 ? 17.859 153.792 -22.463 1.00 34.72 185 ALA B C 1
ATOM 5449 O O . ALA B 1 185 ? 18.653 153.228 -21.714 1.00 34.53 185 ALA B O 1
ATOM 5451 N N . GLY B 1 186 ? 17.016 153.140 -23.254 1.00 32.96 186 GLY B N 1
ATOM 5452 C CA . GLY B 1 186 ? 17.013 151.693 -23.351 1.00 30.85 186 GLY B CA 1
ATOM 5453 C C . GLY B 1 186 ? 17.014 150.970 -22.019 1.00 33.01 186 GLY B C 1
ATOM 5454 O O . GLY B 1 186 ? 16.223 151.276 -21.123 1.00 31.66 186 GLY B O 1
ATOM 5455 N N . ASP B 1 187 ? 17.925 150.014 -21.888 1.00 32.68 187 ASP B N 1
ATOM 5456 C CA . ASP B 1 187 ? 17.902 149.079 -20.771 1.00 30.47 187 ASP B CA 1
ATOM 5457 C C . ASP B 1 187 ? 18.170 149.718 -19.404 1.00 34.90 187 ASP B C 1
ATOM 5458 O O . ASP B 1 187 ? 17.504 149.382 -18.422 1.00 39.81 187 ASP B O 1
ATOM 5463 N N . VAL B 1 188 ? 19.126 150.639 -19.334 1.00 22.12 188 VAL B N 1
ATOM 5464 C CA . VAL B 1 188 ? 19.426 151.290 -18.064 1.00 28.43 188 VAL B CA 1
ATOM 5465 C C . VAL B 1 188 ? 18.274 152.184 -17.597 1.00 27.73 188 VAL B C 1
ATOM 5466 O O . VAL B 1 188 ? 17.987 152.269 -16.400 1.00 35.76 188 VAL B O 1
ATOM 5470 N N . ARG B 1 189 ? 17.600 152.830 -18.542 1.00 34.28 189 ARG B N 1
ATOM 5471 C CA . ARG B 1 189 ? 16.510 153.744 -18.207 1.00 31.84 189 ARG B CA 1
ATOM 5472 C C . ARG B 1 189 ? 15.316 153.048 -17.557 1.00 29.92 189 ARG B C 1
ATOM 5473 O O . ARG B 1 189 ? 14.623 153.639 -16.731 1.00 39.06 189 ARG B O 1
ATOM 5481 N N . ARG B 1 190 ? 15.067 151.798 -17.931 1.00 28.47 190 ARG B N 1
ATOM 5482 C CA . ARG B 1 190 ? 13.911 151.089 -17.387 1.00 56.15 190 ARG B CA 1
ATOM 5483 C C . ARG B 1 190 ? 14.280 149.981 -16.396 1.00 49.92 190 ARG B C 1
ATOM 5484 O O . ARG B 1 190 ? 13.416 149.241 -15.928 1.00 41.37 190 ARG B O 1
ATOM 5492 N N . GLY B 1 191 ? 15.568 149.880 -16.085 1.00 43.97 191 GLY B N 1
ATOM 5493 C CA . GLY B 1 191 ? 16.025 149.082 -14.964 1.00 34.71 191 GLY B CA 1
ATOM 5494 C C . GLY B 1 191 ? 16.207 147.602 -15.214 1.00 32.74 191 GLY B C 1
ATOM 5495 O O . GLY B 1 191 ? 16.137 146.795 -14.287 1.00 35.03 191 GLY B O 1
ATOM 5496 N N . LEU B 1 192 ? 16.450 147.237 -16.464 1.00 28.98 192 LEU B N 1
ATOM 5497 C CA . LEU B 1 192 ? 16.684 145.842 -16.793 1.00 47.20 192 LEU B CA 1
ATOM 5498 C C . LEU B 1 192 ? 17.789 145.289 -15.888 1.00 49.79 192 LEU B C 1
ATOM 5499 O O . LEU B 1 192 ? 18.887 145.845 -15.827 1.00 43.06 192 LEU B O 1
ATOM 5504 N N . GLU B 1 193 ? 17.490 144.207 -15.173 1.00 53.86 193 GLU B N 1
ATOM 5505 C CA . GLU B 1 193 ? 18.447 143.622 -14.236 1.00 49.46 193 GLU B CA 1
ATOM 5506 C C . GLU B 1 193 ? 19.791 143.377 -14.913 1.00 41.78 193 GLU B C 1
ATOM 5507 O O . GLU B 1 193 ? 20.848 143.451 -14.281 1.00 48.24 193 GLU B O 1
ATOM 5513 N N . THR B 1 194 ? 19.737 143.088 -16.206 1.00 36.53 194 THR B N 1
ATOM 5514 C CA . THR B 1 194 ? 20.934 142.936 -17.020 1.00 33.86 194 THR B CA 1
ATOM 5515 C C . THR B 1 194 ? 20.817 143.851 -18.241 1.00 45.58 194 THR B C 1
ATOM 5516 O O . THR B 1 194 ? 19.717 144.090 -18.737 1.00 47.78 194 THR B O 1
ATOM 5520 N N . VAL B 1 195 ? 21.946 144.369 -18.717 1.00 42.06 195 VAL B N 1
ATOM 5521 C CA . VAL B 1 195 ? 21.937 145.467 -19.682 1.00 32.17 195 VAL B CA 1
ATOM 5522 C C . VAL B 1 195 ? 22.886 145.252 -20.863 1.00 40.31 195 VAL B C 1
ATOM 5523 O O . VAL B 1 195 ? 24.056 144.915 -20.676 1.00 46.51 195 VAL B O 1
ATOM 5527 N N . ARG B 1 196 ? 22.380 145.455 -22.078 1.00 34.33 196 ARG B N 1
ATOM 5528 C CA . ARG B 1 196 ? 23.178 145.250 -23.287 1.00 42.09 196 ARG B CA 1
ATOM 5529 C C . ARG B 1 196 ? 24.244 146.326 -23.484 1.00 43.36 196 ARG B C 1
ATOM 5530 O O . ARG B 1 196 ? 25.304 146.056 -24.046 1.00 36.21 196 ARG B O 1
ATOM 5538 N N . ALA B 1 197 ? 23.957 147.542 -23.028 1.00 39.34 197 ALA B N 1
ATOM 5539 C CA . ALA B 1 197 ? 24.899 148.649 -23.163 1.00 31.85 197 ALA B CA 1
ATOM 5540 C C . ALA B 1 197 ? 24.509 149.855 -22.309 1.00 35.87 197 ALA B C 1
ATOM 5541 O O . ALA B 1 197 ? 23.366 149.974 -21.861 1.00 40.09 197 ALA B O 1
ATOM 5543 N N . ALA B 1 198 ? 25.468 150.748 -22.087 1.00 27.24 198 ALA B N 1
ATOM 5544 C CA . ALA B 1 198 ? 25.163 152.040 -21.494 1.00 33.52 198 ALA B CA 1
ATOM 5545 C C . ALA B 1 198 ? 24.534 152.912 -22.578 1.00 38.66 198 ALA B C 1
ATOM 5546 O O . ALA B 1 198 ? 25.229 153.451 -23.436 1.00 42.98 198 ALA B O 1
ATOM 5548 N N . GLU B 1 199 ? 23.212 153.025 -22.547 1.00 30.65 199 GLU B N 1
ATOM 5549 C CA . GLU B 1 199 ? 22.487 153.782 -23.559 1.00 35.55 199 GLU B CA 1
ATOM 5550 C C . GLU B 1 199 ? 22.089 155.165 -23.052 1.00 35.55 199 GLU B C 1
ATOM 5551 O O . GLU B 1 199 ? 21.598 155.322 -21.934 1.00 27.75 199 GLU B O 1
ATOM 5557 N N . LEU B 1 200 ? 22.309 156.165 -23.896 1.00 37.02 200 LEU B N 1
ATOM 5558 C CA . LEU B 1 200 ? 22.039 157.547 -23.544 1.00 25.78 200 LEU B CA 1
ATOM 5559 C C . LEU B 1 200 ? 21.253 158.186 -24.679 1.00 31.44 200 LEU B C 1
ATOM 5560 O O . LEU B 1 200 ? 21.388 157.791 -25.839 1.00 26.54 200 LEU B O 1
ATOM 5565 N N . THR B 1 201 ? 20.426 159.168 -24.346 1.00 34.70 201 THR B N 1
ATOM 5566 C CA . THR B 1 201 ? 19.716 159.923 -25.363 1.00 27.52 201 THR B CA 1
ATOM 5567 C C . THR B 1 201 ? 20.122 161.397 -25.243 1.00 34.03 201 THR B C 1
ATOM 5568 O O . THR B 1 201 ? 20.486 161.861 -24.165 1.00 36.33 201 THR B O 1
ATOM 5572 N N . VAL B 1 202 ? 20.077 162.123 -26.354 1.00 33.52 202 VAL B N 1
ATOM 5573 C CA . VAL B 1 202 ? 20.706 163.435 -26.437 1.00 22.22 202 VAL B CA 1
ATOM 5574 C C . VAL B 1 202 ? 20.100 164.258 -27.579 1.00 32.48 202 VAL B C 1
ATOM 5575 O O . VAL B 1 202 ? 19.717 163.698 -28.605 1.00 31.88 202 VAL B O 1
ATOM 5579 N N . THR B 1 203 ? 19.991 165.574 -27.401 1.00 21.33 203 THR B N 1
ATOM 5580 C CA . THR B 1 203 ? 19.596 166.443 -28.510 1.00 32.49 203 THR B CA 1
ATOM 5581 C C . THR B 1 203 ? 20.817 167.161 -29.082 1.00 35.09 203 THR B C 1
ATOM 5582 O O . THR B 1 203 ? 21.665 167.660 -28.342 1.00 41.14 203 THR B O 1
ATOM 5586 N N . GLY B 1 204 ? 20.901 167.211 -30.405 1.00 34.83 204 GLY B N 1
ATOM 5587 C CA . GLY B 1 204 ? 22.056 167.783 -31.069 1.00 32.27 204 GLY B CA 1
ATOM 5588 C C . GLY B 1 204 ? 22.483 166.893 -32.216 1.00 35.25 204 GLY B C 1
ATOM 5589 O O . GLY B 1 204 ? 21.747 165.992 -32.606 1.00 35.19 204 GLY B O 1
ATOM 5590 N N . THR B 1 205 ? 23.672 167.135 -32.752 1.00 40.67 205 THR B N 1
ATOM 5591 C CA . THR B 1 205 ? 24.156 166.377 -33.899 1.00 34.50 205 THR B CA 1
ATOM 5592 C C . THR B 1 205 ? 25.335 165.490 -33.498 1.00 39.60 205 THR B C 1
ATOM 5593 O O . THR B 1 205 ? 25.987 165.744 -32.486 1.00 44.22 205 THR B O 1
ATOM 5597 N N . PRO B 1 206 ? 25.603 164.435 -34.284 1.00 39.52 206 PRO B N 1
ATOM 5598 C CA . PRO B 1 206 ? 26.713 163.515 -34.005 1.00 40.52 206 PRO B CA 1
ATOM 5599 C C . PRO B 1 206 ? 28.059 164.228 -33.858 1.00 50.01 206 PRO B C 1
ATOM 5600 O O . PRO B 1 206 ? 28.996 163.649 -33.306 1.00 53.26 206 PRO B O 1
ATOM 5604 N N . ASP B 1 207 ? 28.151 165.462 -34.347 1.00 47.52 207 ASP B N 1
ATOM 5605 C CA . ASP B 1 207 ? 29.363 166.261 -34.195 1.00 50.48 207 ASP B CA 1
ATOM 5606 C C . ASP B 1 207 ? 29.416 166.915 -32.818 1.00 45.92 207 ASP B C 1
ATOM 5607 O O . ASP B 1 207 ? 30.483 167.045 -32.220 1.00 49.69 207 ASP B O 1
ATOM 5612 N N . ASP B 1 208 ? 28.256 167.331 -32.323 1.00 51.48 208 ASP B N 1
ATOM 5613 C CA . ASP B 1 208 ? 28.141 167.865 -30.972 1.00 47.63 208 ASP B CA 1
ATOM 5614 C C . ASP B 1 208 ? 28.639 166.837 -29.960 1.00 44.44 208 ASP B C 1
ATOM 5615 O O . ASP B 1 208 ? 29.410 167.162 -29.054 1.00 43.01 208 ASP B O 1
ATOM 5620 N N . VAL B 1 209 ? 28.193 165.595 -30.132 1.00 35.00 209 VAL B N 1
ATOM 5621 C CA . VAL B 1 209 ? 28.587 164.490 -29.264 1.00 37.46 209 VAL B CA 1
ATOM 5622 C C . VAL B 1 209 ? 30.054 164.122 -29.466 1.00 48.64 209 VAL B C 1
ATOM 5623 O O . VAL B 1 209 ? 30.774 163.824 -28.510 1.00 44.28 209 VAL B O 1
ATOM 5627 N N . LEU B 1 210 ? 30.490 164.149 -30.722 1.00 47.69 210 LEU B N 1
ATOM 5628 C CA . LEU B 1 210 ? 31.842 163.748 -31.082 1.00 44.77 210 LEU B CA 1
ATOM 5629 C C . LEU B 1 210 ? 32.876 164.747 -30.560 1.00 46.59 210 LEU B C 1
ATOM 5630 O O . LEU B 1 210 ? 34.056 164.429 -30.433 1.00 53.86 210 LEU B O 1
ATOM 5635 N N . ALA B 1 211 ? 32.417 165.953 -30.246 1.00 41.72 211 ALA B N 1
ATOM 5636 C CA . ALA B 1 211 ? 33.290 167.014 -29.756 1.00 39.22 211 ALA B CA 1
ATOM 5637 C C . ALA B 1 211 ? 33.559 166.909 -28.256 1.00 47.67 211 ALA B C 1
ATOM 5638 O O . ALA B 1 211 ? 34.554 167.439 -27.762 1.00 35.84 211 ALA B O 1
ATOM 5640 N N . ARG B 1 212 ? 32.667 166.238 -27.532 1.00 51.10 212 ARG B N 1
ATOM 5641 C CA . ARG B 1 212 ? 32.834 166.063 -26.090 1.00 42.21 212 ARG B CA 1
ATOM 5642 C C . ARG B 1 212 ? 33.274 164.635 -25.787 1.00 40.23 212 ARG B C 1
ATOM 5643 O O . ARG B 1 212 ? 33.876 164.366 -24.749 1.00 48.58 212 ARG B O 1
ATOM 5651 N N . LEU B 1 213 ? 32.974 163.726 -26.709 1.00 46.01 213 LEU B N 1
ATOM 5652 C CA . LEU B 1 213 ? 33.435 162.347 -26.620 1.00 46.96 213 LEU B CA 1
ATOM 5653 C C . LEU B 1 213 ? 34.031 161.929 -27.962 1.00 47.30 213 LEU B C 1
ATOM 5654 O O . LEU B 1 213 ? 33.346 161.333 -28.792 1.00 47.29 213 LEU B O 1
ATOM 5659 N N . PRO B 1 214 ? 35.314 162.249 -28.179 1.00 57.74 214 PRO B N 1
ATOM 5660 C CA . PRO B 1 214 ? 35.992 162.002 -29.459 1.00 55.13 214 PRO B CA 1
ATOM 5661 C C . PRO B 1 214 ? 36.142 160.512 -29.761 1.00 55.37 214 PRO B C 1
ATOM 5662 O O . PRO B 1 214 ? 36.240 160.125 -30.927 1.00 47.30 214 PRO B O 1
ATOM 5666 N N . GLU B 1 215 ? 36.148 159.696 -28.709 1.00 61.67 215 GLU B N 1
ATOM 5667 C CA . GLU B 1 215 ? 36.354 158.253 -28.819 1.00 46.23 215 GLU B CA 1
ATOM 5668 C C . GLU B 1 215 ? 35.346 157.590 -29.754 1.00 55.22 215 GLU B C 1
ATOM 5669 O O . GLU B 1 215 ? 35.709 156.780 -30.607 1.00 73.35 215 GLU B O 1
ATOM 5675 N N . LEU B 1 216 ? 34.078 157.942 -29.578 1.00 52.88 216 LEU B N 1
ATOM 5676 C CA . LEU B 1 216 ? 32.970 157.248 -30.227 1.00 42.11 216 LEU B CA 1
ATOM 5677 C C . LEU B 1 216 ? 33.068 157.208 -31.750 1.00 47.50 216 LEU B C 1
ATOM 5678 O O . LEU B 1 216 ? 33.861 157.929 -32.357 1.00 47.02 216 LEU B O 1
ATOM 5683 N N . THR B 1 217 ? 32.247 156.351 -32.351 1.00 44.04 217 THR B N 1
ATOM 5684 C CA . THR B 1 217 ? 32.204 156.166 -33.797 1.00 28.29 217 THR B CA 1
ATOM 5685 C C . THR B 1 217 ? 30.769 156.296 -34.281 1.00 42.91 217 THR B C 1
ATOM 5686 O O . THR B 1 217 ? 29.866 155.664 -33.735 1.00 45.77 217 THR B O 1
ATOM 5690 N N . VAL B 1 218 ? 30.561 157.106 -35.311 1.00 44.21 218 VAL B N 1
ATOM 5691 C CA . VAL B 1 218 ? 29.227 157.332 -35.859 1.00 54.12 218 VAL B CA 1
ATOM 5692 C C . VAL B 1 218 ? 28.745 156.127 -36.655 1.00 55.16 218 VAL B C 1
ATOM 5693 O O . VAL B 1 218 ? 29.451 155.655 -37.545 1.00 69.52 218 VAL B O 1
ATOM 5697 N N . GLN B 1 219 ? 27.537 155.651 -36.364 1.00 49.57 219 GLN B N 1
ATOM 5698 C CA . GLN B 1 219 ? 26.940 154.567 -37.140 1.00 52.32 219 GLN B CA 1
ATOM 5699 C C . GLN B 1 219 ? 25.810 155.114 -37.990 1.00 63.39 219 GLN B C 1
ATOM 5700 O O . GLN B 1 219 ? 25.008 154.355 -38.535 1.00 72.61 219 GLN B O 1
ATOM 5706 N N . GLY B 1 220 ? 25.741 156.438 -38.078 1.00 73.32 220 GLY B N 1
ATOM 5707 C CA . GLY B 1 220 ? 24.657 157.100 -38.777 1.00 71.16 220 GLY B CA 1
ATOM 5708 C C . GLY B 1 220 ? 23.325 156.795 -38.121 1.00 77.03 220 GLY B C 1
ATOM 5709 O O . GLY B 1 220 ? 23.273 156.172 -37.058 1.00 64.77 220 GLY B O 1
ATOM 5710 N N . ASP B 1 221 ? 22.242 157.224 -38.762 1.00 85.16 221 ASP B N 1
ATOM 5711 C CA . ASP B 1 221 ? 20.909 157.060 -38.197 1.00 66.23 221 ASP B CA 1
ATOM 5712 C C . ASP B 1 221 ? 20.820 157.895 -36.927 1.00 64.67 221 ASP B C 1
ATOM 5713 O O . ASP B 1 221 ? 19.965 157.658 -36.073 1.00 57.00 221 ASP B O 1
ATOM 5718 N N . GLY B 1 222 ? 21.717 158.871 -36.811 1.00 66.19 222 GLY B N 1
ATOM 5719 C CA . GLY B 1 222 ? 21.771 159.736 -35.647 1.00 46.14 222 GLY B CA 1
ATOM 5720 C C . GLY B 1 222 ? 22.225 159.020 -34.387 1.00 48.07 222 GLY B C 1
ATOM 5721 O O . GLY B 1 222 ? 21.899 159.437 -33.277 1.00 44.93 222 GLY B O 1
ATOM 5722 N N . VAL B 1 223 ? 22.980 157.940 -34.560 1.00 44.36 223 VAL B N 1
ATOM 5723 C CA . VAL B 1 223 ? 23.470 157.149 -33.439 1.00 37.43 223 VAL B CA 1
ATOM 5724 C C . VAL B 1 223 ? 24.992 157.051 -33.474 1.00 39.65 223 VAL B C 1
ATOM 5725 O O . VAL B 1 223 ? 25.589 156.941 -34.543 1.00 48.82 223 VAL B O 1
ATOM 5729 N N . LEU B 1 224 ? 25.613 157.084 -32.299 1.00 37.07 224 LEU B N 1
ATOM 5730 C CA . LEU B 1 224 ? 27.045 156.843 -32.162 1.00 33.99 224 LEU B CA 1
ATOM 5731 C C . LEU B 1 224 ? 27.259 155.707 -31.169 1.00 36.13 224 LEU B C 1
ATOM 5732 O O . LEU B 1 224 ? 26.459 155.525 -30.253 1.00 43.25 224 LEU B O 1
ATOM 5737 N N . SER B 1 225 ? 28.328 154.939 -31.347 1.00 36.35 225 SER B N 1
ATOM 5738 C CA . SER B 1 225 ? 28.616 153.834 -30.439 1.00 32.05 225 SER B CA 1
ATOM 5739 C C . SER B 1 225 ? 30.108 153.713 -30.147 1.00 39.00 225 SER B C 1
ATOM 5740 O O . SER B 1 225 ? 30.935 154.352 -30.799 1.00 37.64 225 SER B O 1
ATOM 5743 N N . GLY B 1 226 ? 30.446 152.890 -29.161 1.00 35.65 226 GLY B N 1
ATOM 5744 C CA . GLY B 1 226 ? 31.823 152.751 -28.730 1.00 22.92 226 GLY B CA 1
ATOM 5745 C C . GLY B 1 226 ? 31.944 151.840 -27.530 1.00 37.22 226 GLY B C 1
ATOM 5746 O O . GLY B 1 226 ? 31.072 151.007 -27.283 1.00 42.67 226 GLY B O 1
ATOM 5747 N N . ASP B 1 227 ? 33.021 152.010 -26.773 1.00 34.91 227 ASP B N 1
ATOM 5748 C CA . ASP B 1 227 ? 33.305 151.147 -25.636 1.00 29.41 227 ASP B CA 1
ATOM 5749 C C . ASP B 1 227 ? 34.016 151.965 -24.571 1.00 34.23 227 ASP B C 1
ATOM 5750 O O . ASP B 1 227 ? 35.147 152.400 -24.778 1.00 45.88 227 ASP B O 1
ATOM 5755 N N . TYR B 1 228 ? 33.358 152.189 -23.439 1.00 29.76 228 TYR B N 1
ATOM 5756 C CA . TYR B 1 228 ? 33.995 152.913 -22.344 1.00 27.79 228 TYR B CA 1
ATOM 5757 C C . TYR B 1 228 ? 34.423 151.977 -21.218 1.00 42.35 228 TYR B C 1
ATOM 5758 O O . TYR B 1 228 ? 33.598 151.515 -20.427 1.00 40.46 228 TYR B O 1
ATOM 5767 N N . GLU B 1 229 ? 35.721 151.702 -21.156 1.00 28.41 229 GLU B N 1
ATOM 5768 C CA . GLU B 1 229 ? 36.281 150.826 -20.136 1.00 30.67 229 GLU B CA 1
ATOM 5769 C C . GLU B 1 229 ? 35.555 149.487 -20.069 1.00 30.12 229 GLU B C 1
ATOM 5770 O O . GLU B 1 229 ? 35.162 149.028 -18.994 1.00 28.77 229 GLU B O 1
ATOM 5776 N N . GLY B 1 230 ? 35.381 148.866 -21.231 1.00 36.49 230 GLY B N 1
ATOM 5777 C CA . GLY B 1 230 ? 34.799 147.539 -21.310 1.00 32.38 230 GLY B CA 1
ATOM 5778 C C . GLY B 1 230 ? 33.290 147.539 -21.433 1.00 29.96 230 GLY B C 1
ATOM 5779 O O . GLY B 1 230 ? 32.693 146.538 -21.830 1.00 40.03 230 GLY B O 1
ATOM 5780 N N . VAL B 1 231 ? 32.669 148.662 -21.090 1.00 31.21 231 VAL B N 1
ATOM 5781 C CA . VAL B 1 231 ? 3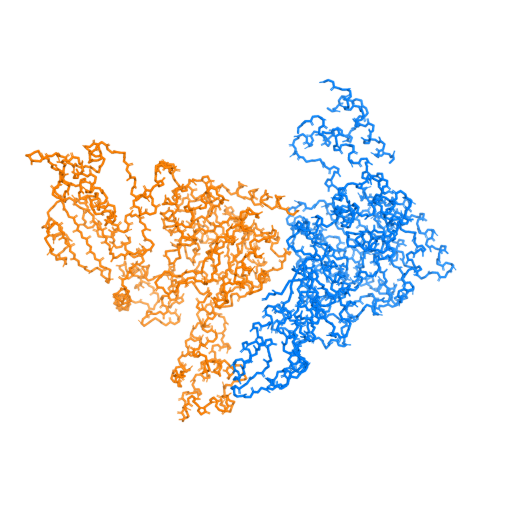1.218 148.772 -21.132 1.00 29.26 231 VAL B CA 1
ATOM 5782 C C . VAL B 1 231 ? 30.762 149.367 -22.461 1.00 31.80 231 VAL B C 1
ATOM 5783 O O . VAL B 1 231 ? 31.063 150.520 -22.761 1.00 33.39 231 VAL B O 1
ATOM 5787 N N . PRO B 1 232 ? 30.036 148.578 -23.266 1.00 31.62 232 PRO B N 1
ATOM 5788 C CA . PRO B 1 232 ? 29.536 149.055 -24.563 1.00 25.72 232 PRO B CA 1
ATOM 5789 C C . PRO B 1 232 ? 28.648 150.284 -24.395 1.00 35.35 232 PRO B C 1
ATOM 5790 O O . PRO B 1 232 ? 27.855 150.354 -23.451 1.00 32.16 232 PRO B O 1
ATOM 5794 N N . VAL B 1 233 ? 28.787 151.243 -25.306 1.00 36.55 233 VAL B N 1
ATOM 5795 C CA . VAL B 1 233 ? 28.081 152.516 -25.200 1.00 31.49 233 VAL B CA 1
ATOM 5796 C C . VAL B 1 233 ? 27.350 152.863 -26.491 1.00 33.54 233 VAL B C 1
ATOM 5797 O O . VAL B 1 233 ? 27.875 152.673 -27.587 1.00 35.35 233 VAL B O 1
ATOM 5801 N N . GLU B 1 234 ? 26.131 153.367 -26.351 1.00 32.07 234 GLU B N 1
ATOM 5802 C CA . GLU B 1 234 ? 25.362 153.844 -27.489 1.00 34.39 234 GLU B CA 1
ATOM 5803 C C . GLU B 1 234 ? 24.728 155.182 -27.158 1.00 32.70 234 GLU B C 1
ATOM 5804 O O . GLU B 1 234 ? 24.053 155.332 -26.137 1.00 29.44 234 GLU B O 1
ATOM 5810 N N . ILE B 1 235 ? 24.957 156.156 -28.025 1.00 29.60 235 ILE B N 1
ATOM 5811 C CA . ILE B 1 235 ? 24.381 157.475 -27.849 1.00 38.87 235 ILE B CA 1
ATOM 5812 C C . ILE B 1 235 ? 23.595 157.830 -29.099 1.00 32.01 235 ILE B C 1
ATOM 5813 O O . ILE B 1 235 ? 24.143 157.838 -30.199 1.00 41.70 235 ILE B O 1
ATOM 5818 N N . ALA B 1 236 ? 22.303 158.087 -28.931 1.00 21.86 236 ALA B N 1
ATOM 5819 C CA . ALA B 1 236 ? 21.454 158.476 -30.049 1.00 25.89 236 ALA B CA 1
ATOM 5820 C C . ALA B 1 236 ? 21.038 159.924 -29.877 1.00 27.83 236 ALA B C 1
ATOM 5821 O O . ALA B 1 236 ? 20.641 160.332 -28.785 1.00 28.89 236 ALA B O 1
ATOM 5823 N N . CYS B 1 237 ? 21.135 160.703 -30.950 1.00 34.21 237 CYS B N 1
ATOM 5824 C CA . CYS B 1 237 ? 20.794 162.120 -30.887 1.00 29.32 237 CYS B CA 1
ATOM 5825 C C . CYS B 1 237 ? 19.694 162.506 -31.876 1.00 29.89 237 CYS B C 1
ATOM 5826 O O . CYS B 1 237 ? 19.341 161.731 -32.766 1.00 29.62 237 CYS B O 1
ATOM 5829 N N . ALA B 1 238 ? 19.151 163.705 -31.699 1.00 22.11 238 ALA B N 1
ATOM 5830 C CA . ALA B 1 238 ? 18.042 164.181 -32.510 1.00 28.26 238 ALA B CA 1
ATOM 5831 C C . ALA B 1 238 ? 17.890 165.685 -32.350 1.00 37.64 238 ALA B C 1
ATOM 5832 O O . ALA B 1 238 ? 18.348 166.256 -31.359 1.00 30.62 238 ALA B O 1
ATOM 5834 N N . PRO B 1 239 ? 17.255 166.337 -33.334 1.00 40.30 239 PRO B N 1
ATOM 5835 C CA . PRO B 1 239 ? 16.935 167.761 -33.207 1.00 30.52 239 PRO B CA 1
ATOM 5836 C C . PRO B 1 239 ? 15.961 167.956 -32.052 1.00 38.01 239 PRO B C 1
ATOM 5837 O O . PRO B 1 239 ? 15.210 167.031 -31.734 1.00 40.94 239 PRO B O 1
ATOM 5841 N N . ALA B 1 240 ? 15.967 169.132 -31.435 1.00 29.60 240 ALA B N 1
ATOM 5842 C CA . ALA B 1 240 ? 15.095 169.386 -30.289 1.00 35.34 240 ALA B CA 1
ATOM 5843 C C . ALA B 1 240 ? 13.637 169.021 -30.564 1.00 36.83 240 ALA B C 1
ATOM 5844 O O . ALA B 1 240 ? 12.912 168.621 -29.655 1.00 39.51 240 ALA B O 1
ATOM 5846 N N . GLU B 1 241 ? 13.214 169.159 -31.818 1.00 41.24 241 GLU B N 1
ATOM 5847 C CA . GLU B 1 241 ? 11.818 168.928 -32.186 1.00 55.31 241 GLU B CA 1
ATOM 5848 C C . GLU B 1 241 ? 11.481 167.450 -32.353 1.00 49.41 241 GLU B C 1
ATOM 5849 O O . GLU B 1 241 ? 10.309 167.081 -32.417 1.00 40.90 241 GLU B O 1
ATOM 5855 N N . ALA B 1 242 ? 12.507 166.608 -32.427 1.00 45.19 242 ALA B N 1
ATOM 5856 C CA . ALA B 1 242 ? 12.301 165.178 -32.621 1.00 36.37 242 ALA B CA 1
ATOM 5857 C C . ALA B 1 242 ? 12.632 164.390 -31.361 1.00 34.75 242 ALA B C 1
ATOM 5858 O O . ALA B 1 242 ? 12.332 163.199 -31.273 1.00 30.41 242 ALA B O 1
ATOM 5860 N N . ARG B 1 243 ? 13.242 165.059 -30.387 1.00 29.75 243 ARG B N 1
ATOM 5861 C CA . ARG B 1 243 ? 13.714 164.392 -29.178 1.00 28.38 243 ARG B CA 1
ATOM 5862 C C . ARG B 1 243 ? 12.658 163.485 -28.554 1.00 35.35 243 ARG B C 1
ATOM 5863 O O . ARG B 1 243 ? 12.954 162.355 -28.165 1.00 35.07 243 ARG B O 1
ATOM 5871 N N . GLY B 1 244 ? 11.428 163.977 -28.459 1.00 41.42 244 GLY B N 1
ATOM 5872 C CA . GLY B 1 244 ? 10.344 163.196 -27.888 1.00 28.20 244 GLY B CA 1
ATOM 5873 C C . GLY B 1 244 ? 10.150 161.841 -28.545 1.00 32.72 244 GLY B C 1
ATOM 5874 O O . GLY B 1 244 ? 9.872 160.855 -27.867 1.00 33.79 244 GLY B O 1
ATOM 5875 N N . ALA B 1 245 ? 10.294 161.791 -29.869 1.00 40.16 245 ALA B N 1
ATOM 5876 C CA . ALA B 1 245 ? 10.118 160.552 -30.623 1.00 33.06 245 ALA B CA 1
ATOM 5877 C C . ALA B 1 245 ? 11.332 159.647 -30.456 1.00 36.54 245 ALA B C 1
ATOM 5878 O O . ALA B 1 245 ? 11.201 158.427 -30.317 1.00 33.68 245 ALA B O 1
ATOM 5880 N N . LEU B 1 246 ? 12.515 160.251 -30.481 1.00 37.59 246 LEU B N 1
ATOM 5881 C CA . LEU B 1 246 ? 13.752 159.520 -30.251 1.00 33.15 246 LEU B CA 1
ATOM 5882 C C . LEU B 1 246 ? 13.684 158.810 -28.902 1.00 31.47 246 LEU B C 1
ATOM 5883 O O . LEU B 1 246 ? 14.085 157.657 -28.771 1.00 31.32 246 LEU B O 1
ATOM 5888 N N . ASP B 1 247 ? 13.154 159.503 -27.902 1.00 29.64 247 ASP B N 1
ATOM 5889 C CA . ASP B 1 247 ? 13.080 158.957 -26.552 1.00 29.31 247 ASP B CA 1
ATOM 5890 C C . ASP B 1 247 ? 12.153 157.750 -26.472 1.00 34.41 247 ASP B C 1
ATOM 5891 O O . ASP B 1 247 ? 12.438 156.790 -25.761 1.00 35.65 247 ASP B O 1
ATOM 5896 N N . LEU B 1 248 ? 11.044 157.799 -27.204 1.00 39.51 248 LEU B N 1
ATOM 5897 C CA . LEU B 1 248 ? 10.128 156.666 -27.264 1.00 36.49 248 LEU B CA 1
ATOM 5898 C C . LEU B 1 248 ? 10.768 155.469 -27.957 1.00 29.33 248 LEU B C 1
ATOM 5899 O O . LEU B 1 248 ? 10.726 154.351 -27.444 1.00 32.78 248 LEU B O 1
ATOM 5904 N N . LEU B 1 249 ? 11.358 155.707 -29.123 1.00 27.23 249 LEU B N 1
ATOM 5905 C CA . LEU B 1 249 ? 11.957 154.629 -29.904 1.00 35.88 249 LEU B CA 1
ATOM 5906 C C . LEU B 1 249 ? 13.146 153.961 -29.205 1.00 38.14 249 LEU B C 1
ATOM 5907 O O . LEU B 1 249 ? 13.373 152.764 -29.380 1.00 43.35 249 LEU B O 1
ATOM 5912 N N . ARG B 1 250 ? 13.896 154.728 -28.414 1.00 34.90 250 ARG B N 1
ATOM 5913 C CA . ARG B 1 250 ? 15.062 154.188 -27.715 1.00 29.17 250 ARG B CA 1
ATOM 5914 C C . ARG B 1 250 ? 14.718 153.745 -26.292 1.00 30.13 250 ARG B C 1
ATOM 5915 O O . ARG B 1 250 ? 15.517 153.921 -25.378 1.00 45.69 250 ARG B O 1
ATOM 5923 N N . SER B 1 251 ? 13.536 153.160 -26.110 1.00 41.72 251 SER B N 1
ATOM 5924 C CA . SER B 1 251 ? 13.069 152.746 -24.781 1.00 35.33 251 SER B CA 1
ATOM 5925 C C . SER B 1 251 ? 13.489 151.350 -24.295 1.00 42.18 251 SER B C 1
ATOM 5926 O O . SER B 1 251 ? 13.854 151.204 -23.129 1.00 63.10 251 SER B O 1
ATOM 5929 N N . GLY B 1 252 ? 13.427 150.324 -25.146 1.00 46.23 252 GLY B N 1
ATOM 5930 C CA . GLY B 1 252 ? 13.009 150.445 -26.529 1.00 44.56 252 GLY B CA 1
ATOM 5931 C C . GLY B 1 252 ? 12.462 149.172 -27.156 1.00 41.29 252 GLY B C 1
ATOM 5932 O O . GLY B 1 252 ? 11.269 148.903 -27.063 1.00 54.86 252 GLY B O 1
ATOM 5933 N N . GLU B 1 253 ? 13.341 148.386 -27.774 1.00 36.62 253 GLU B N 1
ATOM 5934 C CA . GLU B 1 253 ? 12.953 147.350 -28.748 1.00 46.88 253 GLU B CA 1
ATOM 5935 C C . GLU B 1 253 ? 11.494 146.883 -28.732 1.00 45.61 253 GLU B C 1
ATOM 5936 O O . GLU B 1 253 ? 10.741 147.182 -29.661 1.00 37.63 253 GLU B O 1
ATOM 5942 N N . HIS B 1 254 ? 11.092 146.150 -27.698 1.00 42.09 254 HIS B N 1
ATOM 5943 C CA . HIS B 1 254 ? 9.719 145.667 -27.644 1.00 32.72 254 HIS B CA 1
ATOM 5944 C C . HIS B 1 254 ? 8.710 146.811 -27.704 1.00 43.91 254 HIS B C 1
ATOM 5945 O O . HIS B 1 254 ? 7.763 146.775 -28.488 1.00 47.02 254 HIS B O 1
ATOM 5952 N N . PHE B 1 255 ? 8.909 147.820 -26.864 1.00 34.41 255 PHE B N 1
ATOM 5953 C CA . PHE B 1 255 ? 8.000 148.958 -26.819 1.00 36.78 255 PHE B CA 1
ATOM 5954 C C . PHE B 1 255 ? 8.039 149.773 -28.109 1.00 35.20 255 PHE B C 1
ATOM 5955 O O . PHE B 1 255 ? 7.004 150.206 -28.604 1.00 36.03 255 PHE B O 1
ATOM 5963 N N . ALA B 1 256 ? 9.237 149.986 -28.643 1.00 35.08 256 ALA B N 1
ATOM 5964 C CA . ALA B 1 256 ? 9.410 150.711 -29.899 1.00 31.11 256 ALA B CA 1
ATOM 5965 C C . ALA B 1 256 ? 8.526 150.129 -31.000 1.00 37.34 256 ALA B C 1
ATOM 5966 O O . ALA B 1 256 ? 7.813 150.856 -31.689 1.00 35.59 256 ALA B O 1
ATOM 5968 N N . GLY B 1 257 ? 8.580 148.812 -31.165 1.00 43.43 257 GLY B N 1
ATOM 5969 C CA . GLY B 1 257 ? 7.740 148.141 -32.140 1.00 33.91 257 GLY B CA 1
ATOM 5970 C C . GLY B 1 257 ? 6.269 148.371 -31.852 1.00 38.30 257 GLY B C 1
ATOM 5971 O O . GLY B 1 257 ? 5.472 148.582 -32.763 1.00 42.48 257 GLY B O 1
ATOM 5972 N N . GLN B 1 258 ? 5.911 148.328 -30.573 1.00 43.68 258 GLN B N 1
ATOM 5973 C CA . GLN B 1 258 ? 4.532 148.547 -30.147 1.00 43.27 258 GLN B CA 1
ATOM 5974 C C . GLN B 1 258 ? 4.030 149.928 -30.562 1.00 42.24 258 GLN B C 1
ATOM 5975 O O . GLN B 1 258 ? 2.951 150.058 -31.140 1.00 46.18 258 GLN B O 1
ATOM 5981 N N . VAL B 1 259 ? 4.822 150.955 -30.267 1.00 39.39 259 VAL B N 1
ATOM 5982 C CA . VAL B 1 259 ? 4.397 152.338 -30.462 1.00 33.42 259 VAL B CA 1
ATOM 5983 C C . VAL B 1 259 ? 4.411 152.742 -31.935 1.00 36.88 259 VAL B C 1
ATOM 5984 O O . VAL B 1 259 ? 3.646 153.609 -32.355 1.00 44.74 259 VAL B O 1
ATOM 5988 N N . GLN B 1 260 ? 5.280 152.109 -32.716 1.00 37.69 260 GLN B N 1
ATOM 5989 C CA . GLN B 1 260 ? 5.299 152.324 -34.159 1.00 48.88 260 GLN B CA 1
ATOM 5990 C C . GLN B 1 260 ? 4.067 151.691 -34.801 1.00 52.92 260 GLN B C 1
ATOM 5991 O O . GLN B 1 260 ? 3.412 152.302 -35.645 1.00 55.50 260 GLN B O 1
ATOM 5997 N N . ALA B 1 261 ? 3.762 150.463 -34.391 1.00 54.32 261 ALA B N 1
ATOM 5998 C CA . ALA B 1 261 ? 2.553 149.777 -34.827 1.00 55.35 261 ALA B CA 1
ATOM 5999 C C . ALA B 1 261 ? 1.338 150.650 -34.551 1.00 53.03 261 ALA B C 1
ATOM 6000 O O . ALA B 1 261 ? 0.447 150.785 -35.390 1.00 56.34 261 ALA B O 1
ATOM 6002 N N . ALA B 1 262 ? 1.313 151.240 -33.362 1.00 42.20 262 ALA B N 1
ATOM 6003 C CA . ALA B 1 262 ? 0.212 152.098 -32.948 1.00 52.36 262 ALA B CA 1
ATOM 6004 C C . ALA B 1 262 ? 0.139 153.350 -33.815 1.00 56.87 262 ALA B C 1
ATOM 6005 O O . ALA B 1 262 ? -0.946 153.843 -34.119 1.00 61.60 262 ALA B O 1
ATOM 6007 N N . ALA B 1 263 ? 1.299 153.862 -34.210 1.00 53.26 263 ALA B N 1
ATOM 6008 C CA . ALA B 1 263 ? 1.355 155.072 -35.020 1.00 55.68 263 ALA B CA 1
ATOM 6009 C C . ALA B 1 263 ? 0.862 154.813 -36.442 1.00 57.78 263 ALA B C 1
ATOM 6010 O O . ALA B 1 263 ? 0.020 155.549 -36.960 1.00 59.60 263 ALA B O 1
ATOM 6012 N N . GLN B 1 264 ? 1.390 153.767 -37.070 1.00 54.71 264 GLN B N 1
ATOM 6013 C CA . GLN B 1 264 ? 0.995 153.406 -38.431 1.00 62.34 264 GLN B CA 1
ATOM 6014 C C . GLN B 1 264 ? -0.492 153.089 -38.522 1.00 60.07 264 GLN B C 1
ATOM 6015 O O . GLN B 1 264 ? -1.144 153.413 -39.516 1.00 61.70 264 GLN B O 1
ATOM 6021 N N . ALA B 1 265 ? -1.024 152.460 -37.478 1.00 54.70 265 ALA B N 1
ATOM 6022 C CA . ALA B 1 265 ? -2.434 152.094 -37.442 1.00 55.96 265 ALA B CA 1
ATOM 6023 C C . ALA B 1 265 ? -3.328 153.330 -37.451 1.00 63.68 265 ALA B C 1
ATOM 6024 O O . ALA B 1 265 ? -4.553 153.224 -37.556 1.00 70.72 265 ALA B O 1
ATOM 6026 N N . ARG B 1 266 ? -2.712 154.503 -37.347 1.00 53.71 266 ARG B N 1
ATOM 6027 C CA . ARG B 1 266 ? -3.464 155.748 -37.241 1.00 53.37 266 ARG B CA 1
ATOM 6028 C C . ARG B 1 266 ? -3.044 156.774 -38.286 1.00 53.44 266 ARG B C 1
ATOM 6029 O O . ARG B 1 266 ? -3.449 157.936 -38.227 1.00 60.37 266 ARG B O 1
ATOM 6037 N N . GLY B 1 267 ? -2.231 156.341 -39.243 1.00 44.22 267 GLY B N 1
ATOM 6038 C CA . GLY B 1 267 ? -1.871 157.184 -40.367 1.00 42.30 267 GLY B CA 1
ATOM 6039 C C . GLY B 1 267 ? -0.578 157.952 -40.188 1.00 60.83 267 GLY B C 1
ATOM 6040 O O . GLY B 1 267 ? -0.170 158.704 -41.074 1.00 63.17 267 GLY B O 1
ATOM 6041 N N . PHE B 1 268 ? 0.073 157.768 -39.043 1.00 60.09 268 PHE B N 1
ATOM 6042 C CA . PHE B 1 268 ? 1.342 158.436 -38.784 1.00 55.51 268 PHE B CA 1
ATOM 6043 C C . PHE B 1 268 ? 2.513 157.526 -39.111 1.00 48.94 268 PHE B C 1
ATOM 6044 O O . PHE B 1 268 ? 2.360 156.307 -39.187 1.00 59.52 268 PHE B O 1
ATOM 6052 N N . THR B 1 269 ? 3.682 158.126 -39.303 1.00 48.11 269 THR B N 1
ATOM 6053 C CA . THR B 1 269 ? 4.927 157.371 -39.388 1.00 60.04 269 THR B CA 1
ATOM 6054 C C . THR B 1 269 ? 5.882 157.852 -38.299 1.00 60.16 269 THR B C 1
ATOM 6055 O O . THR B 1 269 ? 6.328 159.002 -38.320 1.00 54.97 269 THR B O 1
ATOM 6059 N N . LEU B 1 270 ? 6.178 156.978 -37.340 1.00 57.29 270 LEU B N 1
ATOM 6060 C CA . LEU B 1 270 ? 7.048 157.338 -36.224 1.00 42.63 270 LEU B CA 1
ATOM 6061 C C . LEU B 1 270 ? 8.489 156.922 -36.510 1.00 48.70 270 LEU B C 1
ATOM 6062 O O . LEU B 1 270 ? 8.771 155.752 -36.781 1.00 55.73 270 LEU B O 1
ATOM 6067 N N . THR B 1 271 ? 9.396 157.889 -36.451 1.00 43.08 271 THR B N 1
ATOM 6068 C CA . THR B 1 271 ? 10.800 157.649 -36.749 1.00 40.88 271 THR B CA 1
ATOM 6069 C C . THR B 1 271 ? 11.669 158.477 -35.808 1.00 47.10 271 THR B C 1
ATOM 6070 O O . THR B 1 271 ? 11.189 159.437 -35.204 1.00 46.05 271 THR B O 1
ATOM 6074 N N . ALA B 1 272 ? 12.935 158.095 -35.665 1.00 53.51 272 ALA B N 1
ATOM 6075 C CA . ALA B 1 272 ? 13.879 158.869 -34.867 1.00 53.86 272 ALA B CA 1
ATOM 6076 C C . ALA B 1 272 ? 13.959 160.300 -35.390 1.00 57.05 272 ALA B C 1
ATOM 6077 O O . ALA B 1 272 ? 14.358 161.215 -34.670 1.00 55.73 272 ALA B O 1
ATOM 6079 N N . GLY B 1 273 ? 13.579 160.481 -36.651 1.00 56.23 273 GLY B N 1
ATOM 6080 C CA . GLY B 1 273 ? 13.569 161.791 -37.276 1.00 43.30 273 GLY B CA 1
ATOM 6081 C C . GLY B 1 273 ? 12.349 162.607 -36.891 1.00 49.74 273 GLY B C 1
ATOM 6082 O O . GLY B 1 273 ? 12.279 163.806 -37.165 1.00 60.64 273 GLY B O 1
ATOM 6083 N N . GLY B 1 274 ? 11.380 161.953 -36.259 1.00 46.65 274 GLY B N 1
ATOM 6084 C CA . GLY B 1 274 ? 10.201 162.641 -35.768 1.00 44.33 274 GLY B CA 1
ATOM 6085 C C . GLY B 1 274 ? 8.895 161.949 -36.106 1.00 46.01 274 GLY B C 1
ATOM 6086 O O . GLY B 1 274 ? 8.881 160.853 -36.670 1.00 41.34 274 GLY B O 1
ATOM 6087 N N . LEU B 1 275 ? 7.793 162.602 -35.749 1.00 38.85 275 LEU B N 1
ATOM 6088 C CA . LEU B 1 275 ? 6.458 162.099 -36.040 1.00 45.07 275 LEU B CA 1
ATOM 6089 C C . LEU B 1 275 ? 5.896 162.812 -37.264 1.00 58.39 275 LEU B C 1
ATOM 6090 O O . LEU B 1 275 ? 5.917 164.040 -37.336 1.00 53.97 275 LEU B O 1
ATOM 6095 N N . SER B 1 276 ? 5.396 162.044 -38.228 1.00 66.19 276 SER B N 1
ATOM 6096 C CA . SER B 1 276 ? 4.869 162.627 -39.458 1.00 58.82 276 SER B CA 1
ATOM 6097 C C . SER B 1 276 ? 3.500 162.067 -39.841 1.00 63.58 276 SER B C 1
ATOM 6098 O O . SER B 1 276 ? 3.004 161.118 -39.228 1.00 59.33 276 SER B O 1
ATOM 6101 N N . ARG B 1 277 ? 2.902 162.669 -40.865 1.00 76.15 277 ARG B N 1
ATOM 6102 C CA . ARG B 1 277 ? 1.595 162.261 -41.368 1.00 75.10 277 ARG B CA 1
ATOM 6103 C C . ARG B 1 277 ? 1.437 162.724 -42.812 1.00 76.98 277 ARG B C 1
ATOM 6104 O O . ARG B 1 277 ? 0.843 163.769 -43.075 1.00 80.09 277 ARG B O 1
ATOM 6112 N N . GLY B 1 278 ? 1.971 161.942 -43.744 1.00 78.00 278 GLY B N 1
ATOM 6113 C CA . GLY B 1 278 ? 2.007 162.349 -45.136 1.00 79.02 278 GLY B CA 1
ATOM 6114 C C . GLY B 1 278 ? 2.904 163.562 -45.286 1.00 91.92 278 GLY B C 1
ATOM 6115 O O . GLY B 1 278 ? 4.116 163.478 -45.078 1.00 89.15 278 GLY B O 1
ATOM 6116 N N . ASP B 1 279 ? 2.308 164.695 -45.646 1.00 93.58 279 ASP B N 1
ATOM 6117 C CA . ASP B 1 279 ? 3.039 165.955 -45.695 1.00 101.52 279 ASP B CA 1
ATOM 6118 C C . ASP B 1 279 ? 3.390 166.404 -44.285 1.00 82.74 279 ASP B C 1
ATOM 6119 O O . ASP B 1 279 ? 4.493 166.889 -44.025 1.00 71.82 279 ASP B O 1
ATOM 6124 N N . GLU B 1 280 ? 2.435 166.229 -43.379 1.00 78.20 280 GLU B N 1
ATOM 6125 C CA . GLU B 1 280 ? 2.534 166.760 -42.026 1.00 89.85 280 GLU B CA 1
ATOM 6126 C C . GLU B 1 280 ? 3.766 166.290 -41.255 1.00 73.23 280 GLU B C 1
ATOM 6127 O O . GLU B 1 280 ? 4.057 165.097 -41.184 1.00 74.28 280 GLU B O 1
ATOM 6133 N N . VAL B 1 281 ? 4.487 167.248 -40.683 1.00 54.97 281 VAL B N 1
ATOM 6134 C CA . VAL B 1 281 ? 5.542 166.951 -39.727 1.00 66.65 281 VAL B CA 1
ATOM 6135 C C . VAL B 1 281 ? 5.200 167.618 -38.402 1.00 64.91 281 VAL B C 1
ATOM 6136 O O . VAL B 1 281 ? 5.404 168.820 -38.233 1.00 70.41 281 VAL B O 1
ATOM 6140 N N . LEU B 1 282 ? 4.664 166.838 -37.470 1.00 51.57 282 LEU B N 1
ATOM 6141 C CA . LEU B 1 282 ? 4.270 167.364 -36.167 1.00 58.95 282 LEU B CA 1
ATOM 6142 C C . LEU B 1 282 ? 5.473 167.499 -35.233 1.00 58.29 282 LEU B C 1
ATOM 6143 O O . LEU B 1 282 ? 6.258 166.562 -35.081 1.00 53.37 282 LEU B O 1
ATOM 6148 N N . PRO B 1 283 ? 5.621 168.676 -34.606 1.00 57.40 283 PRO B N 1
ATOM 6149 C CA . PRO B 1 283 ? 6.692 168.911 -33.634 1.00 50.56 283 PRO B CA 1
ATOM 6150 C C . PRO B 1 283 ? 6.565 167.952 -32.456 1.00 56.98 283 PRO B C 1
ATOM 6151 O O . PRO B 1 283 ? 5.485 167.816 -31.884 1.00 35.14 283 PRO B O 1
ATOM 6155 N N . THR B 1 284 ? 7.666 167.301 -32.099 1.00 59.88 284 THR B N 1
ATOM 6156 C CA . THR B 1 284 ? 7.659 166.299 -31.040 1.00 50.08 284 THR B CA 1
ATOM 6157 C C . THR B 1 284 ? 8.811 166.536 -30.056 1.00 50.07 284 THR B C 1
ATOM 6158 O O . THR B 1 284 ? 9.832 165.848 -30.101 1.00 63.62 284 THR B O 1
ATOM 6162 N N . PRO B 1 285 ? 8.657 167.532 -29.171 1.00 44.47 285 PRO B N 1
ATOM 6163 C CA . PRO B 1 285 ? 9.714 167.916 -28.224 1.00 38.56 285 PRO B CA 1
ATOM 6164 C C . PRO B 1 285 ? 9.807 166.970 -27.031 1.00 37.45 285 PRO B C 1
ATOM 6165 O O . PRO B 1 285 ? 10.880 166.803 -26.459 1.00 42.82 285 PRO B O 1
ATOM 6169 N N . THR B 1 286 ? 8.687 166.361 -26.663 1.00 52.76 286 THR B N 1
ATOM 6170 C CA . THR B 1 286 ? 8.623 165.502 -25.486 1.00 40.95 286 THR B CA 1
ATOM 6171 C C . THR B 1 286 ? 7.832 164.236 -25.784 1.00 42.56 286 THR B C 1
ATOM 6172 O O . THR B 1 286 ? 6.962 164.232 -26.654 1.00 38.66 286 THR B O 1
ATOM 6176 N N . GLU B 1 287 ? 8.142 163.162 -25.063 1.00 38.20 287 GLU B N 1
ATOM 6177 C CA . GLU B 1 287 ? 7.372 161.928 -25.158 1.00 37.09 287 GLU B CA 1
ATOM 6178 C C . GLU B 1 287 ? 5.880 162.214 -25.051 1.00 38.52 287 GLU B C 1
ATOM 6179 O O . GLU B 1 287 ? 5.089 161.758 -25.874 1.00 44.26 287 GLU B O 1
ATOM 6185 N N . ALA B 1 288 ? 5.504 162.974 -24.028 1.00 44.22 288 ALA B N 1
ATOM 6186 C CA . ALA B 1 288 ? 4.105 163.278 -23.759 1.00 43.40 288 ALA B CA 1
ATOM 6187 C C . ALA B 1 288 ? 3.372 163.794 -24.995 1.00 47.01 288 ALA B C 1
ATOM 6188 O O . ALA B 1 288 ? 2.202 163.477 -25.206 1.00 43.30 288 ALA B O 1
ATOM 6190 N N . VAL B 1 289 ? 4.068 164.584 -25.808 1.00 38.51 289 VAL B N 1
ATOM 6191 C CA . VAL B 1 289 ? 3.476 165.165 -27.007 1.00 38.11 289 VAL B CA 1
ATOM 6192 C C . VAL B 1 289 ? 3.118 164.095 -28.043 1.00 50.98 289 VAL B C 1
ATOM 6193 O O . VAL B 1 289 ? 2.070 164.174 -28.686 1.00 57.29 289 VAL B O 1
ATOM 6197 N N . VAL B 1 290 ? 3.985 163.096 -28.196 1.00 44.66 290 VAL B N 1
ATOM 6198 C CA . VAL B 1 290 ? 3.732 161.999 -29.131 1.00 41.99 290 VAL B CA 1
ATOM 6199 C C . VAL B 1 290 ? 2.487 161.215 -28.740 1.00 45.66 290 VAL B C 1
ATOM 6200 O O . VAL B 1 290 ? 1.669 160.869 -29.592 1.00 50.50 290 VAL B O 1
ATOM 6204 N N . PHE B 1 291 ? 2.353 160.928 -27.449 1.00 43.20 291 PHE B N 1
ATOM 6205 C CA . PHE B 1 291 ? 1.179 160.224 -26.949 1.00 49.25 291 PHE B CA 1
ATOM 6206 C C . PHE B 1 291 ? -0.091 161.025 -27.231 1.00 55.40 291 PHE B C 1
ATOM 6207 O O . PHE B 1 291 ? -1.092 160.468 -27.678 1.00 64.56 291 PHE B O 1
ATOM 6215 N N . HIS B 1 292 ? -0.048 162.330 -26.971 1.00 53.19 292 HIS B N 1
ATOM 6216 C CA . HIS B 1 292 ? -1.193 163.199 -27.235 1.00 58.43 292 HIS B CA 1
ATOM 6217 C C . HIS B 1 292 ? -1.585 163.160 -28.706 1.00 57.10 292 HIS B C 1
ATOM 6218 O O . HIS B 1 292 ? -2.766 163.124 -29.041 1.00 64.65 292 HIS B O 1
ATOM 6225 N N . ALA B 1 293 ? -0.583 163.161 -29.579 1.00 51.07 293 ALA B N 1
ATOM 6226 C CA . ALA B 1 293 ? -0.809 163.187 -31.020 1.00 48.32 293 ALA B CA 1
ATOM 6227 C C . ALA B 1 293 ? -1.450 161.902 -31.531 1.00 52.70 293 ALA B C 1
ATOM 6228 O O . ALA B 1 293 ? -2.158 161.915 -32.537 1.00 67.29 293 ALA B O 1
ATOM 6230 N N . LEU B 1 294 ? -1.193 160.794 -30.844 1.00 55.58 294 LEU B N 1
ATOM 6231 C CA . LEU B 1 294 ? -1.748 159.506 -31.243 1.00 52.77 294 LEU B CA 1
ATOM 6232 C C . LEU B 1 294 ? -2.998 159.188 -30.428 1.00 56.74 294 LEU B C 1
ATOM 6233 O O . LEU B 1 294 ? -3.544 158.087 -30.515 1.00 56.77 294 LEU B O 1
ATOM 6238 N N . ASP B 1 295 ? -3.449 160.166 -29.646 1.00 49.66 295 ASP B N 1
ATOM 6239 C CA . ASP B 1 295 ? -4.570 159.972 -28.726 1.00 64.88 295 ASP B CA 1
ATOM 6240 C C . ASP B 1 295 ? -4.396 158.720 -27.870 1.00 64.38 295 ASP B C 1
ATOM 6241 O O . ASP B 1 295 ? -5.309 157.901 -27.751 1.00 66.36 295 ASP B O 1
ATOM 6246 N N . LEU B 1 296 ? -3.215 158.589 -27.276 1.00 61.62 296 LEU B N 1
ATOM 6247 C CA . LEU B 1 296 ? -2.888 157.458 -26.419 1.00 47.30 296 LEU B CA 1
ATOM 6248 C C . LEU B 1 296 ? -2.625 157.924 -24.996 1.00 47.50 296 LEU B C 1
ATOM 6249 O O . LEU B 1 296 ? -2.149 159.039 -24.780 1.00 49.48 296 LEU B O 1
ATOM 6254 N N . PRO B 1 297 ? -2.953 157.074 -24.015 1.00 50.38 297 PRO B N 1
ATOM 6255 C CA . PRO B 1 297 ? -2.617 157.332 -22.611 1.00 50.01 297 PRO B CA 1
ATOM 6256 C C . PRO B 1 297 ? -1.110 157.220 -22.407 1.00 47.08 297 PRO B C 1
ATOM 6257 O O . PRO B 1 297 ? -0.490 156.311 -22.961 1.00 47.55 297 PRO B O 1
ATOM 6261 N N . PHE B 1 298 ? -0.528 158.133 -21.635 1.00 47.97 298 PHE B N 1
ATOM 6262 C CA . PHE B 1 298 ? 0.905 158.096 -21.382 1.00 39.22 298 PHE B CA 1
ATOM 6263 C C . PHE B 1 298 ? 1.273 156.811 -20.653 1.00 41.02 298 PHE B C 1
ATOM 6264 O O . PHE B 1 298 ? 0.653 156.456 -19.651 1.00 40.83 298 PHE B O 1
ATOM 6272 N N . ARG B 1 299 ? 2.281 156.116 -21.172 1.00 46.96 299 ARG B N 1
ATOM 6273 C CA . ARG B 1 299 ? 2.746 154.862 -20.586 1.00 42.51 299 ARG B CA 1
ATOM 6274 C C . ARG B 1 299 ? 4.141 155.040 -19.993 1.00 38.00 299 ARG B C 1
ATOM 6275 O O . ARG B 1 299 ? 5.121 155.142 -20.726 1.00 37.00 299 ARG B O 1
ATOM 6283 N N . PRO B 1 300 ? 4.228 155.087 -18.655 1.00 47.66 300 PRO B N 1
ATOM 6284 C CA . PRO B 1 300 ? 5.480 155.341 -17.930 1.00 38.70 300 PRO B CA 1
ATOM 6285 C C . PRO B 1 300 ? 6.566 154.343 -18.314 1.00 36.46 300 PRO B C 1
ATOM 6286 O O . PRO B 1 300 ? 6.256 153.177 -18.547 1.00 37.95 300 PRO B O 1
ATOM 6290 N N . ALA B 1 301 ? 7.817 154.797 -18.373 1.00 47.63 301 ALA B N 1
ATOM 6291 C CA . ALA B 1 301 ? 8.937 153.939 -18.763 1.00 40.84 301 ALA B CA 1
ATOM 6292 C C . ALA B 1 301 ? 9.041 152.694 -17.890 1.00 38.63 301 ALA B C 1
ATOM 6293 O O . ALA B 1 301 ? 9.551 151.663 -18.327 1.00 35.20 301 ALA B O 1
ATOM 6295 N N . GLU B 1 302 ? 8.554 152.791 -16.656 1.00 34.37 302 GLU B N 1
ATOM 6296 C CA . GLU B 1 302 ? 8.577 151.657 -15.738 1.00 35.74 302 GLU B CA 1
ATOM 6297 C C . GLU B 1 302 ? 7.728 150.500 -16.252 1.00 35.96 302 GLU B C 1
ATOM 6298 O O . GLU B 1 302 ? 7.978 149.338 -15.916 1.00 33.79 302 GLU B O 1
ATOM 6304 N N . TYR B 1 303 ? 6.723 150.822 -17.065 1.00 38.65 303 TYR B N 1
ATOM 6305 C CA . TYR B 1 303 ? 5.737 149.834 -17.506 1.00 35.45 303 TYR B CA 1
ATOM 6306 C C . TYR B 1 303 ? 5.861 149.437 -18.976 1.00 34.68 303 TYR B C 1
ATOM 6307 O O . TYR B 1 303 ? 4.895 148.961 -19.571 1.00 44.79 303 TYR B O 1
ATOM 6316 N N . ARG B 1 304 ? 7.040 149.617 -19.558 1.00 27.45 304 ARG B N 1
ATOM 6317 C CA . ARG B 1 304 ? 7.216 149.359 -20.985 1.00 33.71 304 ARG B CA 1
ATOM 6318 C C . ARG B 1 304 ? 7.872 148.012 -21.302 1.00 37.82 304 ARG B C 1
ATOM 6319 O O . ARG B 1 304 ? 8.539 147.866 -22.328 1.00 35.16 304 ARG B O 1
ATOM 6327 N N . GLU B 1 305 ? 7.680 147.033 -20.422 1.00 32.38 305 GLU B N 1
ATOM 6328 C CA . GLU B 1 305 ? 8.167 145.681 -20.669 1.00 36.64 305 GLU B CA 1
ATOM 6329 C C . GLU B 1 305 ? 7.034 144.861 -21.268 1.00 33.96 305 GLU B C 1
ATOM 6330 O O . GLU B 1 305 ? 5.869 145.212 -21.112 1.00 42.05 305 GLU B O 1
ATOM 6336 N N . PRO B 1 306 ? 7.368 143.758 -21.948 1.00 35.29 306 PRO B N 1
ATOM 6337 C CA . PRO B 1 306 ? 6.327 142.881 -22.498 1.00 34.77 306 PRO B CA 1
ATOM 6338 C C . PRO B 1 306 ? 5.308 142.434 -21.441 1.00 42.27 306 PRO B C 1
ATOM 6339 O O . PRO B 1 306 ? 4.103 142.447 -21.708 1.00 44.77 306 PRO B O 1
ATOM 6343 N N . GLU B 1 307 ? 5.785 142.049 -20.260 1.00 44.02 307 GLU B N 1
ATOM 6344 C CA . GLU B 1 307 ? 4.911 141.536 -19.202 1.00 33.44 307 GLU B CA 1
ATOM 6345 C C . GLU B 1 307 ? 3.848 142.556 -18.769 1.00 37.76 307 GLU B C 1
ATOM 6346 O O . GLU B 1 307 ? 2.880 142.208 -18.092 1.00 38.76 307 GLU B O 1
ATOM 6352 N N . HIS B 1 308 ? 4.038 143.811 -19.166 1.00 33.26 308 HIS B N 1
ATOM 6353 C CA . HIS B 1 308 ? 3.143 144.896 -18.782 1.00 28.86 308 HIS B CA 1
ATOM 6354 C C . HIS B 1 308 ? 2.048 145.154 -19.816 1.00 39.78 308 HIS B C 1
ATOM 6355 O O . HIS B 1 308 ? 1.083 145.863 -19.530 1.00 36.36 308 HIS B O 1
ATOM 6362 N N . ASP B 1 309 ? 2.205 144.598 -21.015 1.00 30.71 309 ASP B N 1
ATOM 6363 C CA . ASP B 1 309 ? 1.325 144.932 -22.143 1.00 41.91 309 ASP B CA 1
ATOM 6364 C C . ASP B 1 309 ? -0.170 144.945 -21.816 1.00 44.75 309 ASP B C 1
ATOM 6365 O O . ASP B 1 309 ? -0.900 145.832 -22.264 1.00 40.19 309 ASP B O 1
ATOM 6370 N N . ASP B 1 310 ? -0.625 143.966 -21.041 1.00 37.45 310 ASP B N 1
ATOM 6371 C CA . ASP B 1 310 ? -2.049 143.854 -20.738 1.00 47.28 310 ASP B CA 1
ATOM 6372 C C . ASP B 1 310 ? -2.405 144.298 -19.316 1.00 49.04 310 ASP B C 1
ATOM 6373 O O . ASP B 1 310 ? -3.580 144.375 -18.963 1.00 63.64 310 ASP B O 1
ATOM 6378 N N . LEU B 1 311 ? -1.392 144.600 -18.511 1.00 45.97 311 LEU B N 1
ATOM 6379 C CA . LEU B 1 311 ? -1.597 144.917 -17.100 1.00 36.52 311 LEU B CA 1
ATOM 6380 C C . LEU B 1 311 ? -1.467 146.400 -16.784 1.00 37.27 311 LEU B C 1
ATOM 6381 O O . LEU B 1 311 ? -2.081 146.893 -15.839 1.00 38.33 311 LEU B O 1
ATOM 6386 N N . TRP B 1 312 ? -0.666 147.101 -17.579 1.00 48.05 312 TRP B N 1
ATOM 6387 C CA . TRP B 1 312 ? -0.091 148.379 -17.162 1.00 40.28 312 TRP B CA 1
ATOM 6388 C C . TRP B 1 312 ? -1.095 149.457 -16.777 1.00 36.06 312 TRP B C 1
ATOM 6389 O O . TRP B 1 312 ? -0.773 150.369 -16.013 1.00 35.58 312 TRP B O 1
ATOM 6400 N N . GLN B 1 313 ? -2.311 149.356 -17.291 1.00 46.27 313 GLN B N 1
ATOM 6401 C CA . GLN B 1 313 ? -3.316 150.357 -16.966 1.00 42.29 313 GLN B CA 1
ATOM 6402 C C . GLN B 1 313 ? -4.001 150.038 -15.637 1.00 41.43 313 GLN B C 1
ATOM 6403 O O . GLN B 1 313 ? -4.776 150.835 -15.112 1.00 42.53 313 GLN B O 1
ATOM 6409 N N . THR B 1 314 ? -3.685 148.868 -15.096 1.00 37.86 314 THR B N 1
ATOM 6410 C CA . THR B 1 314 ? -4.169 148.441 -13.790 1.00 28.00 314 THR B CA 1
ATOM 6411 C C . THR B 1 314 ? -3.241 148.952 -12.691 1.00 32.40 314 THR B C 1
ATOM 6412 O O . THR B 1 314 ? -3.627 149.061 -11.530 1.00 34.63 314 THR B O 1
ATOM 6416 N N . LEU B 1 315 ? -2.010 149.276 -13.071 1.00 38.12 315 LEU B N 1
ATOM 6417 C CA . LEU B 1 315 ? -0.971 149.625 -12.106 1.00 33.73 315 LEU B CA 1
ATOM 6418 C C . LEU B 1 315 ? -0.997 151.103 -11.729 1.00 36.44 315 LEU B C 1
ATOM 6419 O O . LEU B 1 315 ? -1.503 151.931 -12.486 1.00 39.55 315 LEU B O 1
ATOM 6424 N N . PRO B 1 316 ? -0.444 151.434 -10.550 1.00 37.91 316 PRO B N 1
ATOM 6425 C CA . PRO B 1 316 ? -0.454 152.793 -10.000 1.00 31.76 316 PRO B CA 1
ATOM 6426 C C . PRO B 1 316 ? 0.249 153.805 -10.897 1.00 46.51 316 PRO B C 1
ATOM 6427 O O . PRO B 1 316 ? 1.112 153.444 -11.700 1.00 41.03 316 PRO B O 1
ATOM 6431 N N . ASP B 1 317 ? -0.139 155.068 -10.754 1.00 38.99 317 ASP B N 1
ATOM 6432 C CA . ASP B 1 317 ? 0.545 156.173 -11.406 1.00 38.45 317 ASP B CA 1
ATOM 6433 C C . ASP B 1 317 ? 1.958 156.238 -10.839 1.00 40.68 317 ASP B C 1
ATOM 6434 O O . ASP B 1 317 ? 2.161 155.995 -9.649 1.00 38.48 317 ASP B O 1
ATOM 6439 N N . PRO B 1 318 ? 2.944 156.549 -11.692 1.00 35.76 318 PRO B N 1
ATOM 6440 C CA . PRO B 1 318 ? 4.343 156.602 -11.253 1.00 40.34 318 PRO B CA 1
ATOM 6441 C C . PRO B 1 318 ? 4.529 157.404 -9.965 1.00 34.46 318 PRO B C 1
ATOM 6442 O O . PRO B 1 318 ? 5.346 157.026 -9.124 1.00 37.91 318 PRO B O 1
ATOM 6446 N N . ALA B 1 319 ? 3.770 158.484 -9.810 1.00 39.69 319 ALA B N 1
ATOM 6447 C CA . ALA B 1 319 ? 3.893 159.353 -8.640 1.00 39.80 319 ALA B CA 1
ATOM 6448 C C . ALA B 1 319 ? 3.423 158.687 -7.347 1.00 38.62 319 ALA B C 1
ATOM 6449 O O . ALA B 1 319 ? 3.616 159.227 -6.257 1.00 42.30 319 ALA B O 1
ATOM 6451 N N . GLU B 1 320 ? 2.808 157.515 -7.465 1.00 32.03 320 GLU B N 1
ATOM 6452 C CA . GLU B 1 320 ? 2.348 156.780 -6.291 1.00 42.01 320 GLU B CA 1
ATOM 6453 C C . GLU B 1 320 ? 3.328 155.677 -5.894 1.00 35.02 320 GLU B C 1
ATOM 6454 O O . GLU B 1 320 ? 3.264 155.151 -4.784 1.00 33.22 320 GLU B O 1
ATOM 6460 N N . LEU B 1 321 ? 4.227 155.326 -6.809 1.00 32.32 321 LEU B N 1
ATOM 6461 C CA . LEU B 1 321 ? 5.131 154.198 -6.602 1.00 30.48 321 LEU B CA 1
ATOM 6462 C C . LEU B 1 321 ? 6.248 154.514 -5.609 1.00 27.33 321 LEU B C 1
ATOM 6463 O O . LEU B 1 321 ? 6.593 155.673 -5.388 1.00 20.35 321 LEU B O 1
ATOM 6468 N N . VAL B 1 322 ? 6.811 153.469 -5.015 1.00 21.63 322 VAL B N 1
ATOM 6469 C CA . VAL B 1 322 ? 7.870 153.623 -4.025 1.00 26.03 322 VAL B CA 1
ATOM 6470 C C . VAL B 1 322 ? 9.102 154.308 -4.616 1.00 34.80 322 VAL B C 1
ATOM 6471 O O . VAL B 1 322 ? 9.409 154.158 -5.803 1.00 32.67 322 VAL B O 1
ATOM 6475 N N . THR B 1 323 ? 9.798 155.073 -3.783 1.00 36.71 323 THR B N 1
ATOM 6476 C CA . THR B 1 323 ? 11.054 155.701 -4.178 1.00 33.30 323 THR B CA 1
ATOM 6477 C C . THR B 1 323 ? 12.103 155.451 -3.106 1.00 31.13 323 THR B C 1
ATOM 6478 O O . THR B 1 323 ? 11.772 155.022 -2.001 1.00 33.65 323 THR B O 1
ATOM 6482 N N . VAL B 1 324 ? 13.365 155.724 -3.431 1.00 37.71 324 VAL B N 1
ATOM 6483 C CA . VAL B 1 324 ? 14.455 155.546 -2.474 1.00 33.99 324 VAL B CA 1
ATOM 6484 C C . VAL B 1 324 ? 14.199 156.352 -1.200 1.00 27.03 324 VAL B C 1
ATOM 6485 O O . VAL B 1 324 ? 14.597 155.949 -0.108 1.00 31.90 324 VAL B O 1
ATOM 6489 N N . GLY B 1 325 ? 13.512 157.481 -1.345 1.00 34.40 325 GLY B N 1
ATOM 6490 C CA . GLY B 1 325 ? 13.199 158.337 -0.213 1.00 31.36 325 GLY B CA 1
ATOM 6491 C C . GLY B 1 325 ? 12.135 157.778 0.716 1.00 35.65 325 GLY B C 1
ATOM 6492 O O . GLY B 1 325 ? 12.005 158.228 1.852 1.00 41.63 325 GLY B O 1
ATOM 6493 N N . ASP B 1 326 ? 11.370 156.801 0.233 1.00 33.11 326 ASP B N 1
ATOM 6494 C CA . ASP B 1 326 ? 10.309 156.180 1.023 1.00 28.01 326 ASP B CA 1
ATOM 6495 C C . ASP B 1 326 ? 10.862 155.084 1.916 1.00 40.75 326 ASP B C 1
ATOM 6496 O O . ASP B 1 326 ? 10.132 154.490 2.707 1.00 44.33 326 ASP B O 1
ATOM 6501 N N . LEU B 1 327 ? 12.154 154.807 1.781 1.00 35.56 327 LEU B N 1
ATOM 6502 C CA . LEU B 1 327 ? 12.778 153.741 2.549 1.00 27.77 327 LEU B CA 1
ATOM 6503 C C . LEU B 1 327 ? 13.345 154.274 3.859 1.00 31.71 327 LEU B C 1
ATOM 6504 O O . LEU B 1 327 ? 14.529 154.583 3.955 1.00 45.55 327 LEU B O 1
ATOM 6509 N N . ARG B 1 328 ? 12.493 154.381 4.868 1.00 33.24 328 ARG B N 1
ATOM 6510 C CA . ARG B 1 328 ? 12.927 154.863 6.169 1.00 28.24 328 ARG B CA 1
ATOM 6511 C C . ARG B 1 328 ? 13.868 153.860 6.830 1.00 29.53 328 ARG B C 1
ATOM 6512 O O . ARG B 1 328 ? 14.890 154.234 7.398 1.00 30.87 328 ARG B O 1
ATOM 6520 N N . GLY B 1 329 ? 13.519 152.581 6.752 1.00 29.25 329 GLY B N 1
ATOM 6521 C CA . GLY B 1 329 ? 14.303 151.543 7.393 1.00 21.10 329 GLY B CA 1
ATOM 6522 C C . GLY B 1 329 ? 15.186 150.798 6.412 1.00 34.65 329 GLY B C 1
ATOM 6523 O O . GLY B 1 329 ? 14.698 150.207 5.448 1.00 23.86 329 GLY B O 1
ATOM 6524 N N . MET B 1 330 ? 16.493 150.828 6.658 1.00 29.30 330 MET B N 1
ATOM 6525 C CA . MET B 1 330 ? 17.447 150.107 5.826 1.00 27.87 330 MET B CA 1
ATOM 6526 C C . MET B 1 330 ? 17.890 148.808 6.491 1.00 28.46 330 MET B C 1
ATOM 6527 O O . MET B 1 330 ? 18.903 148.773 7.196 1.00 28.03 330 MET B O 1
ATOM 6532 N N . ILE B 1 331 ? 17.132 147.741 6.264 1.00 21.18 331 ILE B N 1
ATOM 6533 C CA . ILE B 1 331 ? 17.377 146.486 6.966 1.00 28.94 331 ILE B CA 1
ATOM 6534 C C . ILE B 1 331 ? 18.164 145.490 6.124 1.00 34.81 331 ILE B C 1
ATOM 6535 O O . ILE B 1 331 ? 18.376 145.695 4.926 1.00 22.84 331 ILE B O 1
ATOM 6540 N N . HIS B 1 332 ? 18.592 144.411 6.774 1.00 26.86 332 HIS B N 1
ATOM 6541 C CA . HIS B 1 332 ? 19.445 143.407 6.157 1.00 23.30 332 HIS B CA 1
ATOM 6542 C C . HIS B 1 332 ? 20.750 144.022 5.635 1.00 25.31 332 HIS B C 1
ATOM 6543 O O . HIS B 1 332 ? 20.990 144.090 4.430 1.00 27.04 332 HIS B O 1
ATOM 6550 N N . THR B 1 333 ? 21.587 144.471 6.562 1.00 29.66 333 THR B N 1
ATOM 6551 C CA . THR B 1 333 ? 22.905 144.995 6.236 1.00 17.85 333 THR B CA 1
ATOM 6552 C C . THR B 1 333 ? 23.956 144.174 6.978 1.00 26.70 333 THR B C 1
ATOM 6553 O O . THR B 1 333 ? 23.652 143.544 7.988 1.00 31.88 333 THR B O 1
ATOM 6557 N N . HIS B 1 334 ? 25.190 144.172 6.483 1.00 24.85 334 HIS B N 1
ATOM 6558 C CA . HIS B 1 334 ? 26.254 143.405 7.121 1.00 24.91 334 HIS B CA 1
ATOM 6559 C C . HIS B 1 334 ? 27.359 144.304 7.665 1.00 27.03 334 HIS B C 1
ATOM 6560 O O . HIS B 1 334 ? 27.593 145.398 7.151 1.00 33.49 334 HIS B O 1
ATOM 6567 N N . SER B 1 335 ? 28.028 143.835 8.715 1.00 21.38 335 SER B N 1
ATOM 6568 C CA . SER B 1 335 ? 29.075 144.605 9.375 1.00 23.34 335 SER B CA 1
ATOM 6569 C C . SER B 1 335 ? 30.344 143.783 9.518 1.00 28.37 335 SER B C 1
ATOM 6570 O O . SER B 1 335 ? 30.411 142.634 9.089 1.00 25.12 335 SER B O 1
ATOM 6573 N N . THR B 1 336 ? 31.346 144.385 10.144 1.00 39.58 336 THR B N 1
ATOM 6574 C CA . THR B 1 336 ? 32.615 143.724 10.418 1.00 31.92 336 THR B CA 1
ATOM 6575 C C . THR B 1 336 ? 32.450 142.432 11.228 1.00 33.88 336 THR B C 1
ATOM 6576 O O . THR B 1 336 ? 33.266 141.517 11.113 1.00 35.00 336 THR B O 1
ATOM 6580 N N . TRP B 1 337 ? 31.388 142.355 12.031 1.00 34.75 337 TRP B N 1
ATOM 6581 C CA . TRP B 1 337 ? 31.081 141.143 12.792 1.00 31.98 337 TRP B CA 1
ATOM 6582 C C . TRP B 1 337 ? 30.977 139.910 11.896 1.00 33.09 337 TRP B C 1
ATOM 6583 O O . TRP B 1 337 ? 31.318 138.801 12.302 1.00 28.21 337 TRP B O 1
ATOM 6594 N N . SER B 1 338 ? 30.496 140.114 10.677 1.00 26.08 338 SER B N 1
ATOM 6595 C CA . SER B 1 338 ? 30.295 139.023 9.732 1.00 32.72 338 SER B CA 1
ATOM 6596 C C . SER B 1 338 ? 31.308 139.127 8.593 1.00 35.45 338 SER B C 1
ATOM 6597 O O . SER B 1 338 ? 32.517 139.036 8.814 1.00 35.65 338 SER B O 1
ATOM 6600 N N . ASP B 1 339 ? 30.809 139.327 7.376 1.00 28.97 339 ASP B N 1
ATOM 6601 C CA . ASP B 1 339 ? 31.678 139.512 6.221 1.00 23.00 339 ASP B CA 1
ATOM 6602 C C . ASP B 1 339 ? 31.522 140.905 5.616 1.00 21.16 339 ASP B C 1
ATOM 6603 O O . ASP B 1 339 ? 31.739 141.101 4.421 1.00 24.97 339 ASP B O 1
ATOM 6608 N N . GLY B 1 340 ? 31.145 141.870 6.448 1.00 20.37 340 GLY B N 1
ATOM 6609 C CA . GLY B 1 340 ? 31.063 143.257 6.023 1.00 18.51 340 GLY B CA 1
ATOM 6610 C C . GLY B 1 340 ? 32.409 143.944 6.159 1.00 31.37 340 GLY B C 1
ATOM 6611 O O . GLY B 1 340 ? 33.362 143.356 6.681 1.00 28.34 340 GLY B O 1
ATOM 6612 N N . GLY B 1 341 ? 32.490 145.188 5.692 1.00 28.46 341 GLY B N 1
ATOM 6613 C CA . GLY B 1 341 ? 33.739 145.925 5.709 1.00 27.95 341 GLY B CA 1
ATOM 6614 C C . GLY B 1 341 ? 33.749 147.134 6.627 1.00 35.13 341 GLY B C 1
ATOM 6615 O O . GLY B 1 341 ? 34.758 147.831 6.736 1.00 38.24 341 GLY B O 1
ATOM 6616 N N . ALA B 1 342 ? 32.627 147.385 7.291 1.00 29.78 342 ALA B N 1
ATOM 6617 C CA . ALA B 1 342 ? 32.519 148.521 8.197 1.00 29.89 342 ALA B CA 1
ATOM 6618 C C . ALA B 1 342 ? 31.894 148.110 9.524 1.00 30.22 342 ALA B C 1
ATOM 6619 O O . ALA B 1 342 ? 31.215 147.088 9.612 1.00 34.82 342 ALA B O 1
ATOM 6621 N N . SER B 1 343 ? 32.124 148.913 10.556 1.00 33.07 343 SER B N 1
ATOM 6622 C CA . SER B 1 343 ? 31.508 148.670 11.852 1.00 32.98 343 SER B CA 1
ATOM 6623 C C . SER B 1 343 ? 30.027 149.008 11.778 1.00 33.24 343 SER B C 1
ATOM 6624 O O . SER B 1 343 ? 29.578 149.660 10.829 1.00 37.16 343 SER B O 1
ATOM 6627 N N . ILE B 1 344 ? 29.273 148.571 12.781 1.00 31.12 344 ILE B N 1
ATOM 6628 C CA . ILE B 1 344 ? 27.848 148.880 12.864 1.00 21.80 344 ILE B CA 1
ATOM 6629 C C . ILE B 1 344 ? 27.615 150.388 12.971 1.00 31.51 344 ILE B C 1
ATOM 6630 O O . ILE B 1 344 ? 26.628 150.908 12.443 1.00 35.31 344 ILE B O 1
ATOM 6635 N N . ARG B 1 345 ? 28.524 151.090 13.646 1.00 35.22 345 ARG B N 1
ATOM 6636 C CA . ARG B 1 345 ? 28.394 152.541 13.799 1.00 44.60 345 ARG B CA 1
ATOM 6637 C C . ARG B 1 345 ? 28.562 153.264 12.462 1.00 36.80 345 ARG B C 1
ATOM 6638 O O . ARG B 1 345 ? 27.768 154.142 12.124 1.00 42.61 345 ARG B O 1
ATOM 6646 N N . GLU B 1 346 ? 29.591 152.895 11.706 1.00 23.94 346 GLU B N 1
ATOM 6647 C CA . GLU B 1 346 ? 29.808 153.481 10.386 1.00 40.42 346 GLU B CA 1
ATOM 6648 C C . GLU B 1 346 ? 28.589 153.264 9.487 1.00 37.94 346 GLU B C 1
ATOM 6649 O O . GLU B 1 346 ? 28.144 154.180 8.795 1.00 29.22 346 GLU B O 1
ATOM 6655 N N . MET B 1 347 ? 28.049 152.049 9.508 1.00 26.42 347 MET B N 1
ATOM 6656 C CA . MET B 1 347 ? 26.869 151.726 8.712 1.00 27.12 347 MET B CA 1
ATOM 6657 C C . MET B 1 347 ? 25.656 152.540 9.146 1.00 32.37 347 MET B C 1
ATOM 6658 O O . MET B 1 347 ? 24.946 153.085 8.307 1.00 35.27 347 MET B O 1
ATOM 6663 N N . ALA B 1 348 ? 25.422 152.630 10.453 1.00 29.73 348 ALA B N 1
ATOM 6664 C CA . ALA B 1 348 ? 24.303 153.422 10.967 1.00 26.93 348 ALA B CA 1
ATOM 6665 C C . ALA B 1 348 ? 24.434 154.901 10.598 1.00 28.75 348 ALA B C 1
ATOM 6666 O O . ALA B 1 348 ? 23.486 155.504 10.091 1.00 39.21 348 ALA B O 1
ATOM 6668 N N . GLU B 1 349 ? 25.603 155.482 10.861 1.00 32.79 349 GLU B N 1
ATOM 6669 C CA . GLU B 1 349 ? 25.891 156.851 10.435 1.00 34.85 349 GLU B CA 1
ATOM 6670 C C . GLU B 1 349 ? 25.639 157.020 8.940 1.00 30.78 349 GLU B C 1
ATOM 6671 O O . GLU B 1 349 ? 25.083 158.027 8.504 1.00 43.38 349 GLU B O 1
ATOM 6677 N N . ALA B 1 350 ? 26.052 156.028 8.158 1.00 29.74 350 ALA B N 1
ATOM 6678 C CA . ALA B 1 350 ? 25.882 156.074 6.712 1.00 33.67 350 ALA B CA 1
ATOM 6679 C C . ALA B 1 350 ? 24.414 156.134 6.297 1.00 37.23 350 ALA B C 1
ATOM 6680 O O . ALA B 1 350 ? 24.059 156.902 5.406 1.00 43.64 350 ALA B O 1
ATOM 6682 N N . THR B 1 351 ? 23.559 155.334 6.932 1.00 29.58 351 THR B N 1
ATOM 6683 C CA . THR B 1 351 ? 22.151 155.309 6.541 1.00 31.37 351 THR B CA 1
ATOM 6684 C C . THR B 1 351 ? 21.453 156.614 6.919 1.00 39.04 351 THR B C 1
ATOM 6685 O O . THR B 1 351 ? 20.429 156.974 6.333 1.00 45.19 351 THR B O 1
ATOM 6689 N N . LEU B 1 352 ? 22.014 157.325 7.895 1.00 37.38 352 LEU B N 1
ATOM 6690 C CA . LEU B 1 352 ? 21.464 158.613 8.308 1.00 32.91 352 LEU B CA 1
ATOM 6691 C C . LEU B 1 352 ? 21.833 159.736 7.338 1.00 33.66 352 LEU B C 1
ATOM 6692 O O . LEU B 1 352 ? 20.998 160.572 7.010 1.00 37.40 352 LEU B O 1
ATOM 6697 N N . THR B 1 353 ? 23.080 159.761 6.877 1.00 35.72 353 THR B N 1
ATOM 6698 C CA . THR B 1 353 ? 23.507 160.823 5.966 1.00 40.49 353 THR B CA 1
ATOM 6699 C C . THR B 1 353 ? 23.007 160.585 4.536 1.00 46.16 353 THR B C 1
ATOM 6700 O O . THR B 1 353 ? 23.156 161.447 3.666 1.00 34.52 353 THR B O 1
ATOM 6704 N N . LEU B 1 354 ? 22.416 159.415 4.300 1.00 42.07 354 LEU B N 1
ATOM 6705 C CA . LEU B 1 354 ? 21.797 159.117 3.010 1.00 32.77 354 LEU B CA 1
ATOM 6706 C C . LEU B 1 354 ? 20.319 159.493 3.031 1.00 44.93 354 LEU B C 1
ATOM 6707 O O . LEU B 1 354 ? 19.650 159.484 1.996 1.00 37.00 354 LEU B O 1
ATOM 6712 N N . GLY B 1 355 ? 19.816 159.816 4.220 1.00 37.66 355 GLY B N 1
ATOM 6713 C CA . GLY B 1 355 ? 18.472 160.349 4.363 1.00 26.95 355 GLY B CA 1
ATOM 6714 C C . GLY B 1 355 ? 17.449 159.382 4.924 1.00 41.01 355 GLY B C 1
ATOM 6715 O O . GLY B 1 355 ? 16.250 159.652 4.882 1.00 41.34 355 GLY B O 1
ATOM 6716 N N . HIS B 1 356 ? 17.913 158.255 5.452 1.00 33.33 356 HIS B N 1
ATOM 6717 C CA . HIS B 1 356 ? 17.001 157.254 5.988 1.00 25.04 356 HIS B CA 1
ATOM 6718 C C . HIS B 1 356 ? 16.851 157.408 7.502 1.00 30.14 356 HIS B C 1
ATOM 6719 O O . HIS B 1 356 ? 17.481 158.271 8.109 1.00 35.77 356 HIS B O 1
ATOM 6726 N N . GLU B 1 357 ? 16.016 156.570 8.106 1.00 26.31 357 GLU B N 1
ATOM 6727 C CA . GLU B 1 357 ? 15.652 156.732 9.510 1.00 22.30 357 GLU B CA 1
ATOM 6728 C C . GLU B 1 357 ? 16.374 155.779 10.460 1.00 31.58 357 GLU B C 1
ATOM 6729 O O . GLU B 1 357 ? 16.865 156.206 11.504 1.00 46.90 357 GLU B O 1
ATOM 6735 N N . PHE B 1 358 ? 16.441 154.496 10.114 1.00 25.34 358 PHE B N 1
ATOM 6736 C CA . PHE B 1 358 ? 17.099 153.528 10.992 1.00 29.61 358 PHE B CA 1
ATOM 6737 C C . PHE B 1 358 ? 17.797 152.391 10.246 1.00 27.52 358 PHE B C 1
ATOM 6738 O O . PHE B 1 358 ? 17.503 152.129 9.083 1.00 34.45 358 PHE B O 1
ATOM 6746 N N . LEU B 1 359 ? 18.730 151.730 10.926 1.00 37.34 359 LEU B N 1
ATOM 6747 C CA . LEU B 1 359 ? 19.516 150.655 10.327 1.00 25.84 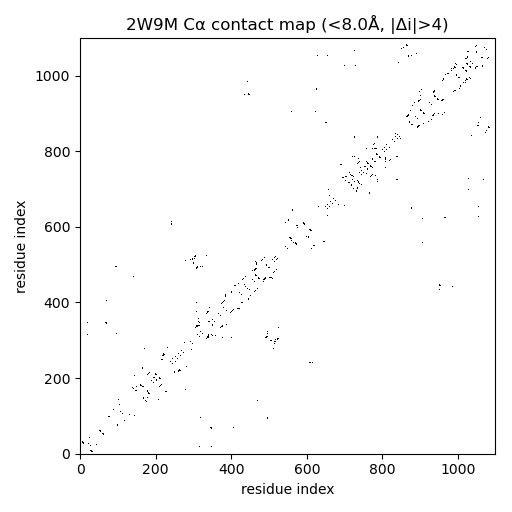359 LEU B CA 1
ATOM 6748 C C . LEU B 1 359 ? 19.095 149.295 10.859 1.00 37.47 359 LEU B C 1
ATOM 6749 O O . LEU B 1 359 ? 18.897 149.120 12.067 1.00 30.64 359 LEU B O 1
ATOM 6754 N N . GLY B 1 360 ? 18.970 148.335 9.949 1.00 37.60 360 GLY B N 1
ATOM 6755 C CA . GLY B 1 360 ? 18.668 146.965 10.311 1.00 31.63 360 GLY B CA 1
ATOM 6756 C C . GLY B 1 360 ? 19.894 146.074 10.219 1.00 35.45 360 GLY B C 1
ATOM 6757 O O . GLY B 1 360 ? 20.395 145.779 9.131 1.00 32.60 360 GLY B O 1
ATOM 6758 N N . THR B 1 361 ? 20.384 145.661 11.381 1.00 36.73 361 THR B N 1
ATOM 6759 C CA . THR B 1 361 ? 21.506 144.741 11.489 1.00 27.83 361 THR B CA 1
ATOM 6760 C C . THR B 1 361 ? 21.075 143.350 11.034 1.00 33.88 361 THR B C 1
ATOM 6761 O O . THR B 1 361 ? 19.929 142.956 11.256 1.00 50.85 361 THR B O 1
ATOM 6765 N N . ALA B 1 362 ? 21.978 142.610 10.394 1.00 25.46 362 ALA B N 1
ATOM 6766 C CA . ALA B 1 362 ? 21.652 141.269 9.908 1.00 19.33 362 ALA B CA 1
ATOM 6767 C C . ALA B 1 362 ? 22.869 140.495 9.406 1.00 27.73 362 ALA B C 1
ATOM 6768 O O . ALA B 1 362 ? 22.951 140.150 8.223 1.00 31.80 362 ALA B O 1
ATOM 6770 N N . ASP B 1 363 ? 23.806 140.209 10.304 1.00 21.49 363 ASP B N 1
ATOM 6771 C CA . ASP B 1 363 ? 24.996 139.448 9.937 1.00 24.96 363 ASP B CA 1
ATOM 6772 C C . ASP B 1 363 ? 24.690 137.950 9.848 1.00 22.68 363 ASP B C 1
ATOM 6773 O O . ASP B 1 363 ? 23.674 137.497 10.366 1.00 27.80 363 ASP B O 1
ATOM 6778 N N . HIS B 1 364 ? 25.553 137.190 9.178 1.00 20.52 364 HIS B N 1
ATOM 6779 C CA . HIS B 1 364 ? 25.320 135.757 9.004 1.00 19.48 364 HIS B CA 1
ATOM 6780 C C . HIS B 1 364 ? 25.442 135.013 10.319 1.00 26.80 364 HIS B C 1
ATOM 6781 O O . HIS B 1 364 ? 25.892 135.570 11.322 1.00 26.62 364 HIS B O 1
ATOM 6788 N N . SER B 1 365 ? 25.058 133.742 10.293 1.00 23.43 365 SER B N 1
ATOM 6789 C CA . SER B 1 365 ? 25.074 132.902 11.483 1.00 29.92 365 SER B CA 1
ATOM 6790 C C . SER B 1 365 ? 26.061 131.743 11.351 1.00 32.55 365 SER B C 1
ATOM 6791 O O . SER B 1 365 ? 26.557 131.467 10.258 1.00 45.77 365 SER B O 1
ATOM 6794 N N . ARG B 1 366 ? 26.349 131.093 12.477 1.00 32.85 366 ARG B N 1
ATOM 6795 C CA . ARG B 1 366 ? 27.134 129.857 12.532 1.00 33.07 366 ARG B CA 1
ATOM 6796 C C . ARG B 1 366 ? 27.484 129.245 11.174 1.00 37.77 366 ARG B C 1
ATOM 6797 O O . ARG B 1 366 ? 28.629 129.288 10.736 1.00 34.11 366 ARG B O 1
ATOM 6805 N N . ALA B 1 367 ? 26.478 128.667 10.525 1.00 35.77 367 ALA B N 1
ATOM 6806 C CA . ALA B 1 367 ? 26.676 127.823 9.349 1.00 39.88 367 ALA B CA 1
ATOM 6807 C C . ALA B 1 367 ? 27.498 128.467 8.229 1.00 37.51 367 ALA B C 1
ATOM 6808 O O . ALA B 1 367 ? 28.283 127.790 7.563 1.00 35.52 367 ALA B O 1
ATOM 6810 N N . ALA B 1 368 ? 27.306 129.764 8.013 1.00 39.49 368 ALA B N 1
ATOM 6811 C CA . ALA B 1 368 ? 28.062 130.482 6.993 1.00 38.04 368 ALA B CA 1
ATOM 6812 C C . ALA B 1 368 ? 29.507 130.650 7.450 1.00 28.63 368 ALA B C 1
ATOM 6813 O O . ALA B 1 368 ? 29.913 131.723 7.892 1.00 32.81 368 ALA B O 1
ATOM 6815 N N . TYR B 1 369 ? 30.274 129.573 7.342 1.00 34.33 369 TYR B N 1
ATOM 6816 C CA . TYR B 1 369 ? 31.632 129.525 7.869 1.00 35.54 369 TYR B CA 1
ATOM 6817 C C . TYR B 1 369 ? 32.610 130.413 7.100 1.00 35.88 369 TYR B C 1
ATOM 6818 O O . TYR B 1 369 ? 33.465 131.066 7.696 1.00 35.16 369 TYR B O 1
ATOM 6827 N N . TYR B 1 370 ? 32.489 130.431 5.778 1.00 31.79 370 TYR B N 1
ATOM 6828 C CA . TYR B 1 370 ? 33.427 131.181 4.951 1.00 35.42 370 TYR B CA 1
ATOM 6829 C C . TYR B 1 370 ? 33.069 132.659 4.873 1.00 33.67 370 TYR B C 1
ATOM 6830 O O . TYR B 1 370 ? 33.768 133.445 4.235 1.00 51.09 370 TYR B O 1
ATOM 6839 N N . ALA B 1 371 ? 31.981 133.032 5.537 1.00 38.12 371 ALA B N 1
ATOM 6840 C CA . ALA B 1 371 ? 31.537 134.419 5.574 1.00 21.36 371 ALA B CA 1
ATOM 6841 C C . ALA B 1 371 ? 31.597 134.963 6.997 1.00 33.03 371 ALA B C 1
ATOM 6842 O O . ALA B 1 371 ? 30.962 135.974 7.312 1.00 27.61 371 ALA B O 1
ATOM 6844 N N . ASN B 1 372 ? 32.357 134.279 7.850 1.00 34.73 372 ASN B N 1
ATOM 6845 C CA . ASN B 1 372 ? 32.588 134.719 9.226 1.00 30.08 372 ASN B CA 1
ATOM 6846 C C . ASN B 1 372 ? 31.306 134.825 10.045 1.00 28.99 372 ASN B C 1
ATOM 6847 O O . ASN B 1 372 ? 31.102 135.799 10.776 1.00 25.38 372 ASN B O 1
ATOM 6852 N N . GLY B 1 373 ? 30.448 133.817 9.917 1.00 22.40 373 GLY B N 1
ATOM 6853 C CA . GLY B 1 373 ? 29.163 133.815 10.588 1.00 25.24 373 GLY B CA 1
ATOM 6854 C C . GLY B 1 373 ? 29.305 133.873 12.095 1.00 29.71 373 GLY B C 1
ATOM 6855 O O . GLY B 1 373 ? 30.335 133.480 12.642 1.00 37.60 373 GLY B O 1
ATOM 6856 N N . LEU B 1 374 ? 28.262 134.352 12.767 1.00 26.58 374 LEU B N 1
ATOM 6857 C CA . LEU B 1 374 ? 28.288 134.515 14.219 1.00 29.04 374 LEU B CA 1
ATOM 6858 C C . LEU B 1 374 ? 27.810 133.283 14.985 1.00 25.24 374 LEU B C 1
ATOM 6859 O O . LEU B 1 374 ? 26.704 132.799 14.767 1.00 29.01 374 LEU B O 1
ATOM 6864 N N . THR B 1 375 ? 28.656 132.781 15.879 1.00 31.88 375 THR B N 1
ATOM 6865 C CA . THR B 1 375 ? 28.239 131.794 16.867 1.00 27.07 375 THR B CA 1
ATOM 6866 C C . THR B 1 375 ? 27.226 132.447 17.799 1.00 31.30 375 THR B C 1
ATOM 6867 O O . THR B 1 375 ? 27.035 133.663 17.757 1.00 32.45 375 THR B O 1
ATOM 6871 N N . ILE B 1 376 ? 26.576 131.651 18.642 1.00 33.94 376 ILE B N 1
ATOM 6872 C CA . ILE B 1 376 ? 25.606 132.204 19.583 1.00 28.57 376 ILE B CA 1
ATOM 6873 C C . ILE B 1 376 ? 26.275 133.217 20.511 1.00 30.52 376 ILE B C 1
ATOM 6874 O O . ILE B 1 376 ? 25.735 134.293 20.766 1.00 31.85 376 ILE B O 1
ATOM 6879 N N . GLU B 1 377 ? 27.463 132.869 20.994 1.00 33.77 377 GLU B N 1
ATOM 6880 C CA . GLU B 1 377 ? 28.204 133.718 21.924 1.00 37.72 377 GLU B CA 1
ATOM 6881 C C . GLU B 1 377 ? 28.640 135.047 21.298 1.00 37.03 377 GLU B C 1
ATOM 6882 O O . GLU B 1 377 ? 28.559 136.098 21.937 1.00 33.67 377 GLU B O 1
ATOM 6888 N N . ARG B 1 378 ? 29.102 135.003 20.051 1.00 34.01 378 ARG B N 1
ATOM 6889 C CA . ARG B 1 378 ? 29.461 136.228 19.342 1.00 33.14 378 ARG B CA 1
ATOM 6890 C C . ARG B 1 378 ? 28.238 137.097 19.041 1.00 36.76 378 ARG B C 1
ATOM 6891 O O . ARG B 1 378 ? 28.325 138.326 19.044 1.00 30.88 378 ARG B O 1
ATOM 6899 N N . LEU B 1 379 ? 27.101 136.457 18.776 1.00 29.34 379 LEU B N 1
ATOM 6900 C CA . LEU B 1 379 ? 25.856 137.186 18.577 1.00 31.13 379 LEU B CA 1
ATOM 6901 C C . LEU B 1 379 ? 25.465 137.951 19.837 1.00 35.89 379 LEU B C 1
ATOM 6902 O O . LEU B 1 379 ? 24.996 139.087 19.762 1.00 38.81 379 LEU B O 1
ATOM 6907 N N . ARG B 1 380 ? 25.649 137.326 20.996 1.00 28.70 380 ARG B N 1
ATOM 6908 C CA . ARG B 1 380 ? 25.335 137.990 22.255 1.00 36.40 380 ARG B CA 1
ATOM 6909 C C . ARG B 1 380 ? 26.235 139.203 22.446 1.00 34.55 380 ARG B C 1
ATOM 6910 O O . ARG B 1 380 ? 25.791 140.242 22.928 1.00 37.87 380 ARG B O 1
ATOM 6918 N N . GLU B 1 381 ? 27.497 139.074 22.047 1.00 33.32 381 GLU B N 1
ATOM 6919 C CA . GLU B 1 381 ? 28.432 140.196 22.096 1.00 37.03 381 GLU B CA 1
ATOM 6920 C C . GLU B 1 381 ? 28.032 141.324 21.142 1.00 37.59 381 GLU B C 1
ATOM 6921 O O . GLU B 1 381 ? 28.169 142.502 21.474 1.00 37.58 381 GLU B O 1
ATOM 6927 N N . GLN B 1 382 ? 27.533 140.969 19.961 1.00 35.49 382 GLN B N 1
ATOM 6928 C CA . GLN B 1 382 ? 27.063 141.981 19.020 1.00 33.76 382 GLN B CA 1
ATOM 6929 C C . GLN B 1 382 ? 25.883 142.752 19.605 1.00 31.92 382 GLN B C 1
ATOM 6930 O O . GLN B 1 382 ? 25.801 143.977 19.481 1.00 33.12 382 GLN B O 1
ATOM 6936 N N . LEU B 1 383 ? 24.969 142.028 20.244 1.00 30.86 383 LEU B N 1
ATOM 6937 C CA . LEU B 1 383 ? 23.785 142.642 20.840 1.00 30.92 383 LEU B CA 1
ATOM 6938 C C . LEU B 1 383 ? 24.149 143.635 21.946 1.00 35.58 383 LEU B C 1
ATOM 6939 O O . LEU B 1 383 ? 23.510 144.677 22.081 1.00 39.93 383 LEU B O 1
ATOM 6944 N N . LYS B 1 384 ? 25.183 143.322 22.722 1.00 38.07 384 LYS B N 1
ATOM 6945 C CA . LYS B 1 384 ? 25.685 144.256 23.730 1.00 36.31 384 LYS B CA 1
ATOM 6946 C C . LYS B 1 384 ? 26.170 145.542 23.067 1.00 44.47 384 LYS B C 1
ATOM 6947 O O . LYS B 1 384 ? 25.839 146.643 23.510 1.00 39.36 384 LYS B O 1
ATOM 6953 N N . GLU B 1 385 ? 26.950 145.397 21.997 1.00 40.77 385 GLU B N 1
ATOM 6954 C CA . GLU B 1 385 ? 27.438 146.551 21.250 1.00 33.69 385 GLU B CA 1
ATOM 6955 C C . GLU B 1 385 ? 26.290 147.386 20.692 1.00 39.54 385 GLU B C 1
ATOM 6956 O O . GLU B 1 385 ? 26.330 148.617 20.735 1.00 41.11 385 GLU B O 1
ATOM 6962 N N . ILE B 1 386 ? 25.265 146.720 20.169 1.00 32.48 386 ILE B N 1
ATOM 6963 C CA . ILE B 1 386 ? 24.132 147.438 19.597 1.00 36.96 386 ILE B CA 1
ATOM 6964 C C . ILE B 1 386 ? 23.397 148.245 20.662 1.00 41.74 386 ILE B C 1
ATOM 6965 O O . ILE B 1 386 ? 22.976 149.376 20.410 1.00 40.62 386 ILE B O 1
ATOM 6970 N N . ARG B 1 387 ? 23.250 147.667 21.853 1.00 45.92 387 ARG B N 1
ATOM 6971 C CA . ARG B 1 387 ? 22.628 148.379 22.967 1.00 45.04 387 ARG B CA 1
ATOM 6972 C C . ARG B 1 387 ? 23.388 149.667 23.305 1.00 47.64 387 ARG B C 1
ATOM 6973 O O . ARG B 1 387 ? 22.778 150.701 23.575 1.00 45.74 387 ARG B O 1
ATOM 6981 N N . GLU B 1 388 ? 24.717 149.598 23.286 1.00 30.68 388 GLU B N 1
ATOM 6982 C CA . GLU B 1 388 ? 25.557 150.769 23.543 1.00 44.38 388 GLU B CA 1
ATOM 6983 C C . GLU B 1 388 ? 25.345 151.875 22.506 1.00 45.99 388 GLU B C 1
ATOM 6984 O O . GLU B 1 388 ? 25.125 153.032 22.863 1.00 52.12 388 GLU B O 1
ATOM 6990 N N . LEU B 1 389 ? 25.415 151.516 21.226 1.00 38.98 389 LEU B N 1
ATOM 6991 C CA . LEU B 1 389 ? 25.158 152.465 20.146 1.00 36.26 389 LEU B CA 1
ATOM 6992 C C . LEU B 1 389 ? 23.778 153.108 20.272 1.00 46.39 389 LEU B C 1
ATOM 6993 O O . LEU B 1 389 ? 23.600 154.282 19.943 1.00 48.28 389 LEU B O 1
ATOM 6998 N N . GLN B 1 390 ? 22.801 152.334 20.736 1.00 33.89 390 GLN B N 1
ATOM 6999 C CA . GLN B 1 390 ? 21.456 152.854 20.946 1.00 30.08 390 GLN B CA 1
ATOM 7000 C C . GLN B 1 390 ? 21.414 153.884 22.076 1.00 44.23 390 GLN B C 1
ATOM 7001 O O . GLN B 1 390 ? 20.766 154.922 21.948 1.00 49.87 390 GLN B O 1
ATOM 7007 N N . ARG B 1 391 ? 22.105 153.602 23.177 1.00 47.48 391 ARG B N 1
ATOM 7008 C CA . ARG B 1 391 ? 22.212 154.563 24.271 1.00 41.98 391 ARG B CA 1
ATOM 7009 C C . ARG B 1 391 ? 22.762 155.873 23.729 1.00 49.78 391 ARG B C 1
ATOM 7010 O O . ARG B 1 391 ? 22.311 156.952 24.111 1.00 61.12 391 ARG B O 1
ATOM 7018 N N . ALA B 1 392 ? 23.742 155.766 22.835 1.00 39.52 392 ALA B N 1
ATOM 7019 C CA . ALA B 1 392 ? 24.392 156.937 22.252 1.00 47.48 392 ALA B CA 1
ATOM 7020 C C . ALA B 1 392 ? 23.512 157.639 21.220 1.00 44.44 392 ALA B C 1
ATOM 7021 O O . ALA B 1 392 ? 23.929 158.616 20.603 1.00 62.04 392 ALA B O 1
ATOM 7023 N N . GLY B 1 393 ? 22.300 157.127 21.027 1.00 42.09 393 GLY B N 1
ATOM 7024 C CA . GLY B 1 393 ? 21.327 157.784 20.172 1.00 46.49 393 GLY B CA 1
ATOM 7025 C C . GLY B 1 393 ? 21.268 157.321 18.726 1.00 57.39 393 GLY B C 1
ATOM 7026 O O . GLY B 1 393 ? 20.680 158.002 17.884 1.00 51.30 393 GLY B O 1
ATOM 7027 N N . LEU B 1 394 ? 21.867 156.171 18.428 1.00 44.83 394 LEU B N 1
ATOM 7028 C CA . LEU B 1 394 ? 21.810 155.618 17.075 1.00 40.56 394 LEU B CA 1
ATOM 7029 C C . LEU B 1 394 ? 20.580 154.734 16.867 1.00 47.22 394 LEU B C 1
ATOM 7030 O O . LEU B 1 394 ? 20.321 153.820 17.653 1.00 43.47 394 LEU B O 1
ATOM 7035 N N . PRO B 1 395 ? 19.821 155.003 15.795 1.00 41.05 395 PRO B N 1
ATOM 7036 C CA . PRO B 1 395 ? 18.583 154.279 15.493 1.00 34.32 395 PRO B CA 1
ATOM 7037 C C . PRO B 1 395 ? 18.872 152.924 14.844 1.00 35.16 395 PRO B C 1
ATOM 7038 O O . PRO B 1 395 ? 19.063 152.855 13.628 1.00 29.64 395 PRO B O 1
ATOM 7042 N N . ILE B 1 396 ? 18.894 151.865 15.651 1.00 33.54 396 ILE B N 1
ATOM 7043 C CA . ILE B 1 396 ? 19.218 150.528 15.169 1.00 27.10 396 ILE B CA 1
ATOM 7044 C C . ILE B 1 396 ? 18.191 149.482 15.611 1.00 39.83 396 ILE B C 1
ATOM 7045 O O . ILE B 1 396 ? 17.620 149.562 16.702 1.00 38.71 396 ILE B O 1
ATOM 7050 N N . VAL B 1 397 ? 17.964 148.503 14.742 1.00 46.03 397 VAL B N 1
ATOM 7051 C CA . VAL B 1 397 ? 17.116 147.358 15.040 1.00 31.07 397 VAL B CA 1
ATOM 7052 C C . VAL B 1 397 ? 17.966 146.103 14.838 1.00 35.03 397 VAL B C 1
ATOM 7053 O O . VAL B 1 397 ? 18.572 145.921 13.783 1.00 37.79 397 VAL B O 1
ATOM 7057 N N . ALA B 1 398 ? 18.031 145.251 15.856 1.00 29.78 398 ALA B N 1
ATOM 7058 C CA . ALA B 1 398 ? 18.940 144.110 15.828 1.00 27.78 398 ALA B CA 1
ATOM 7059 C C . ALA B 1 398 ? 18.330 142.907 15.131 1.00 30.63 398 ALA B C 1
ATOM 7060 O O . ALA B 1 398 ? 17.246 142.445 15.495 1.00 31.94 398 ALA B O 1
ATOM 7062 N N . GLY B 1 399 ? 19.034 142.398 14.128 1.00 26.78 399 GLY B N 1
ATOM 7063 C CA . GLY B 1 399 ? 18.576 141.223 13.415 1.00 28.06 399 GLY B CA 1
ATOM 7064 C C . GLY B 1 399 ? 19.698 140.248 13.136 1.00 32.85 399 GLY B C 1
ATOM 7065 O O . GLY B 1 399 ? 20.824 140.417 13.601 1.00 34.59 399 GLY B O 1
ATOM 7066 N N . SER B 1 400 ? 19.384 139.217 12.366 1.00 25.84 400 SER B N 1
ATOM 7067 C CA . SER B 1 400 ? 20.377 138.246 11.944 1.00 21.14 400 SER B CA 1
ATOM 7068 C C . SER B 1 400 ? 19.910 137.595 10.651 1.00 24.57 400 SER B C 1
ATOM 7069 O O . SER B 1 400 ? 18.711 137.421 10.440 1.00 32.36 400 SER B O 1
ATOM 7072 N N . GLU B 1 401 ? 20.847 137.252 9.775 1.00 24.86 401 GLU B N 1
ATOM 7073 C CA . GLU B 1 401 ? 20.491 136.491 8.590 1.00 17.54 401 GLU B CA 1
ATOM 7074 C C . GLU B 1 401 ? 20.736 135.030 8.879 1.00 20.28 401 GLU B C 1
ATOM 7075 O O . GLU B 1 401 ? 21.846 134.531 8.707 1.00 31.73 401 GLU B O 1
ATOM 7081 N N . VAL B 1 402 ? 19.687 134.353 9.333 1.00 27.79 402 VAL B N 1
ATOM 7082 C CA . VAL B 1 402 ? 19.787 132.974 9.784 1.00 21.18 402 VAL B CA 1
ATOM 7083 C C . VAL B 1 402 ? 19.787 132.023 8.597 1.00 29.66 402 VAL B C 1
ATOM 7084 O O . VAL B 1 402 ? 18.882 132.062 7.761 1.00 28.89 402 VAL B O 1
ATOM 7088 N N . ASP B 1 403 ? 20.811 131.177 8.524 1.00 28.37 403 ASP B N 1
ATOM 7089 C CA . ASP B 1 403 ? 20.938 130.213 7.441 1.00 27.97 403 ASP B CA 1
ATOM 7090 C C . ASP B 1 403 ? 19.881 129.128 7.599 1.00 35.78 403 ASP B C 1
ATOM 7091 O O . ASP B 1 403 ? 19.591 128.694 8.713 1.00 33.97 403 ASP B O 1
ATOM 7096 N N . ILE B 1 404 ? 19.300 128.705 6.480 1.00 28.46 404 ILE B N 1
ATOM 7097 C CA . ILE B 1 404 ? 18.332 127.615 6.475 1.00 23.70 404 ILE B CA 1
ATOM 7098 C C . ILE B 1 404 ? 19.060 126.301 6.219 1.00 29.41 404 ILE B C 1
ATOM 7099 O O . ILE B 1 404 ? 19.552 126.067 5.117 1.00 32.38 404 ILE B O 1
ATOM 7104 N N . LEU B 1 405 ? 19.146 125.452 7.239 1.00 31.61 405 LEU B N 1
ATOM 7105 C CA . LEU B 1 405 ? 19.815 124.160 7.099 1.00 24.91 405 LEU B CA 1
ATOM 7106 C C . LEU B 1 405 ? 19.116 123.342 6.021 1.00 35.44 405 LEU B C 1
ATOM 7107 O O . LEU B 1 405 ? 17.967 123.610 5.679 1.00 36.64 405 LEU B O 1
ATOM 7112 N N . ASP B 1 406 ? 19.807 122.344 5.485 1.00 46.72 406 ASP B N 1
ATOM 7113 C CA . ASP B 1 406 ? 19.315 121.639 4.302 1.00 48.06 406 ASP B CA 1
ATOM 7114 C C . ASP B 1 406 ? 17.985 120.912 4.501 1.00 45.77 406 ASP B C 1
ATOM 7115 O O . ASP B 1 406 ? 17.360 120.494 3.528 1.00 52.35 406 ASP B O 1
ATOM 7120 N N . ASP B 1 407 ? 17.553 120.769 5.750 1.00 39.48 407 ASP B N 1
ATOM 7121 C CA . ASP B 1 407 ? 16.292 120.086 6.036 1.00 38.96 407 ASP B CA 1
ATOM 7122 C C . ASP B 1 407 ? 15.132 121.051 6.293 1.00 37.70 407 ASP B C 1
ATOM 7123 O O . ASP B 1 407 ? 13.992 120.625 6.478 1.00 46.52 407 ASP B O 1
ATOM 7128 N N . GLY B 1 408 ? 15.424 122.348 6.303 1.00 32.52 408 GLY B N 1
ATOM 7129 C CA . GLY B 1 408 ? 14.396 123.357 6.491 1.00 27.99 408 GLY B CA 1
ATOM 7130 C C . GLY B 1 408 ? 14.442 124.039 7.844 1.00 28.04 408 GLY B C 1
ATOM 7131 O O . GLY B 1 408 ? 13.756 125.032 8.067 1.00 31.97 408 GLY B O 1
ATOM 7132 N N . SER B 1 409 ? 15.253 123.507 8.749 1.00 20.99 409 SER B N 1
ATOM 7133 C CA . SER B 1 409 ? 15.383 124.074 10.084 1.00 28.24 409 SER B CA 1
ATOM 7134 C C . SER B 1 409 ? 16.324 125.273 10.071 1.00 27.58 409 SER B C 1
ATOM 7135 O O . SER B 1 409 ? 17.065 125.475 9.113 1.00 32.19 409 SER B O 1
ATOM 7138 N N . LEU B 1 410 ? 16.291 126.063 11.139 1.00 33.63 410 LEU B N 1
ATOM 7139 C CA . LEU B 1 410 ? 17.062 127.303 11.211 1.00 26.60 410 LEU B CA 1
ATOM 7140 C C . LEU B 1 410 ? 18.373 127.162 11.994 1.00 28.06 410 LEU B C 1
ATOM 7141 O O . LEU B 1 410 ? 18.479 126.356 12.915 1.00 35.32 410 LEU B O 1
ATOM 7146 N N . ASP B 1 411 ? 19.361 127.971 11.621 1.00 34.42 411 ASP B N 1
ATOM 7147 C CA . ASP B 1 411 ? 20.720 127.865 12.154 1.00 32.10 411 ASP B CA 1
ATOM 7148 C C . ASP B 1 411 ? 20.832 128.232 13.641 1.00 29.94 411 ASP B C 1
ATOM 7149 O O . ASP B 1 411 ? 21.743 127.777 14.329 1.00 42.66 411 ASP B O 1
ATOM 7154 N N . PHE B 1 412 ? 19.915 129.061 14.130 1.00 30.22 412 PHE B N 1
ATOM 7155 C CA . PHE B 1 412 ? 19.889 129.432 15.547 1.00 33.72 412 PHE B CA 1
ATOM 7156 C C . PHE B 1 412 ? 18.706 128.798 16.275 1.00 29.17 412 PHE B C 1
ATOM 7157 O O . PHE B 1 412 ? 17.643 128.616 15.688 1.00 35.78 412 PHE B O 1
ATOM 7165 N N . PRO B 1 413 ? 18.884 128.473 17.565 1.00 40.32 413 PRO B N 1
ATOM 7166 C CA . PRO B 1 413 ? 17.784 127.948 18.388 1.00 39.35 413 PRO B CA 1
ATOM 7167 C C . PRO B 1 413 ? 16.691 129.002 18.574 1.00 39.03 413 PRO B C 1
ATOM 7168 O O . PRO B 1 413 ? 16.978 130.195 18.459 1.00 45.69 413 PRO B O 1
ATOM 7172 N N . ASP B 1 414 ? 15.465 128.568 18.858 1.00 33.06 414 ASP B N 1
ATOM 7173 C CA . ASP B 1 414 ? 14.334 129.488 19.015 1.00 28.76 414 ASP B CA 1
ATOM 7174 C C . ASP B 1 414 ? 14.548 130.557 20.085 1.00 34.80 414 ASP B C 1
ATOM 7175 O O . ASP B 1 414 ? 14.133 131.705 19.919 1.00 40.21 414 ASP B O 1
ATOM 7180 N N . ASP B 1 415 ? 15.183 130.182 21.188 1.00 28.09 415 ASP B N 1
ATOM 7181 C CA . ASP B 1 415 ? 15.405 131.130 22.276 1.00 40.78 415 ASP B CA 1
ATOM 7182 C C . ASP B 1 415 ? 16.356 132.243 21.858 1.00 38.55 415 ASP B C 1
ATOM 7183 O O . ASP B 1 415 ? 16.207 133.385 22.290 1.00 41.44 415 ASP B O 1
ATOM 7188 N N . VAL B 1 416 ? 17.332 131.903 21.018 1.00 32.97 416 VAL B N 1
ATOM 7189 C CA . VAL B 1 416 ? 18.276 132.888 20.500 1.00 31.11 416 VAL B CA 1
ATOM 7190 C C . VAL B 1 416 ? 17.592 133.829 19.511 1.00 39.56 416 VAL B C 1
ATOM 7191 O O . VAL B 1 416 ? 17.803 135.041 19.544 1.00 35.16 416 VAL B O 1
ATOM 7195 N N . LEU B 1 417 ? 16.771 133.263 18.632 1.00 28.37 417 LEU B N 1
ATOM 7196 C CA . LEU B 1 417 ? 16.000 134.051 17.679 1.00 26.37 417 LEU B CA 1
ATOM 7197 C C . LEU B 1 417 ? 15.044 134.998 18.401 1.00 35.93 417 LEU B C 1
ATOM 7198 O O . LEU B 1 417 ? 14.611 136.011 17.839 1.00 32.36 417 LEU B O 1
ATOM 7203 N N . GLY B 1 418 ? 14.707 134.654 19.643 1.00 33.34 418 GLY B N 1
ATOM 7204 C CA . GLY B 1 418 ? 13.781 135.444 20.439 1.00 19.03 418 GLY B CA 1
ATOM 7205 C C . GLY B 1 418 ? 14.364 136.741 20.975 1.00 29.80 418 GLY B C 1
ATOM 7206 O O . GLY B 1 418 ? 13.618 137.644 21.355 1.00 31.28 418 GLY B O 1
ATOM 7207 N N . GLU B 1 419 ? 15.694 136.836 21.009 1.00 31.25 419 GLU B N 1
ATOM 7208 C CA . GLU B 1 419 ? 16.381 138.047 21.466 1.00 36.65 419 GLU B CA 1
ATOM 7209 C C . GLU B 1 419 ? 16.400 139.133 20.393 1.00 41.69 419 GLU B C 1
ATOM 7210 O O . GLU B 1 419 ? 16.631 140.309 20.683 1.00 41.89 419 GLU B O 1
ATOM 7216 N N . LEU B 1 420 ? 16.157 138.731 19.151 1.00 23.08 420 LEU B N 1
ATOM 7217 C CA . LEU B 1 420 ? 16.298 139.632 18.019 1.00 27.08 420 LEU B CA 1
ATOM 7218 C C . LEU B 1 420 ? 15.039 140.460 17.782 1.00 26.46 420 LEU B C 1
ATOM 7219 O O . LEU B 1 420 ? 13.935 140.046 18.125 1.00 33.93 420 LEU B O 1
ATOM 7224 N N . ASP B 1 421 ? 15.217 141.634 17.190 1.00 22.73 421 ASP B N 1
ATOM 7225 C CA . ASP B 1 421 ? 14.095 142.489 16.845 1.00 27.60 421 ASP B CA 1
ATOM 7226 C C . ASP B 1 421 ? 13.427 141.990 15.569 1.00 33.91 421 ASP B C 1
ATOM 7227 O O . ASP B 1 421 ? 12.227 142.183 15.369 1.00 28.75 421 ASP B O 1
ATOM 7232 N N . TYR B 1 422 ? 14.216 141.356 14.707 1.00 24.96 422 TYR B N 1
ATOM 7233 C CA . TYR B 1 422 ? 13.692 140.752 13.489 1.00 26.47 422 TYR B CA 1
ATOM 7234 C C . TYR B 1 422 ? 14.653 139.695 12.942 1.00 28.90 422 TYR B C 1
ATOM 7235 O O . TYR B 1 422 ? 15.864 139.763 13.162 1.00 32.09 422 TYR B O 1
ATOM 7244 N N . VAL B 1 423 ? 14.097 138.716 12.235 1.00 21.60 423 VAL B N 1
ATOM 7245 C CA . VAL B 1 423 ? 14.865 137.600 11.697 1.00 23.70 423 VAL B CA 1
ATOM 7246 C C . VAL B 1 423 ? 14.730 137.489 10.178 1.00 25.30 423 VAL B C 1
ATOM 7247 O O . VAL B 1 423 ? 13.618 137.441 9.648 1.00 25.66 423 VAL B O 1
ATOM 7251 N N . VAL B 1 424 ? 15.865 137.446 9.483 1.00 26.12 424 VAL B N 1
ATOM 7252 C CA . VAL B 1 424 ? 15.881 137.157 8.051 1.00 16.45 424 VAL B CA 1
ATOM 7253 C C . VAL B 1 424 ? 16.319 135.712 7.871 1.00 22.73 424 VAL B C 1
ATOM 7254 O O . VAL B 1 424 ? 17.255 135.266 8.532 1.00 25.78 424 VAL B O 1
ATOM 7258 N N . VAL B 1 425 ? 15.640 134.972 6.996 1.00 17.97 425 VAL B N 1
ATOM 7259 C CA . VAL B 1 425 ? 16.077 133.616 6.658 1.00 16.57 425 VAL B CA 1
ATOM 7260 C C . VAL B 1 425 ? 16.525 133.524 5.202 1.00 21.32 425 VAL B C 1
ATOM 7261 O O . VAL B 1 425 ? 15.941 134.156 4.323 1.00 28.39 425 VAL B O 1
ATOM 7265 N N . SER B 1 426 ? 17.562 132.731 4.950 1.00 20.99 426 SER B N 1
ATOM 7266 C CA . SER B 1 426 ? 18.164 132.669 3.624 1.00 20.74 426 SER B CA 1
ATOM 7267 C C . SER B 1 426 ? 18.872 131.349 3.380 1.00 24.75 426 SER B C 1
ATOM 7268 O O . SER B 1 426 ? 19.324 130.699 4.320 1.00 30.12 426 SER B O 1
ATOM 7271 N N . VAL B 1 427 ? 18.966 130.963 2.110 1.00 24.89 427 VAL B N 1
ATOM 7272 C CA . VAL B 1 427 ? 19.758 129.807 1.706 1.00 21.34 427 VAL B CA 1
ATOM 7273 C C . VAL B 1 427 ? 21.158 130.257 1.305 1.00 22.49 427 VAL B C 1
ATOM 7274 O O . VAL B 1 427 ? 21.311 131.203 0.534 1.00 31.55 427 VAL B O 1
ATOM 7278 N N . HIS B 1 428 ? 22.174 129.588 1.840 1.00 27.38 428 HIS B N 1
ATOM 7279 C CA . HIS B 1 428 ? 23.565 129.883 1.498 1.00 36.64 428 HIS B CA 1
ATOM 7280 C C . HIS B 1 428 ? 24.362 128.589 1.325 1.00 30.94 428 HIS B C 1
ATOM 7281 O O . HIS B 1 428 ? 25.591 128.599 1.283 1.00 40.86 428 HIS B O 1
ATOM 7288 N N . SER B 1 429 ? 23.642 127.478 1.229 1.00 35.95 429 SER B N 1
ATOM 7289 C CA . SER B 1 429 ? 24.244 126.158 1.113 1.00 28.17 429 SER B CA 1
ATOM 7290 C C . SER B 1 429 ? 23.279 125.226 0.393 1.00 36.01 429 SER B C 1
ATOM 7291 O O . SER B 1 429 ? 22.080 125.501 0.331 1.00 33.67 429 SER B O 1
ATOM 7294 N N . ASN B 1 430 ? 23.801 124.128 -0.150 1.00 31.96 430 ASN B N 1
ATOM 7295 C CA . ASN B 1 430 ? 22.968 123.119 -0.801 1.00 34.27 430 ASN B CA 1
ATOM 7296 C C . ASN B 1 430 ? 22.134 123.649 -1.958 1.00 30.30 430 ASN B C 1
ATOM 7297 O O . ASN B 1 430 ? 20.909 123.581 -1.927 1.00 40.88 430 ASN B O 1
ATOM 7302 N N . PHE B 1 431 ? 22.796 124.164 -2.984 1.00 33.17 431 PHE B N 1
ATOM 7303 C CA . PHE B 1 431 ? 22.090 124.728 -4.128 1.00 39.72 431 PHE B CA 1
ATOM 7304 C C . PHE B 1 431 ? 21.651 123.660 -5.125 1.00 41.74 431 PHE B C 1
ATOM 7305 O O . PHE B 1 431 ? 20.931 123.951 -6.079 1.00 37.68 431 PHE B O 1
ATOM 7313 N N . THR B 1 432 ? 22.078 122.422 -4.903 1.00 40.17 432 THR B N 1
ATOM 7314 C CA . THR B 1 432 ? 21.822 121.366 -5.874 1.00 48.86 432 THR B CA 1
ATOM 7315 C C . THR B 1 432 ? 20.834 120.300 -5.405 1.00 47.34 432 THR B C 1
ATOM 7316 O O . THR B 1 432 ? 20.689 119.257 -6.045 1.00 46.39 432 THR B O 1
ATOM 7320 N N . LEU B 1 433 ? 20.155 120.559 -4.293 1.00 35.45 433 LEU B N 1
ATOM 7321 C CA . LEU B 1 433 ? 19.049 119.703 -3.881 1.00 29.96 433 LEU B CA 1
ATOM 7322 C C . LEU B 1 433 ? 18.020 119.648 -5.008 1.00 38.53 433 LEU B C 1
ATOM 7323 O O . LEU B 1 433 ? 17.841 120.623 -5.740 1.00 34.97 433 LEU B O 1
ATOM 7328 N N . ASP B 1 434 ? 17.345 118.513 -5.153 1.00 32.08 434 ASP B N 1
ATOM 7329 C CA . ASP B 1 434 ? 16.274 118.402 -6.138 1.00 31.05 434 ASP B CA 1
ATOM 7330 C C . ASP B 1 434 ? 15.141 119.377 -5.820 1.00 40.59 434 ASP B C 1
ATOM 7331 O O . ASP B 1 434 ? 14.969 119.780 -4.669 1.00 32.64 434 ASP B O 1
ATOM 7336 N N . ALA B 1 435 ? 14.374 119.749 -6.842 1.00 27.32 435 ALA B N 1
ATOM 7337 C CA . ALA B 1 435 ? 13.314 120.743 -6.696 1.00 24.52 435 ALA B CA 1
ATOM 7338 C C . ALA B 1 435 ? 12.387 120.487 -5.509 1.00 32.02 435 ALA B C 1
ATOM 7339 O O . ALA B 1 435 ? 12.122 121.393 -4.722 1.00 45.47 435 ALA B O 1
ATOM 7341 N N . ALA B 1 436 ? 11.890 119.261 -5.383 1.00 32.25 436 ALA B N 1
ATOM 7342 C CA . ALA B 1 436 ? 10.918 118.939 -4.337 1.00 35.03 436 ALA B CA 1
ATOM 7343 C C . ALA B 1 436 ? 11.494 119.042 -2.919 1.00 34.98 436 ALA B C 1
ATOM 7344 O O . ALA B 1 436 ? 10.803 119.457 -1.989 1.00 35.72 436 ALA B O 1
ATOM 7346 N N . ARG B 1 437 ? 12.753 118.654 -2.754 1.00 29.46 437 ARG B N 1
ATOM 7347 C CA . ARG B 1 437 ? 13.425 118.797 -1.468 1.00 29.55 437 ARG B CA 1
ATOM 7348 C C . ARG B 1 437 ? 13.702 120.260 -1.139 1.00 33.93 437 ARG B C 1
ATOM 7349 O O . ARG B 1 437 ? 13.590 120.676 0.015 1.00 41.90 437 ARG B O 1
ATOM 7357 N N . GLN B 1 438 ? 14.054 121.037 -2.159 1.00 25.96 438 GLN B N 1
ATOM 7358 C CA . GLN B 1 438 ? 14.371 122.449 -1.979 1.00 23.89 438 GLN B CA 1
ATOM 7359 C C . GLN B 1 438 ? 13.125 123.249 -1.598 1.00 31.26 438 GLN B C 1
ATOM 7360 O O . GLN B 1 438 ? 13.164 124.114 -0.718 1.00 29.57 438 GLN B O 1
ATOM 7366 N N . THR B 1 439 ? 12.019 122.949 -2.270 1.00 21.58 439 THR B N 1
ATOM 7367 C CA . THR B 1 439 ? 10.753 123.609 -2.001 1.00 21.84 439 THR B CA 1
ATOM 7368 C C . THR B 1 439 ? 10.292 123.343 -0.571 1.00 31.23 439 THR B C 1
ATOM 7369 O O . THR B 1 439 ? 9.902 124.264 0.144 1.00 28.92 439 THR B O 1
ATOM 7373 N N . GLU B 1 440 ? 10.335 122.080 -0.159 1.00 31.06 440 GLU B N 1
ATOM 7374 C CA . GLU B 1 440 ? 9.952 121.706 1.199 1.00 42.20 440 GLU B CA 1
ATOM 7375 C C . GLU B 1 440 ? 10.817 122.440 2.219 1.00 34.49 440 GLU B C 1
ATOM 7376 O O . GLU B 1 440 ? 10.335 122.869 3.267 1.00 31.03 440 GLU B O 1
ATOM 7382 N N . ARG B 1 441 ? 12.094 122.590 1.890 1.00 30.78 441 ARG B N 1
ATOM 7383 C CA . ARG B 1 441 ? 13.054 123.258 2.756 1.00 26.46 441 ARG B CA 1
ATOM 7384 C C . ARG B 1 441 ? 12.637 124.696 3.041 1.00 25.44 441 ARG B C 1
ATOM 7385 O O . ARG B 1 441 ? 12.586 125.126 4.194 1.00 27.31 441 ARG B O 1
ATOM 7393 N N . LEU B 1 442 ? 12.325 125.432 1.982 1.00 24.45 442 LEU B N 1
ATOM 7394 C CA . LEU B 1 442 ? 11.984 126.847 2.105 1.00 31.52 442 LEU B CA 1
ATOM 7395 C C . LEU B 1 442 ? 10.589 127.083 2.698 1.00 31.22 442 LEU B C 1
ATOM 7396 O O . LEU B 1 442 ? 10.384 128.033 3.458 1.00 23.78 442 LEU B O 1
ATOM 7401 N N . ILE B 1 443 ? 9.639 126.216 2.361 1.00 22.81 443 ILE B N 1
ATOM 7402 C CA . ILE B 1 443 ? 8.315 126.289 2.957 1.00 24.63 443 ILE B CA 1
ATOM 7403 C C . ILE B 1 443 ? 8.415 126.134 4.471 1.00 22.98 443 ILE B C 1
ATOM 7404 O O . ILE B 1 443 ? 7.777 126.859 5.226 1.00 27.04 443 ILE B O 1
ATOM 7409 N N . ARG B 1 444 ? 9.225 125.178 4.902 1.00 24.32 444 ARG B N 1
ATOM 7410 C CA . ARG B 1 444 ? 9.468 124.938 6.316 1.00 23.22 444 ARG B CA 1
ATOM 7411 C C . ARG B 1 444 ? 10.060 126.171 6.999 1.00 30.76 444 ARG B C 1
ATOM 7412 O O . ARG B 1 444 ? 9.637 126.543 8.095 1.00 33.17 444 ARG B O 1
ATOM 7420 N N . ALA B 1 445 ? 11.033 126.808 6.351 1.00 22.24 445 ALA B N 1
ATOM 7421 C CA . ALA B 1 445 ? 11.700 127.970 6.937 1.00 27.29 445 ALA B CA 1
ATOM 7422 C C . ALA B 1 445 ? 10.815 129.220 7.013 1.00 28.72 445 ALA B C 1
ATOM 7423 O O . ALA B 1 445 ? 10.854 129.950 7.998 1.00 26.80 445 ALA B O 1
ATOM 7425 N N . VAL B 1 446 ? 10.029 129.479 5.974 1.00 24.24 446 VAL B N 1
ATOM 7426 C CA . VAL B 1 446 ? 9.164 130.658 5.977 1.00 26.54 446 VAL B CA 1
ATOM 7427 C C . VAL B 1 446 ? 7.907 130.441 6.815 1.00 27.34 446 VAL B C 1
ATOM 7428 O O . VAL B 1 446 ? 7.112 131.362 6.995 1.00 24.73 446 VAL B O 1
ATOM 7432 N N . SER B 1 447 ? 7.739 129.224 7.329 1.00 28.37 447 SER B N 1
ATOM 7433 C CA . SER B 1 447 ? 6.592 128.883 8.168 1.00 28.95 447 SER B CA 1
ATOM 7434 C C . SER B 1 447 ? 6.923 129.006 9.653 1.00 26.43 447 SER B C 1
ATOM 7435 O O . SER B 1 447 ? 6.066 128.804 10.510 1.00 36.72 447 SER B O 1
ATOM 7438 N N . HIS B 1 448 ? 8.174 129.329 9.951 1.00 26.14 448 HIS B N 1
ATOM 7439 C CA . HIS B 1 448 ? 8.623 129.446 11.328 1.00 30.87 448 HIS B CA 1
ATOM 7440 C C . HIS B 1 448 ? 7.872 130.595 12.001 1.00 25.28 448 HIS B C 1
ATOM 7441 O O . HIS B 1 448 ? 7.565 131.597 11.358 1.00 28.93 448 HIS B O 1
ATOM 7448 N N . PRO B 1 449 ? 7.553 130.445 13.294 1.00 26.90 449 PRO B N 1
ATOM 7449 C CA . PRO B 1 449 ? 6.814 131.478 14.039 1.00 33.51 449 PRO B CA 1
ATOM 7450 C C . PRO B 1 449 ? 7.573 132.804 14.190 1.00 27.35 449 PRO B C 1
ATOM 7451 O O . PRO B 1 449 ? 6.942 133.854 14.291 1.00 30.46 449 PRO B O 1
ATOM 7455 N N . LEU B 1 450 ? 8.901 132.755 14.202 1.00 30.11 450 LEU B N 1
ATOM 7456 C CA . LEU B 1 450 ? 9.708 133.945 14.480 1.00 32.82 450 LEU B CA 1
ATOM 7457 C C . LEU B 1 450 ? 10.285 134.635 13.239 1.00 34.75 450 LEU B C 1
ATOM 7458 O O . LEU B 1 450 ? 10.781 135.758 13.326 1.00 41.20 450 LEU B O 1
ATOM 7463 N N . VAL B 1 451 ? 10.223 133.967 12.090 1.00 36.17 451 VAL B N 1
ATOM 7464 C CA . VAL B 1 451 ? 10.764 134.520 10.850 1.00 27.55 451 VAL B CA 1
ATOM 7465 C C . VAL B 1 451 ? 9.981 135.741 10.393 1.00 32.28 451 VAL B C 1
ATOM 7466 O O . VAL B 1 451 ? 8.756 135.722 10.374 1.00 33.32 451 VAL B O 1
ATOM 7470 N N . THR B 1 452 ? 10.683 136.804 10.015 1.00 27.52 452 THR B N 1
ATOM 7471 C CA . THR B 1 452 ? 10.000 137.989 9.515 1.00 18.65 452 THR B CA 1
ATOM 7472 C C . THR B 1 452 ? 10.200 138.244 8.018 1.00 32.67 452 THR B C 1
ATOM 7473 O O . THR B 1 452 ? 9.268 138.671 7.333 1.00 25.06 452 THR B O 1
ATOM 7477 N N . VAL B 1 453 ? 11.401 137.973 7.509 1.00 26.18 453 VAL B N 1
ATOM 7478 C CA . VAL B 1 453 ? 11.692 138.199 6.093 1.00 11.89 453 VAL B CA 1
ATOM 7479 C C . VAL B 1 453 ? 12.404 137.019 5.438 1.00 21.00 453 VAL B C 1
ATOM 7480 O O . VAL B 1 453 ? 13.311 136.425 6.022 1.00 27.09 453 VAL B O 1
ATOM 7484 N N . LEU B 1 454 ? 11.990 136.686 4.218 1.00 24.90 454 LEU B N 1
ATOM 7485 C CA . LEU B 1 454 ? 12.708 135.715 3.397 1.00 26.09 454 LEU B CA 1
ATOM 7486 C C . LEU B 1 454 ? 13.732 136.432 2.514 1.00 21.65 454 LEU B C 1
ATOM 7487 O O . LEU B 1 454 ? 13.360 137.231 1.655 1.00 27.42 454 LEU B O 1
ATOM 7492 N N . GLY B 1 455 ? 15.015 136.150 2.726 1.00 15.88 455 GLY B N 1
ATOM 7493 C CA . GLY B 1 455 ? 16.074 136.782 1.955 1.00 20.20 455 GLY B CA 1
ATOM 7494 C C . GLY B 1 455 ? 16.204 136.211 0.551 1.00 28.43 455 GLY B C 1
ATOM 7495 O O . GLY B 1 455 ? 15.890 135.040 0.333 1.00 27.20 455 GLY B O 1
ATOM 7496 N N . HIS B 1 456 ? 16.667 137.039 -0.390 1.00 25.81 456 HIS B N 1
ATOM 7497 C CA . HIS B 1 456 ? 16.834 136.666 -1.807 1.00 24.49 456 HIS B CA 1
ATOM 7498 C C . HIS B 1 456 ? 16.311 135.276 -2.162 1.00 25.21 456 HIS B C 1
ATOM 7499 O O . HIS B 1 456 ? 17.085 134.330 -2.285 1.00 24.92 456 HIS B O 1
ATOM 7506 N N . ALA B 1 457 ? 14.997 135.176 -2.349 1.00 23.02 457 ALA B N 1
ATOM 7507 C CA . ALA B 1 457 ? 14.304 133.892 -2.478 1.00 25.34 457 ALA B CA 1
ATOM 7508 C C . ALA B 1 457 ? 15.013 132.824 -3.314 1.00 30.60 457 ALA B C 1
ATOM 7509 O O . ALA B 1 457 ? 15.086 131.660 -2.916 1.00 26.67 457 ALA B O 1
ATOM 7511 N N . THR B 1 458 ? 15.539 133.224 -4.465 1.00 29.63 458 THR B N 1
ATOM 7512 C CA . THR B 1 458 ? 15.979 132.275 -5.485 1.00 26.78 458 THR B CA 1
ATOM 7513 C C . THR B 1 458 ? 17.467 131.908 -5.449 1.00 30.94 458 THR B C 1
ATOM 7514 O O . THR B 1 458 ? 17.870 130.884 -5.998 1.00 33.22 458 THR B O 1
ATOM 7518 N N . GLY B 1 459 ? 18.277 132.732 -4.792 1.00 23.45 459 GLY B N 1
ATOM 7519 C CA . GLY B 1 459 ? 19.707 132.483 -4.709 1.00 25.37 459 GLY B CA 1
ATOM 7520 C C . GLY B 1 459 ? 20.460 132.793 -5.995 1.00 32.80 459 GLY B C 1
ATOM 7521 O O . GLY B 1 459 ? 21.661 132.557 -6.092 1.00 33.84 459 GLY B O 1
ATOM 7522 N N . ARG B 1 460 ? 19.749 133.321 -6.986 1.00 32.94 460 ARG B N 1
ATOM 7523 C CA . ARG B 1 460 ? 20.343 133.694 -8.266 1.00 31.19 460 ARG B CA 1
ATOM 7524 C C . ARG B 1 460 ? 21.450 134.740 -8.107 1.00 25.87 460 ARG B C 1
ATOM 7525 O O . ARG B 1 460 ? 21.399 135.574 -7.212 1.00 24.41 460 ARG B O 1
ATOM 7533 N N . LEU B 1 461 ? 22.450 134.685 -8.981 1.00 26.29 461 LEU B N 1
ATOM 7534 C CA . LEU B 1 461 ? 23.458 135.739 -9.073 1.00 23.52 461 LEU B CA 1
ATOM 7535 C C . LEU B 1 461 ? 23.653 136.135 -10.531 1.00 16.77 461 LEU B C 1
ATOM 7536 O O . LEU B 1 461 ? 24.255 135.389 -11.300 1.00 23.60 461 LEU B O 1
ATOM 7541 N N . LEU B 1 462 ? 23.148 137.307 -10.906 1.00 20.49 462 LEU B N 1
ATOM 7542 C CA . LEU B 1 462 ? 23.200 137.758 -12.296 1.00 25.58 462 LEU B CA 1
ATOM 7543 C C . LEU B 1 462 ? 24.601 137.645 -12.900 1.00 27.77 462 LEU B C 1
ATOM 7544 O O . LEU B 1 462 ? 25.576 138.131 -12.320 1.00 26.03 462 LEU B O 1
ATOM 7549 N N . LEU B 1 463 ? 24.684 136.996 -14.062 1.00 30.57 463 LEU B N 1
ATOM 7550 C CA . LEU B 1 463 ? 25.933 136.871 -14.830 1.00 33.79 463 LEU B CA 1
ATOM 7551 C C . LEU B 1 463 ? 26.932 135.883 -14.239 1.00 23.28 463 LEU B C 1
ATOM 7552 O O . LEU B 1 463 ? 28.079 135.834 -14.672 1.00 41.89 463 LEU B O 1
ATOM 7557 N N . ARG B 1 464 ? 26.501 135.096 -13.259 1.00 27.39 464 ARG B N 1
ATOM 7558 C CA . ARG B 1 464 ? 27.390 134.126 -12.621 1.00 23.89 464 ARG B CA 1
ATOM 7559 C C . ARG B 1 464 ? 26.762 132.736 -12.495 1.00 21.57 464 ARG B C 1
ATOM 7560 O O . ARG B 1 464 ? 27.336 131.749 -12.953 1.00 32.96 464 ARG B O 1
ATOM 7568 N N . ARG B 1 465 ? 25.592 132.663 -11.869 1.00 25.45 465 ARG B N 1
ATOM 7569 C CA . ARG B 1 465 ? 24.883 131.395 -11.708 1.00 29.29 465 ARG B CA 1
ATOM 7570 C C . ARG B 1 465 ? 23.384 131.630 -11.601 1.00 24.01 465 ARG B C 1
ATOM 7571 O O . ARG B 1 465 ? 22.949 132.581 -10.961 1.00 33.89 465 ARG B O 1
ATOM 7579 N N . PRO B 1 466 ? 22.586 130.766 -12.237 1.00 30.58 466 PRO B N 1
ATOM 7580 C CA . PRO B 1 466 ? 21.132 130.804 -12.051 1.00 30.67 466 PRO B CA 1
ATOM 7581 C C . PRO B 1 466 ? 20.766 130.408 -10.620 1.00 32.01 466 PRO B C 1
ATOM 7582 O O . PRO B 1 466 ? 21.616 129.908 -9.881 1.00 24.95 466 PRO B O 1
ATOM 7586 N N . GLY B 1 467 ? 19.515 130.633 -10.232 1.00 32.57 467 GLY B N 1
ATOM 7587 C CA . GLY B 1 467 ? 19.064 130.246 -8.908 1.00 26.11 467 GLY B CA 1
ATOM 7588 C C . GLY B 1 467 ? 18.895 128.743 -8.811 1.00 28.33 467 GLY B C 1
ATOM 7589 O O . GLY B 1 467 ? 18.933 128.051 -9.825 1.00 29.22 467 GLY B O 1
ATOM 7590 N N . TYR B 1 468 ? 18.710 128.233 -7.597 1.00 27.73 468 TYR B N 1
ATOM 7591 C CA . TYR B 1 468 ? 18.464 126.810 -7.420 1.00 21.35 468 TYR B CA 1
ATOM 7592 C C . TYR B 1 468 ? 17.084 126.453 -7.942 1.00 22.94 468 TYR B C 1
ATOM 7593 O O . TYR B 1 468 ? 16.208 127.310 -8.042 1.00 32.45 468 TYR B O 1
ATOM 7602 N N . ALA B 1 469 ? 16.906 125.183 -8.288 1.00 29.95 469 ALA B N 1
ATOM 7603 C CA . ALA B 1 469 ? 15.623 124.679 -8.759 1.00 39.05 469 ALA B CA 1
ATOM 7604 C C . ALA B 1 469 ? 14.624 124.540 -7.605 1.00 35.53 469 ALA B C 1
ATOM 7605 O O . ALA B 1 469 ? 14.839 123.760 -6.676 1.00 32.84 469 ALA B O 1
ATOM 7607 N N . LEU B 1 470 ? 13.539 125.306 -7.671 1.00 25.63 470 LEU B N 1
ATOM 7608 C CA . LEU B 1 470 ? 12.458 125.199 -6.699 1.00 31.79 470 LEU B CA 1
ATOM 7609 C C . LEU B 1 470 ? 11.129 125.635 -7.307 1.00 32.65 470 LEU B C 1
ATOM 7610 O O . LEU B 1 470 ? 11.083 126.174 -8.414 1.00 37.52 470 LEU B O 1
ATOM 7615 N N . ASP B 1 471 ? 10.050 125.395 -6.570 1.00 33.88 471 ASP B N 1
ATOM 7616 C CA . ASP B 1 471 ? 8.722 125.821 -6.984 1.00 32.67 471 ASP B CA 1
ATOM 7617 C C . ASP B 1 471 ? 8.363 127.123 -6.277 1.00 36.77 471 ASP B C 1
ATOM 7618 O O . ASP B 1 471 ? 7.765 127.111 -5.199 1.00 38.09 471 ASP B O 1
ATOM 7623 N N . LEU B 1 472 ? 8.725 128.243 -6.896 1.00 34.70 472 LEU B N 1
ATOM 7624 C CA . LEU B 1 472 ? 8.585 129.550 -6.265 1.00 29.41 472 LEU B CA 1
ATOM 7625 C C . LEU B 1 472 ? 7.162 129.813 -5.760 1.00 35.11 472 LEU B C 1
ATOM 7626 O O . LEU B 1 472 ? 6.977 130.301 -4.645 1.00 37.66 472 LEU B O 1
ATOM 7631 N N . ASP B 1 473 ? 6.164 129.481 -6.575 1.00 32.23 473 ASP B N 1
ATOM 7632 C CA . ASP B 1 473 ? 4.767 129.737 -6.224 1.00 32.96 473 ASP B CA 1
ATOM 7633 C C . ASP B 1 473 ? 4.336 129.038 -4.930 1.00 31.15 473 ASP B C 1
ATOM 7634 O O . ASP B 1 473 ? 3.614 129.609 -4.117 1.00 31.18 473 ASP B O 1
ATOM 7639 N N . ALA B 1 474 ? 4.778 127.802 -4.745 1.00 29.78 474 ALA B N 1
ATOM 7640 C CA . ALA B 1 474 ? 4.515 127.082 -3.508 1.00 26.12 474 ALA B CA 1
ATOM 7641 C C . ALA B 1 474 ? 5.146 127.803 -2.321 1.00 29.94 474 ALA B C 1
ATOM 7642 O O . ALA B 1 474 ? 4.505 127.988 -1.286 1.00 29.97 474 ALA B O 1
ATOM 7644 N N . VAL B 1 475 ? 6.406 128.205 -2.473 1.00 24.42 475 VAL B N 1
ATOM 7645 C CA . VAL B 1 475 ? 7.114 128.898 -1.401 1.00 21.53 475 VAL B CA 1
ATOM 7646 C C . VAL B 1 475 ? 6.452 130.234 -1.061 1.00 24.70 475 VAL B C 1
ATOM 7647 O O . VAL B 1 475 ? 6.219 130.537 0.109 1.00 28.78 475 VAL B O 1
ATOM 7651 N N . LEU B 1 476 ? 6.144 131.024 -2.086 1.00 29.24 476 LEU B N 1
ATOM 7652 C CA . LEU B 1 476 ? 5.491 132.317 -1.893 1.00 24.99 476 LEU B CA 1
ATOM 7653 C C . LEU B 1 476 ? 4.126 132.157 -1.230 1.00 26.12 476 LEU B C 1
ATOM 7654 O O . LEU B 1 476 ? 3.724 132.980 -0.406 1.00 26.57 476 LEU B O 1
ATOM 7659 N N . GLY B 1 477 ? 3.417 131.092 -1.593 1.00 38.46 477 GLY B N 1
ATOM 7660 C CA . GLY B 1 477 ? 2.158 130.764 -0.951 1.00 25.72 477 GLY B CA 1
ATOM 7661 C C . GLY B 1 477 ? 2.349 130.541 0.540 1.00 30.80 477 GLY B C 1
ATOM 7662 O O . GLY B 1 477 ? 1.546 131.001 1.355 1.00 27.76 477 GLY B O 1
ATOM 7663 N N . ALA B 1 478 ? 3.420 129.837 0.896 1.00 30.87 478 ALA B N 1
ATOM 7664 C CA . ALA B 1 478 ? 3.748 129.598 2.299 1.00 22.98 478 ALA B CA 1
ATOM 7665 C C . ALA B 1 478 ? 4.073 130.902 3.026 1.00 34.14 478 ALA B C 1
ATOM 7666 O O . ALA B 1 478 ? 3.803 131.038 4.219 1.00 28.68 478 ALA B O 1
ATOM 7668 N N . CYS B 1 479 ? 4.650 131.859 2.303 1.00 27.10 479 CYS B N 1
ATOM 7669 C CA . CYS B 1 479 ? 4.936 133.175 2.869 1.00 30.03 479 CYS B CA 1
ATOM 7670 C C . CYS B 1 479 ? 3.636 133.903 3.176 1.00 30.59 479 CYS B C 1
ATOM 7671 O O . CYS B 1 479 ? 3.475 134.490 4.249 1.00 28.76 479 CYS B O 1
ATOM 7674 N N . GLU B 1 480 ? 2.714 133.864 2.220 1.00 28.14 480 GLU B N 1
ATOM 7675 C CA . GLU B 1 480 ? 1.426 134.521 2.371 1.00 28.14 480 GLU B CA 1
ATOM 7676 C C . GLU B 1 480 ? 0.675 133.954 3.568 1.00 31.78 480 GLU B C 1
ATOM 7677 O O . GLU B 1 480 ? 0.080 134.700 4.346 1.00 23.66 480 GLU B O 1
ATOM 7683 N N . ALA B 1 481 ? 0.718 132.632 3.711 1.00 24.30 481 ALA B N 1
ATOM 7684 C CA . ALA B 1 481 ? -0.012 131.943 4.771 1.00 24.90 481 ALA B CA 1
ATOM 7685 C C . ALA B 1 481 ? 0.561 132.240 6.153 1.00 33.88 481 ALA B C 1
ATOM 7686 O O . ALA B 1 481 ?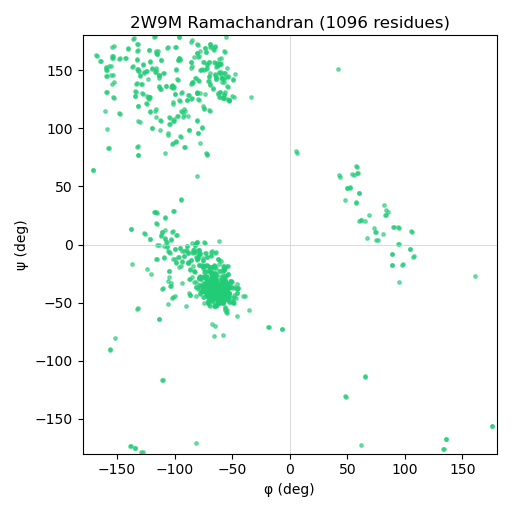 -0.144 132.137 7.156 1.00 37.29 481 ALA B O 1
ATOM 7688 N N . ASN B 1 482 ? 1.840 132.603 6.205 1.00 30.15 482 ASN B N 1
ATOM 7689 C CA . ASN B 1 482 ? 2.478 132.906 7.481 1.00 30.51 482 ASN B CA 1
ATOM 7690 C C . ASN B 1 482 ? 2.730 134.396 7.653 1.00 24.57 482 ASN B C 1
ATOM 7691 O O . ASN B 1 482 ? 3.292 134.826 8.653 1.00 30.21 482 ASN B O 1
ATOM 7696 N N . GLY B 1 483 ? 2.305 135.182 6.672 1.00 21.70 483 GLY B N 1
ATOM 7697 C CA . GLY B 1 483 ? 2.478 136.620 6.728 1.00 24.02 483 GLY B CA 1
ATOM 7698 C C . GLY B 1 483 ? 3.936 137.044 6.767 1.00 29.92 483 GLY B C 1
ATOM 7699 O O . GLY B 1 483 ? 4.264 138.153 7.198 1.00 24.11 483 GLY B O 1
ATOM 7700 N N . THR B 1 484 ? 4.824 136.166 6.317 1.00 21.01 484 THR B N 1
ATOM 7701 C CA . THR B 1 484 ? 6.232 136.524 6.243 1.00 25.90 484 THR B CA 1
ATOM 7702 C C . THR B 1 484 ? 6.504 137.347 4.984 1.00 30.26 484 THR B C 1
ATOM 7703 O O . THR B 1 484 ? 6.063 136.991 3.892 1.00 22.61 484 THR B O 1
ATOM 7707 N N . VAL B 1 485 ? 7.199 138.469 5.153 1.00 24.70 485 VAL B N 1
ATOM 7708 C CA . VAL B 1 485 ? 7.478 139.370 4.042 1.00 20.66 485 VAL B CA 1
ATOM 7709 C C . VAL B 1 485 ? 8.641 138.864 3.194 1.00 24.67 485 VAL B C 1
ATOM 7710 O O . VAL B 1 485 ? 9.608 138.308 3.709 1.00 24.55 485 VAL B O 1
ATOM 7714 N N . VAL B 1 486 ? 8.522 139.038 1.884 1.00 20.22 486 VAL B N 1
ATOM 7715 C CA . VAL B 1 486 ? 9.518 138.521 0.953 1.00 22.63 486 VAL B CA 1
ATOM 7716 C C . VAL B 1 486 ? 10.419 139.644 0.451 1.00 22.48 486 VAL B C 1
ATOM 7717 O O . VAL B 1 486 ? 9.952 140.731 0.115 1.00 26.24 486 VAL B O 1
ATOM 7721 N N . GLU B 1 487 ? 11.718 139.379 0.419 1.00 17.82 487 GLU B N 1
ATOM 7722 C CA . GLU B 1 487 ? 12.694 140.416 0.124 1.00 16.85 487 GLU B CA 1
ATOM 7723 C C . GLU B 1 487 ? 12.892 140.617 -1.370 1.00 24.21 487 GLU B C 1
ATOM 7724 O O . GLU B 1 487 ? 12.921 139.656 -2.143 1.00 17.75 487 GLU B O 1
ATOM 7730 N N . ILE B 1 488 ? 12.997 141.880 -1.766 1.00 21.05 488 ILE B N 1
ATOM 7731 C CA . ILE B 1 488 ? 13.483 142.237 -3.087 1.00 19.03 488 ILE B CA 1
ATOM 7732 C C . ILE B 1 488 ? 14.903 142.767 -2.899 1.00 23.00 488 ILE B C 1
ATOM 7733 O O . ILE B 1 488 ? 15.112 143.938 -2.585 1.00 20.50 488 ILE B O 1
ATOM 7738 N N . ASN B 1 489 ? 15.877 141.884 -3.059 1.00 26.76 489 ASN B N 1
ATOM 7739 C CA . ASN B 1 489 ? 17.255 142.220 -2.757 1.00 16.96 489 ASN B CA 1
ATOM 7740 C C . ASN B 1 489 ? 17.801 143.235 -3.754 1.00 24.37 489 ASN B C 1
ATOM 7741 O O . ASN B 1 489 ? 17.934 142.949 -4.945 1.00 27.65 489 ASN B O 1
ATOM 7746 N N . ALA B 1 490 ? 18.110 144.425 -3.252 1.00 25.17 490 ALA B N 1
ATOM 7747 C CA . ALA B 1 490 ? 18.513 145.546 -4.092 1.00 25.02 490 ALA B CA 1
ATOM 7748 C C . ALA B 1 490 ? 19.945 145.448 -4.642 1.00 33.05 490 ALA B C 1
ATOM 7749 O O . ALA B 1 490 ? 20.307 146.200 -5.550 1.00 27.17 490 ALA B O 1
ATOM 7751 N N . ASN B 1 491 ? 20.760 144.544 -4.097 1.00 21.37 491 ASN B N 1
ATOM 7752 C CA . ASN B 1 491 ? 22.097 144.319 -4.653 1.00 30.65 491 ASN B CA 1
ATOM 7753 C C . ASN B 1 491 ? 22.021 143.989 -6.147 1.00 28.21 491 ASN B C 1
ATOM 7754 O O . ASN B 1 491 ? 21.326 143.056 -6.546 1.00 27.56 491 ASN B O 1
ATOM 7759 N N . ALA B 1 492 ? 22.744 144.759 -6.959 1.00 27.33 492 ALA B N 1
ATOM 7760 C CA . ALA B 1 492 ? 22.660 144.677 -8.418 1.00 24.65 492 ALA B CA 1
ATOM 7761 C C . ALA B 1 492 ? 22.950 143.292 -8.999 1.00 32.39 492 ALA B C 1
ATOM 7762 O O . ALA B 1 492 ? 22.563 142.999 -10.132 1.00 33.50 492 ALA B O 1
ATOM 7764 N N . ALA B 1 493 ? 23.637 142.447 -8.236 1.00 33.45 493 ALA B N 1
ATOM 7765 C CA . ALA B 1 493 ? 23.946 141.098 -8.697 1.00 28.80 493 ALA B CA 1
ATOM 7766 C C . ALA B 1 493 ? 22.841 140.110 -8.323 1.00 25.73 493 ALA B C 1
ATOM 7767 O O . ALA B 1 493 ? 22.876 138.945 -8.723 1.00 29.72 493 ALA B O 1
ATOM 7769 N N . ARG B 1 494 ? 21.858 140.575 -7.561 1.00 24.40 494 ARG B N 1
ATOM 7770 C CA . ARG B 1 494 ? 20.764 139.705 -7.150 1.00 20.34 494 ARG B CA 1
ATOM 7771 C C . ARG B 1 494 ? 19.430 140.121 -7.769 1.00 24.31 494 ARG B C 1
ATOM 7772 O O . ARG B 1 494 ? 18.856 139.373 -8.563 1.00 26.99 494 ARG B O 1
ATOM 7780 N N . LEU B 1 495 ? 18.951 141.311 -7.414 1.00 20.23 495 LEU B N 1
ATOM 7781 C CA . LEU B 1 495 ? 17.671 141.806 -7.911 1.00 22.59 495 LEU B CA 1
ATOM 7782 C C . LEU B 1 495 ? 16.638 140.677 -7.862 1.00 30.47 495 LEU B C 1
ATOM 7783 O O . LEU B 1 495 ? 16.041 140.298 -8.871 1.00 24.06 495 LEU B O 1
ATOM 7788 N N . ASP B 1 496 ? 16.439 140.159 -6.655 1.00 25.28 496 ASP B N 1
ATOM 7789 C CA . ASP B 1 496 ? 15.712 138.925 -6.423 1.00 31.22 496 ASP B CA 1
ATOM 7790 C C . ASP B 1 496 ? 15.136 139.043 -5.018 1.00 28.23 496 ASP B C 1
ATOM 7791 O O . ASP B 1 496 ? 15.886 139.298 -4.080 1.00 33.09 496 ASP B O 1
ATOM 7796 N N . LEU B 1 497 ? 13.830 138.865 -4.833 1.00 17.66 497 LEU B N 1
ATOM 7797 C CA . LEU B 1 497 ? 12.854 138.397 -5.820 1.00 22.15 497 LEU B CA 1
ATOM 7798 C C . LEU B 1 497 ? 12.779 139.161 -7.149 1.00 23.54 497 LEU B C 1
ATOM 7799 O O . LEU B 1 497 ? 12.781 140.390 -7.173 1.00 26.61 497 LEU B O 1
ATOM 7804 N N . ASP B 1 498 ? 12.690 138.417 -8.249 1.00 23.77 498 ASP B N 1
ATOM 7805 C CA . ASP B 1 498 ? 12.554 139.009 -9.578 1.00 27.90 498 ASP B CA 1
ATOM 7806 C C . ASP B 1 498 ? 11.300 139.876 -9.653 1.00 30.92 498 ASP B C 1
ATOM 7807 O O . ASP B 1 498 ? 10.270 139.532 -9.074 1.00 29.36 498 ASP B O 1
ATOM 7812 N N . TRP B 1 499 ? 11.380 140.993 -10.371 1.00 23.75 499 TRP B N 1
ATOM 7813 C CA . TRP B 1 499 ? 10.241 141.906 -10.453 1.00 28.36 499 TRP B CA 1
ATOM 7814 C C . TRP B 1 499 ? 9.050 141.257 -11.155 1.00 29.97 499 TRP B C 1
ATOM 7815 O O . TRP B 1 499 ? 7.907 141.648 -10.940 1.00 28.34 499 TRP B O 1
ATOM 7826 N N . ARG B 1 500 ? 9.321 140.262 -11.992 1.00 31.01 500 ARG B N 1
ATOM 7827 C CA . ARG B 1 500 ? 8.254 139.562 -12.694 1.00 26.30 500 ARG B CA 1
ATOM 7828 C C . ARG B 1 500 ? 7.387 138.776 -11.719 1.00 26.81 500 ARG B C 1
ATOM 7829 O O . ARG B 1 500 ? 6.165 138.734 -11.859 1.00 32.29 500 ARG B O 1
ATOM 7837 N N . GLU B 1 501 ? 8.018 138.159 -10.726 1.00 29.66 501 GLU B N 1
ATOM 7838 C CA . GLU B 1 501 ? 7.276 137.401 -9.724 1.00 24.58 501 GLU B CA 1
ATOM 7839 C C . GLU B 1 501 ? 6.581 138.335 -8.733 1.00 21.93 501 GLU B C 1
ATOM 7840 O O . GLU B 1 501 ? 5.498 138.026 -8.236 1.00 37.69 501 GLU B O 1
ATOM 7846 N N . ALA B 1 502 ? 7.205 139.478 -8.459 1.00 22.46 502 ALA B N 1
ATOM 7847 C CA . ALA B 1 502 ? 6.615 140.494 -7.590 1.00 28.44 502 ALA B CA 1
ATOM 7848 C C . ALA B 1 502 ? 5.369 141.091 -8.236 1.00 28.72 502 ALA B C 1
ATOM 7849 O O . ALA B 1 502 ? 4.390 141.399 -7.560 1.00 26.46 502 ALA B O 1
ATOM 7851 N N . LEU B 1 503 ? 5.415 141.254 -9.553 1.00 31.00 503 LEU B N 1
ATOM 7852 C CA . LEU B 1 503 ? 4.274 141.759 -10.302 1.00 33.41 503 LEU B CA 1
ATOM 7853 C C . LEU B 1 503 ? 3.077 140.828 -10.141 1.00 28.10 503 LEU B C 1
ATOM 7854 O O . LEU B 1 503 ? 1.948 141.284 -9.987 1.00 37.51 503 LEU B O 1
ATOM 7859 N N . ARG B 1 504 ? 3.334 139.524 -10.173 1.00 24.51 504 ARG B N 1
ATOM 7860 C CA . ARG B 1 504 ? 2.276 138.525 -10.072 1.00 26.08 504 ARG B CA 1
ATOM 7861 C C . ARG B 1 504 ? 1.704 138.417 -8.666 1.00 26.09 504 ARG B C 1
ATOM 7862 O O . ARG B 1 504 ? 0.550 138.033 -8.494 1.00 29.48 504 ARG B O 1
ATOM 7870 N N . TRP B 1 505 ? 2.510 138.753 -7.664 1.00 35.99 505 TRP B N 1
ATOM 7871 C CA . TRP B 1 505 ? 2.126 138.548 -6.268 1.00 24.58 505 TRP B CA 1
ATOM 7872 C C . TRP B 1 505 ? 1.882 139.843 -5.500 1.00 24.67 505 TRP B C 1
ATOM 7873 O O . TRP B 1 505 ? 1.692 139.812 -4.287 1.00 30.83 505 TRP B O 1
ATOM 7884 N N . ARG B 1 506 ? 1.880 140.974 -6.199 1.00 25.60 506 ARG B N 1
ATOM 7885 C CA . ARG B 1 506 ? 1.777 142.278 -5.540 1.00 28.62 506 ARG B CA 1
ATOM 7886 C C . ARG B 1 506 ? 0.530 142.450 -4.673 1.00 33.77 506 ARG B C 1
ATOM 7887 O O . ARG B 1 506 ? 0.500 143.302 -3.784 1.00 43.23 506 ARG B O 1
ATOM 7895 N N . GLU B 1 507 ? -0.495 141.646 -4.934 1.00 37.40 507 GLU B N 1
ATOM 7896 C CA . GLU B 1 507 ? -1.749 141.744 -4.195 1.00 38.82 507 GLU B CA 1
ATOM 7897 C C . GLU B 1 507 ? -1.723 140.884 -2.939 1.00 39.08 507 GLU B C 1
ATOM 7898 O O . GLU B 1 507 ? -2.548 141.061 -2.046 1.00 33.33 507 GLU B O 1
ATOM 7904 N N . ARG B 1 508 ? -0.771 139.959 -2.870 1.00 33.04 508 ARG B N 1
ATOM 7905 C CA . ARG B 1 508 ? -0.802 138.924 -1.843 1.00 28.85 508 ARG B CA 1
ATOM 7906 C C . ARG B 1 508 ? 0.350 138.960 -0.834 1.00 35.24 508 ARG B C 1
ATOM 7907 O O . ARG B 1 508 ? 0.296 138.286 0.197 1.00 33.49 508 ARG B O 1
ATOM 7915 N N . LEU B 1 509 ? 1.388 139.742 -1.121 1.00 28.69 509 LEU B N 1
ATOM 7916 C CA . LEU B 1 509 ? 2.548 139.792 -0.237 1.00 30.32 509 LEU B CA 1
ATOM 7917 C C . LEU B 1 509 ? 2.912 141.211 0.162 1.00 23.21 509 LEU B C 1
ATOM 7918 O O . LEU B 1 509 ? 2.597 142.164 -0.540 1.00 29.99 509 LEU B O 1
ATOM 7923 N N . LYS B 1 510 ? 3.569 141.338 1.307 1.00 28.17 510 LYS B N 1
ATOM 7924 C CA . LYS B 1 510 ? 4.269 142.562 1.650 1.00 23.45 510 LYS B CA 1
ATOM 7925 C C . LYS B 1 510 ? 5.722 142.325 1.295 1.00 23.11 510 LYS B C 1
ATOM 7926 O O . LYS B 1 510 ? 6.233 141.223 1.479 1.00 21.55 510 LYS B O 1
ATOM 7932 N N . PHE B 1 511 ? 6.389 143.347 0.776 1.00 20.20 511 PHE B N 1
ATOM 7933 C CA . PHE B 1 511 ? 7.769 143.191 0.343 1.00 19.05 511 PHE B CA 1
ATOM 7934 C C . PHE B 1 511 ? 8.723 144.027 1.171 1.00 27.04 511 PHE B C 1
ATOM 7935 O O . PHE B 1 511 ? 8.312 144.947 1.875 1.00 31.95 511 PHE B O 1
ATOM 7943 N N . ALA B 1 512 ? 10.005 143.701 1.074 1.00 22.15 512 ALA B N 1
ATOM 7944 C CA . ALA B 1 512 ? 11.047 144.496 1.702 1.00 27.67 512 ALA B CA 1
ATOM 7945 C C . ALA B 1 512 ? 12.157 144.763 0.691 1.00 20.35 512 ALA B C 1
ATOM 7946 O O . ALA B 1 512 ? 12.769 143.828 0.178 1.00 30.25 512 ALA B O 1
ATOM 7948 N N . ILE B 1 513 ? 12.404 146.034 0.392 1.00 20.00 513 ILE B N 1
ATOM 7949 C CA . ILE B 1 513 ? 13.497 146.395 -0.501 1.00 24.92 513 ILE B CA 1
ATOM 7950 C C . ILE B 1 513 ? 14.775 146.559 0.315 1.00 23.02 513 ILE B C 1
ATOM 7951 O O . ILE B 1 513 ? 14.999 147.595 0.939 1.00 33.69 513 ILE B O 1
ATOM 7956 N N . ASN B 1 514 ? 15.601 145.518 0.315 1.00 22.97 514 ASN B N 1
ATOM 7957 C CA . ASN B 1 514 ? 16.794 145.473 1.152 1.00 20.19 514 ASN B CA 1
ATOM 7958 C C . ASN B 1 514 ? 18.086 145.487 0.333 1.00 31.74 514 ASN B C 1
ATOM 7959 O O . ASN B 1 514 ? 18.210 144.773 -0.663 1.00 31.86 514 ASN B O 1
ATOM 7964 N N . THR B 1 515 ? 19.055 146.284 0.767 1.00 20.46 515 THR B N 1
ATOM 7965 C CA . THR B 1 515 ? 20.291 146.460 0.008 1.00 25.76 515 THR B CA 1
ATOM 7966 C C . THR B 1 515 ? 21.275 145.308 0.191 1.00 22.36 515 THR B C 1
ATOM 7967 O O . THR B 1 515 ? 22.078 145.028 -0.693 1.00 26.09 515 THR B O 1
ATOM 7971 N N . ASP B 1 516 ? 21.209 144.641 1.337 1.00 22.84 516 ASP B N 1
ATOM 7972 C CA . ASP B 1 516 ? 22.169 143.593 1.661 1.00 20.89 516 ASP B CA 1
ATOM 7973 C C . ASP B 1 516 ? 23.587 144.164 1.627 1.00 18.92 516 ASP B C 1
ATOM 7974 O O . ASP B 1 516 ? 24.528 143.495 1.213 1.00 22.07 516 ASP B O 1
ATOM 7979 N N . ALA B 1 517 ? 23.725 145.409 2.070 1.00 25.20 517 ALA B N 1
ATOM 7980 C CA . ALA B 1 517 ? 25.004 146.117 2.046 1.00 25.45 517 ALA B CA 1
ATOM 7981 C C . ALA B 1 517 ? 26.086 145.444 2.888 1.00 25.99 517 ALA B C 1
ATOM 7982 O O . ALA B 1 517 ? 25.893 145.177 4.071 1.00 25.65 517 ALA B O 1
ATOM 7984 N N . HIS B 1 518 ? 27.231 145.184 2.269 1.00 20.18 518 HIS B N 1
ATOM 7985 C CA . HIS B 1 518 ? 28.388 144.670 2.993 1.00 32.84 518 HIS B CA 1
ATOM 7986 C C . HIS B 1 518 ? 29.410 145.773 3.234 1.00 20.31 518 HIS B C 1
ATOM 7987 O O . HIS B 1 518 ? 30.486 145.540 3.777 1.00 31.07 518 HIS B O 1
ATOM 7994 N N . VAL B 1 519 ? 29.032 146.983 2.846 1.00 34.25 519 VAL B N 1
ATOM 7995 C CA . VAL B 1 519 ? 29.906 148.142 2.862 1.00 28.59 519 VAL B CA 1
ATOM 7996 C C . VAL B 1 519 ? 28.997 149.375 2.861 1.00 30.31 519 VAL B C 1
ATOM 7997 O O . VAL B 1 519 ? 27.884 149.319 2.342 1.00 28.33 519 VAL B O 1
ATOM 8001 N N . PRO B 1 520 ? 29.449 150.484 3.460 1.00 29.53 520 PRO B N 1
ATOM 8002 C CA . PRO B 1 520 ? 28.584 151.669 3.572 1.00 29.46 520 PRO B CA 1
ATOM 8003 C C . PRO B 1 520 ? 28.023 152.138 2.223 1.00 24.83 520 PRO B C 1
ATOM 8004 O O . PRO B 1 520 ? 26.854 152.513 2.132 1.00 28.02 520 PRO B O 1
ATOM 8008 N N . GLY B 1 521 ? 28.849 152.117 1.185 1.00 28.40 521 GLY B N 1
ATOM 8009 C CA . GLY B 1 521 ? 28.399 152.507 -0.139 1.00 25.40 521 GLY B CA 1
ATOM 8010 C C . GLY B 1 521 ? 27.346 151.563 -0.692 1.00 35.19 521 GLY B C 1
ATOM 8011 O O . GLY B 1 521 ? 26.621 151.905 -1.624 1.00 39.32 521 GLY B O 1
ATOM 8012 N N . GLY B 1 522 ? 27.262 150.370 -0.111 1.00 26.46 522 GLY B N 1
ATOM 8013 C CA . GLY B 1 522 ? 26.282 149.382 -0.521 1.00 23.77 522 GLY B CA 1
ATOM 8014 C C . GLY B 1 522 ? 24.856 149.844 -0.265 1.00 34.46 522 GLY B C 1
ATOM 8015 O O . GLY B 1 522 ? 23.910 149.333 -0.868 1.00 29.27 522 GLY B O 1
ATOM 8016 N N . LEU B 1 523 ? 24.701 150.817 0.629 1.00 25.17 523 LEU B N 1
ATOM 8017 C CA . LEU B 1 523 ? 23.386 151.347 0.971 1.00 30.03 523 LEU B CA 1
ATOM 8018 C C . LEU B 1 523 ? 22.787 152.150 -0.180 1.00 23.23 523 LEU B C 1
ATOM 8019 O O . LEU B 1 523 ? 21.579 152.372 -0.225 1.00 36.29 523 LEU B O 1
ATOM 8024 N N . ARG B 1 524 ? 23.638 152.577 -1.109 1.00 32.48 524 ARG B N 1
ATOM 8025 C CA . ARG B 1 524 ? 23.186 153.315 -2.284 1.00 32.29 524 ARG B CA 1
ATOM 8026 C C . ARG B 1 524 ? 22.655 152.378 -3.370 1.00 27.17 524 ARG B C 1
ATOM 8027 O O . ARG B 1 524 ? 22.257 152.823 -4.440 1.00 40.38 524 ARG B O 1
ATOM 8035 N N . ASP B 1 525 ? 22.655 151.080 -3.093 1.00 30.49 525 ASP B N 1
ATOM 8036 C CA . ASP B 1 525 ? 22.112 150.102 -4.032 1.00 31.44 525 ASP B CA 1
ATOM 8037 C C . ASP B 1 525 ? 20.590 150.107 -3.990 1.00 27.58 525 ASP B C 1
ATOM 8038 O O . ASP B 1 525 ? 19.938 149.596 -4.898 1.00 28.34 525 ASP B O 1
ATOM 8043 N N . ALA B 1 526 ? 20.031 150.678 -2.928 1.00 25.41 526 ALA B N 1
ATOM 8044 C CA . ALA B 1 526 ? 18.587 150.753 -2.765 1.00 21.71 526 ALA B CA 1
ATOM 8045 C C . ALA B 1 526 ? 17.919 151.195 -4.063 1.00 24.86 526 ALA B C 1
ATOM 8046 O O . ALA B 1 526 ? 16.843 150.720 -4.421 1.00 25.54 526 ALA B O 1
ATOM 8048 N N . ARG B 1 527 ? 18.583 152.106 -4.760 1.00 24.28 527 ARG B N 1
ATOM 8049 C CA . ARG B 1 527 ? 18.109 152.651 -6.026 1.00 25.88 527 ARG B CA 1
ATOM 8050 C C . ARG B 1 527 ? 17.841 151.587 -7.094 1.00 29.18 527 ARG B C 1
ATOM 8051 O O . ARG B 1 527 ? 16.966 151.762 -7.940 1.00 26.89 527 ARG B O 1
ATOM 8059 N N . TYR B 1 528 ? 18.587 150.486 -7.054 1.00 24.10 528 TYR B N 1
ATOM 8060 C CA . TYR B 1 528 ? 18.405 149.406 -8.020 1.00 15.71 528 TYR B CA 1
ATOM 8061 C C . TYR B 1 528 ? 17.215 148.525 -7.639 1.00 24.57 528 TYR B C 1
ATOM 8062 O O . TYR B 1 528 ? 16.468 148.057 -8.501 1.00 27.91 528 TYR B O 1
ATOM 8071 N N . GLY B 1 529 ? 17.047 148.290 -6.344 1.00 19.06 529 GLY B N 1
ATOM 8072 C CA . GLY B 1 529 ? 15.899 147.552 -5.861 1.00 21.98 529 GLY B CA 1
ATOM 8073 C C . GLY B 1 529 ? 14.611 148.309 -6.130 1.00 25.93 529 GLY B C 1
ATOM 8074 O O . GLY B 1 529 ? 13.595 147.719 -6.498 1.00 25.97 529 GLY B O 1
ATOM 8075 N N . VAL B 1 530 ? 14.652 149.624 -5.946 1.00 20.62 530 VAL B N 1
ATOM 8076 C CA . VAL B 1 530 ? 13.487 150.459 -6.188 1.00 23.46 530 VAL B CA 1
ATOM 8077 C C . VAL B 1 530 ? 13.053 150.417 -7.656 1.00 31.43 530 VAL B C 1
ATOM 8078 O O . VAL B 1 530 ? 11.855 150.397 -7.947 1.00 30.83 530 VAL B O 1
ATOM 8082 N N . MET B 1 531 ? 14.018 150.394 -8.574 1.00 27.38 531 MET B N 1
ATOM 8083 C CA . MET B 1 531 ? 13.705 150.310 -10.003 1.00 21.25 531 MET B CA 1
ATOM 8084 C C . MET B 1 531 ? 12.947 149.020 -10.311 1.00 25.70 531 MET B C 1
ATOM 8085 O O . MET B 1 531 ? 12.037 149.012 -11.137 1.00 34.17 531 MET B O 1
ATOM 8090 N N . GLN B 1 532 ? 13.328 147.935 -9.642 1.00 22.53 532 GLN B N 1
ATOM 8091 C CA . GLN B 1 532 ? 12.646 146.653 -9.792 1.00 23.28 532 GLN B CA 1
ATOM 8092 C C . GLN B 1 532 ? 11.251 146.695 -9.170 1.00 28.89 532 GLN B C 1
ATOM 8093 O O . GLN B 1 532 ? 10.289 146.187 -9.749 1.00 30.13 532 GLN B O 1
ATOM 8099 N N . ALA B 1 533 ? 11.147 147.300 -7.989 1.00 22.30 533 ALA B N 1
ATOM 8100 C CA . ALA B 1 533 ? 9.868 147.399 -7.288 1.00 23.38 533 ALA B CA 1
ATOM 8101 C C . ALA B 1 533 ? 8.843 148.219 -8.076 1.00 26.83 533 ALA B C 1
ATOM 8102 O O . ALA B 1 533 ? 7.659 147.895 -8.084 1.00 32.16 533 ALA B O 1
ATOM 8104 N N . ARG B 1 534 ? 9.303 149.272 -8.745 1.00 21.33 534 ARG B N 1
ATOM 8105 C CA . ARG B 1 534 ? 8.411 150.149 -9.499 1.00 24.56 534 ARG B CA 1
ATOM 8106 C C . ARG B 1 534 ? 7.843 149.481 -10.754 1.00 30.84 534 ARG B C 1
ATOM 8107 O O . ARG B 1 534 ? 6.717 149.761 -11.151 1.00 23.96 534 ARG B O 1
ATOM 8115 N N . LYS B 1 535 ? 8.616 148.598 -11.376 1.00 26.56 535 LYS B N 1
ATOM 8116 C CA . LYS B 1 535 ? 8.110 147.837 -12.510 1.00 25.13 535 LYS B CA 1
ATOM 8117 C C . LYS B 1 535 ? 7.043 146.846 -12.048 1.00 33.75 535 LYS B C 1
ATOM 8118 O O . LYS B 1 535 ? 6.140 146.496 -12.803 1.00 27.61 535 LYS B O 1
ATOM 8124 N N . ALA B 1 536 ? 7.142 146.400 -10.800 1.00 26.38 536 ALA B N 1
ATOM 8125 C CA . ALA B 1 536 ? 6.134 145.505 -10.242 1.00 24.00 536 ALA B CA 1
ATOM 8126 C C . ALA B 1 536 ? 4.901 146.278 -9.781 1.00 23.88 536 ALA B C 1
ATOM 8127 O O . ALA B 1 536 ? 3.874 145.686 -9.472 1.00 39.27 536 ALA B O 1
ATOM 8129 N N . GLY B 1 537 ? 5.006 147.600 -9.739 1.00 25.67 537 GLY B N 1
ATOM 8130 C CA . GLY B 1 537 ? 3.875 148.439 -9.387 1.00 28.19 537 GLY B CA 1
ATOM 8131 C C . GLY B 1 537 ? 3.698 148.620 -7.892 1.00 26.58 537 GLY B C 1
ATOM 8132 O O . GLY B 1 537 ? 2.593 148.844 -7.419 1.00 26.28 537 GLY B O 1
ATOM 8133 N N . LEU B 1 538 ? 4.791 148.538 -7.144 1.00 26.19 538 LEU B N 1
ATOM 8134 C CA . LEU B 1 538 ? 4.714 148.619 -5.690 1.00 26.74 538 LEU B CA 1
ATOM 8135 C C . LEU B 1 538 ? 4.684 150.062 -5.198 1.00 30.56 538 LEU B C 1
ATOM 8136 O O . LEU B 1 538 ? 5.386 150.928 -5.730 1.00 34.72 538 LEU B O 1
ATOM 8141 N N . THR B 1 539 ? 3.859 150.310 -4.184 1.00 22.91 539 THR B N 1
ATOM 8142 C CA . THR B 1 539 ? 3.788 151.611 -3.523 1.00 29.20 539 THR B CA 1
ATOM 8143 C C . THR B 1 539 ? 4.444 151.505 -2.150 1.00 27.27 539 THR B C 1
ATOM 8144 O O . THR B 1 539 ? 4.743 150.404 -1.689 1.00 30.42 539 THR B O 1
ATOM 8148 N N . PRO B 1 540 ? 4.669 152.646 -1.484 1.00 29.20 540 PRO B N 1
ATOM 8149 C CA . PRO B 1 540 ? 5.241 152.574 -0.135 1.00 31.22 540 PRO B CA 1
ATOM 8150 C C . PRO B 1 540 ? 4.440 151.653 0.780 1.00 27.70 540 PRO B C 1
ATOM 8151 O O . PRO B 1 540 ? 4.994 151.107 1.732 1.00 37.68 540 PRO B O 1
ATOM 8155 N N . ALA B 1 541 ? 3.158 151.472 0.486 1.00 30.81 541 ALA B N 1
ATOM 8156 C CA . ALA B 1 541 ? 2.291 150.653 1.333 1.00 32.45 541 ALA B CA 1
ATOM 8157 C C . ALA B 1 541 ? 2.530 149.156 1.152 1.00 35.48 541 ALA B C 1
ATOM 8158 O O . ALA B 1 541 ? 2.135 148.358 2.001 1.00 32.32 541 ALA B O 1
ATOM 8160 N N . HIS B 1 542 ? 3.166 148.779 0.043 1.00 31.06 542 HIS B N 1
ATOM 8161 C CA . HIS B 1 542 ? 3.516 147.382 -0.208 1.00 23.23 542 HIS B CA 1
ATOM 8162 C C . HIS B 1 542 ? 4.849 147.014 0.444 1.00 25.01 542 HIS B C 1
ATOM 8163 O O . HIS B 1 542 ? 5.187 145.838 0.550 1.00 25.66 542 HIS B O 1
ATOM 8170 N N . VAL B 1 543 ? 5.602 148.024 0.869 1.00 21.19 543 VAL B N 1
ATOM 8171 C CA . VAL B 1 543 ? 6.975 147.837 1.339 1.00 22.71 543 VAL B CA 1
ATOM 8172 C C . VAL B 1 543 ? 7.166 148.205 2.817 1.00 28.70 543 VAL B C 1
ATOM 8173 O O . VAL B 1 543 ? 7.032 149.366 3.196 1.00 31.78 543 VAL B O 1
ATOM 8177 N N . VAL B 1 544 ? 7.498 147.219 3.646 1.00 24.12 544 VAL B N 1
ATOM 8178 C CA . VAL B 1 544 ? 7.679 147.452 5.080 1.00 29.08 544 VAL B CA 1
ATOM 8179 C C . VAL B 1 544 ? 8.752 148.489 5.406 1.00 31.09 544 VAL B C 1
ATOM 8180 O O . VAL B 1 544 ? 8.687 149.134 6.448 1.00 39.12 544 VAL B O 1
ATOM 8184 N N . ASN B 1 545 ? 9.739 148.644 4.527 1.00 25.65 545 ASN B N 1
ATOM 8185 C CA . ASN B 1 545 ? 10.807 149.623 4.746 1.00 27.56 545 ASN B CA 1
ATOM 8186 C C . ASN B 1 545 ? 10.285 151.046 4.904 1.00 33.53 545 ASN B C 1
ATOM 8187 O O . ASN B 1 545 ? 10.996 151.918 5.403 1.00 39.59 545 ASN B O 1
ATOM 8192 N N . SER B 1 546 ? 9.051 151.279 4.464 1.00 27.56 546 SER B N 1
ATOM 8193 C CA . SER B 1 546 ? 8.470 152.619 4.486 1.00 32.28 546 SER B CA 1
ATOM 8194 C C . SER B 1 546 ? 7.976 152.987 5.880 1.00 25.25 546 SER B C 1
ATOM 8195 O O . SER B 1 546 ? 7.596 154.127 6.132 1.00 37.38 546 SER B O 1
ATOM 8198 N N . LEU B 1 547 ? 7.992 152.011 6.779 1.00 26.62 547 LEU B N 1
ATOM 8199 C CA . LEU B 1 547 ? 7.591 152.220 8.163 1.00 30.76 547 LEU B CA 1
ATOM 8200 C C . LEU B 1 547 ? 8.740 152.812 8.969 1.00 29.92 547 LEU B C 1
ATOM 8201 O O . LEU B 1 547 ? 9.902 152.467 8.754 1.00 35.09 547 LEU B O 1
ATOM 8206 N N . GLY B 1 548 ? 8.412 153.702 9.898 1.00 36.95 548 GLY B N 1
ATOM 8207 C CA . GLY B 1 548 ? 9.406 154.239 10.806 1.00 28.53 548 GLY B CA 1
ATOM 8208 C C . GLY B 1 548 ? 9.854 153.153 11.764 1.00 31.45 548 GLY B C 1
ATOM 8209 O O . GLY B 1 548 ? 9.274 152.066 11.787 1.00 33.42 548 GLY B O 1
ATOM 8210 N N . ARG B 1 549 ? 10.876 153.442 12.561 1.00 24.33 549 ARG B N 1
ATOM 8211 C CA . ARG B 1 549 ? 11.438 152.438 13.455 1.00 27.64 549 ARG B CA 1
ATOM 8212 C C . ARG B 1 549 ? 10.389 151.806 14.371 1.00 31.61 549 ARG B C 1
ATOM 8213 O O . ARG B 1 549 ? 10.214 150.586 14.377 1.00 34.08 549 ARG B O 1
ATOM 8221 N N . ALA B 1 550 ? 9.692 152.638 15.139 1.00 40.41 550 ALA B N 1
ATOM 8222 C CA . ALA B 1 550 ? 8.699 152.150 16.092 1.00 33.62 550 ALA B CA 1
ATOM 8223 C C . ALA B 1 550 ? 7.530 151.447 15.401 1.00 31.89 550 ALA B C 1
ATOM 8224 O O . ALA B 1 550 ? 7.003 150.457 15.912 1.00 35.23 550 ALA B O 1
ATOM 8226 N N . GLU B 1 551 ? 7.126 151.966 14.244 1.00 28.87 551 GLU B N 1
ATOM 8227 C CA . GLU B 1 551 ? 6.102 151.323 13.423 1.00 32.20 551 GLU B CA 1
ATOM 8228 C C . GLU B 1 551 ? 6.572 149.943 12.953 1.00 35.42 551 GLU B C 1
ATOM 8229 O O . GLU B 1 551 ? 5.773 149.017 12.813 1.00 33.67 551 GLU B O 1
ATOM 8235 N N . PHE B 1 552 ? 7.874 149.812 12.712 1.00 30.66 552 PHE B N 1
ATOM 8236 C CA . PHE B 1 552 ? 8.438 148.552 12.249 1.00 24.30 552 PHE B CA 1
ATOM 8237 C C . PHE B 1 552 ? 8.440 147.514 13.356 1.00 27.16 552 PHE B C 1
ATOM 8238 O O . PHE B 1 552 ? 8.100 146.354 13.131 1.00 27.61 552 PHE B O 1
ATOM 8246 N N . LEU B 1 553 ? 8.819 147.933 14.557 1.00 33.47 553 LEU B N 1
ATOM 8247 C CA . LEU B 1 553 ? 8.928 147.005 15.679 1.00 35.87 553 LEU B CA 1
ATOM 8248 C C . LEU B 1 553 ? 7.596 146.372 16.080 1.00 31.45 553 LEU B C 1
ATOM 8249 O O . LEU B 1 553 ? 7.565 145.244 16.577 1.00 34.88 553 LEU B O 1
ATOM 8254 N N . ASP B 1 554 ? 6.492 147.080 15.868 1.00 31.27 554 ASP B N 1
ATOM 8255 C CA . ASP B 1 554 ? 5.202 146.497 16.213 1.00 44.30 554 ASP B CA 1
ATOM 8256 C C . ASP B 1 554 ? 4.506 145.873 15.004 1.00 40.44 554 ASP B C 1
ATOM 8257 O O . ASP B 1 554 ? 3.515 145.158 15.157 1.00 36.40 554 ASP B O 1
ATOM 8262 N N . PHE B 1 555 ? 5.033 146.125 13.808 1.00 39.71 555 PHE B N 1
ATOM 8263 C CA . PHE B 1 555 ? 4.602 145.360 12.641 1.00 30.54 555 PHE B CA 1
ATOM 8264 C C . PHE B 1 555 ? 4.981 143.901 12.834 1.00 28.63 555 PHE B C 1
ATOM 8265 O O . PHE B 1 555 ? 4.176 143.007 12.590 1.00 30.90 555 PHE B O 1
ATOM 8273 N N . VAL B 1 556 ? 6.216 143.665 13.268 1.00 23.57 556 VAL B N 1
ATOM 8274 C CA . VAL B 1 556 ? 6.686 142.305 13.505 1.00 24.84 556 VAL B CA 1
ATOM 8275 C C . VAL B 1 556 ? 6.093 141.705 14.775 1.00 30.84 556 VAL B C 1
ATOM 8276 O O . VAL B 1 556 ? 6.046 140.481 14.927 1.00 39.95 556 VAL B O 1
ATOM 8280 N N . ALA B 1 557 ? 5.624 142.561 15.679 1.00 36.39 557 ALA B N 1
ATOM 8281 C CA . ALA B 1 557 ? 4.932 142.085 16.876 1.00 30.71 557 ALA B CA 1
ATOM 8282 C C . ALA B 1 557 ? 3.536 141.612 16.496 1.00 40.57 557 ALA B C 1
ATOM 8283 O O . ALA B 1 557 ? 3.043 140.601 17.004 1.00 34.08 557 ALA B O 1
ATOM 8285 N N . ARG B 1 558 ? 2.908 142.359 15.594 1.00 35.12 558 ARG B N 1
ATOM 8286 C CA . ARG B 1 558 ? 1.593 142.015 15.076 1.00 38.72 558 ARG B CA 1
ATOM 8287 C C . ARG B 1 558 ? 1.716 140.784 14.176 1.00 44.84 558 ARG B C 1
ATOM 8288 O O . ARG B 1 558 ? 0.900 139.865 14.247 1.00 49.29 558 ARG B O 1
ATOM 8296 N N . GLN B 1 559 ? 2.750 140.776 13.339 1.00 36.64 559 GLN B N 1
ATOM 8297 C CA . GLN B 1 559 ? 3.044 139.654 12.454 1.00 27.13 559 GLN B CA 1
ATOM 8298 C C . GLN B 1 559 ? 3.199 138.350 13.228 1.00 27.12 559 GLN B C 1
ATOM 8299 O O . GLN B 1 559 ? 2.706 137.307 12.800 1.00 30.50 559 GLN B O 1
ATOM 8305 N N . ARG B 1 560 ? 3.883 138.411 14.367 1.00 37.20 560 ARG B N 1
ATOM 8306 C CA . ARG B 1 560 ? 4.107 137.221 15.186 1.00 37.57 560 ARG B CA 1
ATOM 8307 C C . ARG B 1 560 ? 2.874 136.850 16.007 1.00 41.81 560 ARG B C 1
ATOM 8308 O O . ARG B 1 560 ? 2.657 135.680 16.328 1.00 46.71 560 ARG B O 1
ATOM 8316 N N . ALA B 1 561 ? 2.068 137.853 16.339 1.00 42.15 561 ALA B N 1
ATOM 8317 C CA . ALA B 1 561 ? 0.837 137.635 17.091 1.00 48.87 561 ALA B CA 1
ATOM 8318 C C . ALA B 1 561 ? -0.229 136.972 16.222 1.00 54.30 561 ALA B C 1
ATOM 8319 O O . ALA B 1 561 ? -1.085 136.244 16.724 1.00 50.43 561 ALA B O 1
ATOM 8321 N N . ALA B 1 562 ? -0.166 137.224 14.918 1.00 40.31 562 ALA B N 1
ATOM 8322 C CA . ALA B 1 562 ? -1.165 136.709 13.987 1.00 44.79 562 ALA B CA 1
ATOM 8323 C C . ALA B 1 562 ? -1.035 135.207 13.729 1.00 51.59 562 ALA B C 1
ATOM 8324 O O . ALA B 1 562 ? -1.887 134.618 13.064 1.00 57.20 562 ALA B O 1
ATOM 8326 N N . ARG B 1 563 ? 0.023 134.585 14.245 1.00 33.35 563 ARG B N 1
ATOM 8327 C CA . ARG B 1 563 ? 0.200 133.146 14.051 1.00 35.76 563 ARG B CA 1
ATOM 8328 C C . ARG B 1 563 ? 0.182 132.343 15.352 1.00 46.56 563 ARG B C 1
ATOM 8329 O O . ARG B 1 563 ? 0.019 132.903 16.440 1.00 53.91 563 ARG B O 1
ATOM 8337 N N . GLY B 1 564 ? 0.329 131.027 15.230 1.00 42.57 564 GLY B N 1
ATOM 8338 C CA . GLY B 1 564 ? 0.261 130.140 16.380 1.00 62.84 564 GLY B CA 1
ATOM 8339 C C . GLY B 1 564 ? -1.150 129.979 16.920 1.00 62.77 564 GLY B C 1
ATOM 8340 O O . GLY B 1 564 ? -1.869 129.050 16.547 1.00 55.93 564 GLY B O 1
#

InterPro domains:
  IPR002054 DNA-directed DNA polymerase X [SM00483] (10-305)
  IPR003141 Polymerase/histidinol phosphatase, N-terminal [SM00481] (329-406)
  IPR003583 Helix-hairpin-helix DNA-binding motif, class 1 [SM00278] (57-76)
  IPR003583 Helix-hairpin-helix DNA-binding motif, class 1 [SM00278] (97-116)
  IPR003583 Helix-hairpin-helix DNA-binding motif, class 1 [SM00278] (131-150)
  IPR010996 Crossover junction endonuclease MUS81-like, HHH domain [PF14716] (11-81)
  IPR016195 Polymerase/histidinol phosphatase-like [SSF89550] (331-553)
  IPR022311 DNA polymerase/3'-5' exonuclease PolX-like [PIRSF005047] (10-559)
  IPR027421 DNA polymerase lambda lyase domain superfamily [G3DSA:1.10.150.110] (1-90)
  IPR027421 DNA polymerase lambda lyase domain superfamily [SSF47802] (8-86)
  IPR029398 DNA polymerase beta, thumb domain [PF14791] (253-305)
  IPR037160 DNA polymerase, thumb domain superfamily [G3DSA:3.30.210.10] (241-295)
  IPR043519 Nucleotidyltransferase superfamily [G3DSA:3.30.460.10] (160-240)
  IPR043519 Nucleotidyltransferase superfamily [SSF81301] (179-304)
  IPR047967 PolX, PHP domain [cd07436] (323-556)
  IPR050243 Probable phosphatase PHP [PTHR36928] (12-565)
  IPR060101 SAM-like helix-hairpin-helix tandem [PF14520] (97-149)

Organism: Deinococcus radiodurans (strain ATCC 13939 / DSM 20539 / JCM 16871 / CCUG 27074 / LMG 4051 / NBRC 15346 / NCIMB 9279 / VKM B-1422 / R1) (NCBI:txid243230)

CATH classification: 1.10.150.110 (+4 more: 1.10.150.20, 3.30.460.10, 3.30.210.10)

Nearest PDB structures (foldseek):
  2w9m-assembly1_A  TM=1.002E+00  e=6.987E-101  Deinococcus radiodurans
  2w9m-assembly2_B  TM=9.844E-01  e=4.914E-97  Deinococcus radiodurans
  3b0x-assembly1_A  TM=6.911E-01  e=7.101E-37  Thermus thermophilus HB8
  3b0y-assembly1_A  TM=6.914E-01  e=5.084E-36  Thermus thermophilus HB8
  3au6-assembly1_A  TM=7.017E-01  e=4.155E-34  Thermus thermophilus HB8

Sequence (1100 aa):
PSRHRLVHALERTADLLDILDFKSRAYRSAARSLEELNFTGIPKVGKGIAAELSDFARSGTFAPLEAAAGQLPPGLLDLLGVRGLGPKKIRSLWLAGIDSLERLREAAESGELAGLKGFGAKSAATILENVVFLFEARQRQSLRAGLAVAEELAGALTDLSPAPAGDVRRGLETVRAAELTVTGTPDDVLARLPELTVQVLSGDYEGVPVEIACAPAEARGALDLLRSGEHFAGQVQAAAQARGFTLTAGGLSRGDEVLPTPTEAVVFHALDLPFRPAEYREPEHDDLWQTLPDPAELVTVGDLRGMIHTHSTWSDGGASIREMAEATLTLGHEFLGTADHSRAAYYANGLTIERLREQLKEIRELQRAGLPIVAGSEVDILDDGSLDFPDDVLGELDYVVVSVHSNFTLDAARQTERLIRAVSHPLVTVLGHATGRLLLRRPGYALDLDAVLGACEANGTVVEINANAARLDLDWREALRWRERLKFAINTDAHVPGGLRDARYGVMQARKAGLTPAHVVNSLGRAEFLDFVARQRAARGDAPSRHRLVHALERTADLLDILGGEDFKSRAYRSAARSLEELNEETPELLAREFTGIPKVGKGIAAELSDFARSGTFAPLEAAAGQLPPGLLDLLGVRGLGPKKIRSLWLAGIDSLERLREAAESGELAGLKGFGAKSAATILENVVFLFEARQRQSLRAGLAVAEELAGALTDLSPAPAGDVRRGLETVRAAELTVTGTPDDVLARLPELTVQGDGVLSGDYEGVPVEIACAPAEARGALDLLRSGEHFAGQVQAAAQARGFTLTAGGLSRGDEVLPTPTEAVVFHALDLPFRPAEYREPEHDDLWQTLPDPAELVTVGDLRGMIHTHSTWSDGGASIREMAEATLTLGHEFLGTADHSRAAYYANGLTIERLREQLKEIRELQRAGLPIVAGSEVDILDDGSLDFPDDVLGELDYVVVSVHSNFTLDAARQTERLIRAVSHPLVTVLGHATGRLLLRRPGYALDLDAVLGACEANGTVVEINANAARLDLDWREALRWRERLKFAINTDAHVPGGLRDARYGVMQARKAGLTPAHVVNSLGRAEFLDFVARQRAARG

Radius of gyration: 34.05 Å; Cα contacts (8 Å, |Δi|>4): 2216; chains: 2; bounding box: 86×80×103 Å

Foldseek 3Di:
DDLLVLLVVLQVLLLLLLLLDPVNVLSPVQSVQSVPDCAVPTPSHPPPNRVQVVCCVVVVDRDSVVLLVLQDDLALVAVVQQPPAGSVNSSQCQLVFNRHLQSLLVCLVPCVQCPDPPHHVVNSVVSLLSSLVVLLVFQWAALSNLLVVLVVLCVLQVVQPKDFFACNNLQPLIGRANEIEGEDDPVSSCVSVVQWDPPCIWDADSSGTYHYYYEHLQLSALLRQPRLYDVRNVVLQVLQVVQQWGRDSHAIAHVPGGHGGNHVVVSCVVSVHDDQDSNQRDPLNPVPRVVFDDLVQADDLLLQQEAAQAEDSQWQFNHHPLLQLVLCVVVNHHAYHYEHEADVSSSRNHHYLVSLVVVVVVVVVVVVVPGHYFYEYAWEQPLQQDTPDDPVSLVVGLAYEYEHSDDLAPDAVSVQNNLLSNLLDLGHAEYPQPFSAFPPPGGGGRYDVVSNVVSNLVLQHAYEQALASRRRPPALSVCLVCLVRHAYEHHQNHSGSCSSVSSRSSSSSRVSSRHGSVSYLSSDHSVRNSVVSVVSSVPDD/DFDKLVRLLVVLQLLLQLCLALHPDPPSSVLSNVQSVQCVPPPDILVVCLVVLVPPTPSQDPVNSPQSNCCRVPVDRPSVVLCVLQDDLALVAVSQQPPAGSVNSNQCQLVFNRHLQSLLVCLVPCVQCPDPPHHVVNSVVSLLSSLVVLLVFQWAFLSNLLVVLVVLCVLQVVQPKDFFACNNLQPLIGRANEIEGEDAPVSSCVSVVQWDDPPLQKIWDADSSGTYIYHYEHLQLSALLRQPRLYDVRNVVLQVLQVVQQWGRGSHAIAHVPGGHGGNHVVVSCVVSVHDDQDSNQRDPLNVVPRVVFDDLVQADDLLLQQEAAQAEASQWQFNHHPLLQLVLCVVVNHHAYHYEHEADVSVSRNHHYLVSLVVVVVVVVVVVVVPGHYFYEYAWEQPLQQDTPDDPVSLVVGLAYEYEHSDDLAPDAVSVQNNLLSNLLDLGHAEYPQPFSAFPPPGGGGRYDVVSNVVSNLVLQHAYEQALASRRRPPALSVCLVCLVRHAYEHHQNHSGSCSSVSSRSSSSSRVSSRHGSVSYLSSDHSVRNSVVSVVSSVPDD